Protein AF-0000000083460252 (afdb_homodimer)

Solvent-accessible surface area (backbone atoms only — not comparable to full-atom values): 55658 Å² total; per-residue (Å²): 138,85,77,83,73,84,81,79,86,81,87,79,89,72,90,76,85,92,86,80,93,81,87,91,85,90,90,85,76,85,75,86,79,83,70,85,79,79,82,75,83,75,78,82,82,76,86,70,79,73,88,73,80,85,75,77,65,89,57,89,69,75,78,69,72,80,74,78,67,75,76,62,80,68,74,79,63,83,69,73,84,46,58,58,36,37,41,36,33,20,27,51,63,57,61,58,47,38,16,32,53,24,43,41,30,39,49,50,53,54,43,43,38,24,51,38,55,70,90,37,46,44,27,32,29,38,82,61,48,34,72,28,89,78,38,89,50,67,71,36,31,52,47,44,87,93,52,62,63,32,45,70,87,65,67,76,35,23,46,52,87,54,36,35,49,68,51,48,52,36,28,68,71,34,39,45,77,82,29,57,92,44,68,68,31,75,46,46,80,53,38,50,62,10,32,39,40,35,40,42,25,35,56,29,21,60,34,32,36,40,27,36,90,70,37,62,39,42,27,60,60,52,50,50,52,53,50,52,34,57,77,65,40,38,43,50,38,36,41,36,40,35,41,17,21,8,30,26,36,51,41,56,92,69,46,48,65,81,60,44,33,29,38,38,20,31,1,32,47,84,36,54,20,41,25,23,53,52,74,49,76,87,42,38,30,19,21,37,41,50,59,54,40,49,51,44,48,60,59,53,37,70,74,77,50,92,44,27,40,46,55,49,48,52,49,36,35,58,70,27,58,88,28,47,48,43,78,42,30,9,63,72,62,32,65,36,39,43,44,78,64,56,40,74,48,61,61,68,61,87,73,69,66,75,74,59,70,71,64,70,78,82,52,69,66,36,52,50,88,41,37,47,59,52,36,37,51,44,36,27,72,66,38,72,95,48,13,64,60,30,43,51,49,46,51,51,31,54,52,38,51,54,50,50,53,47,51,53,52,50,37,47,58,59,53,40,89,43,69,66,50,38,48,43,25,74,66,55,68,76,71,76,53,77,86,49,43,65,55,27,50,50,51,52,50,48,39,29,73,52,21,41,29,48,73,55,14,63,72,53,35,80,52,48,48,38,50,44,37,47,47,60,63,35,79,42,94,82,46,66,49,65,66,44,44,51,52,22,45,66,71,72,32,42,73,72,41,40,56,44,17,75,44,103,138,84,81,81,67,83,77,79,89,72,81,68,86,73,83,82,78,83,79,83,86,82,80,88,77,82,72,82,81,78,86,74,86,78,88,70,82,74,84,69,79,74,76,79,81,68,94,72,79,74,86,72,82,80,77,81,66,88,56,89,68,77,77,69,74,80,74,77,66,74,77,61,79,68,74,80,63,83,70,72,83,46,56,58,36,34,41,36,31,21,27,52,62,55,61,57,46,39,16,31,55,23,43,39,31,40,49,51,53,53,42,42,39,25,53,37,55,70,92,37,47,45,28,33,30,36,83,62,48,33,72,27,90,79,37,90,50,67,71,37,31,51,47,44,85,94,52,63,62,31,44,69,87,64,67,74,36,24,45,52,89,54,34,34,50,67,50,48,51,35,28,68,71,33,40,45,77,81,29,58,91,43,65,70,30,75,45,46,80,54,40,50,62,11,32,40,40,36,38,42,25,34,57,29,20,59,34,33,37,40,27,37,90,71,36,62,38,40,27,62,59,53,48,50,51,52,50,52,34,58,75,66,40,38,44,51,36,37,41,38,40,36,41,18,21,8,29,26,35,52,40,56,92,70,48,47,64,82,62,43,33,30,38,39,19,31,1,32,48,85,38,54,20,43,24,23,53,52,74,49,76,85,41,38,29,18,21,35,41,52,59,55,40,50,52,44,47,61,58,55,37,70,75,76,52,92,43,26,40,45,54,49,50,53,48,35,34,58,70,27,58,89,28,47,47,43,77,42,30,10,64,71,62,33,66,35,39,44,44,78,64,56,41,74,47,60,61,68,58,88,71,68,68,76,74,61,71,72,63,72,76,81,52,69,68,36,52,50,88,41,37,48,58,52,37,38,50,44,38,27,71,66,36,71,95,49,14,64,61,29,44,50,52,45,51,50,31,56,51,39,50,54,49,51,52,47,51,54,50,49,37,48,58,60,54,41,88,44,70,66,51,39,49,43,26,75,66,56,68,75,71,76,54,77,86,48,43,64,56,29,49,50,49,52,49,48,39,28,73,55,22,40,30,49,73,55,14,63,71,51,34,81,51,46,48,37,50,44,38,46,47,60,64,43,75,43,96,82,48,65,50,66,66,44,45,52,52,22,45,64,71,71,31,42,73,73,40,38,54,44,17,73,46,102

Organism: Laodelphax striatellus (NCBI:txid195883)

Sequence (1008 aa):
MRAFMIVCLLATVVYGLPEGVANNDGEKEIDETAILGSSDVVVDSSLQNVIIDRRADFVSGKLYTKHKGKKKPMKKEQKGDGKVWVFLVAGSDGWSNYRHQADICHAYQTLVLRGIPKENIIVMMKDDIAMHASNPYKGKIMNEPNGTDVYEGVIIDYRGEDVTPENFIKVLEGDKKAMEGIGSGRVIESTENDKIFVNYDDHGSYGYVVFPNRAKLSAQNLTEAVHRMIAKKKFNKMILYLEACESGSMADSLYSSNSSVLVVTASGRFESSWACYCNEETMPCLGDAFSVRWMGDLYQEFITTNKTIFEQFDYVRSSTYRSHVNIYGDYNLANMRIHEFFGKNFKARSNPLQRKPAKPLDDELVDARDASLHWLKKMSKTYAKSANKFSKMVETIENGRELIDNVFFDIVVAVTTSEKEFKNVIDGRHSINLKIFDCYENLVNTFSDRCVDIYKNAYTLRHLRKLYNLCLLEKTPSRQILPEYMKAIESVCDDRTLALSEIDMRAFMIVCLLATVVYGLPEGVANNDGEKEIDETAILGSSDVVVDSSLQNVIIDRRADFVSGKLYTKHKGKKKPMKKEQKGDGKVWVFLVAGSDGWSNYRHQADICHAYQTLVLRGIPKENIIVMMKDDIAMHASNPYKGKIMNEPNGTDVYEGVIIDYRGEDVTPENFIKVLEGDKKAMEGIGSGRVIESTENDKIFVNYDDHGSYGYVVFPNRAKLSAQNLTEAVHRMIAKKKFNKMILYLEACESGSMADSLYSSNSSVLVVTASGRFESSWACYCNEETMPCLGDAFSVRWMGDLYQEFITTNKTIFEQFDYVRSSTYRSHVNIYGDYNLANMRIHEFFGKNFKARSNPLQRKPAKPLDDELVDARDASLHWLKKMSKTYAKSANKFSKMVETIENGRELIDNVFFDIVVAVTTSEKEFKNVIDGRHSINLKIFDCYENLVNTFSDRCVDIYKNAYTLRHLRKLYNLCLLEKTPSRQILPEYMKAIESVCDDRTLALSEID

InterPro domains:
  IPR001096 Peptidase C13, legumain [PF01650] (85-343)
  IPR001096 Peptidase C13, legumain [PIRSF019663] (70-473)
  IPR001096 Peptidase C13, legumain [PR00776] (85-109)
  IPR001096 Peptidase C13, legumain [PR00776] (110-139)
  IPR001096 Peptidase C13, legumain [PR00776] (157-172)
  IPR001096 Peptidase C13, legumain [PR00776] (186-205)
  IPR001096 Peptidase C13, legumain [PR00776] (235-251)
  IPR001096 Peptidase C13, legumain [PTHR12000] (76-474)
  IPR046427 Legumain prodomain superfamily [G3DSA:1.10.132.130] (368-499)
  IPR048501 Legumain, prodomain [PF20985] (396-472)
  IPR048501 Legumain, prodomain [cd21115] (370-493)

Foldseek 3Di:
DDPPPPDPDPDDDDDDDDDDDDDDDDDDDDDDDPCPDPDPPPPDDDPDDDPDDPPDPVPPPPPPPPPPPDPPVPPVPVPPQAAEAEEFEQFDDDQLQLARVLLSLLVLVLLVLQPRDLLRYAYAYAPAHQCDPLDPNRNFADQAVVGDGSNPPDDYQAHHPCWAPVNVLCQALQPQVVCPPGGNSHHRQAALNHEYEYEYADEAFQQWDHHPPQHIDGLLNVLVSLVVCLVVSRYNAYEYEYHYFLCQLSFPPSAAQPSSYKYKYQAHNQGFFWAANQVDQSHFGSHTLLSLQLSLVSVVCLPDHQDFLVNSQVRSQVLRPPHGIDMHHHCVNRRDTPCSRSNNDNPCPPCVPDPDRPPSSPDDIGGPLCRSLSNLCSCLPRVPVCNVVSVVLSVLLVVLLVVLVVLLLQLLVQQDDDPVLSCCLQPNDDRDDPVLVVQLVLLLVCCCVFFANCSQRVSNSSRSSSSSSLSVVCVDVVDDSNVSSVVSSVVRGDPVRHVSSNND/DDDPCVDDDPDPPDDDDDDDDDDDDDDPDDDDDDDPDDDPPCPDDDPDDDPDDCPDPPDPPPPPPPPPPDPPVPPVPVPPQAAEAEEFEEFDDDQLQLARVLLSLLVLVLLVLQPHDLLRYAYAYAPAHQCDPLDPNRNFADQAVVGDGSNPPDDYQAHHPRWAPVNVLCQALQPQVVCPPGGNSHHRQAALNHEYEYEYADEAFQQWDHHPPQHIDGLVNVLVSLVVCLVVSRYNAYEYEYHYFLCQLSFPPSAAQPSSYKYKYQAHNQGFFWAANQVDQSHFGSHTLLSLQLSLVSNVCLPDDQDFLVNSQVRSQVLRPPHGIDMHHHCVNRRHGPCSRSNNDNPCPPCVDDPDRPPSSPDDIGGPLCRSLSNLCSCLPRVPVCNVVSVVLSVLLVVLLVVLVVLLLQLLVQQDDDPVLSCCLQPNDDRDDPVLVVQLVLLLVCCCVFFANCSQRVSNSSRSSSSSSLSVVCVDVVDDRVVSSVVSSVVRGDPVRHVSSNND

Radius of gyration: 34.49 Å; Cα contacts (8 Å, |Δi|>4): 1724; chains: 2; bounding box: 104×96×115 Å

Secondary structure (DSSP, 8-state):
--------------------------------------------S---S------S--S------------------------EEEEEEE---SGGGHHHHHHHHHHHHHHHHTT--GGGEEEE----STT-TT-SSTT--BSSTT--BSSTT---SB-GGG--HHHHHHHHHT-TTTTTTSTT-------TT-EEEEEEES-EETTEEEETTTEEEEHHHHHHHHHHHHHTT--SEEEEEEESTTGGGGTTTTS-TTSSEEEEESS-TTS--EEE----TTS---EEHHHHHHHHHHHHHHHH---BHHHHHHHHHHH-TTS--EEEE-GGGGGSBHHHHH-S-----SS-----S-----S--EEGGGHHHHHHHHHHHH-GGGHHHHHHHHHHHHHHHHHHHHHHHHHHHHH--SHHHHHHHHH------GGGHHHHHHHHHHHHHHT--TTT-GGGGGGHHHHHHHHGGGGSTT--HHHHHHHHHHHH--HHHHHGGG--/------------------------------------------------S---------S------------------------EEEEEEE---SGGGHHHHHHHHHHHHHHHHTT--GGGEEEE----STT-TT-SSTT--BSSTT--BSSTT---SB-GGG--HHHHHHHHHT-TTTTTTSTT-------TT-EEEEEEES-EETTEEEETTTEEEEHHHHHHHHHHHHHTT--SEEEEEEESTTGGGGTTTTS-TTSSEEEEESS-TTS--EEE----TTS---EEHHHHHHHHHHHHHHHH---BHHHHHHHHHHH-TTS--EEEE-GGGGGSBHHHHH-S-----SS-----S-----S--EEGGGHHHHHHHHHHHH-GGGHHHHHHHHHHHHHHHHHHHHHHHHHHHHH--SHHHHHHHHH------GGGHHHHHHHHHHHHHHT--TTT-GGGGGGHHHHHHHHTTTTSTT--HHHHHHHHHHHH--HHHHHGGG--

pLDDT: mean 79.28, std 28.17, range [14.39, 98.94]

Nearest PDB structures (foldseek):
  6dhi-assembly2_B  TM=8.611E-01  e=2.210E-34  Clitoria ternatea
  6dhi-assembly1_A  TM=8.509E-01  e=3.242E-34  Clitoria ternatea
  6dhi-assembly1_C  TM=8.497E-01  e=5.022E-34  Clitoria ternatea
  6dhi-assembly2_D  TM=8.704E-01  e=4.241E-33  Clitoria ternatea
  8imx-assembly1_K  TM=8.977E-01  e=9.543E-20  Homo sapiens

Structure (mmCIF, N/CA/C/O backbone):
data_AF-0000000083460252-model_v1
#
loop_
_entity.id
_entity.type
_entity.pdbx_description
1 polymer legumain
#
loop_
_atom_site.group_PDB
_atom_site.id
_atom_site.type_symbol
_atom_site.label_atom_id
_atom_site.label_alt_id
_atom_site.label_comp_id
_atom_site.label_asym_id
_atom_site.label_entity_id
_atom_site.label_seq_id
_atom_site.pdbx_PDB_ins_code
_atom_site.Cartn_x
_atom_site.Cartn_y
_atom_site.Cartn_z
_atom_site.occupancy
_atom_site.B_iso_or_equiv
_atom_site.auth_seq_id
_atom_site.auth_comp_id
_atom_site.auth_asym_id
_atom_site.auth_atom_id
_atom_site.pdbx_PDB_model_num
ATOM 1 N N . MET A 1 1 ? 18.703 -42.625 58.688 1 20.11 1 MET A N 1
ATOM 2 C CA . MET A 1 1 ? 20.062 -42.406 59.156 1 20.11 1 MET A CA 1
ATOM 3 C C . MET A 1 1 ? 21.078 -42.781 58.094 1 20.11 1 MET A C 1
ATOM 5 O O . MET A 1 1 ? 22.25 -42.438 58.156 1 20.11 1 MET A O 1
ATOM 9 N N . ARG A 1 2 ? 20.781 -43.812 57.219 1 19.75 2 ARG A N 1
ATOM 10 C CA . ARG A 1 2 ? 21.609 -44.875 56.656 1 19.75 2 ARG A CA 1
ATOM 11 C C . ARG A 1 2 ? 22.5 -44.344 55.562 1 19.75 2 ARG A C 1
ATOM 13 O O . ARG A 1 2 ? 22.047 -43.656 54.656 1 19.75 2 ARG A O 1
ATOM 20 N N . ALA A 1 3 ? 23.859 -44.406 55.625 1 20.7 3 ALA A N 1
ATOM 21 C CA . ALA A 1 3 ? 25.188 -43.875 55.312 1 20.7 3 ALA A CA 1
ATOM 22 C C . ALA A 1 3 ? 25.609 -44.25 53.906 1 20.7 3 ALA A C 1
ATOM 24 O O . ALA A 1 3 ? 26.609 -44.938 53.688 1 20.7 3 ALA A O 1
ATOM 25 N N . PHE A 1 4 ? 24.578 -44.406 52.938 1 21.05 4 PHE A N 1
ATOM 26 C CA . PHE A 1 4 ? 24.906 -45.344 51.875 1 21.05 4 PHE A CA 1
ATOM 27 C C . PHE A 1 4 ? 26.078 -44.812 51.031 1 21.05 4 PHE A C 1
ATOM 29 O O . PHE A 1 4 ? 26.094 -43.656 50.625 1 21.05 4 PHE A O 1
ATOM 36 N N . MET A 1 5 ? 27.25 -45.438 50.969 1 19.22 5 MET A N 1
ATOM 37 C CA . MET A 1 5 ? 28.688 -45.438 50.75 1 19.22 5 MET A CA 1
ATOM 38 C C . MET A 1 5 ? 29.031 -45.344 49.281 1 19.22 5 MET A C 1
ATOM 40 O O . MET A 1 5 ? 29.031 -46.344 48.562 1 19.22 5 MET A O 1
ATOM 44 N N . ILE A 1 6 ? 28.297 -44.531 48.375 1 21.58 6 ILE A N 1
ATOM 45 C CA . ILE A 1 6 ? 28.344 -44.906 46.969 1 21.58 6 ILE A CA 1
ATOM 46 C C . ILE A 1 6 ? 29.766 -44.781 46.438 1 21.58 6 ILE A C 1
ATOM 48 O O . ILE A 1 6 ? 30.328 -43.688 46.469 1 21.58 6 ILE A O 1
ATOM 52 N N . VAL A 1 7 ? 30.5 -45.812 46.25 1 18.28 7 VAL A N 1
ATOM 53 C CA . VAL A 1 7 ? 31.906 -46.156 46.031 1 18.28 7 VAL A CA 1
ATOM 54 C C . VAL A 1 7 ? 32.344 -45.594 44.656 1 18.28 7 VAL A C 1
ATOM 56 O O . VAL A 1 7 ? 31.609 -45.688 43.688 1 18.28 7 VAL A O 1
ATOM 59 N N . CYS A 1 8 ? 33.438 -44.656 44.5 1 19.25 8 CYS A N 1
ATOM 60 C CA . CYS A 1 8 ? 34.344 -43.844 43.688 1 19.25 8 CYS A CA 1
ATOM 61 C C . CYS A 1 8 ? 35.188 -44.719 42.781 1 19.25 8 CYS A C 1
ATOM 63 O O . CYS A 1 8 ? 36.281 -44.344 42.344 1 19.25 8 CYS A O 1
ATOM 65 N N . LEU A 1 9 ? 34.719 -45.938 42.375 1 17.02 9 LEU A N 1
ATOM 66 C CA . LEU A 1 9 ? 35.812 -46.812 41.938 1 17.02 9 LEU A CA 1
ATOM 67 C C . LEU A 1 9 ? 36.531 -46.219 40.719 1 17.02 9 LEU A C 1
ATOM 69 O O . LEU A 1 9 ? 35.906 -45.594 39.844 1 17.02 9 LEU A O 1
ATOM 73 N N . LEU A 1 10 ? 38.062 -46.156 40.562 1 19.11 10 LEU A N 1
ATOM 74 C CA . LEU A 1 10 ? 39.406 -45.781 40.094 1 19.11 10 LEU A CA 1
ATOM 75 C C . LEU A 1 10 ? 39.719 -46.438 38.781 1 19.11 10 LEU A C 1
ATOM 77 O O . LEU A 1 10 ? 40.781 -46.188 38.188 1 19.11 10 LEU A O 1
ATOM 81 N N . ALA A 1 11 ? 38.906 -47.219 37.969 1 16.61 11 ALA A N 1
ATOM 82 C CA . ALA A 1 11 ? 39.562 -48.375 37.312 1 16.61 11 ALA A CA 1
ATOM 83 C C . ALA A 1 11 ? 40.531 -47.906 36.219 1 16.61 11 ALA A C 1
ATOM 85 O O . ALA A 1 11 ? 40.312 -46.875 35.594 1 16.61 11 ALA A O 1
ATOM 86 N N . THR A 1 12 ? 41.781 -48.656 35.844 1 17.75 12 THR A N 1
ATOM 87 C CA . THR A 1 12 ? 43.156 -48.844 35.406 1 17.75 12 THR A CA 1
ATOM 88 C C . THR A 1 12 ? 43.188 -49.094 33.906 1 17.75 12 THR A C 1
ATOM 90 O O . THR A 1 12 ? 44.281 -49.094 33.281 1 17.75 12 THR A O 1
ATOM 93 N N . VAL A 1 13 ? 42.25 -48.938 32.906 1 16.95 13 VAL A N 1
ATOM 94 C CA . VAL A 1 13 ? 42.312 -49.969 31.906 1 16.95 13 VAL A CA 1
ATOM 95 C C . VAL A 1 13 ? 43.5 -49.781 31 1 16.95 13 VAL A C 1
ATOM 97 O O . VAL A 1 13 ? 43.719 -48.688 30.469 1 16.95 13 VAL A O 1
ATOM 100 N N . VAL A 1 14 ? 44.5 -50.781 30.719 1 17.91 14 VAL A N 1
ATOM 101 C CA . VAL A 1 14 ? 45.812 -51.156 30.234 1 17.91 14 VAL A CA 1
ATOM 102 C C . VAL A 1 14 ? 45.781 -51.312 28.703 1 17.91 14 VAL A C 1
ATOM 104 O O . VAL A 1 14 ? 46.781 -51.656 28.094 1 17.91 14 VAL A O 1
ATOM 107 N N . TYR A 1 15 ? 45.094 -50.656 27.859 1 16.11 15 TYR A N 1
ATOM 108 C CA . TYR A 1 15 ? 44.906 -51.344 26.594 1 16.11 15 TYR A CA 1
ATOM 109 C C . TYR A 1 15 ? 46.25 -51.531 25.875 1 16.11 15 TYR A C 1
ATOM 111 O O . TYR A 1 15 ? 47 -50.562 25.703 1 16.11 15 TYR A O 1
ATOM 119 N N . GLY A 1 16 ? 46.75 -52.75 25.594 1 15.91 16 GLY A N 1
ATOM 120 C CA . GLY A 1 16 ? 47.938 -53.5 25.156 1 15.91 16 GLY A CA 1
ATOM 121 C C . GLY A 1 16 ? 48.219 -53.344 23.688 1 15.91 16 GLY A C 1
ATOM 122 O O . GLY A 1 16 ? 49.375 -53.156 23.297 1 15.91 16 GLY A O 1
ATOM 123 N N . LEU A 1 17 ? 47.438 -53.719 22.625 1 15.7 17 LEU A N 1
ATOM 124 C CA . LEU A 1 17 ? 47.875 -54.844 21.828 1 15.7 17 LEU A CA 1
ATOM 125 C C . LEU A 1 17 ? 48.812 -54.406 20.719 1 15.7 17 LEU A C 1
ATOM 127 O O . LEU A 1 17 ? 48.844 -53.219 20.344 1 15.7 17 LEU A O 1
ATOM 131 N N . PRO A 1 18 ? 48.719 -55.156 19.484 1 15.76 18 PRO A N 1
ATOM 132 C CA . PRO A 1 18 ? 49.75 -55.969 18.828 1 15.76 18 PRO A CA 1
ATOM 133 C C . PRO A 1 18 ? 50.531 -55.219 17.75 1 15.76 18 PRO A C 1
ATOM 135 O O . PRO A 1 18 ? 50.125 -54.094 17.375 1 15.76 18 PRO A O 1
ATOM 138 N N . GLU A 1 19 ? 50.812 -55.938 16.5 1 16.03 19 GLU A N 1
ATOM 139 C CA . GLU A 1 19 ? 51.938 -56.562 15.828 1 16.03 19 GLU A CA 1
ATOM 140 C C . GLU A 1 19 ? 52.344 -55.75 14.586 1 16.03 19 GLU A C 1
ATOM 142 O O . GLU A 1 19 ? 53.469 -55.281 14.484 1 16.03 19 GLU A O 1
ATOM 147 N N . GLY A 1 20 ? 52.062 -56.281 13.297 1 15.41 20 GLY A N 1
ATOM 148 C CA . GLY A 1 20 ? 53.031 -56.875 12.367 1 15.41 20 GLY A CA 1
ATOM 149 C C . GLY A 1 20 ? 53.344 -55.969 11.195 1 15.41 20 GLY A C 1
ATOM 150 O O . GLY A 1 20 ? 54.5 -55.812 10.797 1 15.41 20 GLY A O 1
ATOM 151 N N . VAL A 1 21 ? 52.375 -55.469 10.305 1 15.7 21 VAL A N 1
ATOM 152 C CA . VAL A 1 21 ? 52.5 -55.969 8.938 1 15.7 21 VAL A CA 1
ATOM 153 C C . VAL A 1 21 ? 53.531 -55.156 8.156 1 15.7 21 VAL A C 1
ATOM 155 O O . VAL A 1 21 ? 53.594 -53.938 8.305 1 15.7 21 VAL A O 1
ATOM 158 N N . ALA A 1 22 ? 54.188 -55.781 7.172 1 15.84 22 ALA A N 1
ATOM 159 C CA . ALA A 1 22 ? 55.5 -55.844 6.5 1 15.84 22 ALA A CA 1
ATOM 160 C C . ALA A 1 22 ? 55.594 -54.812 5.395 1 15.84 22 ALA A C 1
ATOM 162 O O . ALA A 1 22 ? 56.531 -54.031 5.352 1 15.84 22 ALA A O 1
ATOM 163 N N . ASN A 1 23 ? 55.031 -55.031 4.039 1 15.33 23 ASN A N 1
ATOM 164 C CA . ASN A 1 23 ? 55.875 -55.438 2.918 1 15.33 23 ASN A CA 1
ATOM 165 C C . ASN A 1 23 ? 56.219 -54.25 2.031 1 15.33 23 ASN A C 1
ATOM 167 O O . ASN A 1 23 ? 55.625 -53.188 2.154 1 15.33 23 ASN A O 1
ATOM 171 N N . ASN A 1 24 ? 56 -54.375 0.606 1 15.67 24 ASN A N 1
ATOM 172 C CA . ASN A 1 24 ? 56.969 -54.5 -0.484 1 15.67 24 ASN A CA 1
ATOM 173 C C . ASN A 1 24 ? 57.125 -53.156 -1.231 1 15.67 24 ASN A C 1
ATOM 175 O O . ASN A 1 24 ? 56.344 -52.219 -1.009 1 15.67 24 ASN A O 1
ATOM 179 N N . ASP A 1 25 ? 56.844 -53.094 -2.689 1 15.93 25 ASP A N 1
ATOM 180 C CA . ASP A 1 25 ? 57.719 -53.125 -3.846 1 15.93 25 ASP A CA 1
ATOM 181 C C . ASP A 1 25 ? 57.75 -51.75 -4.547 1 15.93 25 ASP A C 1
ATOM 183 O O . ASP A 1 25 ? 58.625 -50.938 -4.25 1 15.93 25 ASP A O 1
ATOM 187 N N . GLY A 1 26 ? 57.281 -51.656 -5.93 1 15.98 26 GLY A N 1
ATOM 188 C CA . GLY A 1 26 ? 57.969 -51.5 -7.191 1 15.98 26 GLY A CA 1
ATOM 189 C C . GLY A 1 26 ? 57.969 -50.094 -7.719 1 15.98 26 GLY A C 1
ATOM 190 O O . GLY A 1 26 ? 57.281 -49.219 -7.148 1 15.98 26 GLY A O 1
ATOM 191 N N . GLU A 1 27 ? 57.656 -49.812 -9.172 1 16.58 27 GLU A N 1
ATOM 192 C CA . GLU A 1 27 ? 58.344 -49.344 -10.383 1 16.58 27 GLU A CA 1
ATOM 193 C C . GLU A 1 27 ? 57.906 -47.938 -10.773 1 16.58 27 GLU A C 1
ATOM 195 O O . GLU A 1 27 ? 56.75 -47.562 -10.508 1 16.58 27 GLU A O 1
ATOM 200 N N . LYS A 1 28 ? 58.812 -47.062 -11.383 1 16.5 28 LYS A N 1
ATOM 201 C CA . LYS A 1 28 ? 59.312 -45.719 -11.648 1 16.5 28 LYS A CA 1
ATOM 202 C C . LYS A 1 28 ? 58.469 -45.031 -12.742 1 16.5 28 LYS A C 1
ATOM 204 O O . LYS A 1 28 ? 58.344 -43.812 -12.758 1 16.5 28 LYS A O 1
ATOM 209 N N . GLU A 1 29 ? 57.938 -45.625 -13.875 1 15.59 29 GLU A N 1
ATOM 210 C CA . GLU A 1 29 ? 58.438 -45.156 -15.172 1 15.59 29 GLU A CA 1
ATOM 211 C C . GLU A 1 29 ? 57.625 -43.969 -15.664 1 15.59 29 GLU A C 1
ATOM 213 O O . GLU A 1 29 ? 58.094 -43.156 -16.469 1 15.59 29 GLU A O 1
ATOM 218 N N . ILE A 1 30 ? 56.406 -43.562 -15.289 1 16.86 30 ILE A N 1
ATOM 219 C CA . ILE A 1 30 ? 55.562 -43.25 -16.438 1 16.86 30 ILE A CA 1
ATOM 220 C C . ILE A 1 30 ? 55.969 -41.938 -17.047 1 16.86 30 ILE A C 1
ATOM 222 O O . ILE A 1 30 ? 56.156 -40.938 -16.344 1 16.86 30 ILE A O 1
ATOM 226 N N . ASP A 1 31 ? 56.281 -41.781 -18.406 1 16.27 31 ASP A N 1
ATOM 227 C CA . ASP A 1 31 ? 56.906 -41.031 -19.484 1 16.27 31 ASP A CA 1
ATOM 228 C C . ASP A 1 31 ? 56.031 -39.844 -19.953 1 16.27 31 ASP A C 1
ATOM 230 O O . ASP A 1 31 ? 56.469 -39.062 -20.797 1 16.27 31 ASP A O 1
ATOM 234 N N . GLU A 1 32 ? 54.875 -39.531 -19.391 1 16.34 32 GLU A N 1
ATOM 235 C CA . GLU A 1 32 ? 53.875 -39 -20.328 1 16.34 32 GLU A CA 1
ATOM 236 C C . GLU A 1 32 ? 54.312 -37.656 -20.875 1 16.34 32 GLU A C 1
ATOM 238 O O . GLU A 1 32 ? 54.75 -36.781 -20.109 1 16.34 32 GLU A O 1
ATOM 243 N N . THR A 1 33 ? 54.438 -37.469 -22.234 1 17.44 33 THR A N 1
ATOM 244 C CA . THR A 1 33 ? 54.844 -36.625 -23.359 1 17.44 33 THR A CA 1
ATOM 245 C C . THR A 1 33 ? 53.969 -35.375 -23.453 1 17.44 33 THR A C 1
ATOM 247 O O . THR A 1 33 ? 52.781 -35.469 -23.641 1 17.44 33 THR A O 1
ATOM 250 N N . ALA A 1 34 ? 54.281 -34.188 -22.812 1 17.11 34 ALA A N 1
ATOM 251 C CA . ALA A 1 34 ? 53.656 -32.906 -22.547 1 17.11 34 ALA A CA 1
ATOM 252 C C . ALA A 1 34 ? 53.562 -32.062 -23.828 1 17.11 34 ALA A C 1
ATOM 254 O O . ALA A 1 34 ? 54.531 -31.469 -24.25 1 17.11 34 ALA A O 1
ATOM 255 N N . ILE A 1 35 ? 52.938 -32.531 -24.953 1 16.06 35 ILE A N 1
ATOM 256 C CA . ILE A 1 35 ? 53.125 -31.906 -26.266 1 16.06 35 ILE A CA 1
ATOM 257 C C . ILE A 1 35 ? 52.438 -30.562 -26.312 1 16.06 35 ILE A C 1
ATOM 259 O O . ILE A 1 35 ? 52.156 -30.031 -27.406 1 16.06 35 ILE A O 1
ATOM 263 N N . LEU A 1 36 ? 52.219 -29.703 -25.375 1 17.12 36 LEU A N 1
ATOM 264 C CA . LEU A 1 36 ? 51.219 -28.672 -25.531 1 17.12 36 LEU A CA 1
ATOM 265 C C . LEU A 1 36 ? 51.656 -27.625 -26.562 1 17.12 36 LEU A C 1
ATOM 267 O O . LEU A 1 36 ? 52.688 -26.984 -26.391 1 17.12 36 LEU A O 1
ATOM 271 N N . GLY A 1 37 ? 51.281 -27.781 -27.828 1 16.78 37 GLY A N 1
ATOM 272 C CA . GLY A 1 37 ? 51.625 -27.031 -29.031 1 16.78 37 GLY A CA 1
ATOM 273 C C . GLY A 1 37 ? 51.219 -25.578 -28.969 1 16.78 37 GLY A C 1
ATOM 274 O O . GLY A 1 37 ? 50.188 -25.234 -28.375 1 16.78 37 GLY A O 1
ATOM 275 N N . SER A 1 38 ? 52.062 -24.453 -29.156 1 18.03 38 SER A N 1
ATOM 276 C CA . SER A 1 38 ? 52.25 -23.016 -28.984 1 18.03 38 SER A CA 1
ATOM 277 C C . SER A 1 38 ? 51.469 -22.25 -30.047 1 18.03 38 SER A C 1
ATOM 279 O O . SER A 1 38 ? 51.531 -21.016 -30.109 1 18.03 38 SER A O 1
ATOM 281 N N . SER A 1 39 ? 50.406 -22.766 -30.828 1 17.77 39 SER A N 1
ATOM 282 C CA . SER A 1 39 ? 50.312 -22.141 -32.125 1 17.77 39 SER A CA 1
ATOM 283 C C . SER A 1 39 ? 49.906 -20.672 -32 1 17.77 39 SER A C 1
ATOM 285 O O . SER A 1 39 ? 49.156 -20.297 -31.109 1 17.77 39 SER A O 1
ATOM 287 N N . ASP A 1 40 ? 50.594 -19.672 -32.719 1 19.52 40 ASP A N 1
ATOM 288 C CA . ASP A 1 40 ? 50.844 -18.25 -32.938 1 19.52 40 ASP A CA 1
ATOM 289 C C . ASP A 1 40 ? 49.656 -17.562 -33.594 1 19.52 40 ASP A C 1
ATOM 291 O O . ASP A 1 40 ? 49.719 -16.375 -33.938 1 19.52 40 ASP A O 1
ATOM 295 N N . VAL A 1 41 ? 48.375 -17.984 -33.5 1 18.31 41 VAL A N 1
ATOM 296 C CA . VAL A 1 41 ? 47.531 -17.516 -34.594 1 18.31 41 VAL A CA 1
ATOM 297 C C . VAL A 1 41 ? 47.469 -15.984 -34.562 1 18.31 41 VAL A C 1
ATOM 299 O O . VAL A 1 41 ? 47.219 -15.391 -33.5 1 18.31 41 VAL A O 1
ATOM 302 N N . VAL A 1 42 ? 47.969 -15.258 -35.562 1 19.61 42 VAL A N 1
ATOM 303 C CA . VAL A 1 42 ? 48.25 -13.922 -36.062 1 19.61 42 VAL A CA 1
ATOM 304 C C . VAL A 1 42 ? 46.938 -13.141 -36.219 1 19.61 42 VAL A C 1
ATOM 306 O O . VAL A 1 42 ? 46.156 -13.383 -37.156 1 19.61 42 VAL A O 1
ATOM 309 N N . VAL A 1 43 ? 45.938 -13.305 -35.406 1 19.19 43 VAL A N 1
ATOM 310 C CA . VAL A 1 43 ? 44.688 -12.781 -35.938 1 19.19 43 VAL A CA 1
ATOM 311 C C . VAL A 1 43 ? 44.812 -11.281 -36.219 1 19.19 43 VAL A C 1
ATOM 313 O O . VAL A 1 43 ? 45.312 -10.531 -35.375 1 19.19 43 VAL A O 1
ATOM 316 N N . ASP A 1 44 ? 44.688 -10.852 -37.469 1 18.12 44 ASP A N 1
ATOM 317 C CA . ASP A 1 44 ? 44.812 -9.688 -38.312 1 18.12 44 ASP A CA 1
ATOM 318 C C . ASP A 1 44 ? 44.031 -8.492 -37.75 1 18.12 44 ASP A C 1
ATOM 320 O O . ASP A 1 44 ? 43.062 -8.664 -37.031 1 18.12 44 ASP A O 1
ATOM 324 N N . SER A 1 45 ? 44.625 -7.27 -37.812 1 19.42 45 SER A N 1
ATOM 325 C CA . SER A 1 45 ? 44.625 -5.902 -37.312 1 19.42 45 SER A CA 1
ATOM 326 C C . SER A 1 45 ? 43.312 -5.184 -37.625 1 19.42 45 SER A C 1
ATOM 328 O O . SER A 1 45 ? 43 -4.18 -37 1 19.42 45 SER A O 1
ATOM 330 N N . SER A 1 46 ? 42.75 -5.461 -38.875 1 18.17 46 SER A N 1
ATOM 331 C CA . SER A 1 46 ? 42.219 -4.395 -39.688 1 18.17 46 SER A CA 1
ATOM 332 C C . SER A 1 46 ? 40.938 -3.828 -39.062 1 18.17 46 SER A C 1
ATOM 334 O O . SER A 1 46 ? 40.281 -2.947 -39.656 1 18.17 46 SER A O 1
ATOM 336 N N . LEU A 1 47 ? 40.25 -4.594 -38.25 1 16.75 47 LEU A N 1
ATOM 337 C CA . LEU A 1 47 ? 38.812 -4.418 -38.125 1 16.75 47 LEU A CA 1
ATOM 338 C C . LEU A 1 47 ? 38.469 -3.109 -37.438 1 16.75 47 LEU A C 1
ATOM 340 O O . LEU A 1 47 ? 38.375 -3.068 -36.188 1 16.75 47 LEU A O 1
ATOM 344 N N . GLN A 1 48 ? 39.156 -2.08 -37.75 1 17.12 48 GLN A N 1
ATOM 345 C CA . GLN A 1 48 ? 39.188 -0.786 -37.062 1 17.12 48 GLN A CA 1
ATOM 346 C C . GLN A 1 48 ? 37.781 -0.269 -36.781 1 17.12 48 GLN A C 1
ATOM 348 O O . GLN A 1 48 ? 37.5 0.118 -35.656 1 17.12 48 GLN A O 1
ATOM 353 N N . ASN A 1 49 ? 37.188 0.503 -37.719 1 17.05 49 ASN A N 1
ATOM 354 C CA . ASN A 1 49 ? 36.594 1.845 -37.812 1 17.05 49 ASN A CA 1
ATOM 355 C C . ASN A 1 49 ? 35.156 1.887 -37.344 1 17.05 49 ASN A C 1
ATOM 357 O O . ASN A 1 49 ? 34.781 2.816 -36.625 1 17.05 49 ASN A O 1
ATOM 361 N N . VAL A 1 50 ? 34.25 1.286 -38.062 1 17.42 50 VAL A N 1
ATOM 362 C CA . VAL A 1 50 ? 33.031 1.954 -38.531 1 17.42 50 VAL A CA 1
ATOM 363 C C . VAL A 1 50 ? 31.984 1.963 -37.406 1 17.42 50 VAL A C 1
ATOM 365 O O . VAL A 1 50 ? 30.906 2.537 -37.562 1 17.42 50 VAL A O 1
ATOM 368 N N . ILE A 1 51 ? 32.094 1.268 -36.344 1 18.11 51 ILE A N 1
ATOM 369 C CA . ILE A 1 51 ? 30.781 0.832 -35.938 1 18.11 51 ILE A CA 1
ATOM 370 C C . ILE A 1 51 ? 30 2.018 -35.375 1 18.11 51 ILE A C 1
ATOM 372 O O . ILE A 1 51 ? 30.391 2.596 -34.344 1 18.11 51 ILE A O 1
ATOM 376 N N . ILE A 1 52 ? 29.297 2.736 -36.188 1 17.52 52 ILE A N 1
ATOM 377 C CA . ILE A 1 52 ? 28.484 3.949 -36.094 1 17.52 52 ILE A CA 1
ATOM 378 C C . ILE A 1 52 ? 27.484 3.842 -34.938 1 17.52 52 ILE A C 1
ATOM 380 O O . ILE A 1 52 ? 26.969 2.758 -34.656 1 17.52 52 ILE A O 1
ATOM 384 N N . ASP A 1 53 ? 27.141 4.969 -34.281 1 17.47 53 ASP A N 1
ATOM 385 C CA . ASP A 1 53 ? 26.531 5.547 -33.094 1 17.47 53 ASP A CA 1
ATOM 386 C C . ASP A 1 53 ? 25.031 5.262 -33.031 1 17.47 53 ASP A C 1
ATOM 388 O O . ASP A 1 53 ? 24.219 6.168 -33.188 1 17.47 53 ASP A O 1
ATOM 392 N N . ARG A 1 54 ? 24.453 4.305 -33.594 1 18.28 54 ARG A N 1
ATOM 393 C CA . ARG A 1 54 ? 23.016 4.395 -33.781 1 18.28 54 ARG A CA 1
ATOM 394 C C . ARG A 1 54 ? 22.281 4.348 -32.469 1 18.28 54 ARG A C 1
ATOM 396 O O . ARG A 1 54 ? 22.031 3.266 -31.922 1 18.28 54 ARG A O 1
ATOM 403 N N . ARG A 1 55 ? 22.641 5.121 -31.469 1 20.41 55 ARG A N 1
ATOM 404 C CA . ARG A 1 55 ? 22.078 5.32 -30.141 1 20.41 55 ARG A CA 1
ATOM 405 C C . ARG A 1 55 ? 20.562 5.359 -30.188 1 20.41 55 ARG A C 1
ATOM 407 O O . ARG A 1 55 ? 19.891 4.625 -29.453 1 20.41 55 ARG A O 1
ATOM 414 N N . ALA A 1 56 ? 19.953 6.625 -30.312 1 18.84 56 ALA A N 1
ATOM 415 C CA . ALA A 1 56 ? 18.969 7.359 -29.531 1 18.84 56 ALA A CA 1
ATOM 416 C C . ALA A 1 56 ? 17.547 6.984 -29.938 1 18.84 56 ALA A C 1
ATOM 418 O O . ALA A 1 56 ? 16.594 7.238 -29.203 1 18.84 56 ALA A O 1
ATOM 419 N N . ASP A 1 57 ? 17.25 6.668 -31.094 1 19.38 57 ASP A N 1
ATOM 420 C CA . ASP A 1 57 ? 15.992 7.07 -31.734 1 19.38 57 ASP A CA 1
ATOM 421 C C . ASP A 1 57 ? 14.828 6.207 -31.266 1 19.38 57 ASP A C 1
ATOM 423 O O . ASP A 1 57 ? 13.727 6.285 -31.812 1 19.38 57 ASP A O 1
ATOM 427 N N . PHE A 1 58 ? 14.992 5.223 -30.719 1 20.61 58 PHE A N 1
ATOM 428 C CA . PHE A 1 58 ? 13.68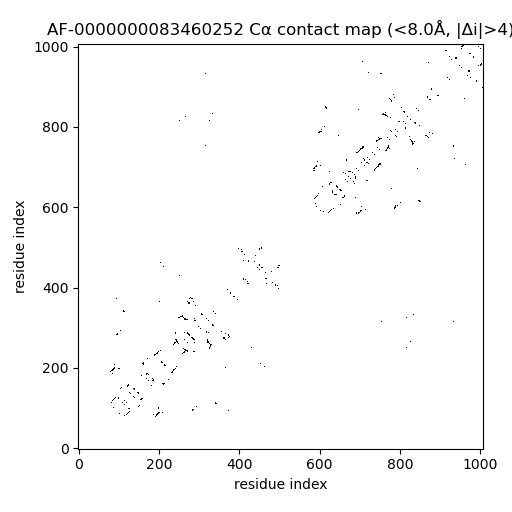8 4.586 -30.781 1 20.61 58 PHE A CA 1
ATOM 429 C C . PHE A 1 58 ? 12.641 5.422 -30.047 1 20.61 58 PHE A C 1
ATOM 431 O O . PHE A 1 58 ? 12.414 5.227 -28.859 1 20.61 58 PHE A O 1
ATOM 438 N N . VAL A 1 59 ? 12.688 6.832 -29.984 1 20.97 59 VAL A N 1
ATOM 439 C CA . VAL A 1 59 ? 11.742 7.852 -29.547 1 20.97 59 VAL A CA 1
ATOM 440 C C . VAL A 1 59 ? 10.352 7.539 -30.109 1 20.97 59 VAL A C 1
ATOM 442 O O . VAL A 1 59 ? 10.227 6.82 -31.109 1 20.97 59 VAL A O 1
ATOM 445 N N . SER A 1 60 ? 9.25 8.336 -29.547 1 22.05 60 SER A N 1
ATOM 446 C CA . SER A 1 60 ? 7.852 8.453 -29.953 1 22.05 60 SER A CA 1
ATOM 447 C C . SER A 1 60 ? 7.727 8.703 -31.453 1 22.05 60 SER A C 1
ATOM 449 O O . SER A 1 60 ? 7.98 9.812 -31.922 1 22.05 60 SER A O 1
ATOM 451 N N . GLY A 1 61 ? 8.312 8.086 -32.312 1 21.81 61 GLY A N 1
ATOM 452 C CA . GLY A 1 61 ? 7.875 8.344 -33.656 1 21.81 61 GLY A CA 1
ATOM 453 C C . GLY A 1 61 ? 6.371 8.219 -33.844 1 21.81 61 GLY A C 1
ATOM 454 O O . GLY A 1 61 ? 5.781 7.191 -33.5 1 21.81 61 GLY A O 1
ATOM 455 N N . LYS A 1 62 ? 5.801 9.492 -33.812 1 23.53 62 LYS A N 1
ATOM 456 C CA . LYS A 1 62 ? 4.449 9.797 -34.281 1 23.53 62 LYS A CA 1
ATOM 457 C C . LYS A 1 62 ? 4.137 9.078 -35.594 1 23.53 62 LYS A C 1
ATOM 459 O O . LYS A 1 62 ? 4.605 9.484 -36.656 1 23.53 62 LYS A O 1
ATOM 464 N N . LEU A 1 63 ? 4.227 7.863 -35.75 1 21.38 63 LEU A N 1
ATOM 465 C CA . LEU A 1 63 ? 3.58 7.426 -37 1 21.38 63 LEU A CA 1
ATOM 466 C C . LEU A 1 63 ? 2.139 7.918 -37.062 1 21.38 63 LEU A C 1
ATOM 468 O O . LEU A 1 63 ? 1.268 7.398 -36.344 1 21.38 63 LEU A O 1
ATOM 472 N N . TYR A 1 64 ? 1.983 9.312 -37.125 1 22.56 64 TYR A N 1
ATOM 473 C CA . TYR A 1 64 ? 0.711 9.898 -37.531 1 22.56 64 TYR A CA 1
ATOM 474 C C . TYR A 1 64 ? 0.315 9.414 -38.938 1 22.56 64 TYR A C 1
ATOM 476 O O . TYR A 1 64 ? 0.894 9.844 -39.938 1 22.56 64 TYR A O 1
ATOM 484 N N . THR A 1 65 ? 0.241 8.242 -39.281 1 23.09 65 THR A N 1
ATOM 485 C CA . THR A 1 65 ? -0.457 8.125 -40.562 1 23.09 65 THR A CA 1
ATOM 486 C C . THR A 1 65 ? -1.817 8.812 -40.5 1 23.09 65 THR A C 1
ATOM 488 O O . THR A 1 65 ? -2.578 8.609 -39.562 1 23.09 65 THR A O 1
ATOM 491 N N . LYS A 1 66 ? -1.925 10.039 -41.188 1 25.17 66 LYS A N 1
ATOM 492 C CA . LYS A 1 66 ? -3.127 10.758 -41.625 1 25.17 66 LYS A CA 1
ATOM 493 C C . LYS A 1 66 ? -4.109 9.82 -42.312 1 25.17 66 LYS A C 1
ATOM 495 O O . LYS A 1 66 ? -4.031 9.625 -43.531 1 25.17 66 LYS A O 1
ATOM 500 N N . HIS A 1 67 ? -4.379 8.664 -41.969 1 22.22 67 HIS A N 1
ATOM 501 C CA . HIS A 1 67 ? -5.445 8.07 -42.75 1 22.22 67 HIS A CA 1
ATOM 502 C C . HIS A 1 67 ? -6.738 8.867 -42.625 1 22.22 67 HIS A C 1
ATOM 504 O O . HIS A 1 67 ? -7.219 9.117 -41.531 1 22.22 67 HIS A O 1
ATOM 510 N N . LYS A 1 68 ? -7 9.867 -43.562 1 27.53 68 LYS A N 1
ATOM 511 C CA . LYS A 1 68 ? -8.25 10.531 -43.938 1 27.53 68 LYS A CA 1
ATOM 512 C C . LYS A 1 68 ? -9.383 9.516 -44.062 1 27.53 68 LYS A C 1
ATOM 514 O O . LYS A 1 68 ? -9.781 9.18 -45.188 1 27.53 68 LYS A O 1
ATOM 519 N N . GLY A 1 69 ? -9.375 8.406 -43.531 1 22.64 69 GLY A N 1
ATOM 520 C CA . GLY A 1 69 ? -10.516 7.648 -44 1 22.64 69 GLY A CA 1
ATOM 521 C C . GLY A 1 69 ? -11.844 8.297 -43.656 1 22.64 69 GLY A C 1
ATOM 522 O O . GLY A 1 69 ? -11.984 8.945 -42.625 1 22.64 69 GLY A O 1
ATOM 523 N N . LYS A 1 70 ? -12.578 8.719 -44.656 1 28.12 70 LYS A N 1
ATOM 524 C CA . LYS A 1 70 ? -14 9.055 -44.625 1 28.12 70 LYS A CA 1
ATOM 525 C C . LYS A 1 70 ? -14.742 8.172 -43.625 1 28.12 70 LYS A C 1
ATOM 527 O O . LYS A 1 70 ? -14.633 6.949 -43.656 1 28.12 70 LYS A O 1
ATOM 532 N N . LYS A 1 71 ? -15.008 8.859 -42.562 1 28.83 71 LYS A N 1
ATOM 533 C CA . LYS A 1 71 ? -15.805 8.242 -41.5 1 28.83 71 LYS A CA 1
ATOM 534 C C . LYS A 1 71 ? -17.016 7.523 -42.062 1 28.83 71 LYS A C 1
ATOM 536 O O . LYS A 1 71 ? -17.969 8.164 -42.531 1 28.83 71 LYS A O 1
ATOM 541 N N . LYS A 1 72 ? -16.766 6.488 -42.906 1 28.53 72 LYS A N 1
ATOM 542 C CA . LYS A 1 72 ? -18.062 5.887 -43.25 1 28.53 72 LYS A CA 1
ATOM 543 C C . LYS A 1 72 ? -18.938 5.727 -42 1 28.53 72 LYS A C 1
ATOM 545 O O . LYS A 1 72 ? -18.438 5.461 -40.906 1 28.53 72 LYS A O 1
ATOM 550 N N . PRO A 1 73 ? -20.188 6.195 -42.062 1 31.3 73 PRO A N 1
ATOM 551 C CA . PRO A 1 73 ? -21.141 5.977 -40.969 1 31.3 73 PRO A CA 1
ATOM 552 C C . PRO A 1 73 ? -21.141 4.539 -40.469 1 31.3 73 PRO A C 1
ATOM 554 O O . PRO A 1 73 ? -21.375 3.604 -41.25 1 31.3 73 PRO A O 1
ATOM 557 N N . MET A 1 74 ? -20.156 4.191 -39.781 1 29.48 74 MET A N 1
ATOM 558 C CA . MET A 1 74 ? -20.141 2.766 -39.469 1 29.48 74 MET A CA 1
ATOM 559 C C . MET A 1 74 ? -21.469 2.314 -38.875 1 29.48 74 MET A C 1
ATOM 561 O O . MET A 1 74 ? -21.953 2.902 -37.906 1 29.48 74 MET A O 1
ATOM 565 N N . LYS A 1 75 ? -22.297 1.71 -39.719 1 28.64 75 LYS A N 1
ATOM 566 C CA . LYS A 1 75 ? -23.5 1.039 -39.219 1 28.64 75 LYS A CA 1
ATOM 567 C C . LYS A 1 75 ? -23.25 0.374 -37.875 1 28.64 75 LYS A C 1
ATOM 569 O O . LYS A 1 75 ? -22.312 -0.43 -37.75 1 28.64 75 LYS A O 1
ATOM 574 N N . LYS A 1 76 ? -23.688 0.95 -36.844 1 31.81 76 LYS A N 1
ATOM 575 C CA . LYS A 1 76 ? -23.75 0.42 -35.469 1 31.81 76 LYS A CA 1
ATOM 576 C C . LYS A 1 76 ? -24.266 -1.017 -35.469 1 31.81 76 LYS A C 1
ATOM 578 O O . LYS A 1 76 ? -25.469 -1.248 -35.406 1 31.81 76 LYS A O 1
ATOM 583 N N . GLU A 1 77 ? -23.922 -1.894 -36.438 1 29.25 77 GLU A N 1
ATOM 584 C CA . GLU A 1 77 ? -24.422 -3.248 -36.219 1 29.25 77 GLU A CA 1
ATOM 585 C C . GLU A 1 77 ? -24.234 -3.701 -34.781 1 29.25 77 GLU A C 1
ATOM 587 O O . GLU A 1 77 ? -23.234 -3.377 -34.156 1 29.25 77 GLU A O 1
ATOM 592 N N . GLN A 1 78 ? -25.266 -4.035 -34.031 1 35.16 78 GLN A N 1
ATOM 593 C CA . GLN A 1 78 ? -25.297 -4.555 -32.656 1 35.16 78 GLN A CA 1
ATOM 594 C C . GLN A 1 78 ? -24.141 -5.527 -32.438 1 35.16 78 GLN A C 1
ATOM 596 O O . GLN A 1 78 ? -24.219 -6.699 -32.812 1 35.16 78 GLN A O 1
ATOM 601 N N . LYS A 1 79 ? -23.016 -5.336 -32.781 1 39.94 79 LYS A N 1
ATOM 602 C CA . LYS A 1 79 ? -21.891 -6.242 -32.594 1 39.94 79 LYS A CA 1
ATOM 603 C C . LYS A 1 79 ? -21.984 -7.012 -31.297 1 39.94 79 LYS A C 1
ATOM 605 O O . LYS A 1 79 ? -22.125 -6.41 -30.219 1 39.94 79 LYS A O 1
ATOM 610 N N . GLY A 1 80 ? -22.406 -8.195 -31.109 1 48.97 80 GLY A N 1
ATOM 611 C CA . GLY A 1 80 ? -22.641 -9.07 -29.969 1 48.97 80 GLY A CA 1
ATOM 612 C C . GLY A 1 80 ? -21.562 -8.969 -28.906 1 48.97 80 GLY A C 1
ATOM 613 O O . GLY A 1 80 ? -20.422 -8.594 -29.188 1 48.97 80 GLY A O 1
ATOM 614 N N . ASP A 1 81 ? -21.859 -8.719 -27.625 1 67.06 81 ASP A N 1
ATOM 615 C CA . ASP A 1 81 ? -20.984 -8.633 -26.469 1 67.06 81 ASP A CA 1
ATOM 616 C C . ASP A 1 81 ? -19.984 -9.797 -26.438 1 67.06 81 ASP A C 1
ATOM 618 O O . ASP A 1 81 ? -20.391 -10.961 -26.547 1 67.06 81 ASP A O 1
ATOM 622 N N . GLY A 1 82 ? -18.703 -9.68 -26.984 1 84.44 82 GLY A N 1
ATOM 623 C CA . GLY A 1 82 ? -17.625 -10.664 -27.031 1 84.44 82 GLY A CA 1
ATOM 624 C C . GLY A 1 82 ? -17.656 -11.633 -25.859 1 84.44 82 GLY A C 1
ATOM 625 O O . GLY A 1 82 ? -18.375 -11.414 -24.891 1 84.44 82 GLY A O 1
ATOM 626 N N . LYS A 1 83 ? -17.094 -12.836 -26.125 1 91.94 83 LYS A N 1
ATOM 627 C CA . LYS A 1 83 ? -16.969 -13.867 -25.094 1 91.94 83 LYS A CA 1
ATOM 628 C C . LYS A 1 83 ? -15.938 -13.477 -24.047 1 91.94 83 LYS A C 1
ATOM 630 O O . LYS A 1 83 ? -15.125 -12.578 -24.266 1 91.94 83 LYS A O 1
ATOM 635 N N . VAL A 1 84 ? -16.141 -14.125 -22.844 1 95.38 84 VAL A N 1
ATOM 636 C CA . VAL A 1 84 ? -15.125 -13.992 -21.812 1 95.38 84 VAL A CA 1
ATOM 637 C C . VAL A 1 84 ? -14.328 -15.289 -21.703 1 95.38 84 VAL A C 1
ATOM 639 O O . VAL A 1 84 ? -14.891 -16.359 -21.484 1 95.38 84 VAL A O 1
ATOM 642 N N . TRP A 1 85 ? -13.07 -15.203 -21.953 1 97.62 85 TRP A N 1
ATOM 643 C CA . TRP A 1 85 ? -12.141 -16.297 -21.719 1 97.62 85 TRP A CA 1
ATOM 644 C C . TRP A 1 85 ? -11.477 -16.172 -20.359 1 97.62 85 TRP A C 1
ATOM 646 O O . TRP A 1 85 ? -11.148 -15.062 -19.922 1 97.62 85 TRP A O 1
ATOM 656 N N . VAL A 1 86 ? -11.297 -17.297 -19.688 1 98.44 86 VAL A N 1
ATOM 657 C CA . VAL A 1 86 ? -10.742 -17.297 -18.344 1 98.44 86 VAL A CA 1
ATOM 658 C C . VAL A 1 86 ? -9.555 -18.25 -18.266 1 98.44 86 VAL A C 1
ATOM 660 O O . VAL A 1 86 ? -9.609 -19.359 -18.812 1 98.44 86 VAL A O 1
ATOM 663 N N . PHE A 1 87 ? -8.492 -17.812 -17.719 1 98.88 87 PHE A N 1
ATOM 664 C CA . PHE A 1 87 ? -7.312 -18.625 -17.453 1 98.88 87 PHE A CA 1
ATOM 665 C C . PHE A 1 87 ? -6.965 -18.625 -15.969 1 98.88 87 PHE A C 1
ATOM 667 O O . PHE A 1 87 ? -6.57 -17.594 -15.43 1 98.88 87 PHE A O 1
ATOM 674 N N . LEU A 1 88 ? -7.141 -19.719 -15.266 1 98.88 88 LEU A N 1
ATOM 675 C CA . LEU A 1 88 ? -6.914 -19.891 -13.836 1 98.88 88 LEU A CA 1
ATOM 676 C C . LEU A 1 88 ? -5.68 -20.75 -13.57 1 98.88 88 LEU A C 1
ATOM 678 O O . LEU A 1 88 ? -5.598 -21.875 -14.047 1 98.88 88 LEU A O 1
ATOM 682 N N . VAL A 1 89 ? -4.734 -20.219 -12.727 1 98.81 89 VAL A N 1
ATOM 683 C CA . VAL A 1 89 ? -3.451 -20.891 -12.609 1 98.81 89 VAL A CA 1
ATOM 684 C C . VAL A 1 89 ? -3.018 -20.953 -11.148 1 98.81 89 VAL A C 1
ATOM 686 O O . VAL A 1 89 ? -2.941 -19.922 -10.484 1 98.81 89 VAL A O 1
ATOM 689 N N . ALA A 1 90 ? -2.752 -22.109 -10.625 1 98.56 90 ALA A N 1
ATOM 690 C CA . ALA A 1 90 ? -2.02 -22.297 -9.375 1 98.56 90 ALA A CA 1
ATOM 691 C C . ALA A 1 90 ? -0.568 -22.672 -9.641 1 98.56 90 ALA A C 1
ATOM 693 O O . ALA A 1 90 ? -0.293 -23.75 -10.195 1 98.56 90 ALA A O 1
ATOM 694 N N . GLY A 1 91 ? 0.337 -21.875 -9.18 1 96.19 91 GLY A N 1
ATOM 695 C CA . GLY A 1 91 ? 1.735 -22.047 -9.539 1 96.19 91 GLY A CA 1
ATOM 696 C C . GLY A 1 91 ? 2.531 -22.797 -8.492 1 96.19 91 GLY A C 1
ATOM 697 O O . GLY A 1 91 ? 3.756 -22.672 -8.422 1 96.19 91 GLY A O 1
ATOM 698 N N . SER A 1 92 ? 1.88 -23.5 -7.625 1 94.25 92 SER A N 1
ATOM 699 C CA . SER A 1 92 ? 2.635 -24.234 -6.613 1 94.25 92 SER A CA 1
ATOM 700 C C . SER A 1 92 ? 2.193 -25.688 -6.535 1 94.25 92 SER A C 1
ATOM 702 O O . SER A 1 92 ? 1.172 -26.062 -7.113 1 94.25 92 SER A O 1
ATOM 704 N N . ASP A 1 93 ? 3.061 -26.484 -5.938 1 94.62 93 ASP A N 1
ATOM 705 C CA . ASP A 1 93 ? 2.746 -27.875 -5.605 1 94.62 93 ASP A CA 1
ATOM 706 C C . ASP A 1 93 ? 2.959 -28.141 -4.117 1 94.62 93 ASP A C 1
ATOM 708 O O . ASP A 1 93 ? 3.412 -27.266 -3.381 1 94.62 93 ASP A O 1
ATOM 712 N N . GLY A 1 94 ? 2.42 -29.281 -3.709 1 93.5 94 GLY A N 1
ATOM 713 C CA . GLY A 1 94 ? 2.686 -29.703 -2.344 1 93.5 94 GLY A CA 1
ATOM 714 C C . GLY A 1 94 ? 1.54 -29.406 -1.395 1 93.5 94 GLY A C 1
ATOM 715 O O . GLY A 1 94 ? 0.823 -28.422 -1.565 1 93.5 94 GLY A O 1
ATOM 716 N N . TRP A 1 95 ? 1.539 -30.125 -0.332 1 95.69 95 TRP A N 1
ATOM 717 C CA . TRP A 1 95 ? 0.442 -30.094 0.63 1 95.69 95 TRP A CA 1
ATOM 718 C C . TRP A 1 95 ? 0.445 -28.781 1.411 1 95.69 95 TRP A C 1
ATOM 720 O O . TRP A 1 95 ? -0.611 -28.188 1.65 1 95.69 95 TRP A O 1
ATOM 730 N N . SER A 1 96 ? 1.582 -28.281 1.792 1 93.25 96 SER A N 1
ATOM 731 C CA . SER A 1 96 ? 1.67 -27.078 2.604 1 93.25 96 SER A CA 1
ATOM 732 C C . SER A 1 96 ? 1.229 -25.844 1.812 1 93.25 96 SER A C 1
ATOM 734 O O . SER A 1 96 ? 0.963 -24.797 2.393 1 93.25 96 SER A O 1
ATOM 736 N N . ASN A 1 97 ? 1.167 -26 0.497 1 96 97 ASN A N 1
ATOM 737 C CA . ASN A 1 97 ? 0.696 -24.938 -0.381 1 96 97 ASN A CA 1
ATOM 738 C C . ASN A 1 97 ? -0.755 -25.156 -0.798 1 96 97 ASN A C 1
ATOM 740 O O . ASN A 1 97 ? -1.188 -24.656 -1.84 1 96 97 ASN A O 1
ATOM 744 N N . TYR A 1 98 ? -1.526 -25.781 0.019 1 98 98 TYR A N 1
ATOM 745 C CA . TYR A 1 98 ? -2.91 -26.203 -0.194 1 98 98 TYR A CA 1
ATOM 746 C C . TYR A 1 98 ? -3.746 -25.047 -0.729 1 98 98 TYR A C 1
ATOM 748 O O . TYR A 1 98 ? -4.531 -25.219 -1.663 1 98 98 TYR A O 1
ATOM 756 N N . ARG A 1 99 ? -3.535 -23.875 -0.196 1 98.06 99 ARG A N 1
ATOM 757 C CA . ARG A 1 99 ? -4.391 -22.703 -0.378 1 98.06 99 ARG A CA 1
ATOM 758 C C . ARG A 1 99 ? -4.402 -22.25 -1.836 1 98.06 99 ARG A C 1
ATOM 760 O O . ARG A 1 99 ? -5.41 -21.75 -2.326 1 98.06 99 ARG A O 1
ATOM 767 N N . HIS A 1 100 ? -3.326 -22.484 -2.59 1 98.5 100 HIS A N 1
ATOM 768 C CA . HIS A 1 100 ? -3.229 -22 -3.961 1 98.5 100 HIS A CA 1
ATOM 769 C C . HIS A 1 100 ? -4.184 -22.75 -4.883 1 98.5 100 HIS A C 1
ATOM 771 O O . HIS A 1 100 ? -4.934 -22.125 -5.641 1 98.5 100 HIS A O 1
ATOM 777 N N . GLN A 1 101 ? -4.121 -24.047 -4.805 1 98.75 101 GLN A N 1
ATOM 778 C CA . GLN A 1 101 ? -5.02 -24.844 -5.629 1 98.75 101 GLN A CA 1
ATOM 779 C C . GLN A 1 101 ? -6.465 -24.719 -5.152 1 98.75 101 GLN A C 1
ATOM 781 O O . GLN A 1 101 ? -7.395 -24.734 -5.965 1 98.75 101 GLN A O 1
ATOM 786 N N . ALA A 1 102 ? -6.648 -24.516 -3.846 1 98.62 102 ALA A N 1
ATOM 787 C CA . ALA A 1 102 ? -7.988 -24.297 -3.307 1 98.62 102 ALA A CA 1
ATOM 788 C C . ALA A 1 102 ? -8.594 -23 -3.855 1 98.62 102 ALA A C 1
ATOM 790 O O . ALA A 1 102 ? -9.758 -22.969 -4.25 1 98.62 102 ALA A O 1
ATOM 791 N N . ASP A 1 103 ? -7.816 -21.984 -3.873 1 98.5 103 ASP A N 1
ATOM 792 C CA . ASP A 1 103 ? -8.266 -20.703 -4.406 1 98.5 103 ASP A CA 1
ATOM 793 C C . ASP A 1 103 ? -8.68 -20.828 -5.871 1 98.5 103 ASP A C 1
ATOM 795 O O . ASP A 1 103 ? -9.711 -20.297 -6.281 1 98.5 103 ASP A O 1
ATOM 799 N N . ILE A 1 104 ? -7.887 -21.516 -6.645 1 98.81 104 ILE A N 1
ATOM 800 C CA . ILE A 1 104 ? -8.133 -21.641 -8.078 1 98.81 104 ILE A CA 1
ATOM 801 C C . ILE A 1 104 ? -9.406 -22.453 -8.312 1 98.81 104 ILE A C 1
ATOM 803 O O . ILE A 1 104 ? -10.211 -22.109 -9.188 1 98.81 104 ILE A O 1
ATOM 807 N N . CYS A 1 105 ? -9.633 -23.516 -7.555 1 98.69 105 CYS A N 1
ATOM 808 C CA . CYS A 1 105 ? -10.859 -24.297 -7.664 1 98.69 105 CYS A CA 1
ATOM 809 C C . CYS A 1 105 ? -12.078 -23.453 -7.309 1 98.69 105 CYS A C 1
ATOM 811 O O . CYS A 1 105 ? -13.102 -23.531 -7.984 1 98.69 105 CYS A O 1
ATOM 813 N N . HIS A 1 106 ? -11.906 -22.719 -6.285 1 97.38 106 HIS A N 1
ATOM 814 C CA . HIS A 1 106 ? -12.984 -21.828 -5.867 1 97.38 106 HIS A CA 1
ATOM 815 C C . HIS A 1 106 ? -13.289 -20.781 -6.938 1 97.38 106 HIS A C 1
ATOM 817 O O . HIS A 1 106 ? -14.453 -20.484 -7.207 1 97.38 106 HIS A O 1
ATOM 823 N N . ALA A 1 107 ? -12.273 -20.234 -7.508 1 97.25 107 ALA A N 1
ATOM 824 C CA . ALA A 1 107 ? -12.445 -19.266 -8.586 1 97.25 107 ALA A CA 1
ATOM 825 C C . ALA A 1 107 ? -13.195 -19.891 -9.766 1 97.25 107 ALA A C 1
ATOM 827 O O . ALA A 1 107 ? -14.102 -19.266 -10.328 1 97.25 107 ALA A O 1
ATOM 828 N N . TYR A 1 108 ? -12.844 -21.094 -10.125 1 97.38 108 TYR A N 1
ATOM 829 C CA . TYR A 1 108 ? -13.508 -21.797 -11.203 1 97.38 108 TYR A CA 1
ATOM 830 C C . TYR A 1 108 ? -15.008 -21.891 -10.953 1 97.38 108 TYR A C 1
ATOM 832 O O . TYR A 1 108 ? -15.812 -21.516 -11.805 1 97.38 108 TYR A O 1
ATOM 840 N N . GLN A 1 109 ? -15.375 -22.328 -9.789 1 94.44 109 GLN A N 1
ATOM 841 C CA . GLN A 1 109 ? -16.781 -22.5 -9.453 1 94.44 109 GLN A CA 1
ATOM 842 C C . GLN A 1 109 ? -17.516 -21.156 -9.438 1 94.44 109 GLN A C 1
ATOM 844 O O . GLN A 1 109 ? -18.656 -21.062 -9.898 1 94.44 109 GLN A O 1
ATOM 849 N N . THR A 1 110 ? -16.828 -20.188 -8.883 1 90.62 110 THR A N 1
ATOM 850 C CA . THR A 1 110 ? -17.422 -18.859 -8.797 1 90.62 110 THR A CA 1
ATOM 851 C C . THR A 1 110 ? -17.719 -18.297 -10.188 1 90.62 110 THR A C 1
ATOM 853 O O . THR A 1 110 ? -18.781 -17.75 -10.422 1 90.62 110 THR A O 1
ATOM 856 N N . LEU A 1 111 ? -16.812 -18.484 -11.109 1 92.88 111 LEU A N 1
ATOM 857 C CA . LEU A 1 111 ? -16.953 -17.922 -12.453 1 92.88 111 LEU A CA 1
ATOM 858 C C . LEU A 1 111 ? -17.969 -18.719 -13.273 1 92.88 111 LEU A C 1
ATOM 860 O O . LEU A 1 111 ? -18.688 -18.156 -14.086 1 92.88 111 LEU A O 1
ATOM 864 N N . VAL A 1 112 ? -18.031 -20.031 -13.062 1 91.94 112 VAL A N 1
ATOM 865 C CA . VAL A 1 112 ? -19.062 -20.844 -13.695 1 91.94 112 VAL A CA 1
ATOM 866 C C . VAL A 1 112 ? -20.438 -20.406 -13.203 1 91.94 112 VAL A C 1
ATOM 868 O O . VAL A 1 112 ? -21.375 -20.281 -13.992 1 91.94 112 VAL A O 1
ATOM 871 N N . LEU A 1 113 ? -20.5 -20.156 -11.969 1 84.62 113 LEU A N 1
ATOM 872 C CA . LEU A 1 113 ? -21.766 -19.719 -11.375 1 84.62 113 LEU A CA 1
ATOM 873 C C . LEU A 1 113 ? -22.188 -18.375 -11.93 1 84.62 113 LEU A C 1
ATOM 875 O O . LEU A 1 113 ? -23.391 -18.078 -12 1 84.62 113 LEU A O 1
ATOM 879 N N . ARG A 1 114 ? -21.219 -17.672 -12.391 1 83.88 114 ARG A N 1
ATOM 880 C CA . ARG A 1 114 ? -21.516 -16.359 -12.938 1 83.88 114 ARG A CA 1
ATOM 881 C C . ARG A 1 114 ? -21.906 -16.453 -14.406 1 83.88 114 ARG A C 1
ATOM 883 O O . ARG A 1 114 ? -22.25 -15.445 -15.023 1 83.88 114 ARG A O 1
ATOM 890 N N . GLY A 1 115 ? -21.812 -17.625 -14.938 1 83.75 115 GLY A N 1
ATOM 891 C CA . GLY A 1 115 ? -22.344 -17.828 -16.281 1 83.75 115 GLY A CA 1
ATOM 892 C C . GLY A 1 115 ? -21.266 -17.984 -17.328 1 83.75 115 GLY A C 1
ATOM 893 O O . GLY A 1 115 ? -21.562 -18.078 -18.531 1 83.75 115 GLY A O 1
ATOM 894 N N . ILE A 1 116 ? -20.078 -17.969 -16.953 1 91.75 116 ILE A N 1
ATOM 895 C CA . ILE A 1 116 ? -19.016 -18.219 -17.922 1 91.75 116 ILE A CA 1
ATOM 896 C C . ILE A 1 116 ? -19.016 -19.703 -18.312 1 91.75 116 ILE A C 1
ATOM 898 O O . ILE A 1 116 ? -18.906 -20.578 -17.453 1 91.75 116 ILE A O 1
ATOM 902 N N . PRO A 1 117 ? -19.156 -19.938 -19.562 1 93.5 117 PRO A N 1
ATOM 903 C CA . PRO A 1 117 ? -19.188 -21.328 -19.984 1 93.5 117 PRO A CA 1
ATOM 904 C C . PRO A 1 117 ? -17.891 -22.078 -19.641 1 93.5 117 PRO A C 1
ATOM 906 O O . PRO A 1 117 ? -16.797 -21.516 -19.766 1 93.5 117 PRO A O 1
ATOM 909 N N . LYS A 1 118 ? -18.031 -23.328 -19.25 1 96.19 118 LYS A N 1
ATOM 910 C CA . LYS A 1 118 ? -16.891 -24.156 -18.875 1 96.19 118 LYS A CA 1
ATOM 911 C C . LYS A 1 118 ? -15.891 -24.25 -20.016 1 96.19 118 LYS A C 1
ATOM 913 O O . LYS A 1 118 ? -14.68 -24.328 -19.797 1 96.19 118 LYS A O 1
ATOM 918 N N . GLU A 1 119 ? -16.391 -24.219 -21.219 1 96.81 119 GLU A N 1
ATOM 919 C CA . GLU A 1 119 ? -15.539 -24.359 -22.406 1 96.81 119 GLU A CA 1
ATOM 920 C C . GLU A 1 119 ? -14.641 -23.141 -22.578 1 96.81 119 GLU A C 1
ATOM 922 O O . GLU A 1 119 ? -13.656 -23.203 -23.328 1 96.81 119 GLU A O 1
ATOM 927 N N . ASN A 1 120 ? -14.992 -22.047 -21.891 1 97.31 120 ASN A N 1
ATOM 928 C CA . ASN A 1 120 ? -14.188 -20.828 -22 1 97.31 120 ASN A CA 1
ATOM 929 C C . ASN A 1 120 ? -13.219 -20.688 -20.828 1 97.31 120 ASN A C 1
ATOM 931 O O . ASN A 1 120 ? -12.516 -19.688 -20.719 1 97.31 120 ASN A O 1
ATOM 935 N N . ILE A 1 121 ? -13.156 -21.641 -19.953 1 98.25 121 ILE A N 1
ATOM 936 C CA . ILE A 1 121 ? -12.281 -21.578 -18.781 1 98.25 121 ILE A CA 1
ATOM 937 C C . ILE A 1 121 ? -11.172 -22.625 -18.922 1 98.25 121 ILE A C 1
ATOM 939 O O . ILE A 1 121 ? -11.438 -23.812 -19.109 1 98.25 121 ILE A O 1
ATOM 943 N N . ILE A 1 122 ? -10 -22.172 -18.844 1 98.88 122 ILE A N 1
ATOM 944 C CA . ILE A 1 122 ? -8.836 -23.047 -18.844 1 98.88 122 ILE A CA 1
ATOM 945 C C . ILE A 1 122 ? -8.188 -23.047 -17.469 1 98.88 122 ILE A C 1
ATOM 947 O O . ILE A 1 122 ? -7.953 -21.984 -16.875 1 98.88 122 ILE A O 1
ATOM 951 N N . VAL A 1 123 ? -7.898 -24.219 -16.906 1 98.94 123 VAL A N 1
ATOM 952 C CA . VAL A 1 123 ? -7.316 -24.328 -15.578 1 98.94 123 VAL A CA 1
ATOM 953 C C . VAL A 1 123 ? -5.969 -25.047 -15.664 1 98.94 123 VAL A C 1
ATOM 955 O O . VAL A 1 123 ? -5.848 -26.078 -16.328 1 98.94 123 VAL A O 1
ATOM 958 N N . MET A 1 124 ? -4.992 -24.484 -15.062 1 98.81 124 MET A N 1
ATOM 959 C CA . MET A 1 124 ? -3.652 -25.062 -14.93 1 98.81 124 MET A CA 1
ATOM 960 C C . MET A 1 124 ? -3.26 -25.172 -13.453 1 98.81 124 MET A C 1
ATOM 962 O O . MET A 1 124 ? -3.135 -24.172 -12.766 1 98.81 124 MET A O 1
ATOM 966 N N . MET A 1 125 ? -3.088 -26.375 -12.914 1 98.56 125 MET A N 1
ATOM 967 C CA . MET A 1 125 ? -2.652 -26.578 -11.539 1 98.56 125 MET A CA 1
ATOM 968 C C . MET A 1 125 ? -2.07 -27.984 -11.359 1 98.56 125 MET A C 1
ATOM 970 O O . MET A 1 125 ? -2.424 -28.906 -12.102 1 98.56 125 MET A O 1
ATOM 974 N N . LYS A 1 126 ? -1.282 -28.219 -10.414 1 98.06 126 LYS A N 1
ATOM 975 C CA . LYS A 1 126 ? -0.562 -29.469 -10.195 1 98.06 126 LYS A CA 1
ATOM 976 C C . LYS A 1 126 ? -1.525 -30.609 -9.883 1 98.06 126 LYS A C 1
ATOM 978 O O . LYS A 1 126 ? -1.267 -31.766 -10.234 1 98.06 126 LYS A O 1
ATOM 983 N N . ASP A 1 127 ? -2.596 -30.375 -9.18 1 98.38 127 ASP A N 1
ATOM 984 C CA . ASP A 1 127 ? -3.633 -31.328 -8.812 1 98.38 127 ASP A CA 1
ATOM 985 C C . ASP A 1 127 ? -3.072 -32.438 -7.906 1 98.38 127 ASP A C 1
ATOM 987 O O . ASP A 1 127 ? -3.262 -33.625 -8.172 1 98.38 127 ASP A O 1
ATOM 991 N N . ASP A 1 128 ? -2.391 -32.062 -6.879 1 98.12 128 ASP A N 1
ATOM 992 C CA . ASP A 1 128 ? -1.719 -33.031 -6.027 1 98.12 128 ASP A CA 1
ATOM 993 C C . ASP A 1 128 ? -2.199 -32.938 -4.582 1 98.12 128 ASP A C 1
ATOM 995 O O . ASP A 1 128 ? -1.635 -33.562 -3.688 1 98.12 128 ASP A O 1
ATOM 999 N N . ILE A 1 129 ? -3.328 -32.188 -4.324 1 97.88 129 ILE A N 1
ATOM 1000 C CA . ILE A 1 129 ? -3.689 -31.984 -2.926 1 97.88 129 ILE A CA 1
ATOM 1001 C C . ILE A 1 129 ? -4.996 -32.719 -2.619 1 97.88 129 ILE A C 1
ATOM 1003 O O . ILE A 1 129 ? -5.242 -33.125 -1.476 1 97.88 129 ILE A O 1
ATOM 1007 N N . ALA A 1 130 ? -5.871 -32.938 -3.539 1 98.31 130 ALA A N 1
ATOM 1008 C CA . ALA A 1 130 ? -7.172 -33.562 -3.305 1 98.31 130 ALA A CA 1
ATOM 1009 C C . ALA A 1 130 ? -7.016 -35 -2.77 1 98.31 130 ALA A C 1
ATOM 1011 O O . ALA A 1 130 ? -7.754 -35.406 -1.875 1 98.31 130 ALA A O 1
ATOM 1012 N N . MET A 1 131 ? -6.078 -35.688 -3.314 1 97.56 131 MET A N 1
ATOM 1013 C CA . MET A 1 131 ? -5.887 -37.094 -2.916 1 97.56 131 MET A CA 1
ATOM 1014 C C . MET A 1 131 ? -4.637 -37.25 -2.059 1 97.56 131 MET A C 1
ATOM 1016 O O . MET A 1 131 ? -4.137 -38.344 -1.877 1 97.56 131 MET A O 1
ATOM 1020 N N . HIS A 1 132 ? -4.117 -36.156 -1.615 1 96.69 132 HIS A N 1
ATOM 1021 C CA . HIS A 1 132 ? -2.928 -36.219 -0.773 1 96.69 132 HIS A CA 1
ATOM 1022 C C . HIS A 1 132 ? -3.17 -37.062 0.476 1 96.69 132 HIS A C 1
ATOM 1024 O O . HIS A 1 132 ? -4.27 -37.062 1.032 1 96.69 132 HIS A O 1
ATOM 1030 N N . ALA A 1 133 ? -2.146 -37.719 0.956 1 94.75 133 ALA A N 1
ATOM 1031 C CA . ALA A 1 133 ? -2.248 -38.625 2.09 1 94.75 133 ALA A CA 1
ATOM 1032 C C . ALA A 1 133 ? -2.727 -37.875 3.342 1 94.75 133 ALA A C 1
ATOM 1034 O O . ALA A 1 133 ? -3.461 -38.469 4.156 1 94.75 133 ALA A O 1
ATOM 1035 N N . SER A 1 134 ? -2.379 -36.656 3.49 1 91.81 134 SER A N 1
ATOM 1036 C CA . SER A 1 134 ? -2.699 -35.875 4.691 1 91.81 134 SER A CA 1
ATOM 1037 C C . SER A 1 134 ? -4.078 -35.25 4.586 1 91.81 134 SER A C 1
ATOM 1039 O O . SER A 1 134 ? -4.57 -34.656 5.551 1 91.81 134 SER A O 1
ATOM 1041 N N . ASN A 1 135 ? -4.668 -35.375 3.453 1 95.94 135 ASN A N 1
ATOM 1042 C CA . ASN A 1 135 ? -5.984 -34.75 3.27 1 95.94 135 ASN A CA 1
ATOM 1043 C C . ASN A 1 135 ? -7.07 -35.562 3.984 1 95.94 135 ASN A C 1
ATOM 1045 O O . ASN A 1 135 ? -7.379 -36.688 3.594 1 95.94 135 ASN A O 1
ATOM 1049 N N . PRO A 1 136 ? -7.691 -34.938 4.98 1 94.31 136 PRO A N 1
ATOM 1050 C CA . PRO A 1 136 ? -8.75 -35.688 5.684 1 94.31 136 PRO A CA 1
ATOM 1051 C C . PRO A 1 136 ? -10.031 -35.781 4.859 1 94.31 136 PRO A C 1
ATOM 1053 O O . PRO A 1 136 ? -10.898 -36.594 5.168 1 94.31 136 PRO A O 1
ATOM 1056 N N . TYR A 1 137 ? -10.164 -34.969 3.816 1 94.31 137 TYR A N 1
ATOM 1057 C CA . TYR A 1 137 ? -11.297 -35 2.902 1 94.31 137 TYR A CA 1
ATOM 1058 C C . TYR A 1 137 ? -10.883 -35.531 1.53 1 94.31 137 TYR A C 1
ATOM 1060 O O . TYR A 1 137 ? -10.977 -34.812 0.533 1 94.31 137 TYR A O 1
ATOM 1068 N N . LYS A 1 138 ? -10.562 -36.812 1.502 1 96.5 138 LYS A N 1
ATOM 1069 C CA . LYS A 1 138 ? -10.016 -37.406 0.274 1 96.5 138 LYS A CA 1
ATOM 1070 C C . LYS A 1 138 ? -10.93 -37.125 -0.917 1 96.5 138 LYS A C 1
ATOM 1072 O O . LYS A 1 138 ? -12.133 -37.375 -0.85 1 96.5 138 LYS A O 1
ATOM 1077 N N . GLY A 1 139 ? -10.328 -36.531 -1.914 1 97.44 139 GLY A N 1
ATOM 1078 C CA . GLY A 1 139 ? -11.062 -36.281 -3.143 1 97.44 139 GLY A CA 1
ATOM 1079 C C . GLY A 1 139 ? -11.797 -34.938 -3.123 1 97.44 139 GLY A C 1
ATOM 1080 O O . GLY A 1 139 ? -12.484 -34.594 -4.086 1 97.44 139 GLY A O 1
ATOM 1081 N N . LYS A 1 140 ? -11.656 -34.219 -2.08 1 98.12 140 LYS A N 1
ATOM 1082 C CA . LYS A 1 140 ? -12.297 -32.906 -1.937 1 98.12 140 LYS A CA 1
ATOM 1083 C C . LYS A 1 140 ? -11.281 -31.828 -1.59 1 98.12 140 LYS A C 1
ATOM 1085 O O . LYS A 1 140 ? -10.18 -32.125 -1.131 1 98.12 140 LYS A O 1
ATOM 1090 N N . ILE A 1 141 ? -11.594 -30.625 -1.911 1 98.25 141 ILE A N 1
ATOM 1091 C CA . ILE A 1 141 ? -10.805 -29.453 -1.543 1 98.25 141 ILE A CA 1
ATOM 1092 C C . ILE A 1 141 ? -11.703 -28.422 -0.871 1 98.25 141 ILE A C 1
ATOM 1094 O O . ILE A 1 141 ? -12.781 -28.109 -1.378 1 98.25 141 ILE A O 1
ATOM 1098 N N . MET A 1 142 ? -11.281 -27.953 0.296 1 96.75 142 MET A N 1
ATOM 1099 C CA . MET A 1 142 ? -12 -26.922 1.041 1 96.75 142 MET A CA 1
ATOM 1100 C C . MET A 1 142 ? -11.258 -25.594 0.985 1 96.75 142 MET A C 1
ATOM 1102 O O . MET A 1 142 ? -10.039 -25.547 1.151 1 96.75 142 MET A O 1
ATOM 1106 N N . ASN A 1 143 ? -11.992 -24.516 0.705 1 96.31 143 ASN A N 1
ATOM 1107 C CA . ASN A 1 143 ? -11.336 -23.219 0.619 1 96.31 143 ASN A CA 1
ATOM 1108 C C . ASN A 1 143 ? -11.742 -22.297 1.778 1 96.31 143 ASN A C 1
ATOM 1110 O O . ASN A 1 143 ? -11.312 -21.156 1.845 1 96.31 143 ASN A O 1
ATOM 1114 N N . GLU A 1 144 ? -12.539 -22.719 2.695 1 92.69 144 GLU A N 1
ATOM 1115 C CA . GLU A 1 144 ? -12.914 -22.047 3.934 1 92.69 144 GLU A CA 1
ATOM 1116 C C . GLU A 1 144 ? -13.305 -23.047 5.012 1 92.69 144 GLU A C 1
ATOM 1118 O O . GLU A 1 144 ? -13.703 -24.172 4.703 1 92.69 144 GLU A O 1
ATOM 1123 N N . PRO A 1 145 ? -13.133 -22.656 6.285 1 90.44 145 PRO A N 1
ATOM 1124 C CA . PRO A 1 145 ? -13.57 -23.562 7.348 1 90.44 145 PRO A CA 1
ATOM 1125 C C . PRO A 1 145 ? -15.055 -23.906 7.246 1 90.44 145 PRO A C 1
ATOM 1127 O O . PRO A 1 145 ? -15.891 -23.016 7.07 1 90.44 145 PRO A O 1
ATOM 1130 N N . ASN A 1 146 ? -15.344 -25.141 7.328 1 87.62 146 ASN A N 1
ATOM 1131 C CA . ASN A 1 146 ? -16.719 -25.625 7.246 1 87.62 146 ASN A CA 1
ATOM 1132 C C . ASN A 1 146 ? -17.359 -25.266 5.906 1 87.62 146 ASN A C 1
ATOM 1134 O O . ASN A 1 146 ? -18.562 -25.016 5.84 1 87.62 146 ASN A O 1
ATOM 1138 N N . GLY A 1 147 ? -16.531 -25.172 4.945 1 89.12 147 GLY A N 1
ATOM 1139 C CA . GLY A 1 147 ? -17.016 -24.828 3.623 1 89.12 147 GLY A CA 1
ATOM 1140 C C . GLY A 1 147 ? -17.406 -26.031 2.791 1 89.12 147 GLY A C 1
ATOM 1141 O O . GLY A 1 147 ? -17.422 -27.156 3.295 1 89.12 147 GLY A O 1
ATOM 1142 N N . THR A 1 148 ? -17.781 -25.734 1.543 1 91.44 148 THR A N 1
ATOM 1143 C CA . THR A 1 148 ? -18.156 -26.797 0.607 1 91.44 148 THR A CA 1
ATOM 1144 C C . THR A 1 148 ? -16.953 -27.219 -0.236 1 91.44 148 THR A C 1
ATOM 1146 O O . THR A 1 148 ? -15.922 -26.531 -0.24 1 91.44 148 THR A O 1
ATOM 1149 N N . ASP A 1 149 ? -17.109 -28.359 -0.918 1 96.88 149 ASP A N 1
ATOM 1150 C CA . ASP A 1 149 ? -16.078 -28.875 -1.816 1 96.88 149 ASP A CA 1
ATOM 1151 C C . ASP A 1 149 ? -15.953 -28 -3.062 1 96.88 149 ASP A C 1
ATOM 1153 O O . ASP A 1 149 ? -16.844 -28 -3.922 1 96.88 149 ASP A O 1
ATOM 1157 N N . VAL A 1 150 ? -14.766 -27.375 -3.143 1 97.44 150 VAL A N 1
ATOM 1158 C CA . VAL A 1 150 ? -14.586 -26.469 -4.273 1 97.44 150 VAL A CA 1
ATOM 1159 C C . VAL A 1 150 ? -13.922 -27.219 -5.43 1 97.44 150 VAL A C 1
ATOM 1161 O O . VAL A 1 150 ? -13.75 -26.672 -6.516 1 97.44 150 VAL A O 1
ATOM 1164 N N . TYR A 1 151 ? -13.586 -28.469 -5.23 1 98.12 151 TYR A N 1
ATOM 1165 C CA . TYR A 1 151 ? -12.961 -29.297 -6.25 1 98.12 151 TYR A CA 1
ATOM 1166 C C . TYR A 1 151 ? -14.008 -29.891 -7.184 1 98.12 151 TYR A C 1
ATOM 1168 O O . TYR A 1 151 ? -13.703 -30.234 -8.328 1 98.12 151 TYR A O 1
ATOM 1176 N N . GLU A 1 152 ? -15.211 -29.969 -6.73 1 96.56 152 GLU A N 1
ATOM 1177 C CA . GLU A 1 152 ? -16.281 -30.609 -7.48 1 96.56 152 GLU A CA 1
ATOM 1178 C C . GLU A 1 152 ? -16.547 -29.891 -8.797 1 96.56 152 GLU A C 1
ATOM 1180 O O . GLU A 1 152 ? -16.75 -28.672 -8.82 1 96.56 152 GLU A O 1
ATOM 1185 N N . GLY A 1 153 ? -16.453 -30.625 -9.852 1 96.38 153 GLY A N 1
ATOM 1186 C CA . GLY A 1 153 ? -16.859 -30.109 -11.148 1 96.38 153 GLY A CA 1
ATOM 1187 C C . GLY A 1 153 ? -15.742 -29.359 -11.875 1 96.38 153 GLY A C 1
ATOM 1188 O O . GLY A 1 153 ? -15.906 -28.969 -13.031 1 96.38 153 GLY A O 1
ATOM 1189 N N . VAL A 1 154 ? -14.609 -29.219 -11.266 1 98.38 154 VAL A N 1
ATOM 1190 C CA . VAL A 1 154 ? -13.523 -28.484 -11.883 1 98.38 154 VAL A CA 1
ATOM 1191 C C . VAL A 1 154 ? -12.898 -29.297 -13.008 1 98.38 154 VAL A C 1
ATOM 1193 O O . VAL A 1 154 ? -12.586 -30.484 -12.82 1 98.38 154 VAL A O 1
ATOM 1196 N N . ILE A 1 155 ? -12.797 -28.703 -14.164 1 98.56 15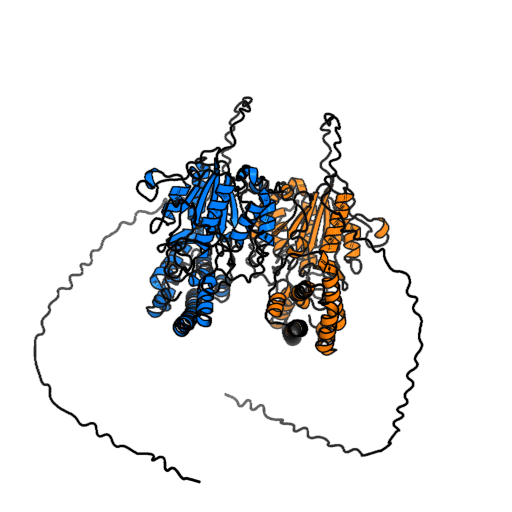5 ILE A N 1
ATOM 1197 C CA . ILE A 1 155 ? -12.109 -29.312 -15.297 1 98.56 155 ILE A CA 1
ATOM 1198 C C . ILE A 1 155 ? -10.688 -28.766 -15.398 1 98.56 155 ILE A C 1
ATOM 1200 O O . ILE A 1 155 ? -10.492 -27.578 -15.664 1 98.56 155 ILE A O 1
ATOM 1204 N N . ILE A 1 156 ? -9.742 -29.672 -15.188 1 98.75 156 ILE A N 1
ATOM 1205 C CA . ILE A 1 156 ? -8.344 -29.25 -15.203 1 98.75 156 ILE A CA 1
ATOM 1206 C C . ILE A 1 156 ? -7.723 -29.562 -16.562 1 98.75 156 ILE A C 1
ATOM 1208 O O . ILE A 1 156 ? -7.688 -30.719 -16.969 1 98.75 156 ILE A O 1
ATOM 1212 N N . ASP A 1 157 ? -7.156 -28.562 -17.188 1 98.88 157 ASP A N 1
ATOM 1213 C CA . ASP A 1 157 ? -6.609 -28.719 -18.531 1 98.88 157 ASP A CA 1
ATOM 1214 C C . ASP A 1 157 ? -5.141 -29.141 -18.484 1 98.88 157 ASP A C 1
ATOM 1216 O O . ASP A 1 157 ? -4.68 -29.906 -19.328 1 98.88 157 ASP A O 1
ATOM 1220 N N . TYR A 1 158 ? -4.418 -28.609 -17.594 1 98.69 158 TYR A N 1
ATOM 1221 C CA . TYR A 1 158 ? -2.988 -28.875 -17.453 1 98.69 158 TYR A CA 1
ATOM 1222 C C . TYR A 1 158 ? -2.633 -29.25 -16.031 1 98.69 158 TYR A C 1
ATOM 1224 O O . TYR A 1 158 ? -2.918 -28.5 -15.094 1 98.69 158 TYR A O 1
ATOM 1232 N N . ARG A 1 159 ? -1.946 -30.422 -15.82 1 97.69 159 ARG A N 1
ATOM 1233 C CA . ARG A 1 159 ? -1.635 -31.016 -14.523 1 97.69 159 ARG A CA 1
ATOM 1234 C C . ARG A 1 159 ? -0.16 -31.391 -14.43 1 97.69 159 ARG A C 1
ATOM 1236 O O . ARG A 1 159 ? 0.539 -31.438 -15.445 1 97.69 159 ARG A O 1
ATOM 1243 N N . GLY A 1 160 ? 0.252 -31.609 -13.227 1 96.38 160 GLY A N 1
ATOM 1244 C CA . GLY A 1 160 ? 1.564 -32.188 -13.008 1 96.38 160 GLY A CA 1
ATOM 1245 C C . GLY A 1 160 ? 2.686 -31.406 -13.648 1 96.38 160 GLY A C 1
ATOM 1246 O O . GLY A 1 160 ? 2.838 -30.203 -13.391 1 96.38 160 GLY A O 1
ATOM 1247 N N . GLU A 1 161 ? 3.309 -32.031 -14.617 1 96.31 161 GLU A N 1
ATOM 1248 C CA . GLU A 1 161 ? 4.508 -31.453 -15.227 1 96.31 161 GLU A CA 1
ATOM 1249 C C . GLU A 1 161 ? 4.148 -30.422 -16.297 1 96.31 161 GLU A C 1
ATOM 1251 O O . GLU A 1 161 ? 5.008 -29.672 -16.734 1 96.31 161 GLU A O 1
ATOM 1256 N N . ASP A 1 162 ? 2.908 -30.312 -16.594 1 97.81 162 ASP A N 1
ATOM 1257 C CA . ASP A 1 162 ? 2.455 -29.359 -17.609 1 97.81 162 ASP A CA 1
ATOM 1258 C C . ASP A 1 162 ? 2.396 -27.938 -17.031 1 97.81 162 ASP A C 1
ATOM 1260 O O . ASP A 1 162 ? 2.283 -26.969 -17.797 1 97.81 162 ASP A O 1
ATOM 1264 N N . VAL A 1 163 ? 2.457 -27.812 -15.719 1 98.12 163 VAL A N 1
ATOM 1265 C CA . VAL A 1 163 ? 2.34 -26.516 -15.078 1 98.12 163 VAL A CA 1
ATOM 1266 C C . VAL A 1 163 ? 3.686 -25.781 -15.117 1 98.12 163 VAL A C 1
ATOM 1268 O O . VAL A 1 163 ? 4.461 -25.859 -14.164 1 98.12 163 VAL A O 1
ATOM 1271 N N . THR A 1 164 ? 3.918 -25.047 -16.203 1 97.5 164 THR A N 1
ATOM 1272 C CA . THR A 1 164 ? 5.164 -24.312 -16.422 1 97.5 164 THR A CA 1
ATOM 1273 C C . THR A 1 164 ? 4.891 -22.922 -16.969 1 97.5 164 THR A C 1
ATOM 1275 O O . THR A 1 164 ? 3.852 -22.688 -17.578 1 97.5 164 THR A O 1
ATOM 1278 N N . PRO A 1 165 ? 5.867 -22 -16.75 1 97.56 165 PRO A N 1
ATOM 1279 C CA . PRO A 1 165 ? 5.691 -20.656 -17.312 1 97.56 165 PRO A CA 1
ATOM 1280 C C . PRO A 1 165 ? 5.641 -20.656 -18.844 1 97.56 165 PRO A C 1
ATOM 1282 O O . PRO A 1 165 ? 4.934 -19.828 -19.438 1 97.56 165 PRO A O 1
ATOM 1285 N N . GLU A 1 166 ? 6.395 -21.531 -19.438 1 97.69 166 GLU A N 1
ATOM 1286 C CA . GLU A 1 166 ? 6.375 -21.625 -20.891 1 97.69 166 GLU A CA 1
ATOM 1287 C C . GLU A 1 166 ? 4.988 -22 -21.406 1 97.69 166 GLU A C 1
ATOM 1289 O O . GLU A 1 166 ? 4.469 -21.359 -22.328 1 97.69 166 GLU A O 1
ATOM 1294 N N . ASN A 1 167 ? 4.449 -23.062 -20.844 1 98.56 167 ASN A N 1
ATOM 1295 C CA . ASN A 1 167 ? 3.104 -23.469 -21.234 1 98.56 167 ASN A CA 1
ATOM 1296 C C . ASN A 1 167 ? 2.078 -22.391 -20.906 1 98.56 167 ASN A C 1
ATOM 1298 O O . ASN A 1 167 ? 1.128 -22.172 -21.656 1 98.56 167 ASN A O 1
ATOM 1302 N N . PHE A 1 168 ? 2.271 -21.75 -19.766 1 98.75 168 PHE A N 1
ATOM 1303 C CA . PHE A 1 168 ? 1.397 -20.656 -19.375 1 98.75 168 PHE A CA 1
ATOM 1304 C C . PHE A 1 168 ? 1.337 -19.609 -20.484 1 98.75 168 PHE A C 1
ATOM 1306 O O . PHE A 1 168 ? 0.251 -19.188 -20.891 1 98.75 168 PHE A O 1
ATOM 1313 N N . ILE A 1 169 ? 2.471 -19.156 -20.953 1 98.75 169 ILE A N 1
ATOM 1314 C CA . ILE A 1 169 ? 2.553 -18.109 -21.969 1 98.75 169 ILE A CA 1
ATOM 1315 C C . ILE A 1 169 ? 1.925 -18.609 -23.266 1 98.75 169 ILE A C 1
ATOM 1317 O O . ILE A 1 169 ? 1.186 -17.875 -23.922 1 98.75 169 ILE A O 1
ATOM 1321 N N . LYS A 1 170 ? 2.174 -19.859 -23.656 1 98.75 170 LYS A N 1
ATOM 1322 C CA . LYS A 1 170 ? 1.625 -20.422 -24.891 1 98.75 170 LYS A CA 1
ATOM 1323 C C . LYS A 1 170 ? 0.101 -20.484 -24.828 1 98.75 170 LYS A C 1
ATOM 1325 O O . LYS A 1 170 ? -0.576 -20.172 -25.812 1 98.75 170 LYS A O 1
ATOM 1330 N N . VAL A 1 171 ? -0.395 -20.891 -23.703 1 98.88 171 VAL A N 1
ATOM 1331 C CA . VAL A 1 171 ? -1.841 -20.953 -23.516 1 98.88 171 VAL A CA 1
ATOM 1332 C C . VAL A 1 171 ? -2.441 -19.562 -23.578 1 98.88 171 VAL A C 1
ATOM 1334 O O . VAL A 1 171 ? -3.451 -19.328 -24.25 1 98.88 171 VAL A O 1
ATOM 1337 N N . LEU A 1 172 ? -1.826 -18.641 -22.875 1 98.81 172 LEU A N 1
ATOM 1338 C CA . LEU A 1 172 ? -2.322 -17.266 -22.828 1 98.81 172 LEU A CA 1
ATOM 1339 C C . LEU A 1 172 ? -2.367 -16.656 -24.219 1 98.81 172 LEU A C 1
ATOM 1341 O O . LEU A 1 172 ? -3.338 -15.992 -24.578 1 98.81 172 LEU A O 1
ATOM 1345 N N . GLU A 1 173 ? -1.343 -16.938 -25.016 1 98.38 173 GLU A N 1
ATOM 1346 C CA . GLU A 1 173 ? -1.221 -16.344 -26.344 1 98.38 173 GLU A CA 1
ATOM 1347 C C . GLU A 1 173 ? -2.061 -17.094 -27.359 1 98.38 173 GLU A C 1
ATOM 1349 O O . GLU A 1 173 ? -2.195 -16.672 -28.5 1 98.38 173 GLU A O 1
ATOM 1354 N N . GLY A 1 174 ? -2.557 -18.234 -27.031 1 98.44 174 GLY A N 1
ATOM 1355 C CA . GLY A 1 174 ? -3.4 -19.016 -27.922 1 98.44 174 GLY A CA 1
ATOM 1356 C C . GLY A 1 174 ? -2.613 -19.828 -28.938 1 98.44 174 GLY A C 1
ATOM 1357 O O . GLY A 1 174 ? -3.035 -19.984 -30.078 1 98.44 174 GLY A O 1
ATOM 1358 N N . ASP A 1 175 ? -1.523 -20.328 -28.516 1 98.06 175 ASP A N 1
ATOM 1359 C CA . ASP A 1 175 ? -0.681 -21.109 -29.406 1 98.06 175 ASP A CA 1
ATOM 1360 C C . ASP A 1 175 ? -1.117 -22.578 -29.406 1 98.06 175 ASP A C 1
ATOM 1362 O O . ASP A 1 175 ? -0.449 -23.438 -28.828 1 98.06 175 ASP A O 1
ATOM 1366 N N . LYS A 1 176 ? -2.025 -22.891 -30.219 1 97.69 176 LYS A N 1
ATOM 1367 C CA . LYS A 1 176 ? -2.627 -24.219 -30.266 1 97.69 176 LYS A CA 1
ATOM 1368 C C . LYS A 1 176 ? -1.621 -25.25 -30.766 1 97.69 176 LYS A C 1
ATOM 1370 O O . LYS A 1 176 ? -1.579 -26.375 -30.25 1 97.69 176 LYS A O 1
ATOM 1375 N N . LYS A 1 177 ? -0.906 -24.906 -31.688 1 98 177 LYS A N 1
ATOM 1376 C CA . LYS A 1 177 ? 0.066 -25.828 -32.281 1 98 177 LYS A CA 1
ATOM 1377 C C . LYS A 1 177 ? 1.108 -26.25 -31.234 1 98 177 LYS A C 1
ATOM 1379 O O . LYS A 1 177 ? 1.434 -27.438 -31.109 1 98 177 LYS A O 1
ATOM 1384 N N . ALA A 1 178 ? 1.577 -25.25 -30.516 1 98 178 ALA A N 1
ATOM 1385 C CA . ALA A 1 178 ? 2.623 -25.531 -29.531 1 98 178 ALA A CA 1
ATOM 1386 C C . ALA A 1 178 ? 2.098 -26.391 -28.391 1 98 178 ALA A C 1
ATOM 1388 O O . ALA A 1 178 ? 2.863 -27.125 -27.75 1 98 178 ALA A O 1
ATOM 1389 N N . MET A 1 179 ? 0.772 -26.375 -28.172 1 98.38 179 MET A N 1
ATOM 1390 C CA . MET A 1 179 ? 0.219 -27.078 -27.016 1 98.38 179 MET A CA 1
ATOM 1391 C C . MET A 1 179 ? -0.372 -28.422 -27.422 1 98.38 179 MET A C 1
ATOM 1393 O O . MET A 1 179 ? -0.948 -29.125 -26.609 1 98.38 179 MET A O 1
ATOM 1397 N N . GLU A 1 180 ? -0.17 -28.797 -28.672 1 97.69 180 GLU A N 1
ATOM 1398 C CA . GLU A 1 180 ? -0.662 -30.078 -29.141 1 97.69 180 GLU A CA 1
ATOM 1399 C C . GLU A 1 180 ? -0.005 -31.234 -28.375 1 97.69 180 GLU A C 1
ATOM 1401 O O . GLU A 1 180 ? 1.222 -31.281 -28.266 1 97.69 180 GLU A O 1
ATOM 1406 N N . GLY A 1 181 ? -0.85 -32.125 -27.844 1 97.12 181 GLY A N 1
ATOM 1407 C CA . GLY A 1 181 ? -0.343 -33.281 -27.141 1 97.12 181 GLY A CA 1
ATOM 1408 C C . GLY A 1 181 ? 0.005 -33 -25.703 1 97.12 181 GLY A C 1
ATOM 1409 O O . GLY A 1 181 ? 0.468 -33.875 -24.984 1 97.12 181 GLY A O 1
ATOM 1410 N N . ILE A 1 182 ? -0.198 -31.781 -25.219 1 98.19 182 ILE A N 1
ATOM 1411 C CA . ILE A 1 182 ? 0.081 -31.406 -23.844 1 98.19 182 ILE A CA 1
ATOM 1412 C C . ILE A 1 182 ? -1.227 -31.078 -23.125 1 98.19 182 ILE A C 1
ATOM 1414 O O . ILE A 1 182 ? -1.968 -30.188 -23.547 1 98.19 182 ILE A O 1
ATOM 1418 N N . GLY A 1 183 ? -1.441 -31.812 -22.078 1 97.94 183 GLY A N 1
ATOM 1419 C CA . GLY A 1 183 ? -2.707 -31.594 -21.406 1 97.94 183 GLY A CA 1
ATOM 1420 C C . GLY A 1 183 ? -3.91 -31.75 -22.312 1 97.94 183 GLY A C 1
ATOM 1421 O O . GLY A 1 183 ? -3.975 -32.688 -23.094 1 97.94 183 GLY A O 1
ATOM 1422 N N . SER A 1 184 ? -4.828 -30.875 -22.141 1 98 184 SER A N 1
ATOM 1423 C CA . SER A 1 184 ? -6.016 -30.922 -23 1 98 184 SER A CA 1
ATOM 1424 C C . SER A 1 184 ? -5.738 -30.328 -24.359 1 98 184 SER A C 1
ATOM 1426 O O . SER A 1 184 ? -6.516 -30.516 -25.297 1 98 184 SER A O 1
ATOM 1428 N N . GLY A 1 185 ? -4.699 -29.531 -24.422 1 98.12 185 GLY A N 1
ATOM 1429 C CA . GLY A 1 185 ? -4.375 -28.844 -25.656 1 98.12 185 GLY A CA 1
ATOM 1430 C C . GLY A 1 185 ? -5.164 -27.562 -25.844 1 98.12 185 GLY A C 1
ATOM 1431 O O . GLY A 1 185 ? -4.922 -26.812 -26.781 1 98.12 185 GLY A O 1
ATOM 1432 N N . ARG A 1 186 ? -6.02 -27.25 -24.984 1 98.5 186 ARG A N 1
ATOM 1433 C CA . ARG A 1 186 ? -6.844 -26.047 -25.078 1 98.5 186 ARG A CA 1
ATOM 1434 C C . ARG A 1 186 ? -6.027 -24.797 -24.797 1 98.5 186 ARG A C 1
ATOM 1436 O O . ARG A 1 186 ? -5.133 -24.812 -23.938 1 98.5 186 ARG A O 1
ATOM 1443 N N . VAL A 1 187 ? -6.324 -23.766 -25.5 1 98.69 187 VAL A N 1
ATOM 1444 C CA . VAL A 1 187 ? -5.68 -22.469 -25.328 1 98.69 187 VAL A CA 1
ATOM 1445 C C . VAL A 1 187 ? -6.727 -21.359 -25.359 1 98.69 187 VAL A C 1
ATOM 1447 O O . VAL A 1 187 ? -7.895 -21.609 -25.672 1 98.69 187 VAL A O 1
ATOM 1450 N N . ILE A 1 188 ? -6.32 -20.188 -24.891 1 98.56 188 ILE A N 1
ATOM 1451 C CA . ILE A 1 188 ? -7.191 -19.031 -25.047 1 98.56 188 ILE A CA 1
ATOM 1452 C C . ILE A 1 188 ? -7.379 -18.719 -26.531 1 98.56 188 ILE A C 1
ATOM 1454 O O . ILE A 1 188 ? -6.406 -18.484 -27.25 1 98.56 188 ILE A O 1
ATOM 1458 N N . GLU A 1 189 ? -8.609 -18.672 -26.984 1 97.69 189 GLU A N 1
ATOM 1459 C CA . GLU A 1 189 ? -8.914 -18.453 -28.391 1 97.69 189 GLU A CA 1
ATOM 1460 C C . GLU A 1 189 ? -9.68 -17.156 -28.594 1 97.69 189 GLU A C 1
ATOM 1462 O O . GLU A 1 189 ? -10.578 -17.078 -29.438 1 97.69 189 GLU A O 1
ATOM 1467 N N . SER A 1 190 ? -9.336 -16.203 -27.766 1 97.19 190 SER A 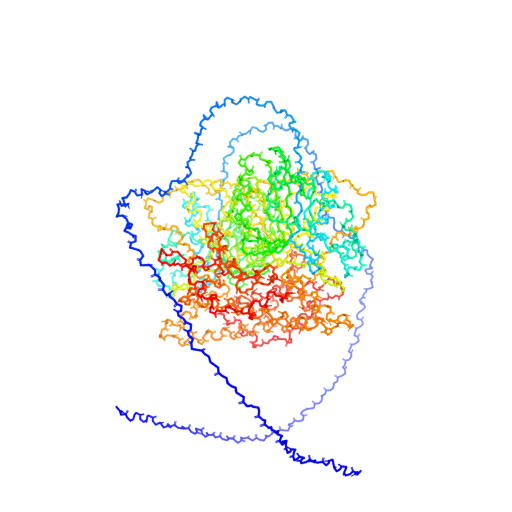N 1
ATOM 1468 C CA . SER A 1 190 ? -10.023 -14.922 -27.812 1 97.19 190 SER A CA 1
ATOM 1469 C C . SER A 1 190 ? -9.727 -14.188 -29.109 1 97.19 190 SER A C 1
ATOM 1471 O O . SER A 1 190 ? -8.688 -14.414 -29.734 1 97.19 190 SER A O 1
ATOM 1473 N N . THR A 1 191 ? -10.711 -13.359 -29.531 1 96.38 191 THR A N 1
ATOM 1474 C CA . THR A 1 191 ? -10.578 -12.445 -30.656 1 96.38 191 THR A CA 1
ATOM 1475 C C . THR A 1 191 ? -10.547 -11 -30.188 1 96.38 191 THR A C 1
ATOM 1477 O O . THR A 1 191 ? -10.586 -10.734 -28.984 1 96.38 191 THR A O 1
ATOM 1480 N N . GLU A 1 192 ? -10.445 -10.125 -31.109 1 96.12 192 GLU A N 1
ATOM 1481 C CA . GLU A 1 192 ? -10.344 -8.703 -30.812 1 96.12 192 GLU A CA 1
ATOM 1482 C C . GLU A 1 192 ? -11.602 -8.188 -30.125 1 96.12 192 GLU A C 1
ATOM 1484 O O . GLU A 1 192 ? -11.594 -7.109 -29.531 1 96.12 192 GLU A O 1
ATOM 1489 N N . ASN A 1 193 ? -12.664 -8.992 -30.094 1 95.12 193 ASN A N 1
ATOM 1490 C CA . ASN A 1 193 ? -13.922 -8.586 -29.484 1 95.12 193 ASN A CA 1
ATOM 1491 C C . ASN A 1 193 ? -14.109 -9.227 -28.109 1 95.12 193 ASN A C 1
ATOM 1493 O O . ASN A 1 193 ? -15.031 -8.867 -27.375 1 95.12 193 ASN A O 1
ATOM 1497 N N . ASP A 1 194 ? -13.242 -10.164 -27.812 1 96.5 194 ASP A N 1
ATOM 1498 C CA . ASP A 1 194 ? -13.406 -10.961 -26.594 1 96.5 194 ASP A CA 1
ATOM 1499 C C . ASP A 1 194 ? -12.633 -10.344 -25.422 1 96.5 194 ASP A C 1
ATOM 1501 O O . ASP A 1 194 ? -11.789 -9.461 -25.625 1 96.5 194 ASP A O 1
ATOM 1505 N N . LYS A 1 195 ? -13.047 -10.773 -24.25 1 96.88 195 LYS A N 1
ATOM 1506 C CA . LYS A 1 195 ? -12.367 -10.383 -23.016 1 96.88 195 LYS A CA 1
ATOM 1507 C C . LYS A 1 195 ? -11.617 -11.562 -22.391 1 96.88 195 LYS A C 1
ATOM 1509 O O . LYS A 1 195 ? -11.984 -12.719 -22.609 1 96.88 195 LYS A O 1
ATOM 1514 N N . ILE A 1 196 ? -10.531 -11.234 -21.656 1 98.25 196 ILE A N 1
ATOM 1515 C CA . ILE A 1 196 ? -9.75 -12.273 -20.984 1 98.25 196 ILE A CA 1
ATOM 1516 C C . ILE A 1 196 ? -9.602 -11.938 -19.516 1 98.25 196 ILE A C 1
ATOM 1518 O O . ILE A 1 196 ? -9.266 -10.812 -19.156 1 98.25 196 ILE A O 1
ATOM 1522 N N . PHE A 1 197 ? -9.922 -12.891 -18.656 1 98.19 197 PHE A N 1
ATOM 1523 C CA . PHE A 1 197 ? -9.617 -12.82 -17.234 1 98.19 197 PHE A CA 1
ATOM 1524 C C . PHE A 1 197 ? -8.562 -13.852 -16.844 1 98.19 197 PHE A C 1
ATOM 1526 O O . PHE A 1 197 ? -8.719 -15.039 -17.141 1 98.19 197 PHE A O 1
ATOM 1533 N N . VAL A 1 198 ? -7.492 -13.391 -16.219 1 98.75 198 VAL A N 1
ATOM 1534 C CA . VAL A 1 198 ? -6.441 -14.281 -15.75 1 98.75 198 VAL A CA 1
ATOM 1535 C C . VAL A 1 198 ? -6.312 -14.172 -14.234 1 98.75 198 VAL A C 1
ATOM 1537 O O . VAL A 1 198 ? -6.215 -13.07 -13.688 1 98.75 198 VAL A O 1
ATOM 1540 N N . ASN A 1 199 ? -6.359 -15.258 -13.562 1 98.75 199 ASN A N 1
ATOM 1541 C CA . ASN A 1 199 ? -6.047 -15.336 -12.141 1 98.75 199 ASN A CA 1
ATOM 1542 C C . ASN A 1 199 ? -4.859 -16.25 -11.875 1 98.75 199 ASN A C 1
ATOM 1544 O O . ASN A 1 199 ? -4.891 -17.438 -12.227 1 98.75 199 ASN A O 1
ATOM 1548 N N . TYR A 1 200 ? -3.838 -15.688 -11.328 1 98.69 200 TYR A N 1
ATOM 1549 C CA . TYR A 1 200 ? -2.658 -16.453 -10.93 1 98.69 200 TYR A CA 1
ATOM 1550 C C . TYR A 1 200 ? -2.504 -16.453 -9.414 1 98.69 200 TYR A C 1
ATOM 1552 O O . TYR A 1 200 ? -2.631 -15.422 -8.766 1 98.69 200 TYR A O 1
ATOM 1560 N N . ASP A 1 201 ? -2.215 -17.625 -8.859 1 98.38 201 ASP A N 1
ATOM 1561 C CA . ASP A 1 201 ? -2.082 -17.781 -7.418 1 98.38 201 ASP A CA 1
ATOM 1562 C C . ASP A 1 201 ? -0.839 -18.594 -7.066 1 98.38 201 ASP A C 1
ATOM 1564 O O . ASP A 1 201 ? -0.744 -19.781 -7.414 1 98.38 201 ASP A O 1
ATOM 1568 N N . ASP A 1 202 ? 0.111 -17.969 -6.406 1 95.88 202 ASP A N 1
ATOM 1569 C CA . ASP A 1 202 ? 1.278 -18.688 -5.922 1 95.88 202 ASP A CA 1
ATOM 1570 C C . ASP A 1 202 ? 2.275 -17.75 -5.25 1 95.88 202 ASP A C 1
ATOM 1572 O O . ASP A 1 202 ? 1.893 -16.703 -4.723 1 95.88 202 ASP A O 1
ATOM 1576 N N . HIS A 1 203 ? 3.551 -18.312 -5.102 1 95.06 203 HIS A N 1
ATOM 1577 C CA . HIS A 1 203 ? 4.656 -17.531 -4.539 1 95.06 203 HIS A CA 1
ATOM 1578 C C . HIS A 1 203 ? 5.16 -16.484 -5.527 1 95.06 203 HIS A C 1
ATOM 1580 O O . HIS A 1 203 ? 5.016 -16.656 -6.738 1 95.06 203 HIS A O 1
ATOM 1586 N N . GLY A 1 204 ? 5.637 -15.477 -4.945 1 97.06 204 GLY A N 1
ATOM 1587 C CA . GLY A 1 204 ? 6.227 -14.422 -5.754 1 97.06 204 GLY A CA 1
ATOM 1588 C C . GLY A 1 204 ? 7.398 -13.734 -5.078 1 97.06 204 GLY A C 1
ATOM 1589 O O . GLY A 1 204 ? 7.641 -13.938 -3.887 1 97.06 204 GLY A O 1
ATOM 1590 N N . SER A 1 205 ? 8.156 -13.133 -5.855 1 97.12 205 SER A N 1
ATOM 1591 C CA . SER A 1 205 ? 9.266 -12.266 -5.453 1 97.12 205 SER A CA 1
ATOM 1592 C C . SER A 1 205 ? 9.336 -11.016 -6.324 1 97.12 205 SER A C 1
ATOM 1594 O O . SER A 1 205 ? 8.453 -10.781 -7.156 1 97.12 205 SER A O 1
ATOM 1596 N N . TYR A 1 206 ? 10.367 -10.203 -6.059 1 96.5 206 TYR A N 1
ATOM 1597 C CA . TYR A 1 206 ? 10.484 -8.953 -6.809 1 96.5 206 TYR A CA 1
ATOM 1598 C C . TYR A 1 206 ? 10.711 -9.234 -8.289 1 96.5 206 TYR A C 1
ATOM 1600 O O . TYR A 1 206 ? 11.789 -9.688 -8.688 1 96.5 206 TYR A O 1
ATOM 1608 N N . GLY A 1 207 ? 9.672 -9.055 -9.078 1 96.31 207 GLY A N 1
ATOM 1609 C CA . GLY A 1 207 ? 9.773 -9.188 -10.523 1 96.31 207 GLY A CA 1
ATOM 1610 C C . GLY A 1 207 ? 9.523 -10.602 -11.016 1 96.31 207 GLY A C 1
ATOM 1611 O O . GLY A 1 207 ? 9.781 -10.922 -12.172 1 96.31 207 GLY A O 1
ATOM 1612 N N . TYR A 1 208 ? 9.07 -11.508 -10.07 1 96.38 208 TYR A N 1
ATOM 1613 C CA . TYR A 1 208 ? 8.875 -12.906 -10.453 1 96.38 208 TYR A CA 1
ATOM 1614 C C . TYR A 1 208 ? 7.648 -13.492 -9.758 1 96.38 208 TYR A C 1
ATOM 1616 O O . TYR A 1 208 ? 7.305 -13.086 -8.648 1 96.38 208 TYR A O 1
ATOM 1624 N N . VAL A 1 209 ? 7.016 -14.367 -10.477 1 97.06 209 VAL A N 1
ATOM 1625 C CA . VAL A 1 209 ? 6.184 -15.383 -9.828 1 97.06 209 VAL A CA 1
ATOM 1626 C C . VAL A 1 209 ? 6.754 -16.766 -10.102 1 97.06 209 VAL A C 1
ATOM 1628 O O . VAL A 1 209 ? 7.5 -16.969 -11.07 1 97.06 209 VAL A O 1
ATOM 1631 N N . VAL A 1 210 ? 6.43 -17.703 -9.227 1 95.44 210 VAL A N 1
ATOM 1632 C CA . VAL A 1 210 ? 7.074 -19.016 -9.297 1 95.44 210 VAL A CA 1
ATOM 1633 C C . VAL A 1 210 ? 6.078 -20.047 -9.805 1 95.44 210 VAL A C 1
ATOM 1635 O O . VAL A 1 210 ? 4.863 -19.828 -9.766 1 95.44 210 VAL A O 1
ATOM 1638 N N . PHE A 1 211 ? 6.621 -21.078 -10.398 1 96.31 211 PHE A N 1
ATOM 1639 C CA . PHE A 1 211 ? 5.906 -22.266 -10.875 1 96.31 211 PHE A CA 1
ATOM 1640 C C . PHE A 1 211 ? 6.527 -23.531 -10.32 1 96.31 211 PHE A C 1
ATOM 1642 O O . PHE A 1 211 ? 7.637 -23.5 -9.781 1 96.31 211 PHE A O 1
ATOM 1649 N N . PRO A 1 212 ? 5.703 -24.578 -10.43 1 92.38 212 PRO A N 1
ATOM 1650 C CA . PRO A 1 212 ? 6.324 -25.844 -10.047 1 92.38 212 PRO A CA 1
ATOM 1651 C C . PRO A 1 212 ? 7.48 -26.234 -10.961 1 92.38 212 PRO A C 1
ATOM 1653 O O . PRO A 1 212 ? 7.758 -25.531 -11.945 1 92.38 212 PRO A O 1
ATOM 1656 N N . ASN A 1 213 ? 8.25 -27.219 -10.609 1 86 213 ASN A N 1
ATOM 1657 C CA . ASN A 1 213 ? 9.312 -27.797 -11.422 1 86 213 ASN A CA 1
ATOM 1658 C C . ASN A 1 213 ? 10.461 -26.812 -11.633 1 86 213 ASN A C 1
ATOM 1660 O O . ASN A 1 213 ? 10.953 -26.656 -12.75 1 86 213 ASN A O 1
ATOM 1664 N N . ARG A 1 214 ? 10.727 -26.078 -10.734 1 87.62 214 ARG A N 1
ATOM 1665 C CA . ARG A 1 214 ? 11.883 -25.188 -10.672 1 87.62 214 ARG A CA 1
ATOM 1666 C C . ARG A 1 214 ? 11.828 -24.141 -11.766 1 87.62 214 ARG A C 1
ATOM 1668 O O . ARG A 1 214 ? 12.797 -23.953 -12.508 1 87.62 214 ARG A O 1
ATOM 1675 N N . ALA A 1 215 ? 10.766 -23.562 -11.891 1 93.75 215 ALA A N 1
ATOM 1676 C CA . ALA A 1 215 ? 10.594 -22.562 -12.938 1 93.75 215 ALA A CA 1
ATOM 1677 C C . ALA A 1 215 ? 9.992 -21.281 -12.375 1 93.75 215 ALA A C 1
ATOM 1679 O O . ALA A 1 215 ? 9.375 -21.297 -11.305 1 93.75 215 ALA A O 1
ATOM 1680 N N . LYS A 1 216 ? 10.266 -20.219 -13.07 1 95.56 216 LYS A N 1
ATOM 1681 C CA . LYS A 1 216 ? 9.719 -18.906 -12.688 1 95.56 216 LYS A CA 1
ATOM 1682 C C . LYS A 1 216 ? 9.289 -18.109 -13.914 1 95.56 216 LYS A C 1
ATOM 1684 O O . LYS A 1 216 ? 9.719 -18.406 -15.031 1 95.56 216 LYS A O 1
ATOM 1689 N N . LEU A 1 217 ? 8.352 -17.266 -13.719 1 97.19 217 LEU A N 1
ATOM 1690 C CA . LEU A 1 217 ? 7.895 -16.328 -14.727 1 97.19 217 LEU A CA 1
ATOM 1691 C C . LEU A 1 217 ? 8.273 -14.898 -14.344 1 97.19 217 LEU A C 1
ATOM 1693 O O . LEU A 1 217 ? 7.863 -14.398 -13.297 1 97.19 217 LEU A O 1
ATOM 1697 N N . SER A 1 218 ? 9.039 -14.25 -15.18 1 96 218 SER A N 1
ATOM 1698 C CA . SER A 1 218 ? 9.469 -12.883 -14.914 1 96 218 SER A CA 1
ATOM 1699 C C . SER A 1 218 ? 8.414 -11.875 -15.359 1 96 218 SER A C 1
ATOM 1701 O O . SER A 1 218 ? 7.617 -12.156 -16.25 1 96 218 SER A O 1
ATOM 1703 N N . ALA A 1 219 ? 8.469 -10.734 -14.711 1 96.31 219 ALA A N 1
ATOM 1704 C CA . ALA A 1 219 ? 7.637 -9.617 -15.141 1 96.31 219 ALA A CA 1
ATOM 1705 C C . ALA A 1 219 ? 7.891 -9.273 -16.609 1 96.31 219 ALA A C 1
ATOM 1707 O O . ALA A 1 219 ? 6.957 -8.945 -17.344 1 96.31 219 ALA A O 1
ATOM 1708 N N . GLN A 1 220 ? 9.109 -9.375 -17 1 94.5 220 GLN A N 1
ATOM 1709 C CA . GLN A 1 220 ? 9.484 -9.086 -18.391 1 94.5 220 GLN A CA 1
ATOM 1710 C C . GLN A 1 220 ? 8.773 -10.023 -19.359 1 94.5 220 GLN A C 1
ATOM 1712 O O . GLN A 1 220 ? 8.164 -9.578 -20.328 1 94.5 220 GLN A O 1
ATOM 1717 N N . ASN A 1 221 ? 8.844 -11.297 -19.078 1 96.12 221 ASN A N 1
ATOM 1718 C CA . ASN A 1 221 ? 8.258 -12.289 -19.984 1 96.12 221 ASN A CA 1
ATOM 1719 C C . ASN A 1 221 ? 6.738 -12.141 -20.047 1 96.12 221 ASN A C 1
ATOM 1721 O O . ASN A 1 221 ? 6.145 -12.258 -21.125 1 96.12 221 ASN A O 1
ATOM 1725 N N . LEU A 1 222 ? 6.117 -11.914 -18.938 1 97.62 222 LEU A N 1
ATOM 1726 C CA . LEU A 1 222 ? 4.672 -11.734 -18.922 1 97.62 222 LEU A CA 1
ATOM 1727 C C . LEU A 1 222 ? 4.273 -10.484 -19.703 1 97.62 222 LEU A C 1
ATOM 1729 O O . LEU A 1 222 ? 3.348 -10.523 -20.516 1 97.62 222 LEU A O 1
ATOM 1733 N N . THR A 1 223 ? 4.957 -9.406 -19.422 1 96.38 223 THR A N 1
ATOM 1734 C CA . THR A 1 223 ? 4.652 -8.141 -20.062 1 96.38 223 THR A CA 1
ATOM 1735 C C . THR A 1 223 ? 4.848 -8.242 -21.578 1 96.38 223 THR A C 1
ATOM 1737 O O . THR A 1 223 ? 4.035 -7.727 -22.344 1 96.38 223 THR A O 1
ATOM 1740 N N . GLU A 1 224 ? 5.906 -8.867 -21.984 1 95.75 224 GLU A N 1
ATOM 1741 C CA . GLU A 1 224 ? 6.164 -9.055 -23.406 1 95.75 224 GLU A CA 1
ATOM 1742 C C . GLU A 1 224 ? 5.062 -9.883 -24.062 1 95.75 224 GLU A C 1
ATOM 1744 O O . GLU A 1 224 ? 4.625 -9.578 -25.172 1 95.75 224 GLU A O 1
ATOM 1749 N N . ALA A 1 225 ? 4.664 -10.922 -23.422 1 97.81 225 ALA A N 1
ATOM 1750 C CA . ALA A 1 225 ? 3.586 -11.758 -23.938 1 97.81 225 ALA A CA 1
ATOM 1751 C C . ALA A 1 225 ? 2.303 -10.953 -24.125 1 97.81 225 ALA A C 1
ATOM 1753 O O . ALA A 1 225 ? 1.65 -11.031 -25.156 1 97.81 225 ALA A O 1
ATOM 1754 N N . VAL A 1 226 ? 1.957 -10.172 -23.125 1 98.06 226 VAL A N 1
ATOM 1755 C CA . VAL A 1 226 ? 0.739 -9.367 -23.172 1 98.06 226 VAL A CA 1
ATOM 1756 C C . VAL A 1 226 ? 0.84 -8.328 -24.281 1 98.06 226 VAL A C 1
ATOM 1758 O O . VAL A 1 226 ? -0.128 -8.086 -25 1 98.06 226 VAL A O 1
ATOM 1761 N N . HIS A 1 227 ? 1.993 -7.762 -24.438 1 96.19 227 HIS A N 1
ATOM 1762 C CA . HIS A 1 227 ? 2.18 -6.758 -25.469 1 96.19 227 HIS A CA 1
ATOM 1763 C C . HIS A 1 227 ? 2.096 -7.379 -26.859 1 96.19 227 HIS A C 1
ATOM 1765 O O . HIS A 1 227 ? 1.599 -6.75 -27.797 1 96.19 227 HIS A O 1
ATOM 1771 N N . ARG A 1 228 ? 2.643 -8.594 -27 1 97.5 228 ARG A N 1
ATOM 1772 C CA . ARG A 1 228 ? 2.477 -9.305 -28.266 1 97.5 228 ARG A CA 1
ATOM 1773 C C . ARG A 1 228 ? 1.002 -9.555 -28.562 1 97.5 228 ARG A C 1
ATOM 1775 O O . ARG A 1 228 ? 0.563 -9.414 -29.703 1 97.5 228 ARG A O 1
ATOM 1782 N N . MET A 1 229 ? 0.236 -9.859 -27.578 1 98.31 229 MET A N 1
ATOM 1783 C CA . MET A 1 229 ? -1.194 -10.094 -27.75 1 98.31 229 MET A CA 1
ATOM 1784 C C . MET A 1 229 ? -1.915 -8.812 -28.141 1 98.31 229 MET A C 1
ATOM 1786 O O . MET A 1 229 ? -2.836 -8.836 -28.969 1 98.31 229 MET A O 1
ATOM 1790 N N . ILE A 1 230 ? -1.527 -7.746 -27.516 1 96.94 230 ILE A N 1
ATOM 1791 C CA . ILE A 1 230 ? -2.094 -6.449 -27.875 1 96.94 230 ILE A CA 1
ATOM 1792 C C . ILE A 1 230 ? -1.811 -6.141 -29.344 1 96.94 230 ILE A C 1
ATOM 1794 O O . ILE A 1 230 ? -2.713 -5.75 -30.078 1 96.94 230 ILE A O 1
ATOM 1798 N N . ALA A 1 231 ? -0.554 -6.32 -29.766 1 96.38 231 ALA A N 1
ATOM 1799 C CA . ALA A 1 231 ? -0.132 -6.035 -31.125 1 96.38 231 ALA A CA 1
ATOM 1800 C C . ALA A 1 231 ? -0.909 -6.883 -32.125 1 96.38 231 ALA A C 1
ATOM 1802 O O . ALA A 1 231 ? -1.215 -6.426 -33.25 1 96.38 231 ALA A O 1
ATOM 1803 N N . LYS A 1 232 ? -1.261 -8.039 -31.734 1 97.25 232 LYS A N 1
ATOM 1804 C CA . LYS A 1 232 ? -1.954 -8.977 -32.625 1 97.25 232 LYS A CA 1
ATOM 1805 C C . LYS A 1 232 ? -3.467 -8.867 -32.438 1 97.25 232 LYS A C 1
ATOM 1807 O O . LYS A 1 232 ? -4.219 -9.648 -33.031 1 97.25 232 LYS A O 1
ATOM 1812 N N . LYS A 1 233 ? -3.941 -7.965 -31.578 1 96.31 233 LYS A N 1
ATOM 1813 C CA . LYS A 1 233 ? -5.359 -7.707 -31.344 1 96.31 233 LYS A CA 1
ATOM 1814 C C . LYS A 1 233 ? -6.082 -8.977 -30.906 1 96.31 233 LYS A C 1
ATOM 1816 O O . LYS A 1 233 ? -7.105 -9.344 -31.484 1 96.31 233 LYS A O 1
ATOM 1821 N N . LYS A 1 234 ? -5.531 -9.625 -29.938 1 97.56 234 LYS A N 1
ATOM 1822 C CA . LYS A 1 234 ? -6.031 -10.93 -29.5 1 97.56 234 LYS A CA 1
ATOM 1823 C C . LYS A 1 234 ? -7.133 -10.773 -28.453 1 97.56 234 LYS A C 1
ATOM 1825 O O . LYS A 1 234 ? -7.754 -11.758 -28.047 1 97.56 234 LYS A O 1
ATOM 1830 N N . PHE A 1 235 ? -7.438 -9.586 -28.062 1 97.56 235 PHE A N 1
ATOM 1831 C CA . PHE A 1 235 ? -8.492 -9.336 -27.094 1 97.56 235 PHE A CA 1
ATOM 1832 C C . PHE A 1 235 ? -8.945 -7.883 -27.141 1 97.56 235 PHE A C 1
ATOM 1834 O O . PHE A 1 235 ? -8.242 -7.027 -27.672 1 97.56 235 PHE A O 1
ATOM 1841 N N . ASN A 1 236 ? -10.148 -7.703 -26.562 1 95.88 236 ASN A N 1
ATOM 1842 C CA . ASN A 1 236 ? -10.672 -6.355 -26.375 1 95.88 236 ASN A CA 1
ATOM 1843 C C . ASN A 1 236 ? -10.211 -5.758 -25.047 1 95.88 236 ASN A C 1
ATOM 1845 O O . ASN A 1 236 ? -9.812 -4.594 -24.984 1 95.88 236 ASN A O 1
ATOM 1849 N N . LYS A 1 237 ? -10.359 -6.559 -24.016 1 96.69 237 LYS A N 1
ATOM 1850 C CA . LYS A 1 237 ? -9.977 -6.18 -22.656 1 96.69 237 LYS A CA 1
ATOM 1851 C C . LYS A 1 237 ? -9.391 -7.367 -21.906 1 96.69 237 LYS A C 1
ATOM 1853 O O . LYS A 1 237 ? -9.852 -8.5 -22.047 1 96.69 237 LYS A O 1
ATOM 1858 N N . MET A 1 238 ? -8.414 -7.051 -21.078 1 98 238 MET A N 1
ATOM 1859 C CA . MET A 1 238 ? -7.805 -8.086 -20.25 1 98 238 MET A CA 1
ATOM 1860 C C . MET A 1 238 ? -7.695 -7.625 -18.797 1 98 238 MET A C 1
ATOM 1862 O O . MET A 1 238 ? -7.312 -6.484 -18.531 1 98 238 MET A O 1
ATOM 1866 N N . ILE A 1 239 ? -8.125 -8.477 -17.875 1 97.94 239 ILE A N 1
ATOM 1867 C CA . ILE A 1 239 ? -7.953 -8.234 -16.453 1 97.94 239 ILE A CA 1
ATOM 1868 C C . ILE A 1 239 ? -7.109 -9.352 -15.844 1 97.94 239 ILE A C 1
ATOM 1870 O O . ILE A 1 239 ? -7.379 -10.539 -16.062 1 97.94 239 ILE A O 1
ATOM 1874 N N . LEU A 1 240 ? -6.062 -8.984 -15.102 1 98.5 240 LEU A N 1
ATOM 1875 C CA . LEU A 1 240 ? -5.207 -9.922 -14.391 1 98.5 240 LEU A CA 1
ATOM 1876 C C . LEU A 1 240 ? -5.32 -9.734 -12.883 1 98.5 240 LEU A C 1
ATOM 1878 O O . LEU A 1 240 ? -5.121 -8.633 -12.375 1 98.5 240 LEU A O 1
ATOM 1882 N N . TYR A 1 241 ? -5.676 -10.75 -12.133 1 98.38 241 TYR A N 1
ATOM 1883 C CA . TYR A 1 241 ? -5.609 -10.812 -10.68 1 98.38 241 TYR A CA 1
ATOM 1884 C C . TYR A 1 241 ? -4.438 -11.672 -10.219 1 98.38 241 TYR A C 1
ATOM 1886 O O . TYR A 1 241 ? -4.441 -12.891 -10.422 1 98.38 241 TYR A O 1
ATOM 1894 N N . LEU A 1 242 ? -3.443 -11.078 -9.586 1 98.56 242 LEU A N 1
ATOM 1895 C CA . LEU A 1 242 ? -2.225 -11.781 -9.195 1 98.56 242 LEU A CA 1
ATOM 1896 C C . LEU A 1 242 ? -2.146 -11.93 -7.68 1 98.56 242 LEU A C 1
ATOM 1898 O O . LEU A 1 242 ? -1.913 -10.945 -6.969 1 98.56 242 LEU A O 1
ATOM 1902 N N . GLU A 1 243 ? -2.293 -13.148 -7.242 1 98.5 243 GLU A N 1
ATOM 1903 C CA . GLU A 1 243 ? -2.145 -13.5 -5.832 1 98.5 243 GLU A CA 1
ATOM 1904 C C . GLU A 1 243 ? -0.743 -14.031 -5.543 1 98.5 243 GLU A C 1
ATOM 1906 O O . GLU A 1 243 ? -0.48 -15.227 -5.699 1 98.5 243 GLU A O 1
ATOM 1911 N N . ALA A 1 244 ? 0.109 -13.195 -5.086 1 98.06 244 ALA A N 1
ATOM 1912 C CA . ALA A 1 244 ? 1.478 -13.578 -4.742 1 98.06 244 ALA A CA 1
ATOM 1913 C C . ALA A 1 244 ? 2.152 -12.492 -3.906 1 98.06 244 ALA A C 1
ATOM 1915 O O . ALA A 1 244 ? 1.719 -11.336 -3.906 1 98.06 244 ALA A O 1
ATOM 1916 N N . CYS A 1 245 ? 3.135 -12.875 -3.137 1 97 245 CYS A N 1
ATOM 1917 C CA . CYS A 1 245 ? 4 -11.898 -2.494 1 97 245 CYS A CA 1
ATOM 1918 C C . CYS A 1 245 ? 4.703 -11.031 -3.531 1 97 245 CYS A C 1
ATOM 1920 O O . CYS A 1 245 ? 5.133 -11.523 -4.574 1 97 245 CYS A O 1
ATOM 1922 N N . GLU A 1 246 ? 4.777 -9.711 -3.275 1 96.5 246 GLU A N 1
ATOM 1923 C CA . GLU A 1 246 ? 5.449 -8.711 -4.102 1 96.5 246 GLU A CA 1
ATOM 1924 C C . GLU A 1 246 ? 4.887 -8.695 -5.52 1 96.5 246 GLU A C 1
ATOM 1926 O O . GLU A 1 246 ? 5.609 -8.422 -6.477 1 96.5 246 GLU A O 1
ATOM 1931 N N . SER A 1 247 ? 3.6 -9.055 -5.688 1 97.62 247 SER A N 1
ATOM 1932 C CA . SER A 1 247 ? 2.971 -9.148 -7 1 97.62 247 SER A CA 1
ATOM 1933 C C . SER A 1 247 ? 2.877 -7.781 -7.668 1 97.62 247 SER A C 1
ATOM 1935 O O . SER A 1 247 ? 2.797 -7.688 -8.891 1 97.62 247 SER A O 1
ATOM 1937 N N . GLY A 1 248 ? 2.9 -6.711 -6.891 1 95.62 248 GLY A N 1
ATOM 1938 C CA . GLY A 1 248 ? 2.934 -5.379 -7.477 1 95.62 248 GLY A CA 1
ATOM 1939 C C . GLY A 1 248 ? 4.098 -5.176 -8.43 1 95.62 248 GLY A C 1
ATOM 1940 O O . GLY A 1 248 ? 3.988 -4.422 -9.398 1 95.62 248 GLY A O 1
ATOM 1941 N N . SER A 1 249 ? 5.219 -5.852 -8.172 1 95.25 249 SER A N 1
ATOM 1942 C CA . SER A 1 249 ? 6.41 -5.707 -9 1 95.25 249 SER A CA 1
ATOM 1943 C C . SER A 1 249 ? 6.191 -6.305 -10.391 1 95.25 249 SER A C 1
ATOM 1945 O O . SER A 1 249 ? 6.934 -6 -11.328 1 95.25 249 SER A O 1
ATOM 1947 N N . MET A 1 250 ? 5.148 -7.102 -10.555 1 96.69 250 MET A N 1
ATOM 1948 C CA . MET A 1 250 ? 4.848 -7.73 -11.836 1 96.69 250 MET A CA 1
ATOM 1949 C C . MET A 1 250 ? 4.117 -6.762 -12.766 1 96.69 250 MET A C 1
ATOM 1951 O O . MET A 1 250 ? 3.955 -7.035 -13.953 1 96.69 250 MET A O 1
ATOM 1955 N N . ALA A 1 251 ? 3.709 -5.59 -12.203 1 95.12 251 ALA A N 1
ATOM 1956 C CA . ALA A 1 251 ? 2.83 -4.746 -13.016 1 95.12 251 ALA A CA 1
ATOM 1957 C C . ALA A 1 251 ? 3.258 -3.285 -12.945 1 95.12 251 ALA A C 1
ATOM 1959 O O . ALA A 1 251 ? 2.949 -2.498 -13.844 1 95.12 251 ALA A O 1
ATOM 1960 N N . ASP A 1 252 ? 3.932 -2.908 -11.93 1 90.12 252 ASP A N 1
ATOM 1961 C CA . ASP A 1 252 ? 4.23 -1.505 -11.672 1 90.12 252 ASP A CA 1
ATOM 1962 C C . ASP A 1 252 ? 5 -0.881 -12.836 1 90.12 252 ASP A C 1
ATOM 1964 O O . ASP A 1 252 ? 6.102 -1.32 -13.164 1 90.12 252 ASP A O 1
ATOM 1968 N N . SER A 1 253 ? 4.398 0.107 -13.469 1 85.38 253 SER A N 1
ATOM 1969 C CA . SER A 1 253 ? 4.957 0.902 -14.562 1 85.38 253 SER A CA 1
ATOM 1970 C C . SER A 1 253 ? 5.168 0.057 -15.812 1 85.38 253 SER A C 1
ATOM 1972 O O . SER A 1 253 ? 6.023 0.37 -16.641 1 85.38 253 SER A O 1
ATOM 1974 N N . LEU A 1 254 ? 4.43 -1.04 -15.938 1 91.25 254 LEU A N 1
ATOM 1975 C CA . LEU A 1 254 ? 4.668 -1.938 -17.062 1 91.25 254 LEU A CA 1
ATOM 1976 C C . LEU A 1 254 ? 3.488 -1.923 -18.031 1 91.25 254 LEU A C 1
ATOM 1978 O O . LEU A 1 254 ? 3.604 -2.389 -19.156 1 91.25 254 LEU A O 1
ATOM 1982 N N . TYR A 1 255 ? 2.375 -1.404 -17.609 1 91.44 255 TYR A N 1
ATOM 1983 C CA . TYR A 1 255 ? 1.178 -1.3 -18.438 1 91.44 255 TYR A CA 1
ATOM 1984 C C . TYR A 1 255 ? 0.679 0.139 -18.484 1 91.44 255 TYR A C 1
ATOM 1986 O O . TYR A 1 255 ? 0.504 0.784 -17.453 1 91.44 255 TYR A O 1
ATOM 1994 N N . SER A 1 256 ? 0.424 0.584 -19.688 1 87.31 256 SER A N 1
ATOM 1995 C CA . SER A 1 256 ? 0.004 1.971 -19.875 1 87.31 256 SER A CA 1
ATOM 1996 C C . SER A 1 256 ? -1.496 2.127 -19.656 1 87.31 256 SER A C 1
ATOM 1998 O O . SER A 1 256 ? -2.227 1.136 -19.594 1 87.31 256 SER A O 1
ATOM 2000 N N . SER A 1 257 ? -1.901 3.309 -19.594 1 84.62 257 SER A N 1
ATOM 2001 C CA . SER A 1 257 ? -3.301 3.637 -19.344 1 84.62 257 SER A CA 1
ATOM 2002 C C . SER A 1 257 ? -4.164 3.336 -20.578 1 84.62 257 SER A C 1
ATOM 2004 O O . SER A 1 257 ? -5.395 3.309 -20.484 1 84.62 257 SER A O 1
ATOM 2006 N N . ASN A 1 258 ? -3.564 3.061 -21.656 1 85.69 258 ASN A N 1
ATOM 2007 C CA . ASN A 1 258 ? -4.316 2.76 -22.875 1 85.69 258 ASN A CA 1
ATOM 2008 C C . ASN A 1 258 ? -4.047 1.342 -23.359 1 85.69 258 ASN A C 1
ATOM 2010 O O . ASN A 1 258 ? -4.285 1.028 -24.531 1 85.69 258 ASN A O 1
ATOM 2014 N N . SER A 1 259 ? -3.578 0.509 -22.484 1 91.62 259 SER A N 1
ATOM 2015 C CA . SER A 1 259 ? -3.176 -0.84 -22.875 1 91.62 259 SER A CA 1
ATOM 2016 C C . SER A 1 259 ? -4.379 -1.771 -22.969 1 91.62 259 SER A C 1
ATOM 2018 O O . SER A 1 259 ? -4.27 -2.885 -23.484 1 91.62 259 SER A O 1
ATOM 2020 N N . SER A 1 260 ? -5.535 -1.382 -22.438 1 94.94 260 SER A N 1
ATOM 2021 C CA . SER A 1 260 ? -6.711 -2.236 -22.297 1 94.94 260 SER A CA 1
ATOM 2022 C C . SER A 1 260 ? -6.438 -3.414 -21.375 1 94.94 260 SER A C 1
ATOM 2024 O O . SER A 1 260 ? -7.094 -4.453 -21.469 1 94.94 260 SER A O 1
ATOM 2026 N N . VAL A 1 261 ? -5.387 -3.273 -20.594 1 97.62 261 VAL A N 1
ATOM 2027 C CA . VAL A 1 261 ? -5.023 -4.277 -19.594 1 97.62 261 VAL A CA 1
ATOM 2028 C C . VAL A 1 261 ? -5.113 -3.674 -18.203 1 97.62 261 VAL A C 1
ATOM 2030 O O . VAL A 1 261 ? -4.555 -2.605 -17.938 1 97.62 261 VAL A O 1
ATOM 2033 N N . LEU A 1 262 ? -5.859 -4.301 -17.328 1 97.12 262 LEU A N 1
ATOM 2034 C CA . LEU A 1 262 ? -5.961 -3.93 -15.922 1 97.12 262 LEU A CA 1
ATOM 2035 C C . LEU A 1 262 ? -5.391 -5.027 -15.031 1 97.12 262 LEU A C 1
ATOM 2037 O O . LEU A 1 262 ? -5.746 -6.199 -15.172 1 97.12 262 LEU A O 1
ATOM 2041 N N . VAL A 1 263 ? -4.496 -4.66 -14.133 1 97.75 263 VAL A N 1
ATOM 2042 C CA . VAL A 1 263 ? -3.879 -5.633 -13.234 1 97.75 263 VAL A CA 1
ATOM 2043 C C . VAL A 1 263 ? -4.195 -5.273 -11.789 1 97.75 263 VAL A C 1
ATOM 2045 O O . VAL A 1 263 ? -3.986 -4.137 -11.367 1 97.75 263 VAL A O 1
ATOM 2048 N N . VAL A 1 264 ? -4.719 -6.184 -11.031 1 97.5 264 VAL A N 1
ATOM 2049 C CA . VAL A 1 264 ? -4.922 -6.043 -9.594 1 97.5 264 VAL A CA 1
ATOM 2050 C C . VAL A 1 264 ? -4.031 -7.035 -8.852 1 97.5 264 VAL A C 1
ATOM 2052 O O . VAL A 1 264 ? -3.98 -8.219 -9.203 1 97.5 264 VAL A O 1
ATOM 2055 N N . THR A 1 265 ? -3.301 -6.562 -7.875 1 97.81 265 THR A N 1
ATOM 2056 C CA . THR A 1 265 ? -2.316 -7.398 -7.199 1 97.81 265 THR A CA 1
ATOM 2057 C C . THR A 1 265 ? -2.637 -7.52 -5.711 1 97.81 265 THR A C 1
ATOM 2059 O O . THR A 1 265 ? -3.129 -6.574 -5.098 1 97.81 265 THR A O 1
ATOM 2062 N N . ALA A 1 266 ? -2.303 -8.664 -5.16 1 97.81 266 ALA A N 1
ATOM 2063 C CA . ALA A 1 266 ? -2.604 -8.977 -3.764 1 97.81 266 ALA A CA 1
ATOM 2064 C C . ALA A 1 266 ? -1.716 -8.172 -2.818 1 97.81 266 ALA A C 1
ATOM 2066 O O . ALA A 1 266 ? -2.059 -7.98 -1.649 1 97.81 266 ALA A O 1
ATOM 2067 N N . SER A 1 267 ? -0.562 -7.77 -3.291 1 95.44 267 SER A N 1
ATOM 2068 C CA . SER A 1 267 ? 0.405 -7.07 -2.451 1 95.44 267 SER A CA 1
ATOM 2069 C C . SER A 1 267 ? 1.138 -5.988 -3.234 1 95.44 267 SER A C 1
ATOM 2071 O O . SER A 1 267 ? 1.102 -5.973 -4.469 1 95.44 267 SER A O 1
ATOM 2073 N N . GLY A 1 268 ? 1.727 -5.09 -2.498 1 91.88 268 GLY A N 1
ATOM 2074 C CA . GLY A 1 268 ? 2.605 -4.109 -3.111 1 91.88 268 GLY A CA 1
ATOM 2075 C C . GLY A 1 268 ? 3.9 -4.707 -3.631 1 91.88 268 GLY A C 1
ATOM 2076 O O . GLY A 1 268 ? 4.113 -5.918 -3.529 1 91.88 268 GLY A O 1
ATOM 2077 N N . ARG A 1 269 ? 4.797 -3.871 -4.039 1 91.56 269 ARG A N 1
ATOM 2078 C CA . ARG A 1 269 ? 6.016 -4.266 -4.738 1 91.56 269 ARG A CA 1
ATOM 2079 C C . ARG A 1 269 ? 7.012 -4.91 -3.783 1 91.56 269 ARG A C 1
ATOM 2081 O O . ARG A 1 269 ? 7.859 -5.703 -4.203 1 91.56 269 ARG A O 1
ATOM 2088 N N . PHE A 1 270 ? 6.887 -4.598 -2.49 1 91.31 270 PHE A N 1
ATOM 2089 C CA . PHE A 1 270 ? 7.977 -4.965 -1.592 1 91.31 270 PHE A CA 1
ATOM 2090 C C . PHE A 1 270 ? 7.441 -5.656 -0.345 1 91.31 270 PHE A C 1
ATOM 2092 O O . PHE A 1 270 ? 8.078 -5.629 0.71 1 91.31 270 PHE A O 1
ATOM 2099 N N . GLU A 1 271 ? 6.227 -6.168 -0.474 1 91.75 271 GLU A N 1
ATOM 2100 C CA . GLU A 1 271 ? 5.656 -6.742 0.741 1 91.75 271 GLU A CA 1
ATOM 2101 C C . GLU A 1 271 ? 5.012 -8.102 0.462 1 91.75 271 GLU A C 1
ATOM 2103 O O . GLU A 1 271 ? 4.793 -8.461 -0.695 1 91.75 271 GLU A O 1
ATOM 2108 N N . SER A 1 272 ? 4.762 -8.836 1.498 1 94.38 272 SER A N 1
ATOM 2109 C CA . SER A 1 272 ? 4.141 -10.156 1.403 1 94.38 272 SER A CA 1
ATOM 2110 C C . SER A 1 272 ? 2.629 -10.039 1.223 1 94.38 272 SER A C 1
ATOM 2112 O O . SER A 1 272 ? 2.023 -9.047 1.621 1 94.38 272 SER A O 1
ATOM 2114 N N . SER A 1 273 ? 2.121 -11.031 0.532 1 96.44 273 SER A N 1
ATOM 2115 C CA . SER A 1 273 ? 0.693 -11.305 0.657 1 96.44 273 SER A CA 1
ATOM 2116 C C . SER A 1 273 ? 0.398 -12.141 1.897 1 96.44 273 SER A C 1
ATOM 2118 O O . SER A 1 273 ? 1.315 -12.531 2.625 1 96.44 273 SER A O 1
ATOM 2120 N N . TRP A 1 274 ? -0.882 -12.43 2.127 1 94.88 274 TRP A N 1
ATOM 2121 C CA . TRP A 1 274 ? -1.223 -13.086 3.387 1 94.88 274 TRP A CA 1
ATOM 2122 C C . TRP A 1 274 ? -2.256 -14.188 3.166 1 94.88 274 TRP A C 1
ATOM 2124 O O . TRP A 1 274 ? -3.182 -14.023 2.367 1 94.88 274 TRP A O 1
ATOM 2134 N N . ALA A 1 275 ? -2.062 -15.289 3.844 1 96.12 275 ALA A N 1
ATOM 2135 C CA . ALA A 1 275 ? -2.977 -16.438 3.83 1 96.12 275 ALA A CA 1
ATOM 2136 C C . ALA A 1 275 ? -4.023 -16.312 4.934 1 96.12 275 ALA A C 1
ATOM 2138 O O . ALA A 1 275 ? -3.809 -15.609 5.926 1 96.12 275 ALA A O 1
ATOM 2139 N N . CYS A 1 276 ? -5.156 -16.938 4.703 1 93.62 276 CYS A N 1
ATOM 2140 C CA . CYS A 1 276 ? -6.234 -16.922 5.684 1 93.62 276 CYS A CA 1
ATOM 2141 C C . CYS A 1 276 ? -6.758 -18.328 5.945 1 93.62 276 CYS A C 1
ATOM 2143 O O . CYS A 1 276 ? -6.367 -19.281 5.266 1 93.62 276 CYS A O 1
ATOM 2145 N N . TYR A 1 277 ? -7.535 -18.469 7.023 1 93.31 277 TYR A N 1
ATOM 2146 C CA . TYR A 1 277 ? -8.125 -19.734 7.434 1 93.31 277 TYR A CA 1
ATOM 2147 C C . TYR A 1 277 ? -7.039 -20.75 7.777 1 93.31 277 TYR A C 1
ATOM 2149 O O . TYR A 1 277 ? -7.047 -21.875 7.262 1 93.31 277 TYR A O 1
ATOM 2157 N N . CYS A 1 278 ? -6.141 -20.375 8.656 1 93.69 278 CYS A N 1
ATOM 2158 C CA . CYS A 1 278 ? -4.957 -21.188 8.938 1 93.69 278 CYS A CA 1
ATOM 2159 C C . CYS A 1 278 ? -5.09 -21.906 10.273 1 93.69 278 CYS A C 1
ATOM 2161 O O . CYS A 1 278 ? -4.129 -22.5 10.758 1 93.69 278 CYS A O 1
ATOM 2163 N N . ASN A 1 279 ? -6.266 -21.875 10.836 1 87.94 279 ASN A N 1
ATOM 2164 C CA . ASN A 1 279 ? -6.398 -22.375 12.203 1 87.94 279 ASN A CA 1
ATOM 2165 C C . ASN A 1 279 ? -7.039 -23.75 12.227 1 87.94 279 ASN A C 1
ATOM 2167 O O . ASN A 1 279 ? -7.211 -24.344 13.297 1 87.94 279 ASN A O 1
ATOM 2171 N N . GLU A 1 280 ? -7.336 -24.266 11.086 1 87.38 280 GLU A N 1
ATOM 2172 C CA . GLU A 1 280 ? -7.871 -25.625 11.062 1 87.38 280 GLU A CA 1
ATOM 2173 C C . GLU A 1 280 ? -6.824 -26.641 11.523 1 87.38 280 GLU A C 1
ATOM 2175 O O . GLU A 1 280 ? -5.688 -26.625 11.047 1 87.38 280 GLU A O 1
ATOM 2180 N N . GLU A 1 281 ? -7.109 -27.359 12.492 1 82.19 281 GLU A N 1
ATOM 2181 C CA . GLU A 1 281 ? -6.195 -28.156 13.305 1 82.19 281 GLU A CA 1
ATOM 2182 C C . GLU A 1 281 ? -5.219 -28.938 12.422 1 82.19 281 GLU A C 1
ATOM 2184 O O . GLU A 1 281 ? -4.008 -28.906 12.656 1 82.19 281 GLU A O 1
ATOM 2189 N N . THR A 1 282 ? -5.66 -29.75 11.43 1 87.62 282 THR A N 1
ATOM 2190 C CA . THR A 1 282 ? -4.715 -30.594 10.719 1 87.62 282 THR A CA 1
ATOM 2191 C C . THR A 1 282 ? -4.492 -30.094 9.297 1 87.62 282 THR A C 1
ATOM 2193 O O . THR A 1 282 ? -3.732 -30.688 8.531 1 87.62 282 THR A O 1
ATOM 2196 N N . MET A 1 283 ? -5.012 -29 9 1 93.94 283 MET A N 1
ATOM 2197 C CA . MET A 1 283 ? -4.953 -28.516 7.625 1 93.94 283 MET A CA 1
ATOM 2198 C C . MET A 1 283 ? -4.004 -27.328 7.5 1 93.94 283 MET A C 1
ATOM 2200 O O . MET A 1 283 ? -3.865 -26.547 8.438 1 93.94 283 MET A O 1
ATOM 2204 N N . PRO A 1 284 ? -3.283 -27.25 6.316 1 95.75 284 PRO A N 1
ATOM 2205 C CA . PRO A 1 284 ? -2.643 -25.969 6.055 1 95.75 284 PRO A CA 1
ATOM 2206 C C . PRO A 1 284 ? -3.654 -24.828 5.848 1 95.75 284 PRO A C 1
ATOM 2208 O O . PRO A 1 284 ? -4.859 -25.047 6.016 1 95.75 284 PRO A O 1
ATOM 2211 N N . CYS A 1 285 ? -3.115 -23.609 5.598 1 96.25 285 CYS A N 1
ATOM 2212 C CA . CYS A 1 285 ? -4.035 -22.516 5.293 1 96.25 285 CYS A CA 1
ATOM 2213 C C . CYS A 1 285 ? -4.922 -22.875 4.102 1 96.25 285 CYS A C 1
ATOM 2215 O O . CYS A 1 285 ? -4.445 -23.422 3.111 1 96.25 285 CYS A O 1
ATOM 2217 N N . LEU A 1 286 ? -6.191 -22.531 4.168 1 96.75 286 LEU A N 1
ATOM 2218 C CA . LEU A 1 286 ? -7.16 -23 3.184 1 96.75 286 LEU A CA 1
ATOM 2219 C C . LEU A 1 286 ? -7.312 -22 2.049 1 96.75 286 LEU A C 1
ATOM 2221 O O . LEU A 1 286 ? -7.809 -22.328 0.973 1 96.75 286 LEU A O 1
ATOM 2225 N N . GLY A 1 287 ? -6.926 -20.734 2.326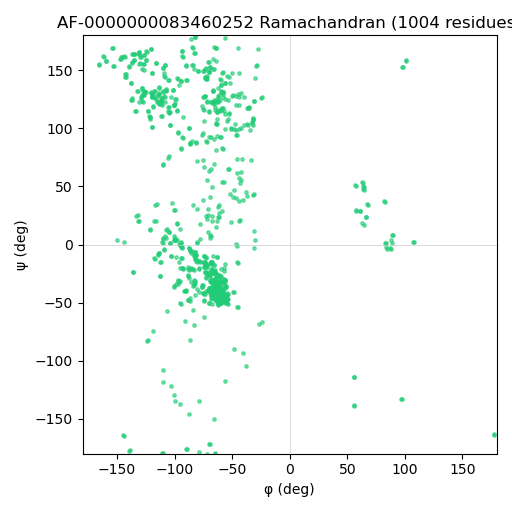 1 96.62 287 GLY A N 1
ATOM 2226 C CA . GLY A 1 287 ? -7.074 -19.703 1.312 1 96.62 287 GLY A CA 1
ATOM 2227 C C . GLY A 1 287 ? -6.09 -18.562 1.472 1 96.62 287 GLY A C 1
ATOM 2228 O O . GLY A 1 287 ? -5.324 -18.531 2.438 1 96.62 287 GLY A O 1
ATOM 2229 N N . ASP A 1 288 ? -6.031 -17.734 0.47 1 97.19 288 ASP A N 1
ATOM 2230 C CA . ASP A 1 288 ? -5.316 -16.453 0.525 1 97.19 288 ASP A CA 1
ATOM 2231 C C . ASP A 1 288 ? -6.293 -15.289 0.635 1 97.19 288 ASP A C 1
ATOM 2233 O O . ASP A 1 288 ? -7.348 -15.289 -0.001 1 97.19 288 ASP A O 1
ATOM 2237 N N . ALA A 1 289 ? -5.945 -14.32 1.391 1 94.62 289 ALA A N 1
ATOM 2238 C CA . ALA A 1 289 ? -6.852 -13.242 1.782 1 94.62 289 ALA A CA 1
ATOM 2239 C C . ALA A 1 289 ? -7.379 -12.5 0.56 1 94.62 289 ALA A C 1
ATOM 2241 O O . ALA A 1 289 ? -8.586 -12.297 0.423 1 94.62 289 ALA A O 1
ATOM 2242 N N . PHE A 1 290 ? -6.527 -12.086 -0.335 1 96.81 290 PHE A N 1
ATOM 2243 C CA . PHE A 1 290 ? -6.918 -11.352 -1.533 1 96.81 290 PHE A CA 1
ATOM 2244 C C . PHE A 1 290 ? -7.895 -12.164 -2.373 1 96.81 290 PHE A C 1
ATOM 2246 O O . PHE A 1 290 ? -8.938 -11.656 -2.789 1 96.81 290 PHE A O 1
ATOM 2253 N N . SER A 1 291 ? -7.602 -13.43 -2.58 1 97.12 291 SER A N 1
ATOM 2254 C CA . SER A 1 291 ? -8.391 -14.305 -3.436 1 97.12 291 SER A CA 1
ATOM 2255 C C . SER A 1 291 ? -9.773 -14.555 -2.838 1 97.12 291 SER A C 1
ATOM 2257 O O . SER A 1 291 ? -10.789 -14.406 -3.523 1 97.12 291 SER A O 1
ATOM 2259 N N . VAL A 1 292 ? -9.82 -14.836 -1.583 1 94.25 292 VAL A N 1
ATOM 2260 C CA . VAL A 1 292 ? -11.102 -15.148 -0.949 1 94.25 292 VAL A CA 1
ATOM 2261 C C . VAL A 1 292 ? -11.984 -13.898 -0.932 1 94.25 292 VAL A C 1
ATOM 2263 O O . VAL A 1 292 ? -13.203 -13.992 -1.058 1 94.25 292 VAL A O 1
ATOM 2266 N N . ARG A 1 293 ? -11.367 -12.766 -0.858 1 92.25 293 ARG A N 1
ATOM 2267 C CA . ARG A 1 293 ? -12.141 -11.523 -0.763 1 92.25 293 ARG A CA 1
ATOM 2268 C C . ARG A 1 293 ? -12.766 -11.164 -2.105 1 92.25 293 ARG A C 1
ATOM 2270 O O . ARG A 1 293 ? -13.938 -10.805 -2.172 1 92.25 293 ARG A O 1
ATOM 2277 N N . TRP A 1 294 ? -11.953 -11.195 -3.174 1 93.31 294 TRP A N 1
ATOM 2278 C CA . TRP A 1 294 ? -12.57 -10.812 -4.441 1 93.31 294 TRP A CA 1
ATOM 2279 C C . TRP A 1 294 ? -13.602 -11.844 -4.879 1 93.31 294 TRP A C 1
ATOM 2281 O O . TRP A 1 294 ? -14.625 -11.5 -5.477 1 93.31 294 TRP A O 1
ATOM 2291 N N . MET A 1 295 ? -13.438 -13.117 -4.586 1 92.19 295 MET A N 1
ATOM 2292 C CA . MET A 1 295 ? -14.422 -14.148 -4.926 1 92.19 295 MET A CA 1
ATOM 2293 C C . MET A 1 295 ? -15.695 -13.977 -4.098 1 92.19 295 MET A C 1
ATOM 2295 O O . MET A 1 295 ? -16.797 -14.117 -4.621 1 92.19 295 MET A O 1
ATOM 2299 N N . GLY A 1 296 ? -15.414 -13.719 -2.764 1 86.25 296 GLY A N 1
ATOM 2300 C CA . GLY A 1 296 ? -16.578 -13.438 -1.928 1 86.25 296 GLY A CA 1
ATOM 2301 C C . GLY A 1 296 ? -17.391 -12.258 -2.41 1 86.25 296 GLY A C 1
ATOM 2302 O O . GLY A 1 296 ? -18.625 -12.281 -2.373 1 86.25 296 GLY A O 1
ATOM 2303 N N . ASP A 1 297 ? -16.688 -11.297 -2.832 1 85.31 297 ASP A N 1
ATOM 2304 C CA . ASP A 1 297 ? -17.359 -10.109 -3.342 1 85.31 297 ASP A CA 1
ATOM 2305 C C . ASP A 1 297 ? -18.125 -10.422 -4.629 1 85.31 297 ASP A C 1
ATOM 2307 O O . ASP A 1 297 ? -19.219 -9.891 -4.855 1 85.31 297 ASP A O 1
ATOM 2311 N N . LEU A 1 298 ? -17.531 -11.195 -5.512 1 83 298 LEU A N 1
ATOM 2312 C CA . LEU A 1 298 ? -18.172 -11.594 -6.758 1 83 298 LEU A CA 1
ATOM 2313 C C . LEU A 1 298 ? -19.438 -12.398 -6.477 1 83 298 LEU A C 1
ATOM 2315 O O . LEU A 1 298 ? -20.422 -12.312 -7.227 1 83 298 LEU A O 1
ATOM 2319 N N . TYR A 1 299 ? -19.391 -13.094 -5.457 1 74 299 TYR A N 1
ATOM 2320 C CA . TYR A 1 299 ? -20.531 -13.906 -5.078 1 74 299 TYR A CA 1
ATOM 2321 C C . TYR A 1 299 ? -21.656 -13.039 -4.516 1 74 299 TYR A C 1
ATOM 2323 O O . TYR A 1 299 ? -22.828 -13.25 -4.832 1 74 299 TYR A O 1
ATOM 2331 N N . GLN A 1 300 ? -21.328 -12.031 -3.656 1 65.94 300 GLN A N 1
ATOM 2332 C CA . GLN A 1 300 ? -22.312 -11.156 -3.021 1 65.94 300 GLN A CA 1
ATOM 2333 C C . GLN A 1 300 ? -22.969 -10.227 -4.043 1 65.94 300 GLN A C 1
ATOM 2335 O O . GLN A 1 300 ? -24.125 -9.836 -3.887 1 65.94 300 GLN A O 1
ATOM 2340 N N . GLU A 1 301 ? -22.188 -9.766 -4.938 1 56.84 301 GLU A N 1
ATOM 2341 C CA . GLU A 1 301 ? -22.688 -8.836 -5.949 1 56.84 301 GLU A CA 1
ATOM 2342 C C . GLU A 1 301 ? -23.859 -9.43 -6.723 1 56.84 301 GLU A C 1
ATOM 2344 O O . GLU A 1 301 ? -24.688 -8.695 -7.27 1 56.84 301 GLU A O 1
ATOM 2349 N N . PHE A 1 302 ? -24 -10.703 -6.77 1 53.25 302 PHE A N 1
ATOM 2350 C CA . PHE A 1 302 ? -25.109 -11.367 -7.438 1 53.25 302 PHE A CA 1
ATOM 2351 C C . PHE A 1 302 ? -26.438 -10.859 -6.91 1 53.25 302 PHE A C 1
ATOM 2353 O O . PHE A 1 302 ? -27.422 -10.789 -7.652 1 53.25 302 PHE A O 1
ATOM 2360 N N . ILE A 1 303 ? -26.391 -10.625 -5.746 1 49.06 303 ILE A N 1
ATOM 2361 C CA . ILE A 1 303 ? -27.688 -10.438 -5.094 1 49.06 303 ILE A CA 1
ATOM 2362 C C . ILE A 1 303 ? -28.172 -9.008 -5.324 1 49.06 303 ILE A C 1
ATOM 2364 O O . ILE A 1 303 ? -29.375 -8.781 -5.504 1 49.06 303 ILE A O 1
ATOM 2368 N N . THR A 1 304 ? -27.281 -8.055 -5.18 1 52.03 304 THR A N 1
ATOM 2369 C CA . THR A 1 304 ? -27.969 -6.785 -4.977 1 52.03 304 THR A CA 1
ATOM 2370 C C . THR A 1 304 ? -27.203 -5.645 -5.648 1 52.03 304 THR A C 1
ATOM 2372 O O . THR A 1 304 ? -27.688 -4.508 -5.672 1 52.03 304 THR A O 1
ATOM 2375 N N . THR A 1 305 ? -25.953 -6.023 -6.402 1 61.06 305 THR A N 1
ATOM 2376 C CA . THR A 1 305 ? -25.25 -4.75 -6.508 1 61.06 305 THR A CA 1
ATOM 2377 C C . THR A 1 305 ? -24.672 -4.566 -7.906 1 61.06 305 THR A C 1
ATOM 2379 O O . THR A 1 305 ? -24.453 -5.543 -8.625 1 61.06 305 THR A O 1
ATOM 2382 N N . ASN A 1 306 ? -24.938 -3.523 -8.562 1 76.12 306 ASN A N 1
ATOM 2383 C CA . ASN A 1 306 ? -24.328 -2.963 -9.758 1 76.12 306 ASN A CA 1
ATOM 2384 C C . ASN A 1 306 ? -22.969 -2.33 -9.453 1 76.12 306 ASN A C 1
ATOM 2386 O O . ASN A 1 306 ? -22.766 -1.144 -9.711 1 76.12 306 ASN A O 1
ATOM 2390 N N . LYS A 1 307 ? -22.047 -3.309 -9.078 1 84.94 307 LYS A N 1
ATOM 2391 C CA . LYS A 1 307 ? -20.734 -2.795 -8.68 1 84.94 307 LYS A CA 1
ATOM 2392 C C . LYS A 1 307 ? -19.797 -2.711 -9.875 1 84.94 307 LYS A C 1
ATOM 2394 O O . LYS A 1 307 ? -19.844 -3.557 -10.766 1 84.94 307 LYS A O 1
ATOM 2399 N N . THR A 1 308 ? -19.031 -1.664 -9.852 1 89.06 308 THR A N 1
ATOM 2400 C CA . THR A 1 308 ? -17.938 -1.567 -10.812 1 89.06 308 THR A CA 1
ATOM 2401 C C . THR A 1 308 ? -16.719 -2.346 -10.328 1 89.06 308 THR A C 1
ATOM 2403 O O . THR A 1 308 ? -16.656 -2.736 -9.156 1 89.06 308 THR A O 1
ATOM 2406 N N . ILE A 1 309 ? -15.82 -2.584 -11.195 1 91.25 309 ILE A N 1
ATOM 2407 C CA . ILE A 1 309 ? -14.562 -3.229 -10.844 1 91.25 309 ILE A CA 1
ATOM 2408 C C . ILE A 1 309 ? -13.805 -2.361 -9.836 1 91.25 309 ILE A C 1
ATOM 2410 O O . ILE A 1 309 ? -13.148 -2.879 -8.93 1 91.25 309 ILE A O 1
ATOM 2414 N N . PHE A 1 310 ? -13.93 -1.062 -9.875 1 89.38 310 PHE A N 1
ATOM 2415 C CA . PHE A 1 310 ? -13.312 -0.159 -8.906 1 89.38 310 PHE A CA 1
ATOM 2416 C C . PHE A 1 310 ? -13.906 -0.361 -7.52 1 89.38 310 PHE A C 1
ATOM 2418 O O . PHE A 1 310 ? -13.195 -0.313 -6.516 1 89.38 310 PHE A O 1
ATOM 2425 N N . GLU A 1 311 ? -15.164 -0.465 -7.543 1 88.44 311 GLU A N 1
ATOM 2426 C CA . GLU A 1 311 ? -15.82 -0.67 -6.254 1 88.44 311 GLU A CA 1
ATOM 2427 C C . GLU A 1 311 ? -15.383 -1.987 -5.621 1 88.44 311 GLU A C 1
ATOM 2429 O O . GLU A 1 311 ? -15.227 -2.072 -4.398 1 88.44 311 GLU A O 1
ATOM 2434 N N . GLN A 1 312 ? -15.266 -2.996 -6.457 1 90.75 312 GLN A N 1
ATOM 2435 C CA . GLN A 1 312 ? -14.719 -4.238 -5.922 1 90.75 312 GLN A CA 1
ATOM 2436 C C . GLN A 1 312 ? -13.289 -4.035 -5.426 1 90.75 312 GLN A C 1
ATOM 2438 O O . GLN A 1 312 ? -12.914 -4.547 -4.367 1 90.75 312 GLN A O 1
ATOM 2443 N N . PHE A 1 313 ? -12.5 -3.367 -6.223 1 92.62 313 PHE A N 1
ATOM 2444 C CA . PHE A 1 313 ? -11.125 -3.074 -5.832 1 92.62 313 PHE A CA 1
ATOM 2445 C C . PHE A 1 313 ? -11.078 -2.385 -4.477 1 92.62 313 PHE A C 1
ATOM 2447 O O . PHE A 1 313 ? -10.289 -2.758 -3.609 1 92.62 313 PHE A O 1
ATOM 2454 N N . ASP A 1 314 ? -11.883 -1.419 -4.305 1 87.5 314 ASP A N 1
ATOM 2455 C CA . ASP A 1 314 ? -11.938 -0.684 -3.045 1 87.5 314 ASP A CA 1
ATOM 2456 C C . ASP A 1 314 ? -12.289 -1.61 -1.884 1 87.5 314 ASP A C 1
ATOM 2458 O O . ASP A 1 314 ? -11.703 -1.513 -0.805 1 87.5 314 ASP A O 1
ATOM 2462 N N . TYR A 1 315 ? -13.258 -2.424 -2.115 1 87.19 315 TYR A N 1
ATOM 2463 C CA . TYR A 1 315 ? -13.68 -3.373 -1.09 1 87.19 315 TYR A CA 1
ATOM 2464 C C . TYR A 1 315 ? -12.547 -4.332 -0.737 1 87.19 315 TYR A C 1
ATOM 2466 O O . TYR A 1 315 ? -12.266 -4.566 0.441 1 87.19 315 TYR A O 1
ATOM 2474 N N . VAL A 1 316 ? -11.969 -4.914 -1.755 1 91.38 316 VAL A N 1
ATOM 2475 C CA . VAL A 1 316 ? -10.922 -5.914 -1.562 1 91.38 316 VAL A CA 1
ATOM 2476 C C . VAL A 1 316 ? -9.711 -5.273 -0.877 1 91.38 316 VAL A C 1
ATOM 2478 O O . VAL A 1 316 ? -9.094 -5.879 0.003 1 91.38 316 VAL A O 1
ATOM 2481 N N . ARG A 1 317 ? -9.359 -4.082 -1.297 1 89.19 317 ARG A N 1
ATOM 2482 C CA . ARG A 1 317 ? -8.266 -3.355 -0.667 1 89.19 317 ARG A CA 1
ATOM 2483 C C . ARG A 1 317 ? -8.523 -3.154 0.823 1 89.19 317 ARG A C 1
ATOM 2485 O O . ARG A 1 317 ? -7.633 -3.375 1.648 1 89.19 317 ARG A O 1
ATOM 2492 N N . SER A 1 318 ? -9.68 -2.725 1.164 1 83.38 318 SER A N 1
ATOM 2493 C CA . SER A 1 318 ? -10.031 -2.441 2.553 1 83.38 318 SER A CA 1
ATOM 2494 C C . SER A 1 318 ? -10.102 -3.723 3.377 1 83.38 318 SER A C 1
ATOM 2496 O O . SER A 1 318 ? -9.773 -3.721 4.566 1 83.38 318 SER A O 1
ATOM 2498 N N . SER A 1 319 ? -10.5 -4.77 2.711 1 84.75 319 SER A N 1
ATOM 2499 C CA . SER A 1 319 ? -10.734 -6.02 3.43 1 84.75 319 SER A CA 1
ATOM 2500 C C . SER A 1 319 ? -9.461 -6.848 3.533 1 84.75 319 SER A C 1
ATOM 2502 O O . SER A 1 319 ? -9.383 -7.773 4.344 1 84.75 319 SER A O 1
ATOM 2504 N N . THR A 1 320 ? -8.508 -6.625 2.682 1 85.69 320 THR A N 1
ATOM 2505 C CA . THR A 1 320 ? -7.188 -7.238 2.752 1 85.69 320 THR A CA 1
ATOM 2506 C C . THR A 1 320 ? -6.207 -6.328 3.484 1 85.69 320 THR A C 1
ATOM 2508 O O . THR A 1 320 ? -5.332 -5.719 2.861 1 85.69 320 THR A O 1
ATOM 2511 N N . TYR A 1 321 ? -6.172 -6.344 4.766 1 77.44 321 TYR A N 1
ATOM 2512 C CA . TYR A 1 321 ? -5.684 -5.211 5.543 1 77.44 321 TYR A CA 1
ATOM 2513 C C . TYR A 1 321 ? -4.207 -5.375 5.883 1 77.44 321 TYR A C 1
ATOM 2515 O O . TYR A 1 321 ? -3.555 -4.43 6.328 1 77.44 321 TYR A O 1
ATOM 2523 N N . ARG A 1 322 ? -3.594 -6.531 5.691 1 84.62 322 ARG A N 1
ATOM 2524 C CA . ARG A 1 322 ? -2.197 -6.699 6.078 1 84.62 322 ARG A CA 1
ATOM 2525 C C . ARG A 1 322 ? -1.265 -6.422 4.902 1 84.62 322 ARG A C 1
ATOM 2527 O O . ARG A 1 322 ? -0.064 -6.219 5.094 1 84.62 322 ARG A O 1
ATOM 2534 N N . SER A 1 323 ? -1.793 -6.5 3.752 1 90 323 SER A N 1
ATOM 2535 C CA . SER A 1 323 ? -1.03 -6.117 2.568 1 90 323 SER A CA 1
ATOM 2536 C C . SER A 1 323 ? -1.714 -4.98 1.814 1 90 323 SER A C 1
ATOM 2538 O O . SER A 1 323 ? -2.852 -4.617 2.123 1 90 323 SER A O 1
ATOM 2540 N N . HIS A 1 324 ? -1.026 -4.418 0.901 1 89.12 324 HIS A N 1
ATOM 2541 C CA . HIS A 1 324 ? -1.588 -3.338 0.099 1 89.12 324 HIS A CA 1
ATOM 2542 C C . HIS A 1 324 ? -1.96 -3.824 -1.297 1 89.12 324 HIS A C 1
ATOM 2544 O O . HIS A 1 324 ? -1.092 -3.969 -2.16 1 89.12 324 HIS A O 1
ATOM 2550 N N . VAL A 1 325 ? -3.268 -4.023 -1.429 1 93.62 325 VAL A N 1
ATOM 2551 C CA . VAL A 1 325 ? -3.787 -4.348 -2.752 1 93.62 325 VAL A CA 1
ATOM 2552 C C . VAL A 1 325 ? -3.607 -3.154 -3.688 1 93.62 325 VAL A C 1
ATOM 2554 O O . VAL A 1 325 ? -3.879 -2.014 -3.305 1 93.62 325 VAL A O 1
ATOM 2557 N N . ASN A 1 326 ? -3.066 -3.381 -4.914 1 93.38 326 ASN A N 1
ATOM 2558 C CA . ASN A 1 326 ? -2.818 -2.312 -5.879 1 93.38 326 ASN A CA 1
ATOM 2559 C C . ASN A 1 326 ? -3.498 -2.596 -7.215 1 93.38 326 ASN A C 1
ATOM 2561 O O . ASN A 1 326 ? -3.904 -3.727 -7.484 1 93.38 326 ASN A O 1
ATOM 2565 N N . ILE A 1 327 ? -3.678 -1.516 -7.945 1 93.5 327 ILE A N 1
ATOM 2566 C CA . ILE A 1 327 ? -4.281 -1.565 -9.273 1 93.5 327 ILE A CA 1
ATOM 2567 C C . ILE A 1 327 ? -3.387 -0.839 -10.273 1 93.5 327 ILE A C 1
ATOM 2569 O O . ILE A 1 327 ? -2.811 0.205 -9.961 1 93.5 327 ILE A O 1
ATOM 2573 N N . TYR A 1 328 ? -3.146 -1.464 -11.492 1 93.69 328 TYR A N 1
ATOM 2574 C CA . TYR A 1 328 ? -2.25 -0.919 -12.508 1 93.69 328 TYR A CA 1
ATOM 2575 C C . TYR A 1 328 ? -2.881 -1.003 -13.891 1 93.69 328 TYR A C 1
ATOM 2577 O O . TYR A 1 328 ? -3.822 -1.771 -14.109 1 93.69 328 TYR A O 1
ATOM 2585 N N . GLY A 1 329 ? -2.4 -0.175 -14.828 1 93.69 329 GLY A N 1
ATOM 2586 C CA . GLY A 1 329 ? -2.746 -0.296 -16.234 1 93.69 329 GLY A CA 1
ATOM 2587 C C . GLY A 1 329 ? -3.869 0.632 -16.656 1 93.69 329 GLY A C 1
ATOM 2588 O O . GLY A 1 329 ? -3.826 1.833 -16.375 1 93.69 329 GLY A O 1
ATOM 2589 N N . ASP A 1 330 ? -4.832 0.04 -17.391 1 93 330 ASP A N 1
ATOM 2590 C CA . ASP A 1 330 ? -5.914 0.824 -17.984 1 93 330 ASP A CA 1
ATOM 2591 C C . ASP A 1 330 ? -7.078 0.977 -17 1 93 330 ASP A C 1
ATOM 2593 O O . ASP A 1 330 ? -7.992 0.15 -16.984 1 93 330 ASP A O 1
ATOM 2597 N N . TYR A 1 331 ? -7.16 2.088 -16.359 1 88.94 331 TYR A N 1
ATOM 2598 C CA . TYR A 1 331 ? -8.133 2.336 -15.305 1 88.94 331 TYR A CA 1
ATOM 2599 C C . TYR A 1 331 ? -9.539 2.49 -15.883 1 88.94 331 TYR A C 1
ATOM 2601 O O . TYR A 1 331 ? -10.523 2.408 -15.148 1 88.94 331 TYR A O 1
ATOM 2609 N N . ASN A 1 332 ? -9.68 2.76 -17.094 1 86.69 332 ASN A N 1
ATOM 2610 C CA . ASN A 1 332 ? -11 2.826 -17.703 1 86.69 332 ASN A CA 1
ATOM 2611 C C . ASN A 1 332 ? -11.742 1.495 -17.594 1 86.69 332 ASN A C 1
ATOM 2613 O O . ASN A 1 332 ? -12.969 1.469 -17.5 1 86.69 332 ASN A O 1
ATOM 2617 N N . LEU A 1 333 ? -10.992 0.476 -17.609 1 90.62 333 LEU A N 1
ATOM 2618 C CA . LEU A 1 333 ? -11.594 -0.846 -17.469 1 90.62 333 LEU A CA 1
ATOM 2619 C C . LEU A 1 333 ? -12.227 -1.012 -1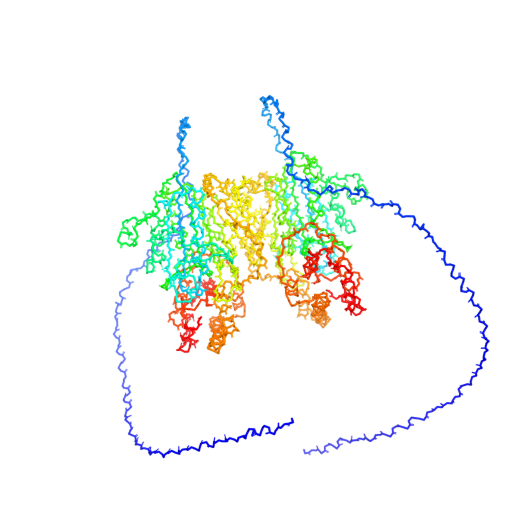6.094 1 90.62 333 LEU A C 1
ATOM 2621 O O . LEU A 1 333 ? -13.211 -1.742 -15.945 1 90.62 333 LEU A O 1
ATOM 2625 N N . ALA A 1 334 ? -11.641 -0.322 -15.18 1 88.06 334 ALA A N 1
ATOM 2626 C CA . ALA A 1 334 ? -12.109 -0.475 -13.805 1 88.06 334 ALA A CA 1
ATOM 2627 C C . ALA A 1 334 ? -13.445 0.231 -13.594 1 88.06 334 ALA A C 1
ATOM 2629 O O . ALA A 1 334 ? -14.133 -0.013 -12.602 1 88.06 334 ALA A O 1
ATOM 2630 N N . ASN A 1 335 ? -13.852 0.992 -14.539 1 85.06 335 ASN A N 1
ATOM 2631 C CA . ASN A 1 335 ? -15.148 1.646 -14.484 1 85.06 335 ASN A CA 1
ATOM 2632 C C . ASN A 1 335 ? -16.266 0.718 -14.961 1 85.06 335 ASN A C 1
ATOM 2634 O O . ASN A 1 335 ? -17.453 0.992 -14.734 1 85.06 335 ASN A O 1
ATOM 2638 N N . MET A 1 336 ? -15.867 -0.355 -15.484 1 87.69 336 MET A N 1
ATOM 2639 C CA . MET A 1 336 ? -16.859 -1.317 -15.969 1 87.69 336 MET A CA 1
ATOM 2640 C C . MET A 1 336 ? -17.547 -2.014 -14.797 1 87.69 336 MET A C 1
ATOM 2642 O O . MET A 1 336 ? -16.922 -2.295 -13.773 1 87.69 336 MET A O 1
ATOM 2646 N N . ARG A 1 337 ? -18.812 -2.203 -15.07 1 87 337 ARG A N 1
ATOM 2647 C CA . ARG A 1 337 ? -19.531 -3.016 -14.094 1 87 337 ARG A CA 1
ATOM 2648 C C . ARG A 1 337 ? -19.078 -4.469 -14.148 1 87 337 ARG A C 1
ATOM 2650 O O . ARG A 1 337 ? -18.766 -4.988 -15.219 1 87 337 ARG A O 1
ATOM 2657 N N . ILE A 1 338 ? -19.125 -5.105 -13.023 1 87.31 338 ILE A N 1
ATOM 2658 C CA . ILE A 1 338 ? -18.641 -6.473 -12.898 1 87.31 338 ILE A CA 1
ATOM 2659 C C . ILE A 1 338 ? -19.406 -7.391 -13.836 1 87.31 338 ILE A C 1
ATOM 2661 O O . ILE A 1 338 ? -18.828 -8.242 -14.508 1 87.31 338 ILE A O 1
ATOM 2665 N N . HIS A 1 339 ? -20.688 -7.188 -13.977 1 83.25 339 HIS A N 1
ATOM 2666 C CA . HIS A 1 339 ? -21.5 -8.062 -14.805 1 83.25 339 HIS A CA 1
ATOM 2667 C C . HIS A 1 339 ? -21.219 -7.836 -16.281 1 83.25 339 HIS A C 1
ATOM 2669 O O . HIS A 1 339 ? -21.469 -8.719 -17.109 1 83.25 339 HIS A O 1
ATOM 2675 N N . GLU A 1 340 ? -20.75 -6.641 -16.547 1 83.69 340 GLU A N 1
ATOM 2676 C CA . GLU A 1 340 ? -20.375 -6.359 -17.938 1 83.69 340 GLU A CA 1
ATOM 2677 C C . GLU A 1 340 ? -19.141 -7.148 -18.344 1 83.69 340 GLU A C 1
ATOM 2679 O O . GLU A 1 340 ? -18.984 -7.512 -19.516 1 83.69 340 GLU A O 1
ATOM 2684 N N . PHE A 1 341 ? -18.359 -7.453 -17.375 1 85.31 341 PHE A N 1
ATOM 2685 C CA . PHE A 1 341 ? -17.141 -8.203 -17.672 1 85.31 341 PHE A CA 1
ATOM 2686 C C . PHE A 1 341 ? -17.359 -9.695 -17.469 1 85.31 341 PHE A C 1
ATOM 2688 O O . PHE A 1 341 ? -17.078 -10.5 -18.359 1 85.31 341 PHE A O 1
ATOM 2695 N N . PHE A 1 342 ? -17.891 -10.086 -16.328 1 83.25 342 PHE A N 1
ATOM 2696 C CA . PHE A 1 342 ? -17.969 -11.492 -15.961 1 83.25 342 PHE A CA 1
ATOM 2697 C C . PHE A 1 342 ? -19.312 -12.078 -16.344 1 83.25 342 PHE A C 1
ATOM 2699 O O . PHE A 1 342 ? -19.516 -13.297 -16.266 1 83.25 342 PHE A O 1
ATOM 2706 N N . GLY A 1 343 ? -20.234 -11.367 -16.875 1 74.25 343 GLY A N 1
ATOM 2707 C CA . GLY A 1 343 ? -21.547 -11.891 -17.266 1 74.25 343 GLY A CA 1
ATOM 2708 C C . GLY A 1 343 ? -22.625 -11.617 -16.234 1 74.25 343 GLY A C 1
ATOM 2709 O O . GLY A 1 343 ? -22.328 -11.289 -15.086 1 74.25 343 GLY A O 1
ATOM 2710 N N . LYS A 1 344 ? -23.828 -11.539 -16.688 1 65.75 344 LYS A N 1
ATOM 2711 C CA . LYS A 1 344 ? -25 -11.195 -15.883 1 65.75 344 LYS A CA 1
ATOM 2712 C C . LYS A 1 344 ? -25.609 -12.438 -15.25 1 65.75 344 LYS A C 1
ATOM 2714 O O . LYS A 1 344 ? -26.297 -12.344 -14.227 1 65.75 344 LYS A O 1
ATOM 2719 N N . ASN A 1 345 ? -25.391 -13.531 -15.906 1 60.62 345 ASN A N 1
ATOM 2720 C CA . ASN A 1 345 ? -26.219 -14.695 -15.602 1 60.62 345 ASN A CA 1
ATOM 2721 C C . ASN A 1 345 ? -25.797 -15.359 -14.297 1 60.62 345 ASN A C 1
ATOM 2723 O O . ASN A 1 345 ? -24.609 -15.602 -14.078 1 60.62 345 ASN A O 1
ATOM 2727 N N . PHE A 1 346 ? -26.469 -14.961 -13.211 1 57.25 346 PHE A N 1
ATOM 2728 C CA . PHE A 1 346 ? -26.203 -15.766 -12.023 1 57.25 346 PHE A CA 1
ATOM 2729 C C . PHE A 1 346 ? -27.094 -16.984 -11.992 1 57.25 346 PHE A C 1
ATOM 2731 O O . PHE A 1 346 ? -28.328 -16.875 -12 1 57.25 346 PHE A O 1
ATOM 2738 N N . LYS A 1 347 ? -26.75 -18.094 -12.547 1 55.22 347 LYS A N 1
ATOM 2739 C CA . LYS A 1 347 ? -27.516 -19.297 -12.297 1 55.22 347 LYS A CA 1
ATOM 2740 C C . LYS A 1 347 ? -27.547 -19.641 -10.805 1 55.22 347 LYS A C 1
ATOM 2742 O O . LYS A 1 347 ? -26.516 -19.938 -10.211 1 55.22 347 LYS A O 1
ATOM 2747 N N . ALA A 1 348 ? -28.531 -18.938 -10.133 1 45.84 348 ALA A N 1
ATOM 2748 C CA . ALA A 1 348 ? -28.672 -19.234 -8.711 1 45.84 348 ALA A CA 1
ATOM 2749 C C . ALA A 1 348 ? -28.609 -20.734 -8.445 1 45.84 348 ALA A C 1
ATOM 2751 O O . ALA A 1 348 ? -29.25 -21.516 -9.156 1 45.84 348 ALA A O 1
ATOM 2752 N N . ARG A 1 349 ? -27.625 -21.344 -8.055 1 44.5 349 ARG A N 1
ATOM 2753 C CA . ARG A 1 349 ? -27.766 -22.734 -7.609 1 44.5 349 ARG A CA 1
ATOM 2754 C C . ARG A 1 349 ? -29.094 -22.938 -6.895 1 44.5 349 ARG A C 1
ATOM 2756 O O . ARG A 1 349 ? -29.609 -22.031 -6.246 1 44.5 349 ARG A O 1
ATOM 2763 N N . SER A 1 350 ? -30.016 -23.859 -7.461 1 40.38 350 SER A N 1
ATOM 2764 C CA . SER A 1 350 ? -31.234 -24.297 -6.809 1 40.38 350 SER A CA 1
ATOM 2765 C C . SER A 1 350 ? -31.109 -24.219 -5.289 1 40.38 350 SER A C 1
ATOM 2767 O O . SER A 1 350 ? -32.125 -24.016 -4.59 1 40.38 350 SER A O 1
ATOM 2769 N N . ASN A 1 351 ? -30.266 -25.078 -4.656 1 34.91 351 ASN A N 1
ATOM 2770 C CA . ASN A 1 351 ? -30.141 -25.047 -3.205 1 34.91 351 ASN A CA 1
ATOM 2771 C C . ASN A 1 351 ? -29.312 -23.859 -2.738 1 34.91 351 ASN A C 1
ATOM 2773 O O . ASN A 1 351 ? -28.078 -23.859 -2.881 1 34.91 351 ASN A O 1
ATOM 2777 N N . PRO A 1 352 ? -29.875 -22.703 -2.822 1 38.12 352 PRO A N 1
ATOM 2778 C CA . PRO A 1 352 ? -29.219 -21.547 -2.227 1 38.12 352 PRO A CA 1
ATOM 2779 C C . PRO A 1 352 ? -28.391 -21.906 -0.995 1 38.12 352 PRO A C 1
ATOM 2781 O O . PRO A 1 352 ? -28.906 -21.906 0.125 1 38.12 352 PRO A O 1
ATOM 2784 N N . LEU A 1 353 ? -28.188 -22.984 -0.775 1 36.38 353 LEU A N 1
ATOM 2785 C CA . LEU A 1 353 ? -27.422 -23.203 0.442 1 36.38 353 LEU A CA 1
ATOM 2786 C C . LEU A 1 353 ? -26.484 -22.016 0.711 1 36.38 353 LEU A C 1
ATOM 2788 O O . LEU A 1 353 ? -26.078 -21.328 -0.219 1 36.38 353 LEU A O 1
ATOM 2792 N N . GLN A 1 354 ? -26.297 -21.641 2.053 1 37.09 354 GLN A N 1
ATOM 2793 C CA . GLN A 1 354 ? -25.875 -20.75 3.131 1 37.09 354 GLN A CA 1
ATOM 2794 C C . GLN A 1 354 ? -24.438 -20.281 2.916 1 37.09 354 GLN A C 1
ATOM 2796 O O . GLN A 1 354 ? -23.531 -20.703 3.637 1 37.09 354 GLN A O 1
ATOM 2801 N N . ARG A 1 355 ? -23.984 -20.359 1.821 1 38 355 ARG A N 1
ATOM 2802 C CA . ARG A 1 355 ? -22.656 -19.891 2.18 1 38 355 ARG A CA 1
ATOM 2803 C C . ARG A 1 355 ? -22.703 -18.453 2.697 1 38 355 ARG A C 1
ATOM 2805 O O . ARG A 1 355 ? -23.234 -17.562 2.029 1 38 355 ARG A O 1
ATOM 2812 N N . LYS A 1 356 ? -22.812 -18.359 3.975 1 43.41 356 LYS A N 1
ATOM 2813 C CA . LYS A 1 356 ? -22.656 -17.125 4.734 1 43.41 356 LYS A CA 1
ATOM 2814 C C . LYS A 1 356 ? -21.547 -16.25 4.148 1 43.41 356 LYS A C 1
ATOM 2816 O O . LYS A 1 356 ? -20.578 -16.766 3.592 1 43.41 356 LYS A O 1
ATOM 2821 N N . PRO A 1 357 ? -22.047 -15.07 3.715 1 44.75 357 PRO A N 1
ATOM 2822 C CA . PRO A 1 357 ? -20.906 -14.203 3.4 1 44.75 357 PRO A CA 1
ATOM 2823 C C . PRO A 1 357 ? -19.641 -14.586 4.168 1 44.75 357 PRO A C 1
ATOM 2825 O O . PRO A 1 357 ? -19.719 -15.086 5.289 1 44.75 357 PRO A O 1
ATOM 2828 N N . ALA A 1 358 ? -18.641 -14.781 3.393 1 45.75 358 ALA A N 1
ATOM 2829 C CA . ALA A 1 358 ? -17.375 -15.07 4.047 1 45.75 358 ALA A CA 1
ATOM 2830 C C . ALA A 1 358 ? -17.281 -14.359 5.395 1 45.75 358 ALA A C 1
ATOM 2832 O O . ALA A 1 358 ? -17.609 -13.18 5.508 1 45.75 358 ALA A O 1
ATOM 2833 N N . LYS A 1 359 ? -17.391 -15.039 6.512 1 49.22 359 LYS A N 1
ATOM 2834 C CA . LYS A 1 359 ? -17.109 -14.5 7.84 1 49.22 359 LYS A CA 1
ATOM 2835 C C . LYS A 1 359 ? -16.016 -13.438 7.781 1 49.22 359 LYS A C 1
ATOM 2837 O O . LYS A 1 359 ? -15.102 -13.516 6.949 1 49.22 359 LYS A O 1
ATOM 2842 N N . PRO A 1 360 ? -16.375 -12.25 8.289 1 52.59 360 PRO A N 1
ATOM 2843 C CA . PRO A 1 360 ? -15.234 -11.352 8.453 1 52.59 360 PRO A CA 1
ATOM 2844 C C . PRO A 1 360 ? -13.938 -12.086 8.781 1 52.59 360 PRO A C 1
ATOM 2846 O O . PRO A 1 360 ? -13.969 -13.109 9.477 1 52.59 360 PRO A O 1
ATOM 2849 N N . LEU A 1 361 ? -13.07 -12.109 7.82 1 55 361 LEU A N 1
ATOM 2850 C CA . LEU A 1 361 ? -11.781 -12.734 8.117 1 55 361 LEU A CA 1
ATOM 2851 C C . LEU A 1 361 ? -11.414 -12.539 9.586 1 55 361 LEU A C 1
ATOM 2853 O O . LEU A 1 361 ? -10.758 -11.555 9.938 1 55 361 LEU A O 1
ATOM 2857 N N . ASP A 1 362 ? -12.406 -12.719 10.492 1 53.47 362 ASP A N 1
ATOM 2858 C CA . ASP A 1 362 ? -12.086 -12.633 11.914 1 53.47 362 ASP A CA 1
ATOM 2859 C C . ASP A 1 362 ? -10.82 -13.414 12.242 1 53.47 362 ASP A C 1
ATOM 2861 O O . ASP A 1 362 ? -10.352 -13.406 13.383 1 53.47 362 ASP A O 1
ATOM 2865 N N . ASP A 1 363 ? -10.289 -14.039 11.094 1 61.59 363 ASP A N 1
ATOM 2866 C CA . ASP 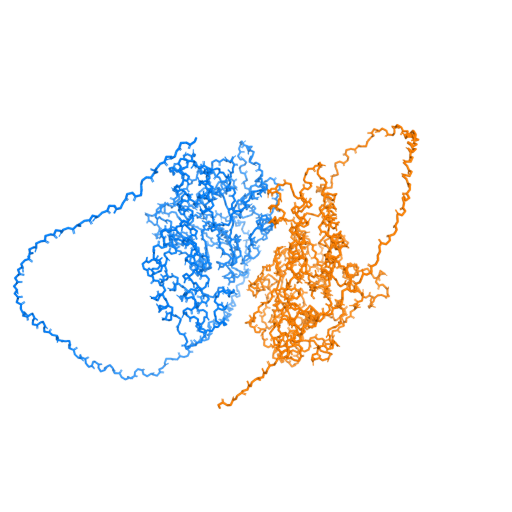A 1 363 ? -9.227 -15 11.391 1 61.59 363 ASP A CA 1
ATOM 2867 C C . ASP A 1 363 ? -7.848 -14.375 11.227 1 61.59 363 ASP A C 1
ATOM 2869 O O . ASP A 1 363 ? -7.68 -13.43 10.445 1 61.59 363 ASP A O 1
ATOM 2873 N N . GLU A 1 364 ? -7.051 -14.75 12.047 1 76.31 364 GLU A N 1
ATOM 2874 C CA . GLU A 1 364 ? -5.637 -14.398 12.07 1 76.31 364 GLU A CA 1
ATOM 2875 C C . GLU A 1 364 ? -4.977 -14.688 10.719 1 76.31 364 GLU A C 1
ATOM 2877 O O . GLU A 1 364 ? -5.031 -15.812 10.227 1 76.31 364 GLU A O 1
ATOM 2882 N N . LEU A 1 365 ? -4.574 -13.734 10.008 1 88.88 365 LEU A N 1
ATOM 2883 C CA . LEU A 1 365 ? -3.826 -13.867 8.758 1 88.88 365 LEU A CA 1
ATOM 2884 C C . LEU A 1 365 ? -2.395 -14.32 9.031 1 88.88 365 LEU A C 1
ATOM 2886 O O . LEU A 1 365 ? -1.843 -14.047 10.094 1 88.88 365 LEU A O 1
ATOM 2890 N N . VAL A 1 366 ? -1.924 -15.117 8.125 1 93.44 366 VAL A N 1
ATOM 2891 C CA . VAL A 1 366 ? -0.543 -15.586 8.195 1 93.44 366 VAL A CA 1
ATOM 2892 C C . VAL A 1 366 ? 0.228 -15.094 6.969 1 93.44 366 VAL A C 1
ATOM 2894 O O . VAL A 1 366 ? -0.274 -15.156 5.844 1 93.44 366 VAL A O 1
ATOM 2897 N N . ASP A 1 367 ? 1.415 -14.531 7.27 1 94 367 ASP A N 1
ATOM 2898 C CA . ASP A 1 367 ? 2.273 -14.18 6.145 1 94 367 ASP A CA 1
ATOM 2899 C C . ASP A 1 367 ? 2.41 -15.352 5.172 1 94 367 ASP A C 1
ATOM 2901 O O . ASP A 1 367 ? 2.723 -16.469 5.582 1 94 367 ASP A O 1
ATOM 2905 N N . ALA A 1 368 ? 2.162 -15.086 3.879 1 95.38 368 ALA A N 1
ATOM 2906 C CA . ALA A 1 368 ? 2.174 -16.172 2.891 1 95.38 368 ALA A CA 1
ATOM 2907 C C . ALA A 1 368 ? 3.51 -16.906 2.898 1 95.38 368 ALA A C 1
ATOM 2909 O O . ALA A 1 368 ? 3.561 -18.109 2.672 1 95.38 368 ALA A O 1
ATOM 2910 N N . ARG A 1 369 ? 4.594 -16.219 3.229 1 93.88 369 ARG A N 1
ATOM 2911 C CA . ARG A 1 369 ? 5.926 -16.812 3.256 1 93.88 369 ARG A CA 1
ATOM 2912 C C . ARG A 1 369 ? 6.09 -17.734 4.457 1 93.88 369 ARG A C 1
ATOM 2914 O O . ARG A 1 369 ? 7 -18.562 4.492 1 93.88 369 ARG A O 1
ATOM 2921 N N . ASP A 1 370 ? 5.207 -17.594 5.395 1 94.12 370 ASP A N 1
ATOM 2922 C CA . ASP A 1 370 ? 5.309 -18.375 6.629 1 94.12 370 ASP A CA 1
ATOM 2923 C C . ASP A 1 370 ? 4.203 -19.422 6.711 1 94.12 370 ASP A C 1
ATOM 2925 O O . ASP A 1 370 ? 4.074 -20.125 7.719 1 94.12 370 ASP A O 1
ATOM 2929 N N . ALA A 1 371 ? 3.43 -19.547 5.684 1 94.25 371 ALA A N 1
ATOM 2930 C CA . ALA A 1 371 ? 2.258 -20.406 5.73 1 94.25 371 ALA A CA 1
ATOM 2931 C C . ALA A 1 371 ? 2.654 -21.859 6.027 1 94.25 371 ALA A C 1
ATOM 2933 O O . ALA A 1 371 ? 2.047 -22.516 6.875 1 94.25 371 ALA A O 1
ATOM 2934 N N . SER A 1 372 ? 3.686 -22.406 5.363 1 93.38 372 SER A N 1
ATOM 2935 C CA . SER A 1 372 ? 4.137 -23.781 5.574 1 93.38 372 SER A CA 1
ATOM 2936 C C . SER A 1 372 ? 4.691 -23.969 6.984 1 93.38 372 SER A C 1
ATOM 2938 O O . SER A 1 372 ? 4.391 -24.953 7.648 1 93.38 372 SER A O 1
ATOM 2940 N N . LEU A 1 373 ? 5.523 -23.031 7.398 1 94.31 373 LEU A N 1
ATOM 2941 C CA . LEU A 1 373 ? 6.086 -23.078 8.742 1 94.31 373 LEU A CA 1
ATOM 2942 C C . LEU A 1 373 ? 4.984 -23.016 9.797 1 94.31 373 LEU A C 1
ATOM 2944 O O . LEU A 1 373 ? 5.055 -23.703 10.82 1 94.31 373 LEU A O 1
ATOM 2948 N N . HIS A 1 374 ? 4.016 -22.125 9.555 1 94.06 374 HIS A N 1
ATOM 2949 C CA . HIS A 1 374 ? 2.883 -22.031 10.469 1 94.06 374 HIS A CA 1
ATOM 2950 C C . HIS A 1 374 ? 2.168 -23.359 10.617 1 94.06 374 HIS A C 1
ATOM 2952 O O . HIS A 1 374 ? 1.78 -23.75 11.719 1 94.06 374 HIS A O 1
ATOM 2958 N N . TRP A 1 375 ? 1.943 -24.078 9.531 1 93.69 375 TRP A N 1
ATOM 2959 C CA . TRP A 1 375 ? 1.307 -25.391 9.547 1 93.69 375 TRP A CA 1
ATOM 2960 C C . TRP A 1 375 ? 2.143 -26.391 10.344 1 93.69 375 TRP A C 1
ATOM 2962 O O . TRP A 1 375 ? 1.61 -27.141 11.164 1 93.69 375 TRP A O 1
ATOM 2972 N N . LEU A 1 376 ? 3.436 -26.422 10.133 1 92.88 376 LEU A N 1
ATOM 2973 C CA . LEU A 1 376 ? 4.324 -27.344 10.844 1 92.88 376 LEU A CA 1
ATOM 2974 C C . LEU A 1 376 ? 4.316 -27.062 12.344 1 92.88 376 LEU A C 1
ATOM 2976 O O . LEU A 1 376 ? 4.348 -27.984 13.156 1 92.88 376 LEU A O 1
ATOM 2980 N N . LYS A 1 377 ? 4.352 -25.766 12.664 1 92.69 377 LYS A N 1
ATOM 2981 C CA . LYS A 1 377 ? 4.281 -25.391 14.07 1 92.69 377 LYS A CA 1
ATOM 2982 C C . LYS A 1 377 ? 2.99 -25.891 14.711 1 92.69 377 LYS A C 1
ATOM 2984 O O . LYS A 1 377 ? 2.998 -26.375 15.844 1 92.69 377 LYS A O 1
ATOM 2989 N N . LYS A 1 378 ? 1.927 -25.734 14 1 91.12 378 LYS A N 1
ATOM 2990 C CA . LYS A 1 378 ? 0.646 -26.234 14.492 1 91.12 378 LYS A CA 1
ATOM 2991 C C . LYS A 1 378 ? 0.684 -27.75 14.68 1 91.12 378 LYS A C 1
ATOM 2993 O O . LYS A 1 378 ? 0.214 -28.266 15.695 1 91.12 378 LYS A O 1
ATOM 2998 N N . MET A 1 379 ? 1.249 -28.484 13.766 1 90.62 379 MET A N 1
ATOM 2999 C CA . MET A 1 379 ? 1.357 -29.938 13.844 1 90.62 379 MET A CA 1
ATOM 3000 C C . MET A 1 379 ? 2.225 -30.359 15.023 1 90.62 379 MET A C 1
ATOM 3002 O O . MET A 1 379 ? 1.981 -31.391 15.641 1 90.62 379 MET A O 1
ATOM 3006 N N . SER A 1 380 ? 3.191 -29.578 15.305 1 90.06 380 SER A N 1
ATOM 3007 C CA . SER A 1 380 ? 4.09 -29.891 16.406 1 90.06 380 SER A CA 1
ATOM 3008 C C . SER A 1 380 ? 3.375 -29.797 17.75 1 90.06 380 SER A C 1
ATOM 3010 O O . SER A 1 380 ? 3.789 -30.406 18.734 1 90.06 380 SER A O 1
ATOM 3012 N N . LYS A 1 381 ? 2.342 -29.078 17.766 1 85.88 381 LYS A N 1
ATOM 3013 C CA . LYS A 1 381 ? 1.597 -28.875 19 1 85.88 381 LYS A CA 1
ATOM 3014 C C . LYS A 1 381 ? 0.418 -29.844 19.109 1 85.88 381 LYS A C 1
ATOM 3016 O O . LYS A 1 381 ? 0.003 -30.219 20.203 1 85.88 381 LYS A O 1
ATOM 3021 N N . THR A 1 382 ? -0.134 -30.188 18.031 1 78.75 382 THR A N 1
ATOM 3022 C CA . THR A 1 382 ? -1.419 -30.891 18.047 1 78.75 382 THR A CA 1
ATOM 3023 C C . THR A 1 382 ? -1.229 -32.375 17.844 1 78.75 382 THR A C 1
ATOM 3025 O O . THR A 1 382 ? -2.043 -33.188 18.297 1 78.75 382 THR A O 1
ATOM 3028 N N . TYR A 1 383 ? -0.284 -32.719 17.031 1 71.69 383 TYR A N 1
ATOM 3029 C CA . TYR A 1 383 ? -0.165 -34.125 16.688 1 71.69 383 TYR A CA 1
ATOM 3030 C C . TYR A 1 383 ? 0.808 -34.844 17.625 1 71.69 383 TYR A C 1
ATOM 3032 O O . TYR A 1 383 ? 2.012 -34.875 17.359 1 71.69 383 TYR A O 1
ATOM 3040 N N . ALA A 1 384 ? 0.228 -35.312 18.578 1 63.84 384 ALA A N 1
ATOM 3041 C CA . ALA A 1 384 ? 0.974 -35.906 19.703 1 63.84 384 ALA A CA 1
ATOM 3042 C C . ALA A 1 384 ? 1.917 -37 19.219 1 63.84 384 ALA A C 1
ATOM 3044 O O . ALA A 1 384 ? 3.084 -37.031 19.609 1 63.84 384 ALA A O 1
ATOM 3045 N N . LYS A 1 385 ? 1.449 -37.875 18.375 1 71.38 385 LYS A N 1
ATOM 3046 C CA . LYS A 1 385 ? 2.219 -39.031 17.969 1 71.38 385 LYS A CA 1
ATOM 3047 C C . LYS A 1 385 ? 3.469 -38.656 17.188 1 71.38 385 LYS A C 1
ATOM 3049 O O . LYS A 1 385 ? 4.461 -39.375 17.188 1 71.38 385 LYS A O 1
ATOM 3054 N N . SER A 1 386 ? 3.432 -37.5 16.641 1 77.44 386 SER A N 1
ATOM 3055 C CA . SER A 1 386 ? 4.566 -37.062 15.828 1 77.44 386 SER A CA 1
ATOM 3056 C C . SER A 1 386 ? 4.996 -35.625 16.188 1 77.44 386 SER A C 1
ATOM 3058 O O . SER A 1 386 ? 5.582 -34.938 15.359 1 77.44 386 SER A O 1
ATOM 3060 N N . ALA A 1 387 ? 4.699 -35.25 17.328 1 80.88 387 ALA A N 1
ATOM 3061 C CA . ALA A 1 387 ? 4.969 -33.906 17.781 1 80.88 387 ALA A CA 1
ATOM 3062 C C . ALA A 1 387 ? 6.465 -33.594 17.766 1 80.88 387 ALA A C 1
ATOM 3064 O O . ALA A 1 387 ? 6.887 -32.5 17.375 1 80.88 387 ALA A O 1
ATOM 3065 N N . ASN A 1 388 ? 7.137 -34.562 18.125 1 85.25 388 ASN A N 1
ATOM 3066 C CA . ASN A 1 388 ? 8.586 -34.375 18.203 1 85.25 388 ASN A CA 1
ATOM 3067 C C . ASN A 1 388 ? 9.195 -34.219 16.812 1 85.25 388 ASN A C 1
ATOM 3069 O O . ASN A 1 388 ? 10.094 -33.406 16.625 1 85.25 388 ASN A O 1
ATOM 3073 N N . LYS A 1 389 ? 8.75 -35 15.867 1 89.5 389 LYS A N 1
ATOM 3074 C CA . LYS A 1 389 ? 9.234 -34.906 14.492 1 89.5 389 LYS A CA 1
ATOM 3075 C C . LYS A 1 389 ? 8.969 -33.5 13.93 1 89.5 389 LYS A C 1
ATOM 3077 O O . LYS A 1 389 ? 9.867 -32.875 13.352 1 89.5 389 LYS A O 1
ATOM 3082 N N . PHE A 1 390 ? 7.84 -33.031 14.172 1 90.75 390 PHE A N 1
ATOM 3083 C CA . PHE A 1 390 ? 7.457 -31.734 13.656 1 90.75 390 PHE A CA 1
ATOM 3084 C C . PHE A 1 390 ? 8.219 -30.625 14.375 1 90.75 390 PHE A C 1
ATOM 3086 O O . PHE A 1 390 ? 8.609 -29.641 13.758 1 90.75 390 PHE A O 1
ATOM 3093 N N . SER A 1 391 ? 8.406 -30.75 15.617 1 92 391 SER A N 1
ATOM 3094 C CA . SER A 1 391 ? 9.164 -29.766 16.375 1 92 391 SER A CA 1
ATOM 3095 C C . SER A 1 391 ? 10.594 -29.656 15.859 1 92 391 SER A C 1
ATOM 3097 O O . SER A 1 391 ? 11.141 -28.562 15.766 1 92 391 SER A O 1
ATOM 3099 N N . LYS A 1 392 ? 11.141 -30.75 15.57 1 92.19 392 LYS A N 1
ATOM 3100 C CA . LYS A 1 392 ? 12.5 -30.766 15.023 1 92.19 392 LYS A CA 1
ATOM 3101 C C . LYS A 1 392 ? 12.547 -30.109 13.648 1 92.19 392 LYS A C 1
ATOM 3103 O O . LYS A 1 392 ? 13.492 -29.375 13.336 1 92.19 392 LYS A O 1
ATOM 3108 N N . MET A 1 393 ? 11.562 -30.453 12.891 1 92.19 393 MET A N 1
ATOM 3109 C CA . MET A 1 393 ? 11.484 -29.844 11.57 1 92.19 393 MET A CA 1
ATOM 3110 C C . MET A 1 393 ? 11.391 -28.328 11.68 1 92.19 393 MET A C 1
ATOM 3112 O O . MET A 1 393 ? 12.055 -27.594 10.938 1 92.19 393 MET A O 1
ATOM 3116 N N . VAL A 1 394 ? 10.586 -27.844 12.617 1 94.5 394 VAL A N 1
ATOM 3117 C CA . VAL A 1 394 ? 10.398 -26.406 12.844 1 94.5 394 VAL A CA 1
ATOM 3118 C C . VAL A 1 394 ? 11.734 -25.766 13.227 1 94.5 394 VAL A C 1
ATOM 3120 O O . VAL A 1 394 ? 12.117 -24.734 12.68 1 94.5 394 VAL A O 1
ATOM 3123 N N . GLU A 1 395 ? 12.398 -26.344 14.102 1 93.56 395 GLU A N 1
ATOM 3124 C CA . GLU A 1 395 ? 13.695 -25.828 14.539 1 93.56 395 GLU A CA 1
ATOM 3125 C C . GLU A 1 395 ? 14.688 -25.781 13.383 1 93.56 395 GLU A C 1
ATOM 3127 O O . GLU A 1 395 ? 15.406 -24.797 13.227 1 93.56 395 GLU A O 1
ATOM 3132 N N . THR A 1 396 ? 14.68 -26.891 12.625 1 94.06 396 THR A N 1
ATOM 3133 C CA . THR A 1 396 ? 15.586 -26.969 11.477 1 94.06 396 THR A CA 1
ATOM 3134 C C . THR A 1 396 ? 15.281 -25.859 10.477 1 94.06 396 THR A C 1
ATOM 3136 O O . THR A 1 396 ? 16.203 -25.219 9.953 1 94.06 396 THR A O 1
ATOM 3139 N N . ILE A 1 397 ? 14.062 -25.656 10.266 1 95.31 397 ILE A N 1
ATOM 3140 C CA . ILE A 1 397 ? 13.633 -24.656 9.297 1 95.31 397 ILE A CA 1
ATOM 3141 C C . ILE A 1 397 ? 13.984 -23.266 9.82 1 95.31 397 ILE A C 1
ATOM 3143 O O . ILE A 1 397 ? 14.516 -22.422 9.07 1 95.31 397 ILE A O 1
ATOM 3147 N N . GLU A 1 398 ? 13.695 -22.938 11.055 1 95.69 398 GLU A N 1
ATOM 3148 C CA . GLU A 1 398 ? 13.992 -21.641 11.641 1 95.69 398 GLU A CA 1
ATOM 3149 C C . GLU A 1 398 ? 15.484 -21.344 11.617 1 95.69 398 GLU A C 1
ATOM 3151 O O . GLU A 1 398 ? 15.906 -20.234 11.281 1 95.69 398 GLU A O 1
ATOM 3156 N N . ASN A 1 399 ? 16.266 -22.344 11.945 1 93.5 399 ASN A N 1
ATOM 3157 C CA . ASN A 1 399 ? 17.703 -22.203 11.859 1 93.5 399 ASN A CA 1
ATOM 3158 C C . ASN A 1 399 ? 18.172 -21.984 10.422 1 93.5 399 ASN A C 1
ATOM 3160 O O . ASN A 1 399 ? 19.062 -21.188 10.156 1 93.5 399 ASN A O 1
ATOM 3164 N N . GLY A 1 400 ? 17.625 -22.828 9.523 1 95.62 400 GLY A N 1
ATOM 3165 C CA . GLY A 1 400 ? 17.922 -22.672 8.109 1 95.62 400 GLY A CA 1
ATOM 3166 C C . GLY A 1 400 ? 17.641 -21.266 7.59 1 95.62 400 GLY A C 1
ATOM 3167 O O . GLY A 1 400 ? 18.422 -20.719 6.805 1 95.62 400 GLY A O 1
ATOM 3168 N N . ARG A 1 401 ? 16.516 -20.672 7.992 1 96.44 401 ARG A N 1
ATOM 3169 C CA . ARG A 1 401 ? 16.141 -19.312 7.582 1 96.44 401 ARG A CA 1
ATOM 3170 C C . ARG A 1 401 ? 17.156 -18.297 8.062 1 96.44 401 ARG A C 1
ATOM 3172 O O . ARG A 1 401 ? 17.5 -17.359 7.328 1 96.44 401 ARG A O 1
ATOM 3179 N N . GLU A 1 402 ? 17.594 -18.422 9.281 1 95.25 402 GLU A N 1
ATOM 3180 C CA . GLU A 1 402 ? 18.625 -17.531 9.805 1 95.25 402 GLU A CA 1
ATOM 3181 C C . GLU A 1 402 ? 19.906 -17.625 8.984 1 95.25 402 GLU A C 1
ATOM 3183 O O . GLU A 1 402 ? 20.531 -16.609 8.688 1 95.25 402 GLU A O 1
ATOM 3188 N N . LEU A 1 403 ? 20.25 -18.844 8.664 1 94.69 403 LEU A N 1
ATOM 3189 C CA . LEU A 1 403 ? 21.453 -19.062 7.855 1 94.69 403 LEU A CA 1
ATOM 3190 C C . LEU A 1 403 ? 21.297 -18.438 6.473 1 94.69 403 LEU A C 1
ATOM 3192 O O . LEU A 1 403 ? 22.25 -17.875 5.938 1 94.69 403 LEU A O 1
ATOM 3196 N N . ILE A 1 404 ? 20.156 -18.609 5.902 1 97.31 404 ILE A N 1
ATOM 3197 C CA . ILE A 1 404 ? 19.891 -18.016 4.59 1 97.31 404 ILE A CA 1
ATOM 3198 C C . ILE A 1 404 ? 20.016 -16.5 4.664 1 97.31 404 ILE A C 1
ATOM 3200 O O . ILE A 1 404 ? 20.594 -15.875 3.771 1 97.31 404 ILE A O 1
ATOM 3204 N N . ASP A 1 405 ? 19.453 -15.883 5.723 1 96.88 405 ASP A N 1
ATOM 3205 C CA . ASP A 1 405 ? 19.609 -14.445 5.934 1 96.88 405 ASP A CA 1
ATOM 3206 C C . ASP A 1 405 ? 21.094 -14.055 5.938 1 96.88 405 ASP A C 1
ATOM 3208 O O . ASP A 1 405 ? 21.469 -13.055 5.324 1 96.88 405 ASP A O 1
ATOM 3212 N N . ASN A 1 406 ? 21.859 -14.82 6.582 1 96.12 406 ASN A N 1
ATOM 3213 C CA . ASN A 1 406 ? 23.297 -14.547 6.68 1 96.12 406 ASN A CA 1
ATOM 3214 C C . ASN A 1 406 ? 23.984 -14.719 5.332 1 96.12 406 ASN A C 1
ATOM 3216 O O . ASN A 1 406 ? 24.906 -13.969 5.012 1 96.12 406 ASN A O 1
ATOM 3220 N N . VAL A 1 407 ? 23.578 -15.758 4.645 1 97.38 407 VAL A N 1
ATOM 3221 C CA . VAL A 1 407 ? 24.156 -16 3.328 1 97.38 407 VAL A CA 1
ATOM 3222 C C . VAL A 1 407 ? 23.969 -14.766 2.443 1 97.38 407 VAL A C 1
ATOM 3224 O O . VAL A 1 407 ? 24.922 -14.281 1.831 1 97.38 407 VAL A O 1
ATOM 3227 N N . PHE A 1 408 ? 22.797 -14.234 2.381 1 98.06 408 PHE A N 1
ATOM 3228 C CA . PHE A 1 408 ? 22.531 -13.055 1.564 1 98.06 408 PHE A CA 1
ATOM 3229 C C . PHE A 1 408 ? 23.297 -11.844 2.096 1 98.06 408 PHE A C 1
ATOM 3231 O O . PHE A 1 408 ? 23.812 -11.039 1.317 1 98.06 408 PHE A O 1
ATOM 3238 N N . PHE A 1 409 ? 23.266 -11.695 3.424 1 97.12 409 PHE A N 1
ATOM 3239 C CA . PHE A 1 409 ? 24.016 -10.609 4.043 1 97.12 409 PHE A CA 1
ATOM 3240 C C . PHE A 1 409 ? 25.484 -10.664 3.631 1 97.12 409 PHE A C 1
ATOM 3242 O O . PHE A 1 409 ? 26.047 -9.656 3.207 1 97.12 409 PHE A O 1
ATOM 3249 N N . ASP A 1 410 ? 26.094 -11.836 3.686 1 97.19 410 ASP A N 1
ATOM 3250 C CA . ASP A 1 410 ? 27.5 -12.031 3.375 1 97.19 410 ASP A CA 1
ATOM 3251 C C . ASP A 1 410 ? 27.781 -11.758 1.898 1 97.19 410 ASP A C 1
ATOM 3253 O O . ASP A 1 410 ? 28.812 -11.195 1.551 1 97.19 410 ASP A O 1
ATOM 3257 N N . ILE A 1 411 ? 26.906 -12.203 1.059 1 98.12 411 ILE A N 1
ATOM 3258 C CA . ILE A 1 411 ? 27.078 -11.961 -0.37 1 98.12 411 ILE A CA 1
ATOM 3259 C C . ILE A 1 411 ? 27.078 -10.453 -0.634 1 98.12 411 ILE A C 1
ATOM 3261 O O . ILE A 1 411 ? 27.938 -9.953 -1.366 1 98.12 411 ILE A O 1
ATOM 3265 N N . VAL A 1 412 ? 26.109 -9.719 -0.028 1 97.81 412 VAL A N 1
ATOM 3266 C CA . VAL A 1 412 ? 26 -8.281 -0.242 1 97.81 412 VAL A CA 1
ATOM 3267 C C . VAL A 1 412 ? 27.25 -7.582 0.296 1 97.81 412 VAL A C 1
ATOM 3269 O O . VAL A 1 412 ? 27.797 -6.68 -0.347 1 97.81 412 VAL A O 1
ATOM 3272 N N . VAL A 1 413 ? 27.719 -8.039 1.47 1 97.06 413 VAL A N 1
ATOM 3273 C CA . VAL A 1 413 ? 28.922 -7.465 2.066 1 97.06 413 VAL A CA 1
ATOM 3274 C C . VAL A 1 413 ? 30.109 -7.695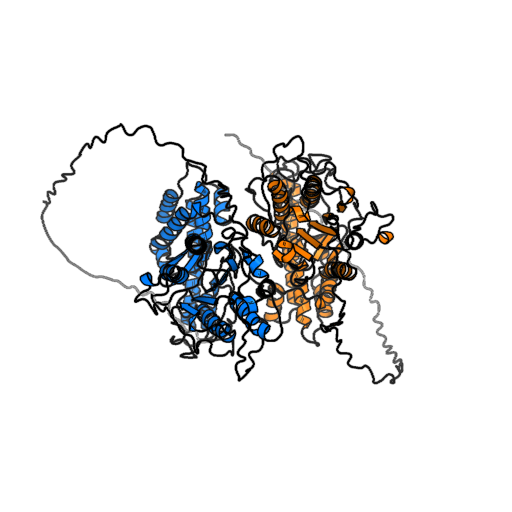 1.144 1 97.06 413 VAL A C 1
ATOM 3276 O O . VAL A 1 413 ? 30.953 -6.809 0.969 1 97.06 413 VAL A O 1
ATOM 3279 N N . ALA A 1 414 ? 30.219 -8.852 0.568 1 96.62 414 ALA A N 1
ATOM 3280 C CA . ALA A 1 414 ? 31.344 -9.227 -0.271 1 96.62 414 ALA A CA 1
ATOM 3281 C C . ALA A 1 414 ? 31.359 -8.422 -1.567 1 96.62 414 ALA A C 1
ATOM 3283 O O . ALA A 1 414 ? 32.438 -8.141 -2.117 1 96.62 414 ALA A O 1
ATOM 3284 N N . VAL A 1 415 ? 30.25 -8.016 -2.076 1 96.81 415 VAL A N 1
ATOM 3285 C CA . VAL A 1 415 ? 30.172 -7.359 -3.379 1 96.81 415 VAL A CA 1
ATOM 3286 C C . VAL A 1 415 ? 30.266 -5.848 -3.203 1 96.81 415 VAL A C 1
ATOM 3288 O O . VAL A 1 415 ? 30.859 -5.156 -4.039 1 96.81 415 VAL A O 1
ATOM 3291 N N . THR A 1 416 ? 29.625 -5.309 -2.176 1 95.25 416 THR A N 1
ATOM 3292 C CA . THR A 1 416 ? 29.562 -3.863 -2.002 1 95.25 416 THR A CA 1
ATOM 3293 C C . THR A 1 416 ? 30.906 -3.322 -1.508 1 95.25 416 THR A C 1
ATOM 3295 O O . THR A 1 416 ? 31.641 -4.016 -0.799 1 95.25 416 THR A O 1
ATOM 3298 N N . THR A 1 417 ? 31.203 -2.043 -1.904 1 91.88 417 THR A N 1
ATOM 3299 C CA . THR A 1 417 ? 32.5 -1.469 -1.624 1 91.88 417 THR A CA 1
ATOM 3300 C C . THR A 1 417 ? 32.406 -0.314 -0.633 1 91.88 417 THR A C 1
ATOM 3302 O O . THR A 1 417 ? 33.406 0.285 -0.25 1 91.88 417 THR A O 1
ATOM 3305 N N . SER A 1 418 ? 31.219 0.101 -0.296 1 91.94 418 SER A N 1
ATOM 3306 C CA . SER A 1 418 ? 31 1.189 0.648 1 91.94 418 SER A CA 1
ATOM 3307 C C . SER A 1 418 ? 29.734 0.952 1.472 1 91.94 418 SER A C 1
ATOM 3309 O O . SER A 1 418 ? 28.891 0.134 1.101 1 91.94 418 SER A O 1
ATOM 3311 N N . GLU A 1 419 ? 29.641 1.616 2.541 1 89.94 419 GLU A N 1
ATOM 3312 C CA . GLU A 1 419 ? 28.438 1.547 3.381 1 89.94 419 GLU A CA 1
ATOM 3313 C C . GLU A 1 419 ? 27.219 2.057 2.639 1 89.94 419 GLU A C 1
ATOM 3315 O O . GLU A 1 419 ? 26.109 1.536 2.822 1 89.94 419 GLU A O 1
ATOM 3320 N N . LYS A 1 420 ? 27.5 3 1.883 1 84.88 420 LYS A N 1
ATOM 3321 C CA . LYS A 1 420 ? 26.406 3.559 1.093 1 84.88 420 LYS A CA 1
ATOM 3322 C C . LYS A 1 420 ? 25.859 2.531 0.104 1 84.88 420 LYS A C 1
ATOM 3324 O O . LYS A 1 420 ? 24.641 2.377 -0.031 1 84.88 420 LYS A O 1
ATOM 3329 N N . GLU A 1 421 ? 26.781 1.888 -0.568 1 89.06 421 GLU A N 1
ATOM 3330 C CA . GLU A 1 421 ? 26.359 0.836 -1.491 1 89.06 421 GLU A CA 1
ATOM 3331 C C . GLU A 1 421 ? 25.609 -0.273 -0.761 1 89.06 421 GLU A C 1
ATOM 3333 O O . GLU A 1 421 ? 24.594 -0.767 -1.251 1 89.06 421 GLU A O 1
ATOM 3338 N N . PHE A 1 422 ? 26.188 -0.631 0.368 1 93.56 422 PHE A N 1
ATOM 3339 C CA . PHE A 1 422 ? 25.594 -1.687 1.17 1 93.56 422 PHE A CA 1
ATOM 3340 C C . PHE A 1 422 ? 24.156 -1.327 1.539 1 93.56 422 PHE A C 1
ATOM 3342 O O . PHE A 1 422 ? 23.234 -2.127 1.338 1 93.56 422 PHE A O 1
ATOM 3349 N N . LYS A 1 423 ? 23.922 -0.154 1.984 1 87.44 423 LYS A N 1
ATOM 3350 C CA . LYS A 1 423 ? 22.594 0.309 2.387 1 87.44 423 LYS A CA 1
ATOM 3351 C C . LYS A 1 423 ? 21.641 0.374 1.19 1 87.44 423 LYS A C 1
ATOM 3353 O O . LYS A 1 423 ? 20.469 0.037 1.307 1 87.44 423 LYS A O 1
ATOM 3358 N N . ASN A 1 424 ? 22.156 0.73 0.087 1 86.88 424 ASN A N 1
ATOM 3359 C CA . ASN A 1 424 ? 21.344 0.811 -1.129 1 86.88 424 ASN A CA 1
ATOM 3360 C C . ASN A 1 424 ? 20.875 -0.568 -1.581 1 86.88 424 ASN A C 1
ATOM 3362 O O . ASN A 1 424 ? 19.781 -0.705 -2.131 1 86.88 424 ASN A O 1
ATOM 3366 N N . VAL A 1 425 ? 21.703 -1.5 -1.393 1 93.31 425 VAL A N 1
ATOM 3367 C CA . VAL A 1 425 ? 21.359 -2.848 -1.827 1 93.31 425 VAL A CA 1
ATOM 3368 C C . VAL A 1 425 ? 20.344 -3.459 -0.855 1 93.31 425 VAL A C 1
ATOM 3370 O O . VAL A 1 425 ? 19.375 -4.09 -1.274 1 93.31 425 VAL A O 1
ATOM 3373 N N . ILE A 1 426 ? 20.547 -3.252 0.41 1 92.38 426 ILE A N 1
ATOM 3374 C CA . ILE A 1 426 ? 19.719 -3.887 1.435 1 92.38 426 ILE A CA 1
ATOM 3375 C C . ILE A 1 426 ? 18.375 -3.186 1.517 1 92.38 426 ILE A C 1
ATOM 3377 O O . ILE A 1 426 ? 17.328 -3.84 1.609 1 92.38 426 ILE A O 1
ATOM 3381 N N . ASP A 1 427 ? 18.344 -1.886 1.348 1 83.5 427 ASP A N 1
ATOM 3382 C CA . ASP A 1 427 ? 17.141 -1.127 1.648 1 83.5 427 ASP A CA 1
ATOM 3383 C C . ASP A 1 427 ? 16.547 -0.517 0.382 1 83.5 427 ASP A C 1
ATOM 3385 O O . ASP A 1 427 ? 15.422 0.01 0.405 1 83.5 427 ASP A O 1
ATOM 3389 N N . GLY A 1 428 ? 17.328 -0.653 -0.659 1 84.44 428 GLY A N 1
ATOM 3390 C CA . GLY A 1 428 ? 16.891 0.006 -1.881 1 84.44 428 GLY A CA 1
ATOM 3391 C C . GLY A 1 428 ? 15.539 -0.479 -2.373 1 84.44 428 GLY A C 1
ATOM 3392 O O . GLY A 1 428 ? 15.234 -1.673 -2.301 1 84.44 428 GLY A O 1
ATOM 3393 N N . ARG A 1 429 ? 14.641 0.427 -2.697 1 84.06 429 ARG A N 1
ATOM 3394 C CA . ARG A 1 429 ? 13.328 0.177 -3.295 1 84.06 429 ARG A CA 1
ATOM 3395 C C . ARG A 1 429 ? 13.195 0.903 -4.629 1 84.06 429 ARG A C 1
ATOM 3397 O O . ARG A 1 429 ? 13.109 2.133 -4.668 1 84.06 429 ARG A O 1
ATOM 3404 N N . HIS A 1 430 ? 13.227 0.114 -5.699 1 80.88 430 HIS A N 1
ATOM 3405 C CA . HIS A 1 430 ? 13.258 0.675 -7.047 1 80.88 430 HIS A CA 1
ATOM 3406 C C . HIS A 1 430 ? 12.141 0.088 -7.91 1 80.88 430 HIS A C 1
ATOM 3408 O O . HIS A 1 430 ? 11.68 -1.025 -7.656 1 80.88 430 HIS A O 1
ATOM 3414 N N . SER A 1 431 ? 11.727 0.941 -8.836 1 77.69 431 SER A N 1
ATOM 3415 C CA . SER A 1 431 ? 10.828 0.392 -9.852 1 77.69 431 SER A CA 1
ATOM 3416 C C . SER A 1 431 ? 11.562 -0.585 -10.766 1 77.69 431 SER A C 1
ATOM 3418 O O . SER A 1 431 ? 12.758 -0.437 -11.008 1 77.69 431 SER A O 1
ATOM 3420 N N . ILE A 1 432 ? 10.805 -1.482 -11.273 1 85.75 432 ILE A N 1
ATOM 3421 C CA . ILE A 1 432 ? 11.398 -2.482 -12.156 1 85.75 432 ILE A CA 1
ATOM 3422 C C . ILE A 1 432 ? 11.852 -1.818 -13.453 1 85.75 432 ILE A C 1
ATOM 3424 O O . ILE A 1 432 ? 11.117 -1.023 -14.039 1 85.75 432 ILE A O 1
ATOM 3428 N N . ASN A 1 433 ? 13.039 -1.944 -13.727 1 84.06 433 ASN A N 1
ATOM 3429 C CA . ASN A 1 433 ? 13.633 -1.59 -15.016 1 84.06 433 ASN A CA 1
ATOM 3430 C C . ASN A 1 433 ? 13.953 -2.83 -15.844 1 84.06 433 ASN A C 1
ATOM 3432 O O . ASN A 1 433 ? 14.852 -3.596 -15.492 1 84.06 433 ASN A O 1
ATOM 3436 N N . LEU A 1 434 ? 13.273 -2.984 -16.938 1 86.12 434 LEU A N 1
ATOM 3437 C CA . LEU A 1 434 ? 13.375 -4.207 -17.734 1 86.12 434 LEU A CA 1
ATOM 3438 C C . LEU A 1 434 ? 14.758 -4.332 -18.359 1 86.12 434 LEU A C 1
ATOM 3440 O O . LEU A 1 434 ? 15.195 -5.438 -18.703 1 86.12 434 LEU A O 1
ATOM 3444 N N . LYS A 1 435 ? 15.508 -3.25 -18.375 1 84.31 435 LYS A N 1
ATOM 3445 C CA . LYS A 1 435 ? 16.828 -3.26 -18.984 1 84.31 435 LYS A CA 1
ATOM 3446 C C . LYS A 1 435 ? 17.844 -3.996 -18.109 1 84.31 435 LYS A C 1
ATOM 3448 O O . LYS A 1 435 ? 18.891 -4.43 -18.578 1 84.31 435 LYS A O 1
ATOM 3453 N N . ILE A 1 436 ? 17.516 -4.133 -16.875 1 88.31 436 ILE A N 1
ATOM 3454 C CA . ILE A 1 436 ? 18.453 -4.711 -15.938 1 88.31 436 ILE A CA 1
ATOM 3455 C C . ILE A 1 436 ? 18.109 -6.172 -15.68 1 88.31 436 ILE A C 1
ATOM 3457 O O . ILE A 1 436 ? 18.781 -6.859 -14.914 1 88.31 436 ILE A O 1
ATOM 3461 N N . PHE A 1 437 ? 17.125 -6.73 -16.359 1 89.5 437 PHE A N 1
ATOM 3462 C CA . PHE A 1 437 ? 16.578 -8.039 -16.016 1 89.5 437 PHE A CA 1
ATOM 3463 C C . PHE A 1 437 ? 17.562 -9.148 -16.406 1 89.5 437 PHE A C 1
ATOM 3465 O O . PHE A 1 437 ? 17.562 -10.211 -15.789 1 89.5 437 PHE A O 1
ATOM 3472 N N . ASP A 1 438 ? 18.344 -8.859 -17.422 1 89.94 438 ASP A N 1
ATOM 3473 C CA . ASP A 1 438 ? 19.344 -9.867 -17.781 1 89.94 438 ASP A CA 1
ATOM 3474 C C . ASP A 1 438 ? 20.328 -10.102 -16.641 1 89.94 438 ASP A C 1
ATOM 3476 O O . ASP A 1 438 ? 20.609 -11.25 -16.281 1 89.94 438 ASP A O 1
ATOM 3480 N N . CYS A 1 439 ? 20.828 -8.992 -16.172 1 93.38 439 CYS A N 1
ATOM 3481 C CA . CYS A 1 439 ? 21.703 -9.094 -15.008 1 93.38 439 CYS A CA 1
ATOM 3482 C C . CYS A 1 439 ? 21 -9.766 -13.844 1 93.38 439 CYS A C 1
ATOM 3484 O O . CYS A 1 439 ? 21.547 -10.68 -13.227 1 93.38 439 CYS A O 1
ATOM 3486 N N . TYR A 1 440 ? 19.812 -9.328 -13.555 1 95.62 440 TYR A N 1
ATOM 3487 C CA . TYR A 1 440 ? 19.016 -9.844 -12.438 1 95.62 440 TYR A CA 1
ATOM 3488 C C . TYR A 1 440 ? 18.797 -11.344 -12.578 1 95.62 440 TYR A C 1
ATOM 3490 O O . TYR A 1 440 ? 19.016 -12.102 -11.633 1 95.62 440 TYR A O 1
ATOM 3498 N N . GLU A 1 441 ? 18.422 -11.812 -13.766 1 94.81 441 GLU A N 1
ATOM 3499 C CA . GLU A 1 441 ? 18.188 -13.227 -14.039 1 94.81 441 GLU A CA 1
ATOM 3500 C C . GLU A 1 441 ? 19.469 -14.047 -13.844 1 94.81 441 GLU A C 1
ATOM 3502 O O . GLU A 1 441 ? 19.422 -15.141 -13.289 1 94.81 441 GLU A O 1
ATOM 3507 N N . ASN A 1 442 ? 20.531 -13.492 -14.266 1 95.69 442 ASN A N 1
ATOM 3508 C CA . ASN A 1 442 ? 21.797 -14.195 -14.133 1 95.69 442 ASN A CA 1
ATOM 3509 C C . ASN A 1 442 ? 22.188 -14.375 -12.664 1 95.69 442 ASN A C 1
ATOM 3511 O O . ASN A 1 442 ? 22.656 -15.445 -12.273 1 95.69 442 ASN A O 1
ATOM 3515 N N . LEU A 1 443 ? 22 -13.328 -11.914 1 97.69 443 LEU A N 1
ATOM 3516 C CA . LEU A 1 443 ? 22.359 -13.422 -10.5 1 97.69 443 LEU A CA 1
ATOM 3517 C C . LEU A 1 443 ? 21.453 -14.422 -9.781 1 97.69 443 LEU A C 1
ATOM 3519 O O . LEU A 1 443 ? 21.922 -15.227 -8.984 1 97.69 443 LEU A O 1
ATOM 3523 N N . VAL A 1 444 ? 20.188 -14.359 -10.086 1 97.56 444 VAL A N 1
ATOM 3524 C CA . VAL A 1 444 ? 19.234 -15.25 -9.438 1 97.56 444 VAL A CA 1
ATOM 3525 C C . VAL A 1 444 ? 19.547 -16.703 -9.789 1 97.56 444 VAL A C 1
ATOM 3527 O O . VAL A 1 444 ? 19.578 -17.578 -8.914 1 97.56 444 VAL A O 1
ATOM 3530 N N . ASN A 1 445 ? 19.797 -16.953 -11.062 1 96.25 445 ASN A N 1
ATOM 3531 C CA . ASN A 1 445 ? 20.109 -18.297 -11.508 1 96.25 445 ASN A CA 1
ATOM 3532 C C . ASN A 1 445 ? 21.406 -18.812 -10.891 1 96.25 445 ASN A C 1
ATOM 3534 O O . ASN A 1 445 ? 21.484 -19.969 -10.469 1 96.25 445 ASN A O 1
ATOM 3538 N N . THR A 1 446 ? 22.391 -17.969 -10.844 1 97.19 446 THR A N 1
ATOM 3539 C CA . THR A 1 446 ? 23.656 -18.359 -10.25 1 97.19 446 THR A CA 1
ATOM 3540 C C . THR A 1 446 ? 23.484 -18.703 -8.773 1 97.19 446 THR A C 1
ATOM 3542 O O . THR A 1 446 ? 24.016 -19.719 -8.297 1 97.19 446 THR A O 1
ATOM 3545 N N . PHE A 1 447 ? 22.812 -17.859 -8.07 1 98.25 447 PHE A N 1
ATOM 3546 C CA . PHE A 1 447 ? 22.547 -18.125 -6.66 1 98.25 447 PHE A CA 1
ATOM 3547 C C . PHE A 1 447 ? 21.828 -19.453 -6.477 1 98.25 447 PHE A C 1
ATOM 3549 O O . PHE A 1 447 ? 22.203 -20.266 -5.621 1 98.25 447 PHE A O 1
ATOM 3556 N N . SER A 1 448 ? 20.781 -19.656 -7.266 1 96.56 448 SER A N 1
ATOM 3557 C CA . SER A 1 448 ? 19.969 -20.859 -7.164 1 96.56 448 SER A CA 1
ATOM 3558 C C . SER A 1 448 ? 20.812 -22.109 -7.43 1 96.56 448 SER A C 1
ATOM 3560 O O . SER A 1 448 ? 20.625 -23.125 -6.766 1 96.56 448 SER A O 1
ATOM 3562 N N . ASP A 1 449 ? 21.734 -21.984 -8.336 1 95.81 449 ASP A N 1
ATOM 3563 C CA . ASP A 1 449 ? 22.516 -23.141 -8.758 1 95.81 449 ASP A CA 1
ATOM 3564 C C . ASP A 1 449 ? 23.672 -23.391 -7.801 1 95.81 449 ASP A C 1
ATOM 3566 O O . ASP A 1 449 ? 24.078 -24.547 -7.594 1 95.81 449 ASP A O 1
ATOM 3570 N N . ARG A 1 450 ? 24.188 -22.359 -7.199 1 97 450 ARG A N 1
ATOM 3571 C CA . ARG A 1 450 ? 25.469 -22.516 -6.535 1 97 450 ARG A CA 1
ATOM 3572 C C . ARG A 1 450 ? 25.344 -22.281 -5.035 1 97 450 ARG A C 1
ATOM 3574 O O . ARG A 1 450 ? 26.281 -22.562 -4.277 1 97 450 ARG A O 1
ATOM 3581 N N . CYS A 1 451 ? 24.312 -21.781 -4.59 1 97.44 451 CYS A N 1
ATOM 3582 C CA . CYS A 1 451 ? 24.188 -21.469 -3.172 1 97.44 451 CYS A CA 1
ATOM 3583 C C . CYS A 1 451 ? 22.984 -22.156 -2.555 1 97.44 451 CYS A C 1
ATOM 3585 O O . CYS A 1 451 ? 23.109 -23.219 -1.961 1 97.44 451 CYS A O 1
ATOM 3587 N N . VAL A 1 452 ? 21.781 -21.562 -2.715 1 97.19 452 VAL A N 1
ATOM 3588 C CA . VAL A 1 452 ? 20.516 -22.156 -2.258 1 97.19 452 VAL A CA 1
ATOM 3589 C C . VAL A 1 452 ? 19.516 -22.172 -3.404 1 97.19 452 VAL A C 1
ATOM 3591 O O . VAL A 1 452 ? 19.203 -21.141 -3.99 1 97.19 452 VAL A O 1
ATOM 3594 N N . ASP A 1 453 ? 19.031 -23.391 -3.697 1 95.56 453 ASP A N 1
ATOM 3595 C CA . ASP A 1 453 ? 18.031 -23.531 -4.75 1 95.56 453 ASP A CA 1
ATOM 3596 C C . ASP A 1 453 ? 16.75 -22.797 -4.383 1 95.56 453 ASP A C 1
ATOM 3598 O O . ASP A 1 453 ? 15.992 -23.25 -3.521 1 95.56 453 ASP A O 1
ATOM 3602 N N . ILE A 1 454 ? 16.406 -21.719 -5.141 1 94.94 454 ILE A N 1
ATOM 3603 C CA . ILE A 1 454 ? 15.312 -20.844 -4.773 1 94.94 454 ILE A CA 1
ATOM 3604 C C . ILE A 1 454 ? 13.977 -21.547 -5.016 1 94.94 454 ILE A C 1
ATOM 3606 O O . ILE A 1 454 ? 12.945 -21.125 -4.488 1 94.94 454 ILE A O 1
ATOM 3610 N N . TYR A 1 455 ? 13.945 -22.609 -5.793 1 91.12 455 TYR A N 1
ATOM 3611 C CA . TYR A 1 455 ? 12.719 -23.328 -6.125 1 91.12 455 TYR A CA 1
ATOM 3612 C C . TYR A 1 455 ? 12.375 -24.359 -5.059 1 91.12 455 TYR A C 1
ATOM 3614 O O . TYR A 1 455 ? 11.227 -24.797 -4.957 1 91.12 455 TYR A O 1
ATOM 3622 N N . LYS A 1 456 ? 13.391 -24.703 -4.332 1 90.69 456 LYS A N 1
ATOM 3623 C CA . LYS A 1 456 ? 13.195 -25.688 -3.268 1 90.69 456 LYS A CA 1
ATOM 3624 C C . LYS A 1 456 ? 12.984 -25 -1.921 1 90.69 456 LYS A C 1
ATOM 3626 O O . LYS A 1 456 ? 12.344 -25.562 -1.028 1 90.69 456 LYS A O 1
ATOM 3631 N N . ASN A 1 457 ? 13.57 -23.891 -1.774 1 93.38 457 ASN A N 1
ATOM 3632 C CA . ASN A 1 457 ? 13.43 -23.109 -0.552 1 93.38 457 ASN A CA 1
ATOM 3633 C C . ASN A 1 457 ? 12.828 -21.734 -0.835 1 93.38 457 ASN A C 1
ATOM 3635 O O . ASN A 1 457 ? 13.555 -20.797 -1.136 1 93.38 457 ASN A O 1
ATOM 3639 N N . ALA A 1 458 ? 11.547 -21.656 -0.538 1 91.19 458 ALA A N 1
ATOM 3640 C CA . ALA A 1 458 ? 10.789 -20.469 -0.923 1 91.19 458 ALA A CA 1
ATOM 3641 C C . ALA A 1 458 ? 11.164 -19.281 -0.055 1 91.19 458 ALA A C 1
ATOM 3643 O O . ALA A 1 458 ? 10.883 -18.125 -0.413 1 91.19 458 ALA A O 1
ATOM 3644 N N . TYR A 1 459 ? 11.797 -19.453 1.11 1 94.44 459 TYR A N 1
ATOM 3645 C CA . TYR A 1 459 ? 12.195 -18.359 1.985 1 94.44 459 TYR A CA 1
ATOM 3646 C C . TYR A 1 459 ? 13.188 -17.438 1.286 1 94.44 459 TYR A C 1
ATOM 3648 O O . TYR A 1 459 ? 13.227 -16.234 1.562 1 94.44 459 TYR A O 1
ATOM 3656 N N . THR A 1 460 ? 13.953 -18.016 0.317 1 96.5 460 THR A N 1
ATOM 3657 C CA . THR A 1 460 ? 14.961 -17.25 -0.411 1 96.5 460 THR A CA 1
ATOM 3658 C C . THR A 1 460 ? 14.305 -16.156 -1.242 1 96.5 460 THR A C 1
ATOM 3660 O O . THR A 1 460 ? 14.93 -15.133 -1.545 1 96.5 460 THR A O 1
ATOM 3663 N N . LEU A 1 461 ? 13.055 -16.344 -1.601 1 96.69 461 LEU A N 1
ATOM 3664 C CA . LEU A 1 461 ? 12.344 -15.43 -2.48 1 96.69 461 LEU A CA 1
ATOM 3665 C C . LEU A 1 461 ? 12.219 -14.047 -1.842 1 96.69 461 LEU A C 1
ATOM 3667 O O . LEU A 1 461 ? 12.148 -13.039 -2.545 1 96.69 461 LEU A O 1
ATOM 3671 N N . ARG A 1 462 ? 12.25 -13.953 -0.502 1 95.81 462 ARG A N 1
ATOM 3672 C CA . ARG A 1 462 ? 12.133 -12.688 0.213 1 95.81 462 ARG A CA 1
ATOM 3673 C C . ARG A 1 462 ? 13.352 -11.805 -0.025 1 95.81 462 ARG A C 1
ATOM 3675 O O . ARG A 1 462 ? 13.297 -10.594 0.203 1 95.81 462 ARG A O 1
ATOM 3682 N N . HIS A 1 463 ? 14.453 -12.414 -0.548 1 97.06 463 HIS A N 1
ATOM 3683 C CA . HIS A 1 463 ? 15.727 -11.711 -0.6 1 97.06 463 HIS A CA 1
ATOM 3684 C C . HIS A 1 463 ? 16.094 -11.352 -2.033 1 97.06 463 HIS A C 1
ATOM 3686 O O . HIS A 1 463 ? 17.094 -10.648 -2.266 1 97.06 463 HIS A O 1
ATOM 3692 N N . LEU A 1 464 ? 15.344 -11.75 -3.02 1 97.25 464 LEU A N 1
ATOM 3693 C CA . LEU A 1 464 ? 15.797 -11.641 -4.402 1 97.25 464 LEU A CA 1
ATOM 3694 C C . LEU A 1 464 ? 15.891 -10.18 -4.828 1 97.25 464 LEU A C 1
ATOM 3696 O O . LEU A 1 464 ? 16.625 -9.844 -5.758 1 97.25 464 LEU A O 1
ATOM 3700 N N . ARG A 1 465 ? 15.148 -9.297 -4.168 1 96.12 465 ARG A N 1
ATOM 3701 C CA . ARG A 1 465 ? 15.25 -7.871 -4.469 1 96.12 465 ARG A CA 1
ATOM 3702 C C . ARG A 1 465 ? 16.672 -7.371 -4.301 1 96.12 465 ARG A C 1
ATOM 3704 O O . ARG A 1 465 ? 17.125 -6.504 -5.051 1 96.12 465 ARG A O 1
ATOM 3711 N N . LYS A 1 466 ? 17.391 -7.91 -3.355 1 97.06 466 LYS A N 1
ATOM 3712 C CA . LYS A 1 466 ? 18.781 -7.512 -3.107 1 97.06 466 LYS A CA 1
ATOM 3713 C C . LYS A 1 466 ? 19.656 -7.797 -4.324 1 97.06 466 LYS A C 1
ATOM 3715 O O . LYS A 1 466 ? 20.578 -7.035 -4.617 1 97.06 466 LYS A O 1
ATOM 3720 N N . LEU A 1 467 ? 19.359 -8.906 -5.012 1 97.38 467 LEU A N 1
ATOM 3721 C CA . LEU A 1 467 ? 20.109 -9.242 -6.219 1 97.38 467 LEU A CA 1
ATOM 3722 C C . LEU A 1 467 ? 19.781 -8.266 -7.348 1 97.38 467 LEU A C 1
ATOM 3724 O O . LEU A 1 467 ? 20.656 -7.902 -8.133 1 97.38 467 LEU A O 1
ATOM 3728 N N . TYR A 1 468 ? 18.531 -7.887 -7.387 1 95.62 468 TYR A N 1
ATOM 3729 C CA . TYR A 1 468 ? 18.156 -6.836 -8.328 1 95.62 468 TYR A CA 1
ATOM 3730 C C . TYR A 1 468 ? 18.938 -5.551 -8.047 1 95.62 468 TYR A C 1
ATOM 3732 O O . TYR A 1 468 ? 19.453 -4.918 -8.969 1 95.62 468 TYR A O 1
ATOM 3740 N N . ASN A 1 469 ? 18.969 -5.172 -6.793 1 94.19 469 ASN A N 1
ATOM 3741 C CA . ASN A 1 469 ? 19.641 -3.945 -6.383 1 94.19 469 ASN A CA 1
ATOM 3742 C C . ASN A 1 469 ? 21.141 -4.004 -6.668 1 94.19 469 ASN A C 1
ATOM 3744 O O . ASN A 1 469 ? 21.75 -2.982 -6.965 1 94.19 469 ASN A O 1
ATOM 3748 N N . LEU A 1 470 ? 21.75 -5.184 -6.578 1 95.75 470 LEU A N 1
ATOM 3749 C CA . LEU A 1 470 ? 23.141 -5.336 -6.941 1 95.75 470 LEU A CA 1
ATOM 3750 C C . LEU A 1 470 ? 23.375 -4.961 -8.406 1 95.75 470 LEU A C 1
ATOM 3752 O O . LEU A 1 470 ? 24.375 -4.32 -8.734 1 95.75 470 LEU A O 1
ATOM 3756 N N . CYS A 1 471 ? 22.438 -5.375 -9.227 1 94.44 471 CYS A N 1
ATOM 3757 C CA . CYS A 1 471 ? 22.562 -5.086 -10.656 1 94.44 471 CYS A CA 1
ATOM 3758 C C . CYS A 1 471 ? 22.516 -3.586 -10.914 1 94.44 471 CYS A C 1
ATOM 3760 O O . CYS A 1 471 ? 23.109 -3.098 -11.875 1 94.44 471 CYS A O 1
ATOM 3762 N N . LEU A 1 472 ? 21.891 -2.836 -10.047 1 90.25 472 LEU A N 1
ATOM 3763 C CA . LEU A 1 472 ? 21.75 -1.392 -10.211 1 90.25 472 LEU A CA 1
ATOM 3764 C C . LEU A 1 472 ? 23.078 -0.689 -9.914 1 90.25 472 LEU A C 1
ATOM 3766 O O . LEU A 1 472 ? 23.25 0.482 -10.258 1 90.25 472 LEU A O 1
ATOM 3770 N N . LEU A 1 473 ? 23.969 -1.368 -9.305 1 88.62 473 LEU A N 1
ATOM 3771 C CA . LEU A 1 473 ? 25.266 -0.784 -9 1 88.62 473 LEU A CA 1
ATOM 3772 C C . LEU A 1 473 ? 26.109 -0.648 -10.258 1 88.62 473 LEU A C 1
ATOM 3774 O O . LEU A 1 473 ? 27.109 0.08 -10.266 1 88.62 473 LEU A O 1
ATOM 3778 N N . GLU A 1 474 ? 25.75 -1.378 -11.312 1 81.69 474 GLU A N 1
ATOM 3779 C CA . GLU A 1 474 ? 26.5 -1.315 -12.57 1 81.69 474 GLU A CA 1
ATOM 3780 C C . GLU A 1 474 ? 26.281 0.016 -13.281 1 81.69 474 GLU A C 1
ATOM 3782 O O . GLU A 1 474 ? 26.703 0.193 -14.422 1 81.69 474 GLU A O 1
ATOM 3787 N N . LYS A 1 475 ? 25.641 1.102 -12.68 1 63.72 475 LYS A N 1
ATOM 3788 C CA . LYS A 1 475 ? 25.344 2.383 -13.32 1 63.72 475 LYS A CA 1
ATOM 3789 C C . LYS A 1 475 ? 26.609 3.02 -13.875 1 63.72 475 LYS A C 1
ATOM 3791 O O . LYS A 1 475 ? 26.547 3.924 -14.711 1 63.72 475 LYS A O 1
ATOM 3796 N N . THR A 1 476 ? 27.766 2.58 -13.453 1 57.81 476 THR A N 1
ATOM 3797 C CA . THR A 1 476 ? 28.969 3.146 -14.023 1 57.81 476 THR A CA 1
ATOM 3798 C C . THR A 1 476 ? 29.594 2.189 -15.039 1 57.81 476 THR A C 1
ATOM 3800 O O . THR A 1 476 ? 29.594 0.974 -14.836 1 57.81 476 THR A O 1
ATOM 3803 N N . PRO A 1 477 ? 29.844 2.688 -16.219 1 61.81 477 PRO A N 1
ATOM 3804 C CA . PRO A 1 477 ? 30.438 1.882 -17.281 1 61.81 477 PRO A CA 1
ATOM 3805 C C . PRO A 1 477 ? 31.609 1.027 -16.797 1 61.81 477 PRO A C 1
ATOM 3807 O O . PRO A 1 477 ? 31.906 -0.015 -17.391 1 61.81 477 PRO A O 1
ATOM 3810 N N . SER A 1 478 ? 32.062 1.387 -15.68 1 68 478 SER A N 1
ATOM 3811 C CA . SER A 1 478 ? 33.344 0.756 -15.328 1 68 478 SER A CA 1
ATOM 3812 C C . SER A 1 478 ? 33.125 -0.43 -14.391 1 68 478 SER A C 1
ATOM 3814 O O . SER A 1 478 ? 34 -1.271 -14.234 1 68 478 SER A O 1
ATOM 3816 N N . ARG A 1 479 ? 31.922 -0.586 -13.867 1 84 479 ARG A N 1
ATOM 3817 C CA . ARG A 1 479 ? 31.797 -1.671 -12.898 1 84 479 ARG A CA 1
ATOM 3818 C C . ARG A 1 479 ? 30.938 -2.801 -13.453 1 84 479 ARG A C 1
ATOM 3820 O O . ARG A 1 479 ? 29.844 -2.557 -13.977 1 84 479 ARG A O 1
ATOM 3827 N N . GLN A 1 480 ? 31.594 -3.951 -13.445 1 86.19 480 GLN A N 1
ATOM 3828 C CA . GLN A 1 480 ? 30.859 -5.156 -13.805 1 86.19 480 GLN A CA 1
ATOM 3829 C C . GLN A 1 480 ? 30.438 -5.934 -12.555 1 86.19 480 GLN A C 1
ATOM 3831 O O . GLN A 1 480 ? 31.297 -6.41 -11.805 1 86.19 480 GLN A O 1
ATOM 3836 N N . ILE A 1 481 ? 29.203 -6.164 -12.352 1 92.56 481 ILE A N 1
ATOM 3837 C CA . ILE A 1 481 ? 28.656 -6.742 -11.125 1 92.56 481 ILE A CA 1
ATOM 3838 C C . ILE A 1 481 ? 28.781 -8.266 -11.172 1 92.56 481 ILE A C 1
ATOM 3840 O O . ILE A 1 481 ? 29.047 -8.906 -10.156 1 92.56 481 ILE A O 1
ATOM 3844 N N . LEU A 1 482 ? 28.641 -8.859 -12.344 1 92.69 482 LEU A N 1
ATOM 3845 C CA . LEU A 1 482 ? 28.547 -10.312 -12.453 1 92.69 482 LEU A CA 1
ATOM 3846 C C . LEU A 1 482 ? 29.844 -10.977 -11.984 1 92.69 482 LEU A C 1
ATOM 3848 O O . LEU A 1 482 ? 29.812 -11.898 -11.172 1 92.69 482 LEU A O 1
ATOM 3852 N N . PRO A 1 483 ? 31.016 -10.461 -12.43 1 93.75 483 PRO A N 1
ATOM 3853 C CA . PRO A 1 483 ? 32.25 -11.07 -11.945 1 93.75 483 PRO A CA 1
ATOM 3854 C C . PRO A 1 483 ? 32.438 -10.898 -10.438 1 93.75 483 PRO A C 1
ATOM 3856 O O . PRO A 1 483 ? 32.938 -11.812 -9.766 1 93.75 483 PRO A O 1
ATOM 3859 N N . GLU A 1 484 ? 32.094 -9.734 -9.961 1 95.25 484 GLU A N 1
ATOM 3860 C CA . GLU A 1 484 ? 32.188 -9.492 -8.523 1 95.25 484 GLU A CA 1
ATOM 3861 C C . GLU A 1 484 ? 31.266 -10.414 -7.75 1 95.25 484 GLU A C 1
ATOM 3863 O O . GLU A 1 484 ? 31.641 -10.953 -6.703 1 95.25 484 GLU A O 1
ATOM 3868 N N . TYR A 1 485 ? 30.156 -10.57 -8.273 1 97.25 485 TYR A N 1
ATOM 3869 C CA . TYR A 1 485 ? 29.156 -11.438 -7.668 1 97.25 485 TYR A CA 1
ATOM 3870 C C . TYR A 1 485 ? 29.609 -12.891 -7.672 1 97.25 485 TYR A C 1
ATOM 3872 O O . TYR A 1 485 ? 29.438 -13.602 -6.684 1 97.25 485 TYR A O 1
ATOM 3880 N N . MET A 1 486 ? 30.219 -13.336 -8.734 1 96.81 486 MET A N 1
ATOM 3881 C CA . MET A 1 486 ? 30.703 -14.711 -8.836 1 96.81 486 MET A CA 1
ATOM 3882 C C . MET A 1 486 ? 31.797 -14.984 -7.801 1 96.81 486 MET A C 1
ATOM 3884 O O . MET A 1 486 ? 31.828 -16.062 -7.203 1 96.81 486 MET A O 1
ATOM 3888 N N . LYS A 1 487 ? 32.594 -14.016 -7.598 1 96.88 487 LYS A N 1
ATOM 3889 C CA . LYS A 1 487 ? 33.625 -14.156 -6.57 1 96.88 487 LYS A CA 1
ATOM 3890 C C . LYS A 1 487 ? 33 -14.266 -5.18 1 96.88 487 LYS A C 1
ATOM 3892 O O . LYS A 1 487 ? 33.469 -15.055 -4.352 1 96.88 487 LYS A O 1
ATOM 3897 N N . ALA A 1 488 ? 32 -13.453 -4.98 1 97.88 488 ALA A N 1
ATOM 3898 C CA . ALA A 1 488 ? 31.297 -13.5 -3.701 1 97.88 488 ALA A CA 1
ATOM 3899 C C . ALA A 1 488 ? 30.641 -14.859 -3.48 1 97.88 488 ALA A C 1
ATOM 3901 O O . ALA A 1 488 ? 30.703 -15.414 -2.379 1 97.88 488 ALA A O 1
ATOM 3902 N N . ILE A 1 489 ? 30.016 -15.398 -4.523 1 98.25 489 ILE A N 1
ATOM 3903 C CA . ILE A 1 489 ? 29.359 -16.703 -4.461 1 98.25 489 ILE A CA 1
ATOM 3904 C C . ILE A 1 489 ? 30.375 -17.781 -4.137 1 98.25 489 ILE A C 1
ATOM 3906 O O . ILE A 1 489 ? 30.125 -18.656 -3.303 1 98.25 489 ILE A O 1
ATOM 3910 N N . GLU A 1 490 ? 31.5 -17.719 -4.73 1 96.81 490 GLU A N 1
ATOM 3911 C CA . GLU A 1 490 ? 32.562 -18.703 -4.492 1 96.81 490 GLU A CA 1
ATOM 3912 C C . GLU A 1 490 ? 33.062 -18.625 -3.053 1 96.81 490 GLU A C 1
ATOM 3914 O O . GLU A 1 490 ? 33.438 -19.656 -2.471 1 96.81 490 GLU A O 1
ATOM 3919 N N . SER A 1 491 ? 33 -17.484 -2.566 1 97 491 SER A N 1
ATOM 3920 C CA . SER A 1 491 ? 33.531 -17.281 -1.222 1 97 491 SER A CA 1
ATOM 3921 C C . SER A 1 491 ? 32.5 -17.656 -0.162 1 97 491 SER A C 1
ATOM 3923 O O . SER A 1 491 ? 32.844 -18.125 0.917 1 97 491 SER A O 1
ATOM 3925 N N . VAL A 1 492 ? 31.25 -17.406 -0.425 1 97.81 492 VAL A N 1
ATOM 3926 C CA . VAL A 1 492 ? 30.219 -17.5 0.6 1 97.81 492 VAL A CA 1
ATOM 3927 C C . VAL A 1 492 ? 29.516 -18.859 0.517 1 97.81 492 VAL A C 1
ATOM 3929 O O . VAL A 1 492 ? 29.078 -19.391 1.535 1 97.81 492 VAL A O 1
ATOM 3932 N N . CYS A 1 493 ? 29.375 -19.391 -0.692 1 97.5 493 CYS A N 1
ATOM 3933 C CA . CYS A 1 493 ? 28.516 -20.547 -0.901 1 97.5 493 CYS A CA 1
ATOM 3934 C C . CYS A 1 493 ? 29.344 -21.828 -1.014 1 97.5 493 CYS A C 1
ATOM 3936 O O . CYS A 1 493 ? 30.391 -21.844 -1.675 1 97.5 493 CYS A O 1
ATOM 3938 N N . ASP A 1 494 ? 28.906 -22.797 -0.304 1 95.19 494 ASP A N 1
ATOM 3939 C CA . ASP A 1 494 ? 29.516 -24.125 -0.3 1 95.19 494 ASP A CA 1
ATOM 3940 C C . ASP A 1 494 ? 28.469 -25.219 -0.171 1 95.19 494 ASP A C 1
ATOM 3942 O O . ASP A 1 494 ? 27.297 -25 -0.443 1 95.19 494 ASP A O 1
ATOM 3946 N N . ASP A 1 495 ? 28.969 -26.422 0.165 1 93.38 495 ASP A N 1
ATOM 3947 C CA . ASP A 1 495 ? 28.062 -27.562 0.266 1 93.38 495 ASP A CA 1
ATOM 3948 C C . ASP A 1 495 ? 27.047 -27.359 1.382 1 93.38 495 ASP A C 1
ATOM 3950 O O . ASP A 1 495 ? 25.906 -27.812 1.279 1 93.38 495 ASP A O 1
ATOM 3954 N N . ARG A 1 496 ? 27.531 -26.672 2.408 1 91.94 496 ARG A N 1
ATOM 3955 C CA . ARG A 1 496 ? 26.625 -26.406 3.531 1 91.94 496 ARG A CA 1
ATOM 3956 C C . ARG A 1 496 ? 25.484 -25.5 3.119 1 91.94 496 ARG A C 1
ATOM 3958 O O . ARG A 1 496 ? 24.344 -25.703 3.518 1 91.94 496 ARG A O 1
ATOM 3965 N N . THR A 1 497 ? 25.781 -24.5 2.32 1 95 497 THR A N 1
ATOM 3966 C CA . THR A 1 497 ? 24.75 -23.594 1.849 1 95 497 THR A CA 1
ATOM 3967 C C . THR A 1 497 ? 23.812 -24.297 0.867 1 95 497 THR A C 1
ATOM 3969 O O . THR A 1 497 ? 22.609 -24.062 0.872 1 95 497 THR A O 1
ATOM 3972 N N . LEU A 1 498 ? 24.328 -25.141 0.047 1 94.81 498 LEU A N 1
ATOM 3973 C CA . LEU A 1 498 ? 23.516 -25.906 -0.893 1 94.81 498 LEU A CA 1
ATOM 3974 C C . LEU A 1 498 ? 22.516 -26.797 -0.155 1 94.81 498 LEU A C 1
ATOM 3976 O O . LEU A 1 498 ? 21.406 -27.016 -0.634 1 94.81 498 LEU A O 1
ATOM 3980 N N . ALA A 1 499 ? 22.922 -27.25 0.949 1 93.56 499 ALA A N 1
ATOM 3981 C CA . ALA A 1 499 ? 22.078 -28.141 1.742 1 93.56 499 ALA A CA 1
ATOM 3982 C C . ALA A 1 499 ? 20.859 -27.391 2.271 1 93.56 499 ALA A C 1
ATOM 3984 O O . ALA A 1 499 ? 19.828 -28.016 2.576 1 93.56 499 ALA A O 1
ATOM 3985 N N . LEU A 1 500 ? 20.922 -26.094 2.344 1 94.44 500 LEU A N 1
ATOM 3986 C CA . LEU A 1 500 ? 19.812 -25.281 2.811 1 94.44 500 LEU A CA 1
ATOM 3987 C C . LEU A 1 500 ? 18.625 -25.375 1.846 1 94.44 500 LEU A C 1
ATOM 3989 O O . LEU A 1 500 ? 17.5 -25.062 2.213 1 94.44 500 LEU A O 1
ATOM 3993 N N . SER A 1 501 ? 18.859 -25.828 0.657 1 92.88 501 SER A N 1
ATOM 3994 C CA . SER A 1 501 ? 17.828 -25.969 -0.36 1 92.88 501 SER A CA 1
ATOM 3995 C C . SER A 1 501 ? 16.734 -26.938 0.097 1 92.88 501 SER A C 1
ATOM 3997 O O . SER A 1 501 ? 15.57 -26.781 -0.285 1 92.88 501 SER A O 1
ATOM 3999 N N . GLU A 1 502 ? 17.109 -27.797 0.911 1 88.94 502 GLU A N 1
ATOM 4000 C CA . GLU A 1 502 ? 16.203 -28.859 1.3 1 88.94 502 GLU A CA 1
ATOM 4001 C C . GLU A 1 502 ? 15.477 -28.516 2.598 1 88.94 502 GLU A C 1
ATOM 4003 O O . GLU A 1 502 ? 14.633 -29.297 3.066 1 88.94 502 GLU A O 1
ATOM 4008 N N . ILE A 1 503 ? 15.75 -27.406 3.137 1 83.31 503 ILE A N 1
ATOM 4009 C CA . ILE A 1 503 ? 15.219 -27.031 4.445 1 83.31 503 ILE A CA 1
ATOM 4010 C C . ILE A 1 503 ? 14.102 -26 4.277 1 83.31 503 ILE A C 1
ATOM 4012 O O . ILE A 1 503 ? 14.336 -24.797 4.398 1 83.31 503 ILE A O 1
ATOM 4016 N N . ASP A 1 504 ? 12.906 -26.453 3.848 1 81.38 504 ASP A N 1
ATOM 4017 C CA . ASP A 1 504 ? 11.766 -25.562 3.725 1 81.38 504 ASP A CA 1
ATOM 4018 C C . ASP A 1 504 ? 10.492 -26.203 4.254 1 81.38 504 ASP A C 1
ATOM 4020 O O . ASP A 1 504 ? 10.312 -27.422 4.141 1 81.38 504 ASP A O 1
ATOM 4024 N N . MET B 1 1 ? 59.25 11.023 23.484 1 18.66 1 MET B N 1
ATOM 4025 C CA . MET B 1 1 ? 59.281 10.016 24.531 1 18.66 1 MET B CA 1
ATOM 4026 C C . MET B 1 1 ? 58.406 10.445 25.719 1 18.66 1 MET B C 1
ATOM 4028 O O . MET B 1 1 ? 58.062 9.617 26.562 1 18.66 1 MET B O 1
ATOM 4032 N N . ARG B 1 2 ? 58.375 11.812 26.047 1 17.97 2 ARG B N 1
ATOM 4033 C CA . ARG B 1 2 ? 58.281 12.273 27.422 1 17.97 2 ARG B CA 1
ATOM 4034 C C . ARG B 1 2 ? 56.938 11.898 28.047 1 17.97 2 ARG B C 1
ATOM 4036 O O . ARG B 1 2 ? 55.969 11.672 27.344 1 17.97 2 ARG B O 1
ATOM 4043 N N . ALA B 1 3 ? 56.812 12.102 29.438 1 18.59 3 ALA B N 1
ATOM 4044 C CA . ALA B 1 3 ? 56.469 11.602 30.766 1 18.59 3 ALA B CA 1
ATOM 4045 C C . ALA B 1 3 ? 55.094 12.102 31.188 1 18.59 3 ALA B C 1
ATOM 4047 O O . ALA B 1 3 ? 54.969 13.156 31.812 1 18.59 3 ALA B O 1
ATOM 4048 N N . PHE B 1 4 ? 54.094 12.25 30.266 1 20.08 4 PHE B N 1
ATOM 4049 C CA . PHE B 1 4 ? 52.938 13.109 30.578 1 20.08 4 PHE B CA 1
ATOM 4050 C C . PHE B 1 4 ? 52.156 12.555 31.75 1 20.08 4 PHE B C 1
ATOM 4052 O O . PHE B 1 4 ? 51.469 11.539 31.609 1 20.08 4 PHE B O 1
ATOM 4059 N N . MET B 1 5 ? 52.625 12.82 33 1 17.55 5 MET B N 1
ATOM 4060 C CA . MET B 1 5 ? 52.219 12.156 34.25 1 17.55 5 MET B CA 1
ATOM 4061 C C . MET B 1 5 ? 50.812 12.547 34.688 1 17.55 5 MET B C 1
ATOM 4063 O O . MET B 1 5 ? 50.656 13.391 35.562 1 17.55 5 MET B O 1
ATOM 4067 N N . ILE B 1 6 ? 49.844 13.039 33.906 1 19.83 6 ILE B N 1
ATOM 4068 C CA . ILE B 1 6 ? 48.938 13.953 34.562 1 19.83 6 ILE B CA 1
ATOM 4069 C C . ILE B 1 6 ? 48.188 13.211 35.656 1 19.83 6 ILE B C 1
ATOM 4071 O O . ILE B 1 6 ? 47.469 12.234 35.406 1 19.83 6 ILE B O 1
ATOM 4075 N N . VAL B 1 7 ? 48.531 13.516 36.844 1 16.25 7 VAL B N 1
ATOM 4076 C CA . VAL B 1 7 ? 48.312 12.938 38.188 1 16.25 7 VAL B CA 1
ATOM 4077 C C . VAL B 1 7 ? 46.812 12.812 38.438 1 16.25 7 VAL B C 1
ATOM 4079 O O . VAL B 1 7 ? 46.25 11.703 38.438 1 16.25 7 VAL B O 1
ATOM 4082 N N . CYS B 1 8 ? 46.219 13.516 39.469 1 15.31 8 CYS B N 1
ATOM 4083 C CA . CYS B 1 8 ? 46.094 13.141 40.875 1 15.31 8 CYS B CA 1
ATOM 4084 C C . CYS B 1 8 ? 44.625 13.031 41.25 1 15.31 8 CYS B C 1
ATOM 4086 O O . CYS B 1 8 ? 44.219 12.031 41.844 1 15.31 8 CYS B O 1
ATOM 4088 N N . LEU B 1 9 ? 43.75 14.164 41.438 1 15.97 9 LEU B N 1
ATOM 4089 C CA . LEU B 1 9 ? 43.219 14.43 42.781 1 15.97 9 LEU B CA 1
ATOM 4090 C C . LEU B 1 9 ? 41.875 13.766 42.969 1 15.97 9 LEU B C 1
ATOM 4092 O O . LEU B 1 9 ? 40.969 13.953 42.188 1 15.97 9 LEU B O 1
ATOM 4096 N N . LEU B 1 10 ? 41.688 12.625 43.844 1 17.28 10 LEU B N 1
ATOM 4097 C CA . LEU B 1 10 ? 40.781 11.648 44.406 1 17.28 10 LEU B CA 1
ATOM 4098 C C . LEU B 1 10 ? 39.719 12.336 45.281 1 17.28 10 LEU B C 1
ATOM 4100 O O . LEU B 1 10 ? 38.906 11.664 45.906 1 17.28 10 LEU B O 1
ATOM 4104 N N . ALA B 1 11 ? 39.562 13.727 45.156 1 15.94 11 ALA B N 1
ATOM 4105 C CA . ALA B 1 11 ? 39.094 14.211 46.469 1 15.94 11 ALA B CA 1
ATOM 4106 C C . ALA B 1 11 ? 37.781 13.508 46.875 1 15.94 11 ALA B C 1
ATOM 4108 O O . ALA B 1 11 ? 36.938 13.242 46.031 1 15.94 11 ALA B O 1
ATOM 4109 N N . THR B 1 12 ? 37.75 12.945 48.156 1 16.3 12 THR B N 1
ATOM 4110 C CA . THR B 1 12 ? 37.094 12.148 49.188 1 16.3 12 THR B CA 1
ATOM 4111 C C . THR B 1 12 ? 35.844 12.844 49.688 1 16.3 12 THR B C 1
ATOM 4113 O O . THR B 1 12 ? 35.156 12.344 50.562 1 16.3 12 THR B O 1
ATOM 4116 N N . VAL B 1 13 ? 35.25 13.82 48.906 1 16.25 13 VAL B N 1
ATOM 4117 C CA . VAL B 1 13 ? 34.562 14.719 49.844 1 16.25 13 VAL B CA 1
ATOM 4118 C C . VAL B 1 13 ? 33.562 13.938 50.688 1 16.25 13 VAL B C 1
ATOM 4120 O O . VAL B 1 13 ? 32.688 13.242 50.156 1 16.25 13 VAL B O 1
ATOM 4123 N N . VAL B 1 14 ? 33.812 13.875 52.031 1 15.47 14 VAL B N 1
ATOM 4124 C CA . VAL B 1 14 ? 33.406 13.211 53.281 1 15.47 14 VAL B CA 1
ATOM 4125 C C . VAL B 1 14 ? 31.969 13.57 53.625 1 15.47 14 VAL B C 1
ATOM 4127 O O . VAL B 1 14 ? 31.188 12.711 54.031 1 15.47 14 VAL B O 1
ATOM 4130 N N . TYR B 1 15 ? 31.594 14.906 53.469 1 15.12 15 TYR B N 1
ATOM 4131 C CA . TYR B 1 15 ? 31.219 15.461 54.781 1 15.12 15 TYR B CA 1
ATOM 4132 C C . TYR B 1 15 ? 29.969 14.773 55.312 1 15.12 15 TYR B C 1
ATOM 4134 O O . TYR B 1 15 ? 29.266 14.078 54.562 1 15.12 15 TYR B O 1
ATOM 4142 N N . GLY B 1 16 ? 29.188 15.594 56.125 1 15.25 16 GLY B N 1
ATOM 4143 C CA . GLY B 1 16 ? 28.75 15.672 57.531 1 15.25 16 GLY B CA 1
ATOM 4144 C C . GLY B 1 16 ? 27.375 15.055 57.75 1 15.25 16 GLY B C 1
ATOM 4145 O O . GLY B 1 16 ? 26.547 15.039 56.844 1 15.25 16 GLY B O 1
ATOM 4146 N N . LEU B 1 17 ? 27.25 14.312 58.812 1 15.95 17 LEU B N 1
ATOM 4147 C CA . LEU B 1 17 ? 26.406 13.336 59.5 1 15.95 17 LEU B CA 1
ATOM 4148 C C . LEU B 1 17 ? 25.125 13.984 60 1 15.95 17 LEU B C 1
ATOM 4150 O O . LEU B 1 17 ? 24.266 13.305 60.562 1 15.95 17 LEU B O 1
ATOM 4154 N N . PRO B 1 18 ? 24.859 15.344 59.656 1 15.09 18 PRO B N 1
ATOM 4155 C CA . PRO B 1 18 ? 24.312 15.742 60.969 1 15.09 18 PRO B CA 1
ATOM 4156 C C . PRO B 1 18 ? 23.141 14.875 61.406 1 15.09 18 PRO B C 1
ATOM 4158 O O . PRO B 1 18 ? 22.516 14.195 60.562 1 15.09 18 PRO B O 1
ATOM 4161 N N . GLU B 1 19 ? 22.703 15.25 62.656 1 15.23 19 GLU B N 1
ATOM 4162 C CA . GLU B 1 19 ? 22.203 14.719 63.938 1 15.23 19 GLU B CA 1
ATOM 4163 C C . GLU B 1 19 ? 20.703 14.461 63.875 1 15.23 19 GLU B C 1
ATOM 4165 O O . GLU B 1 19 ? 20.219 13.43 64.312 1 15.23 19 GLU B O 1
ATOM 4170 N N . GLY B 1 20 ? 19.969 15.531 63.531 1 15 20 GLY B N 1
ATOM 4171 C CA . GLY B 1 20 ? 19.109 15.953 64.625 1 15 20 GLY B CA 1
ATOM 4172 C C . GLY B 1 20 ? 17.953 14.992 64.875 1 15 20 GLY B C 1
ATOM 4173 O O . GLY B 1 20 ? 17.641 14.156 64.062 1 15 20 GLY B O 1
ATOM 4174 N N . VAL B 1 21 ? 17.156 15.453 65.938 1 15.41 21 VAL B N 1
ATOM 4175 C CA . VAL B 1 21 ? 16.438 15.031 67.125 1 15.41 21 VAL B CA 1
ATOM 4176 C C . VAL B 1 21 ? 15.102 14.406 66.688 1 15.41 21 VAL B C 1
ATOM 4178 O O . VAL B 1 21 ? 14.609 14.641 65.625 1 15.41 21 VAL B O 1
ATOM 4181 N N . ALA B 1 22 ? 14.438 14.055 67.812 1 15 22 ALA B N 1
ATOM 4182 C CA . ALA B 1 22 ? 13.664 12.961 68.375 1 15 22 ALA B CA 1
ATOM 4183 C C . ALA B 1 22 ? 12.195 13.055 68 1 15 22 ALA B C 1
ATOM 4185 O O . ALA B 1 22 ? 11.57 12.039 67.625 1 15 22 ALA B O 1
ATOM 4186 N N . ASN B 1 23 ? 11.555 14.32 68.125 1 14.39 23 ASN B N 1
ATOM 4187 C CA . ASN B 1 23 ? 10.555 14.32 69.188 1 14.39 23 ASN B CA 1
ATOM 4188 C C . ASN B 1 23 ? 9.258 13.656 68.75 1 14.39 23 ASN B C 1
ATOM 4190 O O . ASN B 1 23 ? 9.055 13.43 67.562 1 14.39 23 ASN B O 1
ATOM 4194 N N . ASN B 1 24 ? 8.141 14.422 69.125 1 15.46 24 ASN B N 1
ATOM 4195 C CA . ASN B 1 24 ? 7.047 14.141 70 1 15.46 24 ASN B CA 1
ATOM 4196 C C . ASN B 1 24 ? 5.91 13.398 69.312 1 15.46 24 ASN B C 1
ATOM 4198 O O . ASN B 1 24 ? 5.793 13.438 68.125 1 15.46 24 ASN B O 1
ATOM 4202 N N . ASP B 1 25 ? 4.93 13.086 70.188 1 15.37 25 ASP B N 1
ATOM 4203 C CA . ASP B 1 25 ? 4 12.047 70.625 1 15.37 25 ASP B CA 1
ATOM 4204 C C . ASP B 1 25 ? 2.705 12.094 69.812 1 15.37 25 ASP B C 1
ATOM 4206 O O . ASP B 1 25 ? 2.082 11.055 69.562 1 15.37 25 ASP B O 1
ATOM 4210 N N . GLY B 1 26 ? 2.145 13.336 69.688 1 15.74 26 GLY B N 1
ATOM 4211 C CA . GLY B 1 26 ? 0.797 13.305 70.25 1 15.74 26 GLY B CA 1
ATOM 4212 C C . GLY B 1 26 ? -0.177 12.523 69.375 1 15.74 26 GLY B C 1
ATOM 4213 O O . GLY B 1 26 ? 0.03 12.375 68.188 1 15.74 26 GLY B O 1
ATOM 4214 N N . GLU B 1 27 ? -1.091 11.852 70.125 1 16.09 27 GLU B N 1
ATOM 4215 C CA . GLU B 1 27 ? -2.078 10.781 70.062 1 16.09 27 GLU B CA 1
ATOM 4216 C C . GLU B 1 27 ? -3.271 11.188 69.188 1 16.09 27 GLU B C 1
ATOM 4218 O O . GLU B 1 27 ? -4.23 10.422 69 1 16.09 27 GLU B O 1
ATOM 4223 N N . LYS B 1 28 ? -3.238 12.312 68.5 1 16.45 28 LYS B N 1
ATOM 4224 C CA . LYS B 1 28 ? -4.637 12.734 68.5 1 16.45 28 LYS B CA 1
ATOM 4225 C C . LYS B 1 28 ? -5.547 11.633 68 1 16.45 28 LYS B C 1
ATOM 4227 O O . LYS B 1 28 ? -5.172 10.891 67.062 1 16.45 28 LYS B O 1
ATOM 4232 N N . GLU B 1 29 ? -6.746 11.594 68.625 1 16.25 29 GLU B N 1
ATOM 4233 C CA . GLU B 1 29 ? -7.934 10.773 68.875 1 16.25 29 GLU B CA 1
ATOM 4234 C C . GLU B 1 29 ? -8.688 10.508 67.562 1 16.25 29 GLU B C 1
ATOM 4236 O O . GLU B 1 29 ? -8.602 11.289 66.625 1 16.25 29 GLU B O 1
ATOM 4241 N N . ILE B 1 30 ? -9.5 9.391 67.625 1 16.47 30 ILE B N 1
ATOM 4242 C CA . ILE B 1 30 ? -10.047 8.312 66.812 1 16.47 30 ILE B CA 1
ATOM 4243 C C . ILE B 1 30 ? -11.297 8.805 66.062 1 16.47 30 ILE B C 1
ATOM 4245 O O . ILE B 1 30 ? -11.719 8.195 65.062 1 16.47 30 ILE B O 1
ATOM 4249 N N . ASP B 1 31 ? -11.898 10.039 66.312 1 15.08 31 ASP B N 1
ATOM 4250 C CA . ASP B 1 31 ? -13.32 9.805 66.5 1 15.08 31 ASP B CA 1
ATOM 4251 C C . ASP B 1 31 ? -14.008 9.32 65.25 1 15.08 31 ASP B C 1
ATOM 4253 O O . ASP B 1 31 ? -13.781 9.875 64.188 1 15.08 31 ASP B O 1
ATOM 4257 N N . GLU B 1 32 ? -14.719 8.117 65.312 1 15.28 32 GLU B N 1
ATOM 4258 C CA . GLU B 1 32 ? -15.367 7.043 64.562 1 15.28 32 GLU B CA 1
ATOM 4259 C C . GLU B 1 32 ? -16.625 7.543 63.875 1 15.28 32 GLU B C 1
ATOM 4261 O O . GLU B 1 32 ? -17.156 6.859 63 1 15.28 32 GLU B O 1
ATOM 4266 N N . THR B 1 33 ? -17.359 8.578 64.312 1 15.38 33 THR B N 1
ATOM 4267 C CA . THR B 1 33 ? -18.797 8.344 64.438 1 15.38 33 THR B CA 1
ATOM 4268 C C . THR B 1 33 ? -19.406 8.125 63.031 1 15.38 33 THR B C 1
ATOM 4270 O O . THR B 1 33 ? -18.891 8.648 62.031 1 15.38 33 THR B O 1
ATOM 4273 N N . ALA B 1 34 ? -20.734 7.41 63.031 1 15.59 34 ALA B N 1
ATOM 4274 C CA . ALA B 1 34 ? -21.656 6.422 62.469 1 15.59 34 ALA B CA 1
ATOM 4275 C C . ALA B 1 34 ? -22.5 7.023 61.344 1 15.59 34 ALA B C 1
ATOM 4277 O O . ALA B 1 34 ? -22.953 6.309 60.438 1 15.59 34 ALA B O 1
ATOM 4278 N N . ILE B 1 35 ? -22.875 8.383 61.219 1 15.48 35 ILE B N 1
ATOM 4279 C CA . ILE B 1 35 ? -24.297 8.656 61.062 1 15.48 35 ILE B CA 1
ATOM 4280 C C . ILE B 1 35 ? -24.766 8.305 59.656 1 15.48 35 ILE B C 1
ATOM 4282 O O . ILE B 1 35 ? -24.25 8.844 58.688 1 15.48 35 ILE B O 1
ATOM 4286 N N . LEU B 1 36 ? -25.531 7.168 59.469 1 16.59 36 LEU B N 1
ATOM 4287 C CA . LEU B 1 36 ? -26.156 6.363 58.406 1 16.59 36 LEU B CA 1
ATOM 4288 C C . LEU B 1 36 ? -27.203 7.168 57.656 1 16.59 36 LEU B C 1
ATOM 4290 O O . LEU B 1 36 ? -27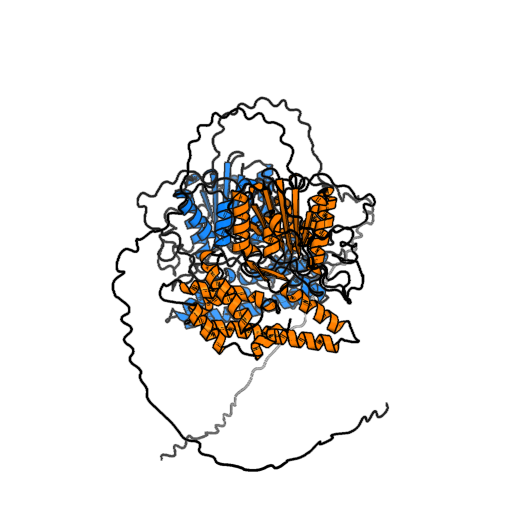.875 6.641 56.75 1 16.59 36 LEU B O 1
ATOM 4294 N N . GLY B 1 37 ? -27.266 8.484 57.562 1 16.08 37 GLY B N 1
ATOM 4295 C CA . GLY B 1 37 ? -28.609 9 57.375 1 16.08 37 GLY B CA 1
ATOM 4296 C C . GLY B 1 37 ? -29.297 8.43 56.125 1 16.08 37 GLY B C 1
ATOM 4297 O O . GLY B 1 37 ? -28.656 8.211 55.094 1 16.08 37 GLY B O 1
ATOM 4298 N N . SER B 1 38 ? -30.609 7.809 56.219 1 16.39 38 SER B N 1
ATOM 4299 C CA . SER B 1 38 ? -31.625 6.977 55.594 1 16.39 38 SER B CA 1
ATOM 4300 C C . SER B 1 38 ? -32.219 7.664 54.375 1 16.39 38 SER B C 1
ATOM 4302 O O . SER B 1 38 ? -33.031 7.074 53.656 1 16.39 38 SER B O 1
ATOM 4304 N N . SER B 1 39 ? -32 8.961 54.031 1 17.22 39 SER B N 1
ATOM 4305 C CA . SER B 1 39 ? -33.25 9.586 53.531 1 17.22 39 SER B CA 1
ATOM 4306 C C . SER B 1 39 ? -33.75 8.898 52.281 1 17.22 39 SER B C 1
ATOM 4308 O O . SER B 1 39 ? -32.969 8.555 51.375 1 17.22 39 SER B O 1
ATOM 4310 N N . ASP B 1 40 ? -35.031 8.43 52.25 1 18.03 40 ASP B N 1
ATOM 4311 C CA . ASP B 1 40 ? -36.031 7.641 51.531 1 18.03 40 ASP B CA 1
ATOM 4312 C C . ASP B 1 40 ? -36.344 8.258 50.156 1 18.03 40 ASP B C 1
ATOM 4314 O O . ASP B 1 40 ? -37.25 7.812 49.469 1 18.03 40 ASP B O 1
ATOM 4318 N N . VAL B 1 41 ? -35.531 9.078 49.562 1 17.73 41 VAL B N 1
ATOM 4319 C CA . VAL B 1 41 ? -36.281 9.875 48.594 1 17.73 41 VAL B CA 1
ATOM 4320 C C . VAL B 1 41 ? -37 8.953 47.625 1 17.73 41 VAL B C 1
ATOM 4322 O O . VAL B 1 41 ? -36.375 8.039 47.062 1 17.73 41 VAL B O 1
ATOM 4325 N N . VAL B 1 42 ? -38.281 8.938 47.688 1 18.3 42 VAL B N 1
ATOM 4326 C CA . VAL B 1 42 ? -39.469 8.297 47.094 1 18.3 42 VAL B CA 1
ATOM 4327 C C . VAL B 1 42 ? -39.406 8.414 45.562 1 18.3 42 VAL B C 1
ATOM 4329 O O . VAL B 1 42 ? -39.594 9.5 45.031 1 18.3 42 VAL B O 1
ATOM 4332 N N . VAL B 1 43 ? -38.312 8.195 44.969 1 17.98 43 VAL B N 1
ATOM 4333 C CA . VAL B 1 43 ? -38.312 8.547 43.531 1 17.98 43 VAL B CA 1
ATOM 4334 C C . VAL B 1 43 ? -39.438 7.801 42.844 1 17.98 43 VAL B C 1
ATOM 4336 O O . VAL B 1 43 ? -39.531 6.57 42.906 1 17.98 43 VAL B O 1
ATOM 4339 N N . ASP B 1 44 ? -40.562 8.484 42.625 1 17.47 44 ASP B N 1
ATOM 4340 C CA . ASP B 1 44 ? -41.844 8.148 42.062 1 17.47 44 ASP B CA 1
ATOM 4341 C C . ASP B 1 44 ? -41.719 7.281 40.812 1 17.47 44 ASP B C 1
ATOM 4343 O O . ASP B 1 44 ? -40.75 7.418 40.062 1 17.47 44 ASP B O 1
ATOM 4347 N N . SER B 1 45 ? -42.438 6.18 40.719 1 18.02 45 SER B N 1
ATOM 4348 C CA . SER B 1 45 ? -42.594 4.902 40.062 1 18.02 45 SER B CA 1
ATOM 4349 C C . SER B 1 45 ? -42.844 5.102 38.562 1 18.02 45 SER B C 1
ATOM 4351 O O . SER B 1 45 ? -42.625 4.188 37.75 1 18.02 45 SER B O 1
ATOM 4353 N N . SER B 1 46 ? -43.656 6.18 38.219 1 17.2 46 SER B N 1
ATOM 4354 C CA . SER B 1 46 ? -44.719 5.941 37.219 1 17.2 46 SER B CA 1
ATOM 4355 C C . SER B 1 46 ? -44.125 5.645 35.844 1 17.2 46 SER B C 1
ATOM 4357 O O . SER B 1 46 ? -44.781 5.023 35 1 17.2 46 SER B O 1
ATOM 4359 N N . LEU B 1 47 ? -43.188 6.555 35.406 1 16.97 47 LEU B N 1
ATOM 4360 C CA . LEU B 1 47 ? -43.25 6.836 33.969 1 16.97 47 LEU B CA 1
ATOM 4361 C C . LEU B 1 47 ? -42.812 5.621 33.156 1 16.97 47 LEU B C 1
ATOM 4363 O O . LEU B 1 47 ? -41.625 5.285 33.156 1 16.97 47 LEU B O 1
ATOM 4367 N N . GLN B 1 48 ? -43.5 4.559 33.188 1 16.5 48 GLN B N 1
ATOM 4368 C CA . GLN B 1 48 ? -43.438 3.182 32.719 1 16.5 48 GLN B CA 1
ATOM 4369 C C . GLN B 1 48 ? -42.812 3.105 31.328 1 16.5 48 GLN B C 1
ATOM 4371 O O . GLN B 1 48 ? -41.844 2.357 31.109 1 16.5 48 GLN B O 1
ATOM 4376 N N . ASN B 1 49 ? -43.656 2.889 30.234 1 16.81 49 ASN B N 1
ATOM 4377 C CA . ASN B 1 49 ? -43.938 1.921 29.188 1 16.81 49 ASN B CA 1
ATOM 4378 C C . ASN B 1 49 ? -43.125 2.203 27.922 1 16.81 49 ASN B C 1
ATOM 4380 O O . ASN B 1 49 ? -42.625 1.279 27.297 1 16.81 49 ASN B O 1
ATOM 4384 N N . VAL B 1 50 ? -43.375 3.318 27.25 1 16.92 50 VAL B N 1
ATOM 4385 C CA . VAL B 1 50 ? -43.688 3.334 25.812 1 16.92 50 VAL B CA 1
ATOM 4386 C C . VAL B 1 50 ? -42.406 3.242 25 1 16.92 50 VAL B C 1
ATOM 4388 O O . VAL B 1 50 ? -42.438 3.268 23.766 1 16.92 50 VAL B O 1
ATOM 4391 N N . ILE B 1 51 ? -41.25 3.137 25.547 1 17.33 51 ILE B N 1
ATOM 4392 C CA . ILE B 1 51 ? -40.25 3.758 24.688 1 17.33 51 ILE B CA 1
ATOM 4393 C C . ILE B 1 51 ? -40.031 2.9 23.453 1 17.33 51 ILE B C 1
ATOM 4395 O O . ILE B 1 51 ? -39.562 1.763 23.547 1 17.33 51 ILE B O 1
ATOM 4399 N N . ILE B 1 52 ? -40.75 3.047 22.391 1 17.31 52 ILE B N 1
ATOM 4400 C CA . ILE B 1 52 ? -40.969 2.42 21.094 1 17.31 52 ILE B CA 1
ATOM 4401 C C . ILE B 1 52 ? -39.656 2.293 20.359 1 17.31 52 ILE B C 1
ATOM 4403 O O . ILE B 1 52 ? -38.75 3.143 20.5 1 17.31 52 ILE B O 1
ATOM 4407 N N . ASP B 1 53 ? -39.406 1.218 19.562 1 17.41 53 ASP B N 1
ATOM 4408 C CA . ASP B 1 53 ? -38.5 0.417 18.781 1 17.41 53 ASP B CA 1
ATOM 4409 C C . ASP B 1 53 ? -37.906 1.227 17.609 1 17.41 53 ASP B C 1
ATOM 4411 O O . ASP B 1 53 ? -38.031 0.823 16.453 1 17.41 53 ASP B O 1
ATOM 4415 N N . ARG B 1 54 ? -37.812 2.465 17.562 1 17.06 54 ARG B N 1
ATOM 4416 C CA . ARG B 1 54 ? -37.594 3.1 16.266 1 17.06 54 ARG B CA 1
ATOM 4417 C C . ARG B 1 54 ? -36.219 2.703 15.703 1 17.06 54 ARG B C 1
ATOM 4419 O O . ARG B 1 54 ? -35.188 3.131 16.203 1 17.06 54 ARG B O 1
ATOM 4426 N N . ARG B 1 55 ? -36 1.397 15.281 1 20.17 55 ARG B N 1
ATOM 4427 C CA . ARG B 1 55 ? -35.094 0.783 14.297 1 20.17 55 ARG B CA 1
ATOM 4428 C C . ARG B 1 55 ? -34.875 1.712 13.109 1 20.17 55 ARG B C 1
ATOM 4430 O O . ARG B 1 55 ? -35.812 1.979 12.336 1 20.17 55 ARG B O 1
ATOM 4437 N N . ALA B 1 56 ? -34.156 2.746 13.227 1 18.52 56 ALA B N 1
ATOM 4438 C CA . ALA B 1 56 ? -33.875 3.865 12.328 1 18.52 56 ALA B CA 1
ATOM 4439 C C . ALA B 1 56 ? -33.531 3.369 10.922 1 18.52 56 ALA B C 1
ATOM 4441 O O . ALA B 1 56 ? -32.656 2.527 10.766 1 18.52 56 ALA B O 1
ATOM 4442 N N . ASP B 1 57 ? -34.375 3.406 9.836 1 20.61 57 ASP B N 1
ATOM 4443 C CA . ASP B 1 57 ? -34.625 3.463 8.398 1 20.61 57 ASP B CA 1
ATOM 4444 C C . ASP B 1 57 ? -33.5 4.242 7.688 1 20.61 57 ASP B C 1
ATOM 4446 O O . ASP B 1 57 ? -33.656 4.59 6.512 1 20.61 57 ASP B O 1
ATOM 4450 N N . PHE B 1 58 ? -32.625 4.746 8.258 1 20.23 58 PHE B N 1
ATOM 4451 C CA . PHE B 1 58 ? -31.938 5.555 7.254 1 20.23 58 PHE B CA 1
ATOM 4452 C C . PHE B 1 58 ? -31.438 4.684 6.105 1 20.23 58 PHE B C 1
ATOM 4454 O O . PHE B 1 58 ? -30.312 4.195 6.137 1 20.23 58 PHE B O 1
ATOM 4461 N N . VAL B 1 59 ? -32.062 3.521 5.73 1 20.95 59 VAL B N 1
ATOM 4462 C CA . VAL B 1 59 ? -31.922 2.68 4.547 1 20.95 59 VAL B CA 1
ATOM 4463 C C . VAL B 1 59 ? -31.875 3.551 3.295 1 20.95 59 VAL B C 1
ATOM 4465 O O . VAL B 1 59 ? -32.438 4.652 3.279 1 20.95 59 VAL B O 1
ATOM 4468 N N . SER B 1 60 ? -31.078 3.086 2.199 1 21.67 60 SER B N 1
ATOM 4469 C CA . SER B 1 60 ? -31.125 3.598 0.833 1 21.67 60 SER B CA 1
ATOM 4470 C C . SER B 1 60 ? -32.562 3.805 0.369 1 21.67 60 SER B C 1
ATOM 4472 O O . SER B 1 60 ? -33.281 2.838 0.133 1 21.67 60 SER B O 1
ATOM 4474 N N . GLY B 1 61 ? -33.406 4.477 1.018 1 22.05 61 GLY B N 1
ATOM 4475 C CA . GLY B 1 61 ? -34.594 4.867 0.31 1 22.05 61 GLY B CA 1
ATOM 4476 C C . GLY B 1 61 ? -34.344 5.48 -1.05 1 22.05 61 GLY B C 1
ATOM 4477 O O . GLY B 1 61 ? -33.562 6.43 -1.163 1 22.05 61 GLY B O 1
ATOM 4478 N N . LYS B 1 62 ? -34.531 4.531 -2.01 1 23.52 62 LYS B N 1
ATOM 4479 C CA . LYS B 1 62 ? -34.719 4.898 -3.406 1 23.52 62 LYS B CA 1
ATOM 4480 C C . LYS B 1 62 ? -35.688 6.082 -3.525 1 23.52 62 LYS B C 1
ATOM 4482 O O . LYS B 1 62 ? -36.906 5.93 -3.355 1 23.52 62 LYS B O 1
ATOM 4487 N N . LEU B 1 63 ? -35.5 7.211 -2.955 1 21.22 63 LEU B N 1
ATOM 4488 C CA . LEU B 1 63 ? -36.344 8.266 -3.523 1 21.22 63 LEU B CA 1
ATOM 4489 C C . LEU B 1 63 ? -36.188 8.328 -5.039 1 21.22 63 LEU B C 1
ATOM 4491 O O . LEU B 1 63 ? -35.156 8.789 -5.543 1 21.22 63 LEU B O 1
ATOM 4495 N N . TYR B 1 64 ? -36.625 7.227 -5.719 1 22.33 64 TYR B N 1
ATOM 4496 C CA . TYR B 1 64 ? -36.906 7.324 -7.148 1 22.33 64 TYR B CA 1
ATOM 4497 C C . TYR B 1 64 ? -37.938 8.414 -7.434 1 22.33 64 TYR B C 1
ATOM 4499 O O . TYR B 1 64 ? -39.125 8.25 -7.133 1 22.33 64 TYR B O 1
ATOM 4507 N N . THR B 1 65 ? -37.844 9.594 -7.051 1 23.06 65 THR B N 1
ATOM 4508 C CA . THR B 1 65 ? -38.812 10.438 -7.766 1 23.06 65 THR B CA 1
ATOM 4509 C C . THR B 1 65 ? -38.656 10.266 -9.273 1 23.06 65 THR B C 1
ATOM 4511 O O . THR B 1 65 ? -37.531 10.297 -9.797 1 23.06 65 THR B O 1
ATOM 4514 N N . LYS B 1 66 ? -39.688 9.555 -9.93 1 24.86 66 LYS B N 1
ATOM 4515 C CA . LYS B 1 66 ? -40.031 9.523 -11.344 1 24.86 66 LYS B CA 1
ATOM 4516 C C . LYS B 1 66 ? -40.125 10.938 -11.922 1 24.86 66 LYS B C 1
ATOM 4518 O O . LYS B 1 66 ? -41.188 11.562 -11.891 1 24.86 66 LYS B O 1
ATOM 4523 N N . HIS B 1 67 ? -39.344 11.867 -11.648 1 22.16 67 HIS B N 1
ATOM 4524 C CA . HIS B 1 67 ? -39.562 13.047 -12.469 1 22.16 67 HIS B CA 1
ATOM 4525 C C . HIS B 1 67 ? -39.375 12.734 -13.953 1 22.16 67 HIS B C 1
ATOM 4527 O O . HIS B 1 67 ? -38.344 12.227 -14.352 1 22.16 67 HIS B O 1
ATOM 4533 N N . LYS B 1 68 ? -40.5 12.359 -14.695 1 27.55 68 LYS B N 1
ATOM 4534 C CA . LYS B 1 68 ? -40.75 12.375 -16.141 1 27.55 68 LYS B CA 1
ATOM 4535 C C . LYS B 1 68 ? -40.25 13.68 -16.766 1 27.55 68 LYS B C 1
ATOM 4537 O O . LYS B 1 68 ? -41.031 14.562 -17.094 1 27.55 68 LYS B O 1
ATOM 4542 N N . GLY B 1 69 ? -39.406 14.414 -16.234 1 23.02 69 GLY B N 1
ATOM 4543 C CA . GLY B 1 69 ? -39.281 15.625 -17.031 1 23.02 69 GLY B CA 1
ATOM 4544 C C . GLY B 1 69 ? -38.844 15.359 -18.453 1 23.02 69 GLY B C 1
ATOM 4545 O O . GLY B 1 69 ? -38.094 14.406 -18.719 1 23.02 69 GLY B O 1
ATOM 4546 N N . LYS B 1 70 ? -39.719 15.68 -19.422 1 28 70 LYS B N 1
ATOM 4547 C CA . LYS B 1 70 ? -39.375 15.867 -20.828 1 28 70 LYS B CA 1
ATOM 4548 C C . LYS B 1 70 ? -37.969 16.422 -21 1 28 70 LYS B C 1
ATOM 4550 O O . LYS B 1 70 ? -37.625 17.422 -20.391 1 28 70 LYS B O 1
ATOM 4555 N N . LYS B 1 71 ? -37.188 15.477 -21.359 1 28.86 71 LYS B N 1
ATOM 4556 C CA . LYS B 1 71 ? -35.844 15.82 -21.719 1 28.86 71 LYS B CA 1
ATOM 4557 C C . LYS B 1 71 ? -35.781 17.094 -22.578 1 28.86 71 LYS B C 1
ATOM 4559 O O . LYS B 1 71 ? -36.188 17.078 -23.734 1 28.86 71 LYS B O 1
ATOM 4564 N N . LYS B 1 72 ? -36.219 18.203 -22 1 28.52 72 LYS B N 1
ATOM 4565 C CA . LYS B 1 72 ? -36 19.281 -22.953 1 28.52 72 LYS B CA 1
ATOM 4566 C C . LYS B 1 72 ? -34.594 19.188 -23.531 1 28.52 72 LYS B C 1
ATOM 4568 O O . LYS B 1 72 ? -33.656 18.797 -22.844 1 28.52 72 LYS B O 1
ATOM 4573 N N . PRO B 1 73 ? -34.469 19.188 -24.859 1 30.97 73 PRO B N 1
ATOM 4574 C CA . PRO B 1 73 ? -33.156 19.266 -25.5 1 30.97 73 PRO B CA 1
ATOM 4575 C C . PRO B 1 73 ? -32.219 20.266 -24.828 1 30.97 73 PRO B C 1
ATOM 4577 O O . PRO B 1 73 ? -32.562 21.453 -24.703 1 30.97 73 PRO B O 1
ATOM 4580 N N . MET B 1 74 ? -31.734 19.906 -23.703 1 29.64 74 MET B N 1
ATOM 4581 C CA . MET B 1 74 ? -30.922 20.938 -23.078 1 29.64 74 MET B CA 1
ATOM 4582 C C . MET B 1 74 ? -29.938 21.547 -24.078 1 29.64 74 MET B C 1
ATOM 4584 O O . MET B 1 74 ? -29.172 20.812 -24.703 1 29.64 74 MET B O 1
ATOM 4588 N N . LYS B 1 75 ? -30.328 22.672 -24.609 1 29 75 LYS B N 1
ATOM 4589 C CA . LYS B 1 75 ? -29.359 23.438 -25.391 1 29 75 LYS B CA 1
ATOM 4590 C C . LYS B 1 75 ? -27.984 23.406 -24.75 1 29 75 LYS B C 1
ATOM 4592 O O . LYS B 1 75 ? -27.828 23.719 -23.578 1 29 75 LYS B O 1
ATOM 4597 N N . LYS B 1 76 ? -27.109 22.641 -25.266 1 31.81 76 LYS B N 1
ATOM 4598 C CA . LYS B 1 76 ? -25.672 22.594 -25 1 31.81 76 LYS B CA 1
ATOM 4599 C C . LYS B 1 76 ? -25.094 24 -24.859 1 31.81 76 LYS B C 1
ATOM 4601 O O . LYS B 1 76 ? -24.688 24.609 -25.844 1 31.81 76 LYS B O 1
ATOM 4606 N N . GLU B 1 77 ? -25.766 24.984 -24.234 1 29.31 77 GLU B N 1
ATOM 4607 C CA . GLU B 1 77 ? -25.031 26.234 -24.109 1 29.31 77 GLU B CA 1
ATOM 4608 C C . GLU B 1 77 ? -23.609 25.984 -23.609 1 29.31 77 GLU B C 1
ATOM 4610 O O . GLU B 1 77 ? -23.391 25.109 -22.766 1 29.31 77 GLU B O 1
ATOM 4615 N N . GLN B 1 78 ? -22.562 26.312 -24.281 1 35.31 78 GLN B N 1
ATOM 4616 C CA . GLN B 1 78 ? -21.141 26.25 -23.969 1 35.31 78 GLN B CA 1
ATOM 4617 C C . GLN B 1 78 ? -20.891 26.594 -22.516 1 35.31 78 GLN B C 1
ATOM 4619 O O . GLN B 1 78 ? -20.812 27.781 -22.156 1 35.31 78 GLN B O 1
ATOM 4624 N N . LYS B 1 79 ? -21.547 26.234 -21.562 1 39.81 79 LYS B N 1
ATOM 4625 C CA . LYS B 1 79 ? -21.359 26.578 -20.156 1 39.81 79 LYS B CA 1
ATOM 4626 C C . LYS B 1 79 ? -19.891 26.672 -19.812 1 39.81 79 LYS B C 1
ATOM 4628 O O . LYS B 1 79 ? -19.109 25.766 -20.094 1 39.81 79 LYS B O 1
ATOM 4633 N N . GLY B 1 80 ? -19.203 27.75 -19.641 1 48.91 80 GLY B N 1
ATOM 4634 C CA . GLY B 1 80 ? -17.812 28.078 -19.406 1 48.91 80 GLY B CA 1
ATOM 4635 C C . GLY B 1 80 ? -17.156 27.172 -18.375 1 48.91 80 GLY B C 1
ATOM 4636 O O . GLY B 1 80 ? -17.828 26.609 -17.516 1 48.91 80 GLY B O 1
ATOM 4637 N N . ASP B 1 81 ? -16.047 26.531 -18.625 1 67.06 81 ASP B N 1
ATOM 4638 C CA . ASP B 1 81 ? -15.25 25.656 -17.766 1 67.06 81 ASP B CA 1
ATOM 4639 C C . ASP B 1 81 ? -15.047 26.281 -16.391 1 67.06 81 ASP B C 1
ATOM 4641 O O . ASP B 1 81 ? -14.648 27.453 -16.281 1 67.06 81 ASP B O 1
ATOM 4645 N N . GLY B 1 82 ? -15.914 25.984 -15.312 1 84.5 82 GLY B N 1
ATOM 4646 C CA . GLY B 1 82 ? -15.859 26.453 -13.938 1 84.5 82 GLY B CA 1
ATOM 4647 C C . GLY B 1 82 ? -14.453 26.781 -13.469 1 84.5 82 GLY B C 1
ATOM 4648 O O . GLY B 1 82 ? -13.477 26.438 -14.141 1 84.5 82 GLY B O 1
ATOM 4649 N N . LYS B 1 83 ? -14.398 27.688 -12.461 1 91.94 83 LYS B N 1
ATOM 4650 C CA . LYS B 1 83 ? -13.133 28.062 -11.844 1 91.94 83 LYS B CA 1
ATOM 4651 C C . LYS B 1 83 ? -12.578 26.922 -10.992 1 91.94 83 LYS B C 1
ATOM 4653 O O . LYS B 1 83 ? -13.297 25.984 -10.656 1 91.94 83 LYS B O 1
ATOM 4658 N N . VAL B 1 84 ? -11.219 27.031 -10.82 1 95.38 84 VAL B N 1
ATOM 4659 C CA . VAL B 1 84 ? -10.578 26.125 -9.875 1 95.38 84 VAL B CA 1
ATOM 4660 C C . VAL B 1 84 ? -10.219 26.891 -8.594 1 95.38 84 VAL B C 1
ATOM 4662 O O . VAL B 1 84 ? -9.5 27.891 -8.641 1 95.38 84 VAL B O 1
ATOM 4665 N N . TRP B 1 85 ? -10.789 26.484 -7.52 1 97.69 85 TRP B N 1
ATOM 4666 C CA . TRP B 1 85 ? -10.414 26.969 -6.195 1 97.69 85 TRP B CA 1
ATOM 4667 C C . TRP B 1 85 ? -9.391 26.047 -5.543 1 97.69 85 TRP B C 1
ATOM 4669 O O . TRP B 1 85 ? -9.477 24.812 -5.676 1 97.69 85 TRP B O 1
ATOM 4679 N N . VAL B 1 86 ? -8.43 26.641 -4.855 1 98.44 86 VAL B N 1
ATOM 4680 C CA . VAL B 1 86 ? -7.352 25.875 -4.246 1 98.44 86 VAL B CA 1
ATOM 4681 C C . VAL B 1 86 ? -7.238 26.219 -2.762 1 98.44 86 VAL B C 1
ATOM 4683 O O . VAL B 1 86 ? -7.316 27.391 -2.385 1 98.44 86 VAL B O 1
ATOM 4686 N N . PHE B 1 87 ? -7.156 25.25 -1.945 1 98.88 87 PHE B N 1
ATOM 4687 C CA . PHE B 1 87 ? -6.918 25.406 -0.515 1 98.88 87 PHE B CA 1
ATOM 4688 C C . PHE B 1 87 ? -5.668 24.641 -0.086 1 98.88 87 PHE B C 1
ATOM 4690 O O . PHE B 1 87 ? -5.645 23.406 -0.121 1 98.88 87 PHE B O 1
ATOM 4697 N N . LEU B 1 88 ? -4.602 25.312 0.278 1 98.88 88 LEU B N 1
ATOM 4698 C CA . LEU B 1 88 ? -3.309 24.766 0.663 1 98.88 88 LEU B CA 1
ATOM 4699 C C . LEU B 1 88 ? -3.068 24.938 2.16 1 98.88 88 LEU B C 1
ATOM 4701 O O . LEU B 1 88 ? -3.109 26.047 2.678 1 98.88 88 LEU B O 1
ATOM 4705 N N . VAL B 1 89 ? -2.721 23.797 2.855 1 98.88 89 VAL B N 1
ATOM 4706 C CA . VAL B 1 89 ? -2.695 23.859 4.312 1 98.88 89 VAL B CA 1
ATOM 4707 C C . VAL B 1 89 ? -1.466 23.125 4.844 1 98.88 89 VAL B C 1
ATOM 4709 O O . VAL B 1 89 ? -1.251 21.953 4.531 1 98.88 89 VAL B O 1
ATOM 4712 N N . ALA B 1 90 ? -0.652 23.781 5.617 1 98.56 90 ALA B N 1
ATOM 4713 C CA . ALA B 1 90 ? 0.36 23.141 6.465 1 98.56 90 ALA B CA 1
ATOM 4714 C C . ALA B 1 90 ? -0.107 23.062 7.914 1 98.56 90 ALA B C 1
ATOM 4716 O O . ALA B 1 90 ? -0.291 24.094 8.57 1 98.56 90 ALA B O 1
ATOM 4717 N N . GLY B 1 91 ? -0.197 21.875 8.422 1 96.25 91 GLY B N 1
ATOM 4718 C CA . GLY B 1 91 ? -0.805 21.688 9.727 1 96.25 91 GLY B CA 1
ATOM 4719 C C . GLY B 1 91 ? 0.212 21.594 10.852 1 96.25 91 GLY B C 1
ATOM 4720 O O . GLY B 1 91 ? -0.074 21.031 11.906 1 96.25 91 GLY B O 1
ATOM 4721 N N . SER B 1 92 ? 1.406 22.031 10.625 1 94.31 92 SER B N 1
ATOM 4722 C CA . SER B 1 92 ? 2.393 21.953 11.695 1 94.31 92 SER B CA 1
ATOM 4723 C C . SER B 1 92 ? 3.092 23.281 11.914 1 94.31 92 SER B C 1
ATOM 4725 O O . SER B 1 92 ? 2.967 24.203 11.102 1 94.31 92 SER B O 1
ATOM 4727 N N . ASP B 1 93 ? 3.697 23.406 13.086 1 94.56 93 ASP B N 1
ATOM 4728 C CA . ASP B 1 93 ? 4.57 24.531 13.414 1 94.56 93 ASP B CA 1
ATOM 4729 C C . ASP B 1 93 ? 5.953 24.047 13.836 1 94.56 93 ASP B C 1
ATOM 4731 O O . ASP B 1 93 ? 6.188 22.844 13.945 1 94.56 93 ASP B O 1
ATOM 4735 N N . GLY B 1 94 ? 6.863 25 13.859 1 93.5 94 GLY B N 1
ATOM 4736 C CA . GLY B 1 94 ? 8.18 24.688 14.391 1 93.5 94 GLY B CA 1
ATOM 4737 C C . GLY B 1 94 ? 9.211 24.438 13.305 1 93.5 94 GLY B C 1
ATOM 4738 O O . GLY B 1 94 ? 8.883 23.938 12.227 1 93.5 94 GLY B O 1
ATOM 4739 N N . TRP B 1 95 ? 10.43 24.578 13.68 1 95.69 95 TRP B N 1
ATOM 4740 C CA . TRP B 1 95 ? 11.555 24.531 12.75 1 95.69 95 TRP B CA 1
ATOM 4741 C C . TRP B 1 95 ? 11.789 23.094 12.266 1 95.69 95 TRP B C 1
ATOM 4743 O O . TRP B 1 95 ? 12.047 22.875 11.078 1 95.69 95 TRP B O 1
ATOM 4753 N N . SER B 1 96 ? 11.672 22.125 13.117 1 93.25 96 SER B N 1
ATOM 4754 C CA . SER B 1 96 ? 11.953 20.734 12.758 1 93.25 96 SER B CA 1
ATOM 4755 C C . SER B 1 96 ? 10.914 20.203 11.773 1 93.25 96 SER B C 1
ATOM 4757 O O . SER B 1 96 ? 11.125 19.172 11.133 1 93.25 96 SER B O 1
ATOM 4759 N N . ASN B 1 97 ? 9.797 20.922 11.68 1 96 97 ASN B N 1
ATOM 4760 C CA . ASN B 1 97 ? 8.742 20.562 10.734 1 96 97 ASN B CA 1
ATOM 4761 C C . ASN B 1 97 ? 8.805 21.438 9.484 1 96 97 ASN B C 1
ATOM 4763 O O . ASN B 1 97 ? 7.793 21.625 8.797 1 96 97 ASN B O 1
ATOM 4767 N N . TYR B 1 98 ? 9.961 21.891 9.117 1 98 98 TYR B N 1
ATOM 4768 C CA . TYR B 1 98 ? 10.25 22.812 8.023 1 98 98 TYR B CA 1
ATOM 4769 C C . TYR B 1 98 ? 9.562 22.375 6.738 1 98 98 TYR B C 1
ATOM 4771 O O . TYR B 1 98 ? 8.977 23.188 6.027 1 98 98 TYR B O 1
ATOM 4779 N N . ARG B 1 99 ? 9.57 21.094 6.477 1 98.06 99 ARG B N 1
ATOM 4780 C CA . ARG B 1 99 ? 9.203 20.5 5.195 1 98.06 99 ARG B CA 1
ATOM 4781 C C . ARG B 1 99 ? 7.73 20.75 4.883 1 98.06 99 ARG B C 1
ATOM 4783 O O . ARG B 1 99 ? 7.352 20.891 3.719 1 98.06 99 ARG B O 1
ATOM 4790 N N . HIS B 1 100 ? 6.875 20.875 5.891 1 98.5 100 HIS B N 1
ATOM 4791 C CA . HIS B 1 100 ? 5.441 21.016 5.664 1 98.5 100 HIS B CA 1
ATOM 4792 C C . HIS B 1 100 ? 5.109 22.375 5.047 1 98.5 100 HIS B C 1
ATOM 4794 O O . HIS B 1 100 ? 4.391 22.438 4.047 1 98.5 100 HIS B O 1
ATOM 4800 N N . GLN B 1 101 ? 5.625 23.406 5.664 1 98.75 101 GLN B N 1
ATOM 4801 C CA . GLN B 1 101 ? 5.383 24.734 5.129 1 98.75 101 GLN B CA 1
ATOM 4802 C C . GLN B 1 101 ? 6.121 24.938 3.807 1 98.75 101 GLN B C 1
ATOM 4804 O O . GLN B 1 101 ? 5.621 25.625 2.908 1 98.75 101 GLN B O 1
ATOM 4809 N N . ALA B 1 102 ? 7.281 24.281 3.654 1 98.62 102 ALA B N 1
ATOM 4810 C CA . ALA B 1 102 ? 8.016 24.344 2.393 1 98.62 102 ALA B CA 1
ATOM 4811 C C . ALA B 1 102 ? 7.211 23.703 1.26 1 98.62 102 ALA B C 1
ATOM 4813 O O . ALA B 1 102 ? 7.133 24.266 0.161 1 98.62 102 ALA B O 1
ATOM 4814 N N . ASP B 1 103 ? 6.641 22.578 1.528 1 98.44 103 ASP B N 1
ATOM 4815 C CA . ASP B 1 103 ? 5.816 21.906 0.538 1 98.44 103 ASP B CA 1
ATOM 4816 C C . ASP B 1 103 ? 4.641 22.781 0.104 1 98.44 103 ASP B C 1
ATOM 4818 O O . ASP B 1 103 ? 4.332 22.859 -1.086 1 98.44 103 ASP B O 1
ATOM 4822 N N . ILE B 1 104 ? 3.994 23.406 1.052 1 98.81 104 ILE B N 1
ATOM 4823 C CA . ILE B 1 104 ? 2.807 24.203 0.772 1 98.81 104 ILE B CA 1
ATOM 4824 C C . ILE B 1 104 ? 3.191 25.422 -0.06 1 98.81 104 ILE B C 1
ATOM 4826 O O . ILE B 1 104 ? 2.48 25.797 -0.998 1 98.81 104 ILE B O 1
ATOM 4830 N N . CYS B 1 105 ? 4.312 26.078 0.248 1 98.69 105 CYS B N 1
ATOM 4831 C CA . CYS B 1 105 ? 4.793 27.203 -0.538 1 98.69 105 CYS B CA 1
ATOM 4832 C C . CYS B 1 105 ? 5.113 26.781 -1.967 1 98.69 105 CYS B C 1
ATOM 4834 O O . CYS B 1 105 ? 4.777 27.484 -2.918 1 98.69 105 CYS B O 1
ATOM 4836 N N . HIS B 1 106 ? 5.734 25.656 -2.045 1 97.38 106 HIS B N 1
ATOM 4837 C CA . HIS B 1 106 ? 6.059 25.125 -3.363 1 97.38 106 HIS B CA 1
ATOM 4838 C C . HIS B 1 106 ? 4.793 24.812 -4.16 1 97.38 106 HIS B C 1
ATOM 4840 O O . HIS B 1 106 ? 4.734 25.094 -5.363 1 97.38 106 HIS B O 1
ATOM 4846 N N . ALA B 1 107 ? 3.836 24.25 -3.52 1 97.19 107 ALA B N 1
ATOM 4847 C CA . ALA B 1 107 ? 2.561 23.969 -4.172 1 97.19 107 ALA B CA 1
ATOM 4848 C C . ALA B 1 107 ? 1.906 25.234 -4.688 1 97.19 107 ALA B C 1
ATOM 4850 O O . ALA B 1 107 ? 1.397 25.281 -5.809 1 97.19 107 ALA B O 1
ATOM 4851 N N . TYR B 1 108 ? 1.925 26.266 -3.881 1 97.31 108 TYR B N 1
ATOM 4852 C CA . TYR B 1 108 ? 1.367 27.562 -4.27 1 97.31 108 TYR B CA 1
ATOM 4853 C C . TYR B 1 108 ? 1.996 28.062 -5.562 1 97.31 108 TYR B C 1
ATOM 4855 O O . TYR B 1 108 ? 1.287 28.391 -6.52 1 97.31 108 TYR B O 1
ATOM 4863 N N . GLN B 1 109 ? 3.297 28.047 -5.621 1 94.44 109 GLN B N 1
ATOM 4864 C CA . GLN B 1 109 ? 4.004 28.547 -6.797 1 94.44 109 GLN B CA 1
ATOM 4865 C C . GLN B 1 109 ? 3.719 27.688 -8.016 1 94.44 109 GLN B C 1
ATOM 4867 O O . GLN B 1 109 ? 3.557 28.203 -9.125 1 94.44 109 GLN B O 1
ATOM 4872 N N . THR B 1 110 ? 3.697 26.391 -7.766 1 90.62 110 THR B N 1
ATOM 4873 C CA . THR B 1 110 ? 3.451 25.453 -8.859 1 90.62 110 THR B CA 1
ATOM 4874 C C . THR B 1 110 ? 2.068 25.688 -9.469 1 90.62 110 THR B C 1
ATOM 4876 O O . THR B 1 110 ? 1.917 25.703 -10.688 1 90.62 110 THR B O 1
ATOM 4879 N N . LEU B 1 111 ? 1.082 25.922 -8.648 1 92.81 111 LEU B N 1
ATOM 4880 C CA . LEU B 1 111 ? -0.292 26.078 -9.117 1 92.81 111 LEU B CA 1
ATOM 4881 C C . LEU B 1 111 ? -0.498 27.438 -9.758 1 92.81 111 LEU B C 1
ATOM 4883 O O . LEU B 1 111 ? -1.256 27.562 -10.727 1 92.81 111 LEU B O 1
ATOM 4887 N N . VAL B 1 112 ? 0.177 28.469 -9.242 1 91.94 112 VAL B N 1
ATOM 4888 C CA . VAL B 1 112 ? 0.148 29.781 -9.883 1 91.94 112 VAL B CA 1
ATOM 4889 C C . VAL B 1 112 ? 0.775 29.703 -11.273 1 91.94 112 VAL B C 1
ATOM 4891 O O . VAL B 1 112 ? 0.249 30.266 -12.234 1 91.94 112 VAL B O 1
ATOM 4894 N N . LEU B 1 113 ? 1.814 28.969 -11.336 1 84.44 113 LEU B N 1
ATOM 4895 C CA . LEU B 1 113 ? 2.506 28.812 -12.609 1 84.44 113 LEU B CA 1
ATOM 4896 C C . LEU B 1 113 ? 1.626 28.078 -13.617 1 84.44 113 LEU B C 1
ATOM 4898 O O . LEU B 1 113 ? 1.755 28.281 -14.828 1 84.44 113 LEU B O 1
ATOM 4902 N N . ARG B 1 114 ? 0.731 27.328 -13.062 1 83.81 114 ARG B N 1
ATOM 4903 C CA . ARG B 1 114 ? -0.166 26.578 -13.922 1 83.81 114 ARG B CA 1
ATOM 4904 C C . ARG B 1 114 ? -1.358 27.422 -14.359 1 83.81 114 ARG B C 1
ATOM 4906 O O . ARG B 1 114 ? -2.18 26.969 -15.164 1 83.81 114 ARG B O 1
ATOM 4913 N N . GLY B 1 115 ? -1.44 28.594 -13.828 1 83.56 115 GLY B N 1
ATOM 4914 C CA . GLY B 1 115 ? -2.443 29.516 -14.328 1 83.56 115 GLY B CA 1
ATOM 4915 C C . GLY B 1 115 ? -3.605 29.719 -13.375 1 83.56 115 GLY B C 1
ATOM 4916 O O . GLY B 1 115 ? -4.57 30.406 -13.703 1 83.56 115 GLY B O 1
ATOM 4917 N N . ILE B 1 116 ? -3.568 29.125 -12.266 1 91.75 116 ILE B N 1
ATOM 4918 C CA . ILE B 1 116 ? -4.617 29.391 -11.289 1 91.75 116 ILE B CA 1
ATOM 4919 C C . ILE B 1 116 ? -4.441 30.781 -10.703 1 91.75 116 ILE B C 1
ATOM 4921 O O . ILE B 1 116 ? -3.383 31.109 -10.164 1 91.75 116 ILE B O 1
ATOM 4925 N N . PRO B 1 117 ? -5.445 31.562 -10.828 1 93.56 117 PRO B N 1
ATOM 4926 C CA . PRO B 1 117 ? -5.324 32.906 -10.281 1 93.56 117 PRO B CA 1
ATOM 4927 C C . PRO B 1 117 ? -5.062 32.938 -8.781 1 93.56 117 PRO B C 1
ATOM 4929 O O . PRO B 1 117 ? -5.648 32.125 -8.039 1 93.56 117 PRO B O 1
ATOM 4932 N N . LYS B 1 118 ? -4.238 33.844 -8.344 1 96.25 118 LYS B N 1
ATOM 4933 C CA . LYS B 1 118 ? -3.893 33.969 -6.93 1 96.25 118 LYS B CA 1
ATOM 4934 C C . LYS B 1 118 ? -5.137 34.219 -6.078 1 96.25 118 LYS B C 1
ATOM 4936 O O . LYS B 1 118 ? -5.207 33.719 -4.941 1 96.25 118 LYS B O 1
ATOM 4941 N N . GLU B 1 119 ? -6.105 34.844 -6.648 1 96.75 119 GLU B N 1
ATOM 4942 C CA . GLU B 1 119 ? -7.324 35.188 -5.91 1 96.75 119 GLU B CA 1
ATOM 4943 C C . GLU B 1 119 ? -8.141 33.938 -5.625 1 96.75 119 GLU B C 1
ATOM 4945 O O . GLU B 1 119 ? -9.039 33.938 -4.773 1 96.75 119 GLU B O 1
ATOM 4950 N N . ASN B 1 120 ? -7.824 32.844 -6.359 1 97.31 120 ASN B N 1
ATOM 4951 C CA . ASN B 1 120 ? -8.555 31.578 -6.152 1 97.31 120 ASN B CA 1
ATOM 4952 C C . ASN B 1 120 ? -7.781 30.625 -5.242 1 97.31 120 ASN B C 1
ATOM 4954 O O . ASN B 1 120 ? -8.211 29.5 -5.023 1 97.31 120 ASN B O 1
ATOM 4958 N N . ILE B 1 121 ? -6.668 31.016 -4.707 1 98.25 121 ILE B N 1
ATOM 4959 C CA . ILE B 1 121 ? -5.852 30.172 -3.85 1 98.25 121 ILE B CA 1
ATOM 4960 C C . ILE B 1 121 ? -5.875 30.703 -2.418 1 98.25 121 ILE B C 1
ATOM 4962 O O . ILE B 1 121 ? -5.57 31.859 -2.18 1 98.25 121 ILE B O 1
ATOM 4966 N N . ILE B 1 122 ? -6.254 29.875 -1.555 1 98.88 122 ILE B N 1
ATOM 4967 C CA . ILE B 1 122 ? -6.227 30.203 -0.132 1 98.88 122 ILE B CA 1
ATOM 4968 C C . ILE B 1 122 ? -5.141 29.391 0.562 1 98.88 122 ILE B C 1
ATOM 4970 O O . ILE B 1 122 ? -5.051 28.172 0.375 1 98.88 122 ILE B O 1
ATOM 4974 N N . VAL B 1 123 ? -4.301 30.016 1.366 1 98.94 123 VAL B N 1
ATOM 4975 C CA . VAL B 1 123 ? -3.197 29.344 2.047 1 98.94 123 VAL B CA 1
ATOM 4976 C C . VAL B 1 123 ? -3.352 29.5 3.559 1 98.94 123 VAL B C 1
ATOM 4978 O O . VAL B 1 123 ? -3.611 30.594 4.055 1 98.94 123 VAL B O 1
ATOM 4981 N N . MET B 1 124 ? -3.254 28.438 4.25 1 98.81 124 MET B N 1
ATOM 4982 C CA . MET B 1 124 ? -3.256 28.391 5.707 1 98.81 124 MET B CA 1
ATOM 4983 C C . MET B 1 124 ? -1.989 27.719 6.23 1 98.81 124 MET B C 1
ATOM 4985 O O . MET B 1 124 ? -1.756 26.531 5.977 1 98.81 124 MET B O 1
ATOM 4989 N N . MET B 1 125 ? -1.12 28.422 6.934 1 98.56 125 MET B N 1
ATOM 4990 C CA . MET B 1 125 ? 0.09 27.859 7.523 1 98.56 125 MET B CA 1
ATOM 4991 C C . MET B 1 125 ? 0.605 28.75 8.656 1 98.56 125 MET B C 1
ATOM 4993 O O . MET B 1 125 ? 0.361 29.953 8.664 1 98.56 125 MET B O 1
ATOM 4997 N N . LYS B 1 126 ? 1.35 28.281 9.555 1 98.06 126 LYS B N 1
ATOM 4998 C CA . LYS B 1 126 ? 1.819 28.969 10.75 1 98.06 126 LYS B CA 1
ATOM 4999 C C . LYS B 1 126 ? 2.746 30.125 10.383 1 98.06 126 LYS B C 1
ATOM 5001 O O . LYS B 1 126 ? 2.777 31.141 11.07 1 98.06 126 LYS B O 1
ATOM 5006 N N . ASP B 1 127 ? 3.553 29.984 9.367 1 98.38 127 ASP B N 1
ATOM 5007 C CA . ASP B 1 127 ? 4.48 31 8.867 1 98.38 127 ASP B CA 1
ATOM 5008 C C . ASP B 1 127 ? 5.551 31.328 9.906 1 98.38 127 ASP B C 1
ATOM 5010 O O . ASP B 1 127 ? 5.781 32.5 10.211 1 98.38 127 ASP B O 1
ATOM 5014 N N . ASP B 1 128 ? 6.18 30.344 10.453 1 98.12 128 ASP B N 1
ATOM 5015 C CA . ASP B 1 128 ? 7.133 30.562 11.539 1 98.12 128 ASP B CA 1
ATOM 5016 C C . ASP B 1 128 ? 8.516 30.031 11.172 1 98.12 128 ASP B C 1
ATOM 5018 O O . ASP B 1 128 ? 9.406 29.969 12.023 1 98.12 128 ASP B O 1
ATOM 5022 N N . ILE B 1 129 ? 8.766 29.703 9.859 1 97.94 129 ILE B N 1
ATOM 5023 C CA . ILE B 1 129 ? 10.039 29.062 9.555 1 97.94 129 ILE B CA 1
ATOM 5024 C C . ILE B 1 129 ? 10.898 30 8.711 1 97.94 129 ILE B C 1
ATOM 5026 O O . ILE B 1 129 ? 12.125 29.938 8.742 1 97.94 129 ILE B O 1
ATOM 5030 N N . ALA B 1 130 ? 10.359 30.906 7.938 1 98.31 130 ALA B N 1
ATOM 5031 C CA . ALA B 1 130 ? 11.109 31.781 7.043 1 98.31 130 ALA B CA 1
ATOM 5032 C C . ALA B 1 130 ? 12.055 32.688 7.828 1 98.31 130 ALA B C 1
ATOM 5034 O O . ALA B 1 130 ? 13.195 32.906 7.41 1 98.31 130 ALA B O 1
ATOM 5035 N N . MET B 1 131 ? 11.594 33.188 8.93 1 97.56 131 MET B N 1
ATOM 5036 C CA . MET B 1 131 ? 12.398 34.094 9.719 1 97.56 131 MET B CA 1
ATOM 5037 C C . MET B 1 131 ? 12.922 33.438 10.984 1 97.56 131 MET B C 1
ATOM 5039 O O . MET B 1 131 ? 13.367 34.094 11.914 1 97.56 131 MET B O 1
ATOM 5043 N N . HIS B 1 132 ? 12.82 32.156 11.031 1 96.69 132 HIS B N 1
ATOM 5044 C CA . HIS B 1 132 ? 13.305 31.422 12.195 1 96.69 132 HIS B CA 1
ATOM 5045 C C . HIS B 1 132 ? 14.789 31.672 12.422 1 96.69 132 HIS B C 1
ATOM 5047 O O . HIS B 1 132 ? 15.555 31.812 11.469 1 96.69 132 HIS B O 1
ATOM 5053 N N . ALA B 1 133 ? 15.203 31.656 13.664 1 94.81 133 ALA B N 1
ATOM 5054 C CA . ALA B 1 133 ? 16.578 31.969 14.047 1 94.81 133 ALA B CA 1
ATOM 5055 C C . ALA B 1 133 ? 17.562 31 13.406 1 94.81 133 ALA B C 1
ATOM 5057 O O . ALA B 1 133 ? 18.672 31.375 13.039 1 94.81 133 ALA B O 1
ATOM 5058 N N . SER B 1 134 ? 17.172 29.766 13.219 1 91.94 134 SER B N 1
ATOM 5059 C CA . SER B 1 134 ? 18.062 28.734 12.703 1 91.94 134 SER B CA 1
ATOM 5060 C C . SER B 1 134 ? 18.078 28.719 11.172 1 91.94 134 SER B C 1
ATOM 5062 O O . SER B 1 134 ? 18.859 28 10.562 1 91.94 134 SER B O 1
ATOM 5064 N N . ASN B 1 135 ? 17.234 29.516 10.594 1 95.94 135 ASN B N 1
ATOM 5065 C CA . ASN B 1 135 ? 17.172 29.547 9.141 1 95.94 135 ASN B CA 1
ATOM 5066 C C . ASN B 1 135 ? 18.375 30.297 8.547 1 95.94 135 ASN B C 1
ATOM 5068 O O . ASN B 1 135 ? 18.5 31.516 8.711 1 95.94 135 ASN B O 1
ATOM 5072 N N . PRO B 1 136 ? 19.203 29.578 7.812 1 94.31 136 PRO B N 1
ATOM 5073 C CA . PRO B 1 136 ? 20.359 30.266 7.219 1 94.31 136 PRO B CA 1
ATOM 5074 C C . PRO B 1 136 ? 19.969 31.156 6.047 1 94.31 136 PRO B C 1
ATOM 5076 O O . PRO B 1 136 ? 20.75 32.031 5.633 1 94.31 136 PRO B O 1
ATOM 5079 N N . TYR B 1 137 ? 18.766 30.969 5.5 1 94.25 137 TYR B N 1
ATOM 5080 C CA . TYR B 1 137 ? 18.234 31.781 4.414 1 94.25 137 TYR B CA 1
ATOM 5081 C C . TYR B 1 137 ? 17.078 32.656 4.898 1 94.25 137 TYR B C 1
ATOM 5083 O O . TYR B 1 137 ? 15.945 32.5 4.434 1 94.25 137 TYR B O 1
ATOM 5091 N N . LYS B 1 138 ? 17.438 33.656 5.734 1 96.44 138 LYS B N 1
ATOM 5092 C CA . LYS B 1 138 ? 16.406 34.438 6.375 1 96.44 138 LYS B CA 1
ATOM 5093 C C . LYS B 1 138 ? 15.453 35.062 5.34 1 96.44 138 LYS B C 1
ATOM 5095 O O . LYS B 1 138 ? 15.898 35.656 4.359 1 96.44 138 LYS B O 1
ATOM 5100 N N . GLY B 1 139 ? 14.203 34.781 5.547 1 97.44 139 GLY B N 1
ATOM 5101 C CA . GLY B 1 139 ? 13.18 35.344 4.676 1 97.44 139 GLY B CA 1
ATOM 5102 C C . GLY B 1 139 ? 12.906 34.5 3.455 1 97.44 139 GLY B C 1
ATOM 5103 O O . GLY B 1 139 ? 12.094 34.844 2.607 1 97.44 139 GLY B O 1
ATOM 5104 N N . LYS B 1 140 ? 13.539 33.375 3.369 1 98.12 140 LYS B N 1
ATOM 5105 C CA . LYS B 1 140 ? 13.367 32.438 2.25 1 98.12 140 LYS B CA 1
ATOM 5106 C C . LYS B 1 140 ? 13.047 31.047 2.744 1 98.12 140 LYS B C 1
ATOM 5108 O O . LYS B 1 140 ? 13.289 30.719 3.906 1 98.12 140 LYS B O 1
ATOM 5113 N N . ILE B 1 141 ? 12.414 30.281 1.924 1 98.25 141 ILE B N 1
ATOM 5114 C CA . ILE B 1 141 ? 12.141 28.875 2.168 1 98.25 141 ILE B CA 1
ATOM 5115 C C . ILE B 1 141 ? 12.594 28.047 0.971 1 98.25 141 ILE B C 1
ATOM 5117 O O . ILE B 1 141 ? 12.289 28.375 -0.177 1 98.25 141 ILE B O 1
ATOM 5121 N N . MET B 1 142 ? 13.383 27.016 1.247 1 96.69 142 MET B N 1
ATOM 5122 C CA . MET B 1 142 ? 13.859 26.094 0.222 1 96.69 142 MET B CA 1
ATOM 5123 C C . MET B 1 142 ? 13.156 24.734 0.328 1 96.69 142 MET B C 1
ATOM 5125 O O . MET B 1 142 ? 13 24.203 1.425 1 96.69 142 MET B O 1
ATOM 5129 N N . ASN B 1 143 ? 12.695 24.219 -0.814 1 96.31 143 ASN B N 1
ATOM 5130 C CA . ASN B 1 143 ? 11.992 22.938 -0.775 1 96.31 143 ASN B CA 1
ATOM 5131 C C . ASN B 1 143 ? 12.812 21.828 -1.431 1 96.31 143 ASN B C 1
ATOM 5133 O O . ASN B 1 143 ? 12.352 20.688 -1.529 1 96.31 143 ASN B O 1
ATOM 5137 N N . GLU B 1 144 ? 13.977 22.078 -1.904 1 92.62 144 GLU B N 1
ATOM 5138 C CA . GLU B 1 144 ? 14.945 21.125 -2.432 1 92.62 144 GLU B CA 1
ATOM 5139 C C . GLU B 1 144 ? 16.375 21.641 -2.27 1 92.62 144 GLU B C 1
ATOM 5141 O O . GLU B 1 144 ? 16.594 22.844 -2.182 1 92.62 144 GLU B O 1
ATOM 5146 N N . PRO B 1 145 ? 17.344 20.703 -2.184 1 90.38 145 PRO B N 1
ATOM 5147 C CA . PRO B 1 145 ? 18.734 21.156 -2.119 1 90.38 145 PRO B CA 1
ATOM 5148 C C . PRO B 1 145 ? 19.125 22.016 -3.32 1 90.38 145 PRO B C 1
ATOM 5150 O O . PRO B 1 145 ? 18.859 21.641 -4.465 1 90.38 145 PRO B O 1
ATOM 5153 N N . ASN B 1 146 ? 19.703 23.109 -3.051 1 87.56 146 ASN B N 1
ATOM 5154 C CA . ASN B 1 146 ? 20.141 24.031 -4.094 1 87.56 146 ASN B CA 1
ATOM 5155 C C . ASN B 1 146 ? 18.969 24.531 -4.93 1 87.56 146 ASN B C 1
ATOM 5157 O O . ASN B 1 146 ? 19.109 24.766 -6.129 1 87.56 146 ASN B O 1
ATOM 5161 N N . GLY B 1 147 ? 17.859 24.562 -4.285 1 89.06 147 GLY B N 1
ATOM 5162 C CA . GLY B 1 147 ? 16.672 25.016 -4.988 1 89.06 147 GLY B CA 1
ATOM 5163 C C . GLY B 1 147 ? 16.438 26.516 -4.883 1 89.06 147 GLY B C 1
ATOM 5164 O O . GLY B 1 147 ? 17.312 27.234 -4.398 1 89.06 147 GLY B O 1
ATOM 5165 N N . THR B 1 148 ? 15.305 26.922 -5.453 1 91.44 148 THR B N 1
ATOM 5166 C CA . THR B 1 148 ? 14.93 28.344 -5.418 1 91.44 148 THR B CA 1
ATOM 5167 C C . THR B 1 148 ? 14.023 28.625 -4.223 1 91.44 148 THR B C 1
ATOM 5169 O O . THR B 1 148 ? 13.523 27.703 -3.58 1 91.44 148 THR B O 1
ATOM 5172 N N . ASP B 1 149 ? 13.852 29.922 -3.938 1 96.88 149 ASP B N 1
ATOM 5173 C CA . ASP B 1 149 ? 12.977 30.375 -2.859 1 96.88 149 ASP B CA 1
ATOM 5174 C C . ASP B 1 149 ? 11.508 30.125 -3.211 1 96.88 149 ASP B C 1
ATOM 5176 O O . ASP B 1 149 ? 10.945 30.812 -4.07 1 96.88 149 ASP B O 1
ATOM 5180 N N . VAL B 1 150 ? 10.922 29.219 -2.412 1 97.44 150 VAL B N 1
ATOM 5181 C CA . VAL B 1 150 ? 9.531 28.891 -2.715 1 97.44 150 VAL B CA 1
ATOM 5182 C C . VAL B 1 150 ? 8.594 29.766 -1.896 1 97.44 150 VAL B C 1
ATOM 5184 O O . VAL B 1 150 ? 7.375 29.719 -2.064 1 97.44 150 VAL B O 1
ATOM 5187 N N . TYR B 1 151 ? 9.141 30.594 -1.052 1 98.12 151 TYR B N 1
ATOM 5188 C CA . TYR B 1 151 ? 8.359 31.5 -0.215 1 98.12 151 TYR B CA 1
ATOM 5189 C C . TYR B 1 151 ? 7.996 32.781 -0.978 1 98.12 151 TYR B C 1
ATOM 5191 O O . TYR B 1 151 ? 7.008 33.438 -0.654 1 98.12 151 TYR B O 1
ATOM 5199 N N . GLU B 1 152 ? 8.727 33.062 -1.995 1 96.62 152 GLU B N 1
ATOM 5200 C CA . GLU B 1 152 ? 8.547 34.281 -2.752 1 96.62 152 GLU B CA 1
ATOM 5201 C C . GLU B 1 152 ? 7.164 34.344 -3.4 1 96.62 152 GLU B C 1
ATOM 5203 O O . GLU B 1 152 ? 6.77 33.406 -4.105 1 96.62 152 GLU B O 1
ATOM 5208 N N . GLY B 1 153 ? 6.441 35.375 -3.084 1 96.38 153 GLY B N 1
ATOM 5209 C CA . GLY B 1 153 ? 5.188 35.625 -3.771 1 96.38 153 GLY B CA 1
ATOM 5210 C C . GLY B 1 153 ? 3.998 34.938 -3.139 1 96.38 153 GLY B C 1
ATOM 5211 O O . GLY B 1 153 ? 2.855 35.156 -3.539 1 96.38 153 GLY B O 1
ATOM 5212 N N . VAL B 1 154 ? 4.223 34.156 -2.133 1 98.38 154 VAL B N 1
ATOM 5213 C CA . VAL B 1 154 ? 3.133 33.406 -1.512 1 98.38 154 VAL B CA 1
ATOM 5214 C C . VAL B 1 154 ? 2.258 34.375 -0.694 1 98.38 154 VAL B C 1
ATOM 5216 O O . VAL B 1 154 ? 2.768 35.156 0.101 1 98.38 154 VAL B O 1
ATOM 5219 N N . ILE B 1 155 ? 0.98 34.344 -0.94 1 98.5 155 ILE B N 1
ATOM 5220 C CA . ILE B 1 155 ? 0.006 35.094 -0.153 1 98.5 155 ILE B CA 1
ATOM 5221 C C . ILE B 1 155 ? -0.63 34.156 0.889 1 98.5 155 ILE B C 1
ATOM 5223 O O . ILE B 1 155 ? -1.335 33.219 0.541 1 98.5 155 ILE B O 1
ATOM 5227 N N . ILE B 1 156 ? -0.354 34.5 2.137 1 98.75 156 ILE B N 1
ATOM 5228 C CA . ILE B 1 156 ? -0.862 33.656 3.215 1 98.75 156 ILE B CA 1
ATOM 5229 C C . ILE B 1 156 ? -2.125 34.281 3.805 1 98.75 156 ILE B C 1
ATOM 5231 O O . ILE B 1 156 ? -2.096 35.406 4.293 1 98.75 156 ILE B O 1
ATOM 5235 N N . ASP B 1 157 ? -3.184 33.531 3.846 1 98.88 157 ASP B N 1
ATOM 5236 C CA . ASP B 1 157 ? -4.477 34.031 4.301 1 98.88 157 ASP B CA 1
ATOM 5237 C C . ASP B 1 157 ? -4.641 33.844 5.805 1 98.88 157 ASP B C 1
ATOM 5239 O O . ASP B 1 157 ? -5.254 34.656 6.477 1 98.88 157 ASP B O 1
ATOM 5243 N N . TYR B 1 158 ? -4.207 32.75 6.309 1 98.69 158 TYR B N 1
ATOM 5244 C CA . TYR B 1 158 ? -4.344 32.406 7.723 1 98.69 158 TYR B CA 1
ATOM 5245 C C . TYR B 1 158 ? -3.006 31.984 8.312 1 98.69 158 TYR B C 1
ATOM 5247 O O . TYR B 1 158 ? -2.355 31.062 7.809 1 98.69 158 TYR B O 1
ATOM 5255 N N . ARG B 1 159 ? -2.57 32.625 9.445 1 97.69 159 ARG B N 1
ATOM 5256 C CA . ARG B 1 159 ? -1.267 32.469 10.078 1 97.69 159 ARG B CA 1
ATOM 5257 C C . ARG B 1 159 ? -1.413 32.219 11.578 1 97.69 159 ARG B C 1
ATOM 5259 O O . ARG B 1 159 ? -2.486 32.438 12.141 1 97.69 159 ARG B O 1
ATOM 5266 N N . GLY B 1 160 ? -0.344 31.75 12.133 1 96.38 160 GLY B N 1
ATOM 5267 C CA . GLY B 1 160 ? -0.265 31.672 13.586 1 96.38 160 GLY B CA 1
ATOM 5268 C C . GLY B 1 160 ? -1.403 30.891 14.211 1 96.38 160 GLY B C 1
ATOM 5269 O O . GLY B 1 160 ? -1.638 29.734 13.852 1 96.38 160 GLY B O 1
ATOM 5270 N N . GLU B 1 161 ? -2.213 31.609 14.969 1 96.31 161 GLU B N 1
ATOM 5271 C CA . GLU B 1 161 ? -3.26 30.969 15.758 1 96.31 161 GLU B CA 1
ATOM 5272 C C . GLU B 1 161 ? -4.496 30.688 14.914 1 96.31 161 GLU B C 1
ATOM 5274 O O . GLU B 1 161 ? -5.387 29.938 15.336 1 96.31 161 GLU B O 1
ATOM 5279 N N . ASP B 1 162 ? -4.508 31.156 13.711 1 97.75 162 ASP B N 1
ATOM 5280 C CA . ASP B 1 162 ? -5.645 30.953 12.82 1 97.75 162 ASP B CA 1
ATOM 5281 C C . ASP B 1 162 ? -5.625 29.547 12.219 1 97.75 162 ASP B C 1
ATOM 5283 O O . ASP B 1 162 ? -6.621 29.094 11.648 1 97.75 162 ASP B O 1
ATOM 5287 N N . VAL B 1 163 ? -4.504 28.859 12.328 1 98.12 163 VAL B N 1
ATOM 5288 C CA . VAL B 1 163 ? -4.355 27.547 11.727 1 98.12 163 VAL B CA 1
ATOM 5289 C C . VAL B 1 163 ? -4.98 26.484 12.633 1 98.12 163 VAL B C 1
ATOM 5291 O O . VAL B 1 163 ? -4.289 25.859 13.438 1 98.12 163 VAL B O 1
ATOM 5294 N N . THR B 1 164 ? -6.273 26.25 12.438 1 97.5 164 THR B N 1
ATOM 5295 C CA . THR B 1 164 ? -7.035 25.297 13.242 1 97.5 164 THR B CA 1
ATOM 5296 C C . THR B 1 164 ? -7.957 24.453 12.352 1 97.5 164 THR B C 1
ATOM 5298 O O . THR B 1 164 ? -8.336 24.891 11.266 1 97.5 164 THR B O 1
ATOM 5301 N N . PRO B 1 165 ? -8.336 23.25 12.867 1 97.56 165 PRO B N 1
ATOM 5302 C CA . PRO B 1 165 ? -9.281 22.438 12.094 1 97.56 165 PRO B CA 1
ATOM 5303 C C . PRO B 1 165 ? -10.641 23.094 11.922 1 97.56 165 PRO B C 1
ATOM 5305 O O . PRO B 1 165 ? -11.289 22.922 10.891 1 97.56 165 PRO B O 1
ATOM 5308 N N . GLU B 1 166 ? -11.062 23.828 12.93 1 97.69 166 GLU B N 1
ATOM 5309 C CA . GLU B 1 166 ? -12.336 24.516 12.828 1 97.69 166 GLU B CA 1
ATOM 5310 C C . GLU B 1 166 ? -12.32 25.531 11.695 1 97.69 166 GLU B C 1
ATOM 5312 O O . GLU B 1 166 ? -13.25 25.578 10.883 1 97.69 166 GLU B O 1
ATOM 5317 N N . ASN B 1 167 ? -11.297 26.391 11.719 1 98.56 167 ASN B N 1
ATOM 5318 C CA . ASN B 1 167 ? -11.18 27.359 10.641 1 98.56 167 ASN B CA 1
ATOM 5319 C C . ASN B 1 167 ? -11.008 26.688 9.281 1 98.56 167 ASN B C 1
ATOM 5321 O O . ASN B 1 167 ? -11.531 27.172 8.273 1 98.56 167 ASN B O 1
ATOM 5325 N N . PHE B 1 168 ? -10.25 25.594 9.281 1 98.75 168 PHE B N 1
ATOM 5326 C CA . PHE B 1 168 ? -10.078 24.828 8.055 1 98.75 168 PHE B CA 1
ATOM 5327 C C . PHE B 1 168 ? -11.43 24.438 7.465 1 98.75 168 PHE B C 1
ATOM 5329 O O . PHE B 1 168 ? -11.672 24.641 6.273 1 98.75 168 PHE B O 1
ATOM 5336 N N . ILE B 1 169 ? -12.289 23.875 8.266 1 98.75 169 ILE B N 1
ATOM 5337 C CA . ILE B 1 169 ? -13.594 23.406 7.809 1 98.75 169 ILE B CA 1
ATOM 5338 C C . ILE B 1 169 ? -14.438 24.594 7.344 1 98.75 169 ILE B C 1
ATOM 5340 O O . ILE B 1 169 ? -15.109 24.516 6.312 1 98.75 169 ILE B O 1
ATOM 5344 N N . LYS B 1 170 ? -14.414 25.703 8.07 1 98.75 170 LYS B N 1
ATOM 5345 C CA . LYS B 1 170 ? -15.188 26.891 7.719 1 98.75 170 LYS B CA 1
ATOM 5346 C C . LYS B 1 170 ? -14.734 27.469 6.375 1 98.75 170 LYS B C 1
ATOM 5348 O O . LYS B 1 170 ? -15.562 27.859 5.555 1 98.75 170 LYS B O 1
ATOM 5353 N N . VAL B 1 171 ? -13.445 27.5 6.18 1 98.88 171 VAL B N 1
ATOM 5354 C CA . VAL B 1 171 ? -12.898 27.984 4.918 1 98.88 171 VAL B CA 1
ATOM 5355 C C . VAL B 1 171 ? -13.305 27.062 3.779 1 98.88 171 VAL B C 1
ATOM 5357 O O . VAL B 1 171 ? -13.742 27.516 2.721 1 98.88 171 VAL B O 1
ATOM 5360 N N . LEU B 1 172 ? -13.148 25.781 4.008 1 98.81 172 LEU B N 1
ATOM 5361 C CA . LEU B 1 172 ? -13.469 24.781 2.984 1 98.81 172 LEU B CA 1
ATOM 5362 C C . LEU B 1 172 ? -14.938 24.875 2.572 1 98.81 172 LEU B C 1
ATOM 5364 O O . LEU B 1 172 ? -15.258 24.812 1.383 1 98.81 172 LEU B O 1
ATOM 5368 N N . GLU B 1 173 ? -15.797 25.094 3.545 1 98.38 173 GLU B N 1
ATOM 5369 C CA . GLU B 1 173 ? -17.234 25.125 3.297 1 98.38 173 GLU B CA 1
ATOM 5370 C C . GLU B 1 173 ? -17.672 26.484 2.779 1 98.38 173 GLU B C 1
ATOM 5372 O O . GLU B 1 173 ? -18.828 26.656 2.387 1 98.38 173 GLU B O 1
ATOM 5377 N N . GLY B 1 174 ? -16.859 27.453 2.85 1 98.44 174 GLY B N 1
ATOM 5378 C CA . GLY B 1 174 ? -17.172 28.781 2.344 1 98.44 174 GLY B CA 1
ATOM 5379 C C . GLY B 1 174 ? -17.984 29.609 3.32 1 98.44 174 GLY B C 1
ATOM 5380 O O . GLY B 1 174 ? -18.859 30.375 2.914 1 98.44 174 GLY B O 1
ATOM 5381 N N . ASP B 1 175 ? -17.703 29.469 4.551 1 98.06 175 ASP B N 1
ATOM 5382 C CA . ASP B 1 175 ? -18.438 30.203 5.574 1 98.06 175 ASP B CA 1
ATOM 5383 C C . ASP B 1 175 ? -17.812 31.578 5.797 1 98.06 175 ASP B C 1
ATOM 5385 O O . ASP B 1 175 ? -17.141 31.812 6.809 1 98.06 175 ASP B O 1
ATOM 5389 N N . LYS B 1 176 ? -18.203 32.5 5.039 1 97.69 176 LYS B N 1
ATOM 5390 C CA . LYS B 1 176 ? -17.641 33.844 5.055 1 97.69 176 LYS B CA 1
ATOM 5391 C C . LYS B 1 176 ? -17.953 34.562 6.359 1 97.69 176 LYS B C 1
ATOM 5393 O O . LYS B 1 176 ? -17.109 35.281 6.914 1 97.69 176 LYS B O 1
ATOM 5398 N N . LYS B 1 177 ? -19.094 34.406 6.781 1 97.94 177 LYS B N 1
ATOM 5399 C CA . LYS B 1 177 ? -19.531 35.094 8 1 97.94 177 LYS B CA 1
ATOM 5400 C C . LYS B 1 177 ? -18.703 34.625 9.203 1 97.94 177 LYS B C 1
ATOM 5402 O O . LYS B 1 177 ? -18.266 35.469 10.008 1 97.94 177 LYS B O 1
ATOM 5407 N N . ALA B 1 178 ? -18.516 33.344 9.266 1 98 178 ALA B N 1
ATOM 5408 C CA . ALA B 1 178 ? -17.797 32.781 10.406 1 98 178 ALA B CA 1
ATOM 5409 C C . ALA B 1 178 ? -16.328 33.219 10.391 1 98 178 ALA B C 1
ATOM 5411 O O . ALA B 1 178 ? -15.68 33.281 11.438 1 98 178 ALA B O 1
ATOM 5412 N N . MET B 1 179 ? -15.812 33.562 9.203 1 98.38 179 MET B N 1
ATOM 5413 C CA . MET B 1 179 ? -14.383 33.844 9.086 1 98.38 179 MET B CA 1
ATOM 5414 C C . MET B 1 179 ? -14.133 35.344 9.094 1 98.38 179 MET B C 1
ATOM 5416 O O . MET B 1 179 ? -12.992 35.781 8.938 1 98.38 179 MET B O 1
ATOM 5420 N N . GLU B 1 180 ? -15.164 36.125 9.32 1 97.69 180 GLU B N 1
ATOM 5421 C CA . GLU B 1 180 ? -15 37.562 9.383 1 97.69 180 GLU B CA 1
ATOM 5422 C C . GLU B 1 180 ? -14.07 37.969 10.516 1 97.69 180 GLU B C 1
ATOM 5424 O O . GLU B 1 180 ? -14.25 37.531 11.656 1 97.69 180 GLU B O 1
ATOM 5429 N N . GLY B 1 181 ? -13.07 38.781 10.172 1 97.06 181 GLY B N 1
ATOM 5430 C CA . GLY B 1 181 ? -12.141 39.281 11.18 1 97.06 181 GLY B CA 1
ATOM 5431 C C . GLY B 1 181 ? -11.023 38.281 11.492 1 97.06 181 GLY B C 1
ATOM 5432 O O . GLY B 1 181 ? -10.172 38.562 12.336 1 97.06 181 GLY B O 1
ATOM 5433 N N . ILE B 1 182 ? -10.984 37.156 10.844 1 98.19 182 ILE B N 1
ATOM 5434 C CA . ILE B 1 182 ? -9.945 36.156 11.039 1 98.19 182 ILE B CA 1
ATOM 5435 C C . ILE B 1 182 ? -9.094 36.031 9.781 1 98.19 182 ILE B C 1
ATOM 5437 O O . ILE B 1 182 ? -9.609 35.719 8.703 1 98.19 182 ILE B O 1
ATOM 5441 N N . GLY B 1 183 ? -7.836 36.281 9.977 1 97.94 183 GLY B N 1
ATOM 5442 C CA . GLY B 1 183 ? -6.984 36.25 8.797 1 97.94 183 GLY B CA 1
ATOM 5443 C C . GLY B 1 183 ? -7.453 37.188 7.707 1 97.94 183 GLY B C 1
ATOM 5444 O O . GLY B 1 183 ? -7.82 38.344 7.984 1 97.94 183 GLY B O 1
ATOM 5445 N N . SER B 1 184 ? -7.395 36.719 6.527 1 98 184 SER B N 1
ATOM 5446 C CA . SER B 1 184 ? -7.852 37.531 5.406 1 98 184 SER B CA 1
ATOM 5447 C C . SER B 1 184 ? -9.375 37.531 5.289 1 98 184 SER B C 1
ATOM 5449 O O . SER B 1 184 ? -9.961 38.344 4.602 1 98 184 SER B O 1
ATOM 5451 N N . GLY B 1 185 ? -9.953 36.5 5.895 1 98.12 185 GLY B N 1
ATOM 5452 C CA . GLY B 1 185 ? -11.391 36.344 5.793 1 98.12 185 GLY B CA 1
ATOM 5453 C C . GLY B 1 185 ? -11.82 35.625 4.523 1 98.12 185 GLY B C 1
ATOM 5454 O O . GLY B 1 185 ? -13 35.312 4.348 1 98.12 185 GLY B O 1
ATOM 5455 N N . ARG B 1 186 ? -10.945 35.312 3.688 1 98.5 186 ARG B N 1
ATOM 5456 C CA . ARG B 1 186 ? -11.266 34.656 2.426 1 98.5 186 ARG B CA 1
ATOM 5457 C C . ARG B 1 186 ? -11.648 33.188 2.658 1 98.5 186 ARG B C 1
ATOM 5459 O O . ARG B 1 186 ? -11.102 32.531 3.539 1 98.5 186 ARG B O 1
ATOM 5466 N N . VAL B 1 187 ? -12.578 32.75 1.897 1 98.69 187 VAL B N 1
ATOM 5467 C CA . VAL B 1 187 ? -13.039 31.359 1.947 1 98.69 187 VAL B CA 1
ATOM 5468 C C . VAL B 1 187 ? -13.219 30.828 0.529 1 98.69 187 VAL B C 1
ATOM 5470 O O . VAL B 1 187 ? -13.125 31.578 -0.443 1 98.69 187 VAL B O 1
ATOM 5473 N N . ILE B 1 188 ? -13.312 29.5 0.438 1 98.56 188 ILE B N 1
ATOM 5474 C CA . ILE B 1 188 ? -13.648 28.906 -0.851 1 98.56 188 ILE B CA 1
ATOM 5475 C C . ILE B 1 188 ? -15.055 29.344 -1.268 1 98.56 188 ILE B C 1
ATOM 5477 O O . ILE B 1 188 ? -16.016 29.109 -0.541 1 98.56 188 ILE B O 1
ATOM 5481 N N . GLU B 1 189 ? -15.172 29.953 -2.424 1 97.62 189 GLU B N 1
ATOM 5482 C CA . GLU B 1 189 ? -16.453 30.469 -2.9 1 97.62 189 GLU B CA 1
ATOM 5483 C C . GLU B 1 189 ? -16.906 29.734 -4.16 1 97.62 189 GLU B C 1
ATOM 5485 O O . GLU B 1 189 ? -17.469 30.344 -5.07 1 97.62 189 GLU B O 1
ATOM 5490 N N . SER B 1 190 ? -16.578 28.469 -4.188 1 97.19 190 SER B N 1
ATOM 5491 C CA . SER B 1 190 ? -16.922 27.656 -5.348 1 97.19 190 SER B CA 1
ATOM 5492 C C . SER B 1 190 ? -18.422 27.5 -5.496 1 97.19 190 SER B C 1
ATOM 5494 O O . SER B 1 190 ? -19.156 27.578 -4.512 1 97.19 190 SER B O 1
ATOM 5496 N N . THR B 1 191 ? -18.859 27.328 -6.758 1 96.31 191 THR B N 1
ATOM 5497 C CA . THR B 1 191 ? -20.234 27 -7.109 1 96.31 191 THR B CA 1
ATOM 5498 C C . THR B 1 191 ? -20.328 25.578 -7.652 1 96.31 191 THR B C 1
ATOM 5500 O O . THR B 1 191 ? -19.328 24.859 -7.703 1 96.31 191 THR B O 1
ATOM 5503 N N . GLU B 1 192 ? -21.5 25.203 -8.008 1 96.12 192 GLU B N 1
ATOM 5504 C CA . GLU B 1 192 ? -21.766 23.844 -8.492 1 96.12 192 GLU B CA 1
ATOM 5505 C C . GLU B 1 192 ? -21.016 23.562 -9.789 1 96.12 192 GLU B C 1
ATOM 5507 O O . GLU B 1 192 ? -20.859 22.406 -10.195 1 96.12 192 GLU B O 1
ATOM 5512 N N . ASN B 1 193 ? -20.438 24.609 -10.406 1 95.12 193 ASN B N 1
ATOM 5513 C CA . ASN B 1 193 ? -19.719 24.453 -11.664 1 95.12 193 ASN B CA 1
ATOM 5514 C C . ASN B 1 193 ? -18.203 24.469 -11.461 1 95.12 193 ASN B C 1
ATOM 5516 O O . ASN B 1 193 ? -17.453 24.188 -12.383 1 95.12 193 ASN B O 1
ATOM 5520 N N . ASP B 1 194 ? -17.812 24.812 -10.258 1 96.5 194 ASP B N 1
ATOM 5521 C CA . ASP B 1 194 ? -16.391 25.016 -9.977 1 96.5 194 ASP B CA 1
ATOM 5522 C C . ASP B 1 194 ? -15.75 23.734 -9.445 1 96.5 194 ASP B C 1
ATOM 5524 O O . ASP B 1 194 ? -16.453 22.797 -9.07 1 96.5 194 ASP B O 1
ATOM 5528 N N . LYS B 1 195 ? -14.43 23.75 -9.539 1 96.88 195 LYS B N 1
ATOM 5529 C CA . LYS B 1 195 ? -13.625 22.656 -9 1 96.88 195 LYS B CA 1
ATOM 5530 C C . LYS B 1 195 ? -12.836 23.109 -7.777 1 96.88 195 LYS B C 1
ATOM 5532 O O . LYS B 1 195 ? -12.523 24.297 -7.641 1 96.88 195 LYS B O 1
ATOM 5537 N N . ILE B 1 196 ? -12.547 22.141 -6.875 1 98.25 196 ILE B N 1
ATOM 5538 C CA . ILE B 1 196 ? -11.773 22.453 -5.676 1 98.25 196 ILE B CA 1
ATOM 5539 C C . ILE B 1 196 ? -10.586 21.5 -5.566 1 98.25 196 ILE B C 1
ATOM 5541 O O . ILE B 1 196 ? -10.75 20.281 -5.707 1 98.25 196 ILE B O 1
ATOM 5545 N N . PHE B 1 197 ? -9.414 22.031 -5.391 1 98.19 197 PHE B N 1
ATOM 5546 C CA . PHE B 1 197 ? -8.227 21.266 -5.031 1 98.19 197 PHE B CA 1
ATOM 5547 C C . PHE B 1 197 ? -7.777 21.594 -3.613 1 98.19 197 PHE B C 1
ATOM 5549 O O . PHE B 1 197 ? -7.566 22.75 -3.277 1 98.19 197 PHE B O 1
ATOM 5556 N N . VAL B 1 198 ? -7.625 20.562 -2.795 1 98.75 198 VAL B N 1
ATOM 5557 C CA . VAL B 1 198 ? -7.137 20.734 -1.431 1 98.75 198 VAL B CA 1
ATOM 5558 C C . VAL B 1 198 ? -5.84 19.953 -1.242 1 98.75 198 VAL B C 1
ATOM 5560 O O . VAL B 1 198 ? -5.77 18.766 -1.572 1 98.75 198 VAL B O 1
ATOM 5563 N N . ASN B 1 199 ? -4.844 20.594 -0.774 1 98.75 199 ASN B N 1
ATOM 5564 C CA . ASN B 1 199 ? -3.609 19.938 -0.348 1 98.75 199 ASN B CA 1
ATOM 5565 C C . ASN B 1 199 ? -3.336 20.172 1.136 1 98.75 199 ASN B C 1
ATOM 5567 O O . ASN B 1 199 ? -3.23 21.312 1.58 1 98.75 199 ASN B O 1
ATOM 5571 N N . TYR B 1 200 ? -3.281 19.109 1.863 1 98.69 200 TYR B N 1
ATOM 5572 C CA . TYR B 1 200 ? -2.947 19.156 3.281 1 98.69 200 TYR B CA 1
ATOM 5573 C C . TYR B 1 200 ? -1.617 18.469 3.551 1 98.69 200 TYR B C 1
ATOM 5575 O O . TYR B 1 200 ? -1.371 17.375 3.053 1 98.69 200 TYR B O 1
ATOM 5583 N N . ASP B 1 201 ? -0.777 19.109 4.344 1 98.38 201 ASP B N 1
ATOM 5584 C CA . ASP B 1 201 ? 0.547 18.578 4.648 1 98.38 201 ASP B CA 1
ATOM 5585 C C . ASP B 1 201 ? 0.845 18.656 6.145 1 98.38 201 ASP B C 1
ATOM 5587 O O . ASP B 1 201 ? 0.934 19.766 6.703 1 98.38 201 ASP B O 1
ATOM 5591 N N . ASP B 1 202 ? 0.978 17.531 6.785 1 95.81 202 ASP B N 1
ATOM 5592 C CA . ASP B 1 202 ? 1.39 17.516 8.188 1 95.81 202 ASP B CA 1
ATOM 5593 C C . ASP B 1 202 ? 1.412 16.094 8.742 1 95.81 202 ASP B C 1
ATOM 5595 O O . ASP B 1 202 ? 1.592 15.133 8 1 95.81 202 ASP B O 1
ATOM 5599 N N . HIS B 1 203 ? 1.437 16.047 10.133 1 95.06 203 HIS B N 1
ATOM 5600 C CA . HIS B 1 203 ? 1.396 14.773 10.852 1 95.06 203 HIS B CA 1
ATOM 5601 C C . HIS B 1 203 ? 0.008 14.141 10.781 1 95.06 203 HIS B C 1
ATOM 5603 O O . HIS B 1 203 ? -0.99 14.852 10.609 1 95.06 203 HIS B O 1
ATOM 5609 N N . GLY B 1 204 ? 0.058 12.883 10.852 1 97.06 204 GLY B N 1
ATOM 5610 C CA . GLY B 1 204 ? -1.19 12.133 10.867 1 97.06 204 GLY B CA 1
ATOM 5611 C C . GLY B 1 204 ? -1.117 10.859 11.688 1 97.06 204 GLY B C 1
ATOM 5612 O O . GLY B 1 204 ? -0.032 10.445 12.094 1 97.06 204 GLY B O 1
ATOM 5613 N N . SER B 1 205 ? -2.225 10.422 12.047 1 97.12 205 SER B N 1
ATOM 5614 C CA . SER B 1 205 ? -2.441 9.141 12.719 1 97.12 205 SER B CA 1
ATOM 5615 C C . SER B 1 205 ? -3.688 8.445 12.188 1 97.12 205 SER B C 1
ATOM 5617 O O . SER B 1 205 ? -4.301 8.906 11.219 1 97.12 205 SER B O 1
ATOM 5619 N N . TYR B 1 206 ? -3.988 7.285 12.797 1 96.5 206 TYR B N 1
ATOM 5620 C CA . TYR B 1 206 ? -5.137 6.523 12.32 1 96.5 206 TYR B CA 1
ATOM 5621 C C . TYR B 1 206 ? -6.43 7.301 12.516 1 96.5 206 TYR B C 1
ATOM 5623 O O . TYR B 1 206 ? -6.902 7.457 13.648 1 96.5 206 TYR B O 1
ATOM 5631 N N . GLY B 1 207 ? -6.945 7.863 11.438 1 96.25 207 GLY B N 1
ATOM 5632 C CA . GLY B 1 207 ? -8.227 8.555 11.461 1 96.25 207 GLY B CA 1
ATOM 5633 C C . GLY B 1 207 ? -8.102 10.031 11.797 1 96.25 207 GLY B C 1
ATOM 5634 O O . GLY B 1 207 ? -9.094 10.695 12.078 1 96.25 207 GLY B O 1
ATOM 5635 N N . TYR B 1 208 ? -6.824 10.547 11.852 1 96.38 208 TYR B N 1
ATOM 5636 C CA . TYR B 1 208 ? -6.625 11.938 12.234 1 96.38 208 TYR B CA 1
ATOM 5637 C C . TYR B 1 208 ? -5.492 12.57 11.43 1 96.38 208 TYR B C 1
ATOM 5639 O O . TYR B 1 208 ? -4.547 11.883 11.031 1 96.38 208 TYR B O 1
ATOM 5647 N N . VAL B 1 209 ? -5.668 13.82 11.172 1 97.12 209 VAL B N 1
ATOM 5648 C CA . VAL B 1 209 ? -4.523 14.688 10.906 1 97.12 209 VAL B CA 1
ATOM 5649 C C . VAL B 1 209 ? -4.418 15.758 11.984 1 97.12 209 VAL B C 1
ATOM 5651 O O . VAL B 1 209 ? -5.402 16.062 12.664 1 97.12 209 VAL B O 1
ATOM 5654 N N . VAL B 1 210 ? -3.223 16.281 12.148 1 95.44 210 VAL B N 1
ATOM 5655 C CA . VAL B 1 210 ? -2.982 17.172 13.281 1 95.44 210 VAL B CA 1
ATOM 5656 C C . VAL B 1 210 ? -2.822 18.609 12.789 1 95.44 210 VAL B C 1
ATOM 5658 O O . VAL B 1 210 ? -2.557 18.844 11.602 1 95.44 210 VAL B O 1
ATOM 5661 N N . PHE B 1 211 ? -3.119 19.531 13.664 1 96.31 211 PHE B N 1
ATOM 5662 C CA . PHE B 1 211 ? -2.955 20.969 13.484 1 96.31 211 PHE B CA 1
ATOM 5663 C C . PHE B 1 211 ? -2.152 21.562 14.633 1 96.31 211 PHE B C 1
ATOM 5665 O O . PHE B 1 211 ? -1.954 20.922 15.664 1 96.31 211 PHE B O 1
ATOM 5672 N N . PRO B 1 212 ? -1.676 22.766 14.32 1 92.38 212 PRO B N 1
ATOM 5673 C CA . PRO B 1 212 ? -1.033 23.438 15.453 1 92.38 212 PRO B CA 1
ATOM 5674 C C . PRO B 1 212 ? -2.008 23.75 16.594 1 92.38 212 PRO B C 1
ATOM 5676 O O . PRO B 1 212 ? -3.209 23.5 16.469 1 92.38 212 PRO B O 1
ATOM 5679 N N . ASN B 1 213 ? -1.532 24.141 17.734 1 86.19 213 ASN B N 1
ATOM 5680 C CA . ASN B 1 213 ? -2.326 24.594 18.859 1 86.19 213 ASN B CA 1
ATOM 5681 C C . ASN B 1 213 ? -3.15 23.469 19.469 1 86.19 213 ASN B C 1
ATOM 5683 O O . ASN B 1 213 ? -4.336 23.641 19.766 1 86.19 213 ASN B O 1
ATOM 5687 N N . ARG B 1 214 ? -2.668 22.375 19.469 1 88.06 214 ARG B N 1
ATOM 5688 C CA . ARG B 1 214 ? -3.213 21.203 20.156 1 88.06 214 ARG B CA 1
ATOM 5689 C C . ARG B 1 214 ? -4.559 20.812 19.562 1 88.06 214 ARG B C 1
ATOM 5691 O O . ARG B 1 214 ? -5.535 20.625 20.297 1 88.06 214 ARG B O 1
ATOM 5698 N N . ALA B 1 215 ? -4.602 20.766 18.344 1 93.81 215 ALA B N 1
ATOM 5699 C CA . ALA B 1 215 ? -5.859 20.438 17.688 1 93.81 215 ALA B CA 1
ATOM 5700 C C . ALA B 1 215 ? -5.656 19.328 16.641 1 93.81 215 ALA B C 1
ATOM 5702 O O . ALA B 1 215 ? -4.535 19.109 16.172 1 93.81 215 ALA B O 1
ATOM 5703 N N . LYS B 1 216 ? -6.734 18.641 16.375 1 95.62 216 LYS B N 1
ATOM 5704 C CA . LYS B 1 216 ? -6.719 17.594 15.367 1 95.62 216 LYS B CA 1
ATOM 5705 C C . LYS B 1 216 ? -8 17.609 14.539 1 95.62 216 LYS B C 1
ATOM 5707 O O . LYS B 1 216 ? -9.008 18.172 14.961 1 95.62 216 LYS B O 1
ATOM 5712 N N . LEU B 1 217 ? -7.895 17.141 13.352 1 97.19 217 LEU B N 1
ATOM 5713 C CA . LEU B 1 217 ? -9.031 16.953 12.461 1 97.19 217 LEU B CA 1
ATOM 5714 C C . LEU B 1 217 ? -9.289 15.461 12.227 1 97.19 217 LEU B C 1
ATOM 5716 O O . LEU B 1 217 ? -8.414 14.75 11.734 1 97.19 217 LEU B O 1
ATOM 5720 N N . SER B 1 218 ? -10.453 15.008 12.57 1 95.94 218 SER B N 1
ATOM 5721 C CA . SER B 1 218 ? -10.805 13.594 12.406 1 95.94 218 SER B CA 1
ATOM 5722 C C . SER B 1 218 ? -11.305 13.312 10.992 1 95.94 218 SER B C 1
ATOM 5724 O O . SER B 1 218 ? -11.812 14.211 10.32 1 95.94 218 SER B O 1
ATOM 5726 N N . ALA B 1 219 ? -11.133 12.07 10.617 1 96.38 219 ALA B N 1
ATOM 5727 C CA . ALA B 1 219 ? -11.719 11.609 9.359 1 96.38 219 ALA B CA 1
ATOM 5728 C C . ALA B 1 219 ? -13.219 11.852 9.328 1 96.38 219 ALA B C 1
ATOM 5730 O O . ALA B 1 219 ? -13.781 12.211 8.289 1 96.38 219 ALA B O 1
ATOM 5731 N N . GLN B 1 220 ? -13.844 11.695 10.445 1 94.44 220 GLN B N 1
ATOM 5732 C CA . GLN B 1 220 ? -15.281 11.906 10.555 1 94.44 220 GLN B CA 1
ATOM 5733 C C . GLN B 1 220 ? -15.648 13.352 10.227 1 94.44 220 GLN B C 1
ATOM 5735 O O . GLN B 1 220 ? -16.547 13.602 9.414 1 94.44 220 GLN B O 1
ATOM 5740 N N . ASN B 1 221 ? -14.977 14.266 10.852 1 96 221 ASN B N 1
ATOM 5741 C CA . ASN B 1 221 ? -15.297 15.672 10.664 1 96 221 ASN B CA 1
ATOM 5742 C C . ASN B 1 221 ? -15.031 16.125 9.227 1 96 221 ASN B C 1
ATOM 5744 O O . ASN B 1 221 ? -15.812 16.891 8.656 1 96 221 ASN B O 1
ATOM 5748 N N . LEU B 1 222 ? -13.961 15.688 8.664 1 97.56 222 LEU B N 1
ATOM 5749 C CA . LEU B 1 222 ? -13.648 16.031 7.277 1 97.56 222 LEU B CA 1
ATOM 5750 C C . LEU B 1 222 ? -14.695 15.461 6.328 1 97.56 222 LEU B C 1
ATOM 5752 O O . LEU B 1 222 ? -15.188 16.172 5.441 1 97.56 222 LEU B O 1
ATOM 5756 N N . THR B 1 223 ? -14.992 14.203 6.516 1 96.31 223 THR B N 1
ATOM 5757 C CA . THR B 1 223 ? -15.953 13.523 5.648 1 96.31 223 THR B CA 1
ATOM 5758 C C . THR B 1 223 ? -17.328 14.18 5.75 1 96.31 223 THR B C 1
ATOM 5760 O O . THR B 1 223 ? -18 14.367 4.738 1 96.31 223 THR B O 1
ATOM 5763 N N . GLU B 1 224 ? -17.719 14.508 6.938 1 95.69 224 GLU B N 1
ATOM 5764 C CA . GLU B 1 224 ? -19 15.18 7.137 1 95.69 224 GLU B CA 1
ATOM 5765 C C . GLU B 1 224 ? -19.031 16.531 6.438 1 95.69 224 GLU B C 1
ATOM 5767 O O . GLU B 1 224 ? -20.031 16.906 5.824 1 95.69 224 GLU B O 1
ATOM 5772 N N . ALA B 1 225 ? -18 17.266 6.582 1 97.81 225 ALA B N 1
ATOM 5773 C CA . ALA B 1 225 ? -17.906 18.578 5.918 1 97.81 225 ALA B CA 1
ATOM 5774 C C . ALA B 1 225 ? -18.031 18.422 4.406 1 97.81 225 ALA B C 1
ATOM 5776 O O . ALA B 1 225 ? -18.781 19.172 3.768 1 97.81 225 ALA B O 1
ATOM 5777 N N . VAL B 1 226 ? -17.328 17.469 3.836 1 98.06 226 VAL B N 1
ATOM 5778 C CA . VAL B 1 226 ? -17.359 17.25 2.395 1 98.06 226 VAL B CA 1
ATOM 5779 C C . VAL B 1 226 ? -18.75 16.812 1.958 1 98.06 226 VAL B C 1
ATOM 5781 O O . VAL B 1 226 ? -19.25 17.266 0.924 1 98.06 226 VAL B O 1
ATOM 5784 N N . HIS B 1 227 ? -19.375 16 2.754 1 96.12 227 HIS B N 1
ATOM 5785 C CA . HIS B 1 227 ? -20.719 15.547 2.416 1 96.12 227 HIS B CA 1
ATOM 5786 C C . HIS B 1 227 ? -21.734 16.688 2.49 1 96.12 227 HIS B C 1
ATOM 5788 O O . HIS B 1 227 ? -22.672 16.734 1.702 1 96.12 227 HIS B O 1
ATOM 5794 N N . ARG B 1 228 ? -21.562 17.562 3.48 1 97.5 228 ARG B N 1
ATOM 5795 C CA . ARG B 1 228 ? -22.391 18.75 3.533 1 97.5 228 ARG B CA 1
ATOM 5796 C C . ARG B 1 228 ? -22.219 19.609 2.281 1 97.5 228 ARG B C 1
ATOM 5798 O O . ARG B 1 228 ? -23.188 20.125 1.733 1 97.5 228 ARG B O 1
ATOM 5805 N N . MET B 1 229 ? -21.047 19.719 1.799 1 98.31 229 MET B N 1
ATOM 5806 C CA . MET B 1 229 ? -20.766 20.484 0.592 1 98.31 229 MET B CA 1
ATOM 5807 C C . MET B 1 229 ? -21.391 19.844 -0.631 1 98.31 229 MET B C 1
ATOM 5809 O O . MET B 1 229 ? -21.906 20.531 -1.518 1 98.31 229 MET B O 1
ATOM 5813 N N . ILE B 1 230 ? -21.297 18.547 -0.686 1 96.94 230 ILE B N 1
ATOM 5814 C CA . ILE B 1 230 ? -21.938 17.812 -1.772 1 96.94 230 ILE B CA 1
ATOM 5815 C C . ILE B 1 230 ? -23.438 18.078 -1.763 1 96.94 230 ILE B C 1
ATOM 5817 O O . ILE B 1 230 ? -24.031 18.391 -2.803 1 96.94 230 ILE B O 1
ATOM 5821 N N . ALA B 1 231 ? -24.062 17.969 -0.581 1 96.44 231 ALA B N 1
ATOM 5822 C CA . ALA B 1 231 ? -25.5 18.156 -0.431 1 96.44 231 ALA B CA 1
ATOM 5823 C C . ALA B 1 231 ? -25.922 19.562 -0.855 1 96.44 231 ALA B C 1
ATOM 5825 O O . ALA B 1 231 ? -27 19.766 -1.411 1 96.44 231 ALA B O 1
ATOM 5826 N N . LYS B 1 232 ? -25.062 20.469 -0.65 1 97.25 232 LYS B N 1
ATOM 5827 C CA . LYS B 1 232 ? -25.359 21.875 -0.955 1 97.25 232 LYS B CA 1
ATOM 5828 C C . LYS B 1 232 ? -24.875 22.25 -2.355 1 97.25 232 LYS B C 1
ATOM 5830 O O . LYS B 1 232 ? -24.953 23.406 -2.75 1 97.25 232 LYS B O 1
ATOM 5835 N N . LYS B 1 233 ? -24.297 21.297 -3.096 1 96.31 233 LYS B N 1
ATOM 5836 C CA . LYS B 1 233 ? -23.812 21.469 -4.465 1 96.31 233 LYS B CA 1
ATOM 5837 C C . LYS B 1 233 ? -22.797 22.609 -4.547 1 96.31 233 LYS B C 1
ATOM 5839 O O . LYS B 1 233 ? -22.938 23.516 -5.363 1 96.31 233 LYS B O 1
ATOM 5844 N N . LYS B 1 234 ? -21.828 22.547 -3.693 1 97.5 234 LYS B N 1
ATOM 5845 C CA . LYS B 1 234 ? -20.859 23.625 -3.561 1 97.5 234 LYS B CA 1
ATOM 5846 C C . LYS B 1 234 ? -19.703 23.453 -4.539 1 97.5 234 LYS B C 1
ATOM 5848 O O . LYS B 1 234 ? -18.828 24.312 -4.652 1 97.5 234 LYS B O 1
ATOM 5853 N N . PHE B 1 235 ? -19.688 22.391 -5.293 1 97.56 235 PHE B N 1
ATOM 5854 C CA . PHE B 1 235 ? -18.641 22.141 -6.273 1 97.56 235 PHE B CA 1
ATOM 5855 C C . PHE B 1 235 ? -19.078 21.109 -7.297 1 97.56 235 PHE B C 1
ATOM 5857 O O . PHE B 1 235 ? -20.047 20.375 -7.07 1 97.56 235 PHE B O 1
ATOM 5864 N N . ASN B 1 236 ? -18.328 21.141 -8.414 1 95.94 236 ASN B N 1
ATOM 5865 C CA . ASN B 1 236 ? -18.516 20.125 -9.445 1 95.94 236 ASN B CA 1
ATOM 5866 C C . ASN B 1 236 ? -17.641 18.906 -9.172 1 95.94 236 ASN B C 1
ATOM 5868 O O . ASN B 1 236 ? -18.094 17.766 -9.312 1 95.94 236 ASN B O 1
ATOM 5872 N N . LYS B 1 237 ? -16.391 19.188 -8.891 1 96.69 237 LYS B N 1
ATOM 5873 C CA . LYS B 1 237 ? -15.391 18.156 -8.594 1 96.69 237 LYS B CA 1
ATOM 5874 C C . LYS B 1 237 ? -14.43 18.609 -7.504 1 96.69 237 LYS B C 1
ATOM 5876 O O . LYS B 1 237 ? -14.055 19.781 -7.457 1 96.69 237 LYS B O 1
ATOM 5881 N N . MET B 1 238 ? -14.031 17.656 -6.684 1 98 238 MET B N 1
ATOM 5882 C CA . MET B 1 238 ? -13.062 17.953 -5.633 1 98 238 MET B CA 1
ATOM 5883 C C . MET B 1 238 ? -11.945 16.922 -5.613 1 98 238 MET B C 1
ATOM 5885 O O . MET B 1 238 ? -12.203 15.719 -5.723 1 98 238 MET B O 1
ATOM 5889 N N . ILE B 1 239 ? -10.719 17.391 -5.57 1 97.94 239 ILE B N 1
ATOM 5890 C CA . ILE B 1 239 ? -9.555 16.516 -5.395 1 97.94 239 ILE B CA 1
ATOM 5891 C C . ILE B 1 239 ? -8.82 16.891 -4.113 1 97.94 239 ILE B C 1
ATOM 5893 O O . ILE B 1 239 ? -8.539 18.078 -3.871 1 97.94 239 ILE B O 1
ATOM 5897 N N . LEU B 1 240 ? -8.531 15.914 -3.268 1 98.5 240 LEU B N 1
ATOM 5898 C CA . LEU B 1 240 ? -7.77 16.094 -2.037 1 98.5 240 LEU B CA 1
ATOM 5899 C C . LEU B 1 240 ? -6.449 15.336 -2.102 1 98.5 240 LEU B C 1
ATOM 5901 O O . LEU B 1 240 ? -6.43 14.133 -2.344 1 98.5 240 LEU B O 1
ATOM 5905 N N . TYR B 1 241 ? -5.332 15.992 -1.939 1 98.38 241 TYR B N 1
ATOM 5906 C CA . TYR B 1 241 ? -4.016 15.398 -1.736 1 98.38 241 TYR B CA 1
ATOM 5907 C C . TYR B 1 241 ? -3.584 15.508 -0.279 1 98.38 241 TYR B C 1
ATOM 5909 O O . TYR B 1 241 ? -3.338 16.609 0.218 1 98.38 241 TYR B O 1
ATOM 5917 N N . LEU B 1 242 ? -3.459 14.391 0.417 1 98.56 242 LEU B N 1
ATOM 5918 C CA . LEU B 1 242 ? -3.156 14.383 1.844 1 98.56 242 LEU B CA 1
ATOM 5919 C C . LEU B 1 242 ? -1.757 13.828 2.098 1 98.56 242 LEU B C 1
ATOM 5921 O O . LEU B 1 242 ? -1.52 12.625 1.941 1 98.56 242 LEU B O 1
ATOM 5925 N N . GLU B 1 243 ? -0.892 14.711 2.52 1 98.5 243 GLU B N 1
ATOM 5926 C CA . GLU B 1 243 ? 0.466 14.352 2.916 1 98.5 243 GLU B CA 1
ATOM 5927 C C . GLU B 1 243 ? 0.57 14.18 4.43 1 98.5 243 GLU B C 1
ATOM 5929 O O . GLU B 1 243 ? 0.795 15.148 5.156 1 98.5 243 GLU B O 1
ATOM 5934 N N . ALA B 1 244 ? 0.478 13 4.879 1 98.12 244 ALA B N 1
ATOM 5935 C CA . ALA B 1 244 ? 0.58 12.688 6.305 1 98.12 244 ALA B CA 1
ATOM 5936 C C . ALA B 1 244 ? 0.787 11.188 6.52 1 98.12 244 ALA B C 1
ATOM 5938 O O . ALA B 1 244 ? 0.481 10.383 5.641 1 98.12 244 ALA B O 1
ATOM 5939 N N . CYS B 1 245 ? 1.387 10.844 7.629 1 97.06 245 CYS B N 1
ATOM 5940 C CA . CYS B 1 245 ? 1.405 9.445 8.047 1 97.06 245 CYS B CA 1
ATOM 5941 C C . CYS B 1 245 ? -0.01 8.914 8.234 1 97.06 245 CYS B C 1
ATOM 5943 O O . CYS B 1 245 ? -0.881 9.617 8.742 1 97.06 245 CYS B O 1
ATOM 5945 N N . GLU B 1 246 ? -0.27 7.68 7.762 1 96.44 246 GLU B N 1
ATOM 5946 C CA . GLU B 1 246 ? -1.533 6.957 7.879 1 96.44 246 GLU B CA 1
ATOM 5947 C C . GLU B 1 246 ? -2.68 7.742 7.254 1 96.44 246 GLU B C 1
ATOM 5949 O O . GLU B 1 246 ? -3.82 7.66 7.715 1 96.44 246 GLU B O 1
ATOM 5954 N N . SER B 1 247 ? -2.389 8.562 6.234 1 97.62 247 SER B N 1
ATOM 5955 C CA . SER B 1 247 ? -3.389 9.422 5.602 1 97.62 247 SER B CA 1
ATOM 5956 C C . SER B 1 247 ? -4.449 8.586 4.883 1 97.62 247 SER B C 1
ATOM 5958 O O . SER B 1 247 ? -5.57 9.055 4.668 1 97.62 247 SER B O 1
ATOM 5960 N N . GLY B 1 248 ? -4.133 7.359 4.512 1 95.62 248 GLY B N 1
ATOM 5961 C CA . GLY B 1 248 ? -5.145 6.488 3.932 1 95.62 248 GLY B CA 1
ATOM 5962 C C . GLY B 1 248 ? -6.359 6.312 4.82 1 95.62 248 GLY B C 1
ATOM 5963 O O . GLY B 1 248 ? -7.477 6.129 4.328 1 95.62 248 GLY B O 1
ATOM 5964 N N . SER B 1 249 ? -6.164 6.371 6.137 1 95.19 249 SER B N 1
ATOM 5965 C CA . SER B 1 249 ? -7.258 6.184 7.086 1 95.19 249 SER B CA 1
ATOM 5966 C C . SER B 1 249 ? -8.242 7.348 7.031 1 95.19 249 SER B C 1
ATOM 5968 O O . SER B 1 249 ? -9.383 7.227 7.496 1 95.19 249 SER B O 1
ATOM 5970 N N . MET B 1 250 ? -7.863 8.445 6.422 1 96.69 250 MET B N 1
ATOM 5971 C CA . MET B 1 250 ? -8.727 9.617 6.312 1 96.69 250 MET B CA 1
ATOM 5972 C C . MET B 1 250 ? -9.719 9.461 5.172 1 96.69 250 MET B C 1
ATOM 5974 O O . MET B 1 250 ? -10.656 10.25 5.043 1 96.69 250 MET B O 1
ATOM 5978 N N . ALA B 1 251 ? -9.531 8.391 4.352 1 95.06 251 ALA B N 1
ATOM 5979 C CA . ALA B 1 251 ? -10.344 8.344 3.139 1 95.06 251 ALA B CA 1
ATOM 5980 C C . ALA B 1 251 ? -10.906 6.941 2.91 1 95.06 251 ALA B C 1
ATOM 5982 O O . ALA B 1 251 ? -11.914 6.777 2.223 1 95.06 251 ALA B O 1
ATOM 5983 N N . ASP B 1 252 ? -10.289 5.965 3.441 1 89.88 252 ASP B N 1
ATOM 5984 C CA . ASP B 1 252 ? -10.617 4.578 3.141 1 89.88 252 ASP B CA 1
ATOM 5985 C C . ASP B 1 252 ? -12.078 4.281 3.477 1 89.88 252 ASP B C 1
ATOM 5987 O O . ASP B 1 252 ? -12.492 4.398 4.633 1 89.88 252 ASP B O 1
ATOM 5991 N N . SER B 1 253 ? -12.859 3.932 2.467 1 85.06 253 SER B N 1
ATOM 5992 C CA . SER B 1 253 ? -14.258 3.535 2.545 1 85.06 253 SER B CA 1
ATOM 5993 C C . SER B 1 253 ? -15.141 4.699 2.99 1 85.06 253 SER B C 1
ATOM 5995 O O . SER B 1 253 ? -16.203 4.492 3.568 1 85.06 253 SER B O 1
ATOM 5997 N N . LEU B 1 254 ? -14.695 5.922 2.779 1 91.25 254 LEU B N 1
ATOM 5998 C CA . LEU B 1 254 ? -15.445 7.066 3.285 1 91.25 254 LEU B CA 1
ATOM 5999 C C . LEU B 1 254 ? -16.031 7.879 2.139 1 91.25 254 LEU B C 1
ATOM 6001 O O . LEU B 1 254 ? -16.922 8.711 2.352 1 91.25 254 LEU B O 1
ATOM 6005 N N . TYR B 1 255 ? -15.57 7.664 0.948 1 91.38 255 TYR B N 1
ATOM 6006 C CA . TYR B 1 255 ? -16.062 8.352 -0.24 1 91.38 255 TYR B CA 1
ATOM 6007 C C . TYR B 1 255 ? -16.516 7.355 -1.303 1 91.38 255 TYR B C 1
ATOM 6009 O O . TYR B 1 255 ? -15.766 6.441 -1.655 1 91.38 255 TYR B O 1
ATOM 6017 N N . SER B 1 256 ? -17.688 7.586 -1.818 1 87.25 256 SER B N 1
ATOM 6018 C CA . SER B 1 256 ? -18.234 6.66 -2.799 1 87.25 256 SER B CA 1
ATOM 6019 C C . SER B 1 256 ? -17.734 6.969 -4.203 1 87.25 256 SER B C 1
ATOM 6021 O O . SER B 1 256 ? -17.141 8.023 -4.438 1 87.25 256 SER B O 1
ATOM 6023 N N . SER B 1 257 ? -18 6.105 -5.066 1 84.56 257 SER B N 1
ATOM 6024 C CA . SER B 1 257 ? -17.547 6.223 -6.453 1 84.56 257 SER B CA 1
ATOM 6025 C C . SER B 1 257 ? -18.328 7.301 -7.195 1 84.56 257 SER B C 1
ATOM 6027 O O . SER B 1 257 ? -17.938 7.723 -8.281 1 84.56 257 SER B O 1
ATOM 6029 N N . ASN B 1 258 ? -19.375 7.766 -6.621 1 85.69 258 ASN B N 1
ATOM 6030 C CA . ASN B 1 258 ? -20.172 8.797 -7.266 1 85.69 258 ASN B CA 1
ATOM 6031 C C . ASN B 1 258 ? -20.172 10.094 -6.465 1 85.69 258 ASN B C 1
ATOM 6033 O O . ASN B 1 258 ? -21.047 10.945 -6.645 1 85.69 258 ASN B O 1
ATOM 6037 N N . SER B 1 259 ? -19.203 10.25 -5.621 1 91.56 259 SER B N 1
ATOM 6038 C CA . SER B 1 259 ? -19.156 11.398 -4.715 1 91.56 259 SER B CA 1
ATOM 6039 C C . SER B 1 259 ? -18.609 12.641 -5.418 1 91.56 259 SER B C 1
ATOM 6041 O O . SER B 1 259 ? -18.703 13.75 -4.895 1 91.56 259 SER B O 1
ATOM 6043 N N . SER B 1 260 ? -17.984 12.492 -6.586 1 94.88 260 SER B N 1
ATOM 6044 C CA . SER B 1 260 ? -17.281 13.562 -7.277 1 94.88 260 SER B CA 1
ATOM 6045 C C . SER B 1 260 ? -16.078 14.055 -6.461 1 94.88 260 SER B C 1
ATOM 6047 O O . SER B 1 260 ? -15.641 15.195 -6.625 1 94.88 260 SER B O 1
ATOM 6049 N N . VAL B 1 261 ? -15.688 13.234 -5.508 1 97.62 261 VAL B N 1
ATOM 6050 C CA . VAL B 1 261 ? -14.516 13.523 -4.676 1 97.62 261 VAL B CA 1
ATOM 6051 C C . VAL B 1 261 ? -13.445 12.453 -4.902 1 97.62 261 VAL B C 1
ATOM 6053 O O . VAL B 1 261 ? -13.734 11.258 -4.828 1 97.62 261 VAL B O 1
ATOM 6056 N N . LEU B 1 262 ? -12.266 12.867 -5.246 1 97.12 262 LEU B N 1
ATOM 6057 C CA . LEU B 1 262 ? -11.102 12 -5.379 1 97.12 262 LEU B CA 1
ATOM 6058 C C . LEU B 1 262 ? -10.047 12.336 -4.332 1 97.12 262 LEU B C 1
ATOM 6060 O O . LEU B 1 262 ? -9.672 13.5 -4.172 1 97.12 262 LEU B O 1
ATOM 6064 N N . VAL B 1 263 ? -9.578 11.336 -3.609 1 97.75 263 VAL B N 1
ATOM 6065 C CA . VAL B 1 263 ? -8.578 11.555 -2.57 1 97.75 263 VAL B CA 1
ATOM 6066 C C . VAL B 1 263 ? -7.32 10.75 -2.895 1 97.75 263 VAL B C 1
ATOM 6068 O O . VAL B 1 263 ? -7.395 9.547 -3.152 1 97.75 263 VAL B O 1
ATOM 6071 N N . VAL B 1 264 ? -6.199 11.367 -2.918 1 97.56 264 VAL B N 1
ATOM 6072 C CA . VAL B 1 264 ? -4.898 10.719 -3.045 1 97.56 264 VAL B CA 1
ATOM 6073 C C . VAL B 1 264 ? -4.094 10.914 -1.763 1 97.56 264 VAL B C 1
ATOM 6075 O O . VAL B 1 264 ? -4.004 12.031 -1.246 1 97.56 264 VAL B O 1
ATOM 6078 N N . THR B 1 265 ? -3.561 9.844 -1.23 1 97.81 265 THR B N 1
ATOM 6079 C CA . THR B 1 265 ? -2.896 9.906 0.067 1 97.81 265 THR B CA 1
ATOM 6080 C C . THR B 1 265 ? -1.434 9.484 -0.053 1 97.81 265 THR B C 1
ATOM 6082 O O . THR B 1 265 ? -1.096 8.609 -0.853 1 97.81 265 THR B O 1
ATOM 6085 N N . ALA B 1 266 ? -0.611 10.094 0.78 1 97.81 266 ALA B N 1
ATOM 6086 C CA . ALA B 1 266 ? 0.832 9.867 0.749 1 97.81 266 ALA B CA 1
ATOM 6087 C C . ALA B 1 266 ? 1.181 8.484 1.283 1 97.81 266 ALA B C 1
ATOM 6089 O O . ALA B 1 266 ? 2.248 7.945 0.981 1 97.81 266 ALA B O 1
ATOM 6090 N N . SER B 1 267 ? 0.33 7.941 2.115 1 95.56 267 SER B N 1
ATOM 6091 C CA . SER B 1 267 ? 0.605 6.664 2.758 1 95.56 267 SER B CA 1
ATOM 6092 C C . SER B 1 267 ? -0.667 5.832 2.904 1 95.56 267 SER B C 1
ATOM 6094 O O . SER B 1 267 ? -1.774 6.359 2.775 1 95.56 267 SER B O 1
ATOM 6096 N N . GLY B 1 268 ? -0.466 4.566 3.125 1 91.88 268 GLY B N 1
ATOM 6097 C CA . GLY B 1 268 ? -1.583 3.697 3.457 1 91.88 268 GLY B CA 1
ATOM 6098 C C . GLY B 1 268 ? -2.152 3.959 4.84 1 91.88 268 GLY B C 1
ATOM 6099 O O . GLY B 1 268 ? -1.677 4.844 5.555 1 91.88 268 GLY B O 1
ATOM 6100 N N . ARG B 1 269 ? -3.041 3.123 5.27 1 91.44 269 ARG B N 1
ATOM 6101 C CA . ARG B 1 269 ? -3.826 3.314 6.48 1 91.44 269 ARG B CA 1
ATOM 6102 C C . ARG B 1 269 ? -2.975 3.092 7.727 1 91.44 269 ARG B C 1
ATOM 6104 O O . ARG B 1 269 ? -3.273 3.633 8.797 1 91.44 269 ARG B O 1
ATOM 6111 N N . PHE B 1 270 ? -1.9 2.322 7.582 1 91.25 270 PHE B N 1
ATOM 6112 C CA . PHE B 1 270 ? -1.226 1.86 8.789 1 91.25 270 PHE B CA 1
ATOM 6113 C C . PHE B 1 270 ? 0.276 2.102 8.695 1 91.25 270 PHE B C 1
ATOM 6115 O O . PHE B 1 270 ? 1.063 1.404 9.344 1 91.25 270 PHE B O 1
ATOM 6122 N N . GLU B 1 271 ? 0.646 3.016 7.809 1 91.81 271 GLU B N 1
ATOM 6123 C CA . GLU B 1 271 ? 2.084 3.18 7.629 1 91.81 271 GLU B CA 1
ATOM 6124 C C . GLU B 1 271 ? 2.473 4.656 7.602 1 91.81 271 GLU B C 1
ATOM 6126 O O . GLU B 1 271 ? 1.611 5.527 7.473 1 91.81 271 GLU B O 1
ATOM 6131 N N . SER B 1 272 ? 3.73 4.926 7.766 1 94.44 272 SER B N 1
ATOM 6132 C CA . SER B 1 272 ? 4.266 6.281 7.758 1 94.44 272 SER B CA 1
ATOM 6133 C C . SER B 1 272 ? 4.434 6.797 6.332 1 94.44 272 SER B C 1
ATOM 6135 O O . SER B 1 272 ? 4.598 6.012 5.395 1 94.44 272 SER B O 1
ATOM 6137 N N . SER B 1 273 ? 4.289 8.086 6.227 1 96.5 273 SER B N 1
ATOM 6138 C CA . SER B 1 273 ? 4.848 8.766 5.062 1 96.5 273 SER B CA 1
ATOM 6139 C C . SER B 1 273 ? 6.336 9.039 5.246 1 96.5 273 SER B C 1
ATOM 6141 O O . SER B 1 273 ? 6.906 8.727 6.297 1 96.5 273 SER B O 1
ATOM 6143 N N . TRP B 1 274 ? 6.961 9.633 4.234 1 94.94 274 TRP B N 1
ATOM 6144 C CA . TRP B 1 274 ? 8.414 9.766 4.301 1 94.94 274 TRP B CA 1
ATOM 6145 C C . TRP B 1 274 ? 8.859 11.141 3.818 1 94.94 274 TRP B C 1
ATOM 6147 O O . TRP B 1 274 ? 8.305 11.68 2.854 1 94.94 274 TRP B O 1
ATOM 6157 N N . ALA B 1 275 ? 9.812 11.703 4.512 1 96.12 275 ALA B N 1
ATOM 6158 C CA . ALA B 1 275 ? 10.422 12.984 4.168 1 96.12 275 ALA B CA 1
ATOM 6159 C C . ALA B 1 275 ? 11.633 12.781 3.256 1 96.12 275 ALA B C 1
ATOM 6161 O O . ALA B 1 275 ? 12.234 11.711 3.24 1 96.12 275 ALA B O 1
ATOM 6162 N N . CYS B 1 276 ? 11.922 13.805 2.479 1 93.62 276 CYS B N 1
ATOM 6163 C CA . CYS B 1 276 ? 13.07 13.758 1.573 1 93.62 276 CYS B CA 1
ATOM 6164 C C . CYS B 1 276 ? 13.93 15 1.712 1 93.62 276 CYS B C 1
ATOM 6166 O O . CYS B 1 276 ? 13.562 15.945 2.412 1 93.62 276 CYS B O 1
ATOM 6168 N N . TYR B 1 277 ? 15.148 14.93 1.156 1 93.38 277 TYR B N 1
ATOM 6169 C CA . TYR B 1 277 ? 16.109 16.031 1.194 1 93.38 277 TYR B CA 1
ATOM 6170 C C . TYR B 1 277 ? 16.516 16.344 2.629 1 93.38 277 TYR B C 1
ATOM 6172 O O . TYR B 1 277 ? 16.453 17.5 3.055 1 93.38 277 TYR B O 1
ATOM 6180 N N . CYS B 1 278 ? 16.953 15.336 3.355 1 93.75 278 CYS B N 1
ATOM 6181 C CA . CYS B 1 278 ? 17.203 15.469 4.785 1 93.75 278 CYS B CA 1
ATOM 6182 C C . CYS B 1 278 ? 18.703 15.547 5.078 1 93.75 278 CYS B C 1
ATOM 6184 O O . CYS B 1 278 ? 19.109 15.508 6.238 1 93.75 278 CYS B O 1
ATOM 6186 N N . ASN B 1 279 ? 19.484 15.711 4.043 1 88.06 279 ASN B N 1
ATOM 6187 C CA . ASN B 1 279 ? 20.922 15.602 4.246 1 88.06 279 ASN B CA 1
ATOM 6188 C C . ASN B 1 279 ? 21.609 16.969 4.258 1 88.06 279 ASN B C 1
ATOM 6190 O O . ASN B 1 279 ? 22.812 17.062 4.449 1 88.06 279 ASN B O 1
ATOM 6194 N N . GLU B 1 280 ? 20.828 17.984 4.109 1 87.44 280 GLU B N 1
ATOM 6195 C CA . GLU B 1 280 ? 21.406 19.312 4.203 1 87.44 280 GLU B CA 1
ATOM 6196 C C . GLU B 1 280 ? 21.922 19.594 5.613 1 87.44 280 GLU B C 1
ATOM 6198 O O . GLU B 1 280 ? 21.203 19.391 6.594 1 87.44 280 GLU B O 1
ATOM 6203 N N . GLU B 1 281 ? 23.125 19.859 5.742 1 82.19 281 GLU B N 1
ATOM 6204 C CA . GLU B 1 281 ? 23.906 19.859 6.977 1 82.19 281 GLU B CA 1
ATOM 6205 C C . GLU B 1 281 ? 23.156 20.547 8.109 1 82.19 281 GLU B C 1
ATOM 6207 O O . GLU B 1 281 ? 23.047 20 9.211 1 82.19 281 GLU B O 1
ATOM 6212 N N . THR B 1 282 ? 22.672 21.797 7.984 1 87.56 282 THR B N 1
ATOM 6213 C CA . THR B 1 282 ? 22.094 22.484 9.141 1 87.56 282 THR B CA 1
ATOM 6214 C C . THR B 1 282 ? 20.578 22.578 9.016 1 87.56 282 THR B C 1
ATOM 6216 O O . THR B 1 282 ? 19.906 23.141 9.891 1 87.56 282 THR B O 1
ATOM 6219 N N . MET B 1 283 ? 20.047 21.984 8.055 1 94 283 MET B N 1
ATOM 6220 C CA . MET B 1 283 ? 18.625 22.141 7.797 1 94 283 MET B CA 1
ATOM 6221 C C . MET B 1 283 ? 17.859 20.875 8.141 1 94 283 MET B C 1
ATOM 6223 O O . MET B 1 283 ? 18.391 19.766 8.008 1 94 283 MET B O 1
ATOM 6227 N N . PRO B 1 284 ? 16.594 21.047 8.672 1 95.69 284 PRO B N 1
ATOM 6228 C CA . PRO B 1 284 ? 15.742 19.844 8.68 1 95.69 284 PRO B CA 1
ATOM 6229 C C . PRO B 1 284 ? 15.398 19.359 7.27 1 95.69 284 PRO B C 1
ATOM 6231 O O . PRO B 1 284 ? 15.93 19.875 6.285 1 95.69 284 PRO B O 1
ATOM 6234 N N . CYS B 1 285 ? 14.602 18.266 7.215 1 96.25 285 CYS B N 1
ATOM 6235 C CA . CYS B 1 285 ? 14.164 17.812 5.898 1 96.25 285 CYS B CA 1
ATOM 6236 C C . CYS B 1 285 ? 13.438 18.922 5.156 1 96.25 285 CYS B C 1
ATOM 6238 O O . CYS B 1 285 ? 12.625 19.641 5.742 1 96.25 285 CYS B O 1
ATOM 6240 N N . LEU B 1 286 ? 13.695 19.062 3.867 1 96.75 286 LEU B N 1
ATOM 6241 C CA . LEU B 1 286 ? 13.203 20.219 3.113 1 96.75 286 LEU B CA 1
ATOM 6242 C C . LEU B 1 286 ? 11.859 19.906 2.461 1 96.75 286 LEU B C 1
ATOM 6244 O O . LEU B 1 286 ? 11.133 20.828 2.068 1 96.75 286 LEU B O 1
ATOM 6248 N N . GLY B 1 287 ? 11.57 18.609 2.307 1 96.62 287 GLY B N 1
ATOM 6249 C CA . GLY B 1 287 ? 10.328 18.234 1.654 1 96.62 287 GLY B CA 1
ATOM 6250 C C . GLY B 1 287 ? 9.82 16.859 2.076 1 96.62 287 GLY B C 1
ATOM 6251 O O . GLY B 1 287 ? 10.484 16.156 2.836 1 96.62 287 GLY B O 1
ATOM 6252 N N . ASP B 1 288 ? 8.609 16.578 1.692 1 97.19 288 ASP B N 1
ATOM 6253 C CA . ASP B 1 288 ? 8.031 15.25 1.803 1 97.19 288 ASP B CA 1
ATOM 6254 C C . ASP B 1 288 ? 7.949 14.57 0.438 1 97.19 288 ASP B C 1
ATOM 6256 O O . ASP B 1 288 ? 7.641 15.211 -0.566 1 97.19 288 ASP B O 1
ATOM 6260 N N . ALA B 1 289 ? 8.203 13.305 0.404 1 94.62 289 ALA B N 1
ATOM 6261 C CA . ALA B 1 289 ? 8.398 12.562 -0.839 1 94.62 289 ALA B CA 1
ATOM 6262 C C . ALA B 1 289 ? 7.164 12.648 -1.728 1 94.62 289 ALA B C 1
ATOM 6264 O O . ALA B 1 289 ? 7.266 12.961 -2.916 1 94.62 289 ALA B O 1
ATOM 6265 N N . PHE B 1 290 ? 5.996 12.375 -1.201 1 96.81 290 PHE B N 1
ATOM 6266 C CA . PHE B 1 290 ? 4.75 12.406 -1.958 1 96.81 290 PHE B CA 1
ATOM 6267 C C . PHE B 1 290 ? 4.523 13.789 -2.564 1 96.81 290 PHE B C 1
ATOM 6269 O O . PHE B 1 290 ? 4.223 13.906 -3.754 1 96.81 290 PHE B O 1
ATOM 6276 N N . SER B 1 291 ? 4.711 14.836 -1.787 1 97.12 291 SER B N 1
ATOM 6277 C CA . SER B 1 291 ? 4.441 16.203 -2.201 1 97.12 291 SER B CA 1
ATOM 6278 C C . SER B 1 291 ? 5.406 16.656 -3.297 1 97.12 291 SER B C 1
ATOM 6280 O O . SER B 1 291 ? 4.98 17.172 -4.328 1 97.12 291 SER B O 1
ATOM 6282 N N . VAL B 1 292 ? 6.652 16.375 -3.115 1 94.25 292 VAL B N 1
ATOM 6283 C CA . VAL B 1 292 ? 7.648 16.812 -4.086 1 94.25 292 VAL B CA 1
ATOM 6284 C C . VAL B 1 292 ? 7.438 16.078 -5.41 1 94.25 292 VAL B C 1
ATOM 6286 O O . VAL B 1 292 ? 7.66 16.641 -6.484 1 94.25 292 VAL B O 1
ATOM 6289 N N . ARG B 1 293 ? 6.949 14.875 -5.332 1 92.25 293 ARG B N 1
ATOM 6290 C CA . ARG B 1 293 ? 6.789 14.078 -6.543 1 92.25 293 ARG B CA 1
ATOM 6291 C C . ARG B 1 293 ? 5.602 14.562 -7.367 1 92.25 293 ARG B C 1
ATOM 6293 O O . ARG B 1 293 ? 5.699 14.703 -8.586 1 92.25 293 ARG B O 1
ATOM 6300 N N . TRP B 1 294 ? 4.449 14.766 -6.711 1 93.25 294 TRP B N 1
ATOM 6301 C CA . TRP B 1 294 ? 3.322 15.203 -7.527 1 93.25 294 TRP B CA 1
ATOM 6302 C C . TRP B 1 294 ? 3.549 16.609 -8.055 1 93.25 294 TRP B C 1
ATOM 6304 O O . TRP B 1 294 ? 3.137 16.938 -9.172 1 93.25 294 TRP B O 1
ATOM 6314 N N . MET B 1 295 ? 4.223 17.484 -7.348 1 92.12 295 MET B N 1
ATOM 6315 C CA . MET B 1 295 ? 4.523 18.844 -7.824 1 92.12 295 MET B CA 1
ATOM 6316 C C . MET B 1 295 ? 5.52 18.797 -8.977 1 92.12 295 MET B C 1
ATOM 6318 O O . MET B 1 295 ? 5.371 19.531 -9.961 1 92.12 295 MET B O 1
ATOM 6322 N N . GLY B 1 296 ? 6.566 17.906 -8.734 1 86.19 296 GLY B N 1
ATOM 6323 C CA . GLY B 1 296 ? 7.508 17.734 -9.828 1 86.19 296 GLY B CA 1
ATOM 6324 C C . GLY B 1 296 ? 6.852 17.25 -11.109 1 86.19 296 GLY B C 1
ATOM 6325 O O . GLY B 1 296 ? 7.203 17.688 -12.203 1 86.19 296 GLY B O 1
ATOM 6326 N N . ASP B 1 297 ? 5.957 16.375 -10.914 1 85.25 297 ASP B N 1
ATOM 6327 C CA . ASP B 1 297 ? 5.238 15.844 -12.062 1 85.25 297 ASP B CA 1
ATOM 6328 C C . ASP B 1 297 ? 4.375 16.922 -12.719 1 85.25 297 ASP B C 1
ATOM 6330 O O . ASP B 1 297 ? 4.258 16.953 -13.945 1 85.25 297 ASP B O 1
ATOM 6334 N N . LEU B 1 298 ? 3.703 17.734 -11.93 1 82.94 298 LEU B N 1
ATOM 6335 C CA . LEU B 1 298 ? 2.881 18.812 -12.453 1 82.94 298 LEU B CA 1
ATOM 6336 C C . LEU B 1 298 ? 3.73 19.812 -13.219 1 82.94 298 LEU B C 1
ATOM 6338 O O . LEU B 1 298 ? 3.266 20.406 -14.195 1 82.94 298 LEU B O 1
ATOM 6342 N N . TYR B 1 299 ? 4.895 19.938 -12.781 1 73.75 299 TYR B N 1
ATOM 6343 C CA . TYR B 1 299 ? 5.809 20.875 -13.438 1 73.75 299 TYR B CA 1
ATOM 6344 C C . TYR B 1 299 ? 6.289 20.312 -14.773 1 73.75 299 TYR B C 1
ATOM 6346 O O . TYR B 1 299 ? 6.375 21.047 -15.766 1 73.75 299 TYR B O 1
ATOM 6354 N N . GLN B 1 300 ? 6.637 18.984 -14.828 1 65.69 300 GLN B N 1
ATOM 6355 C CA . GLN B 1 300 ? 7.148 18.344 -16.031 1 65.69 300 GLN B CA 1
ATOM 6356 C C . GLN B 1 300 ? 6.059 18.234 -17.094 1 65.69 300 GLN B C 1
ATOM 6358 O O . GLN B 1 300 ? 6.348 18.234 -18.297 1 65.69 300 GLN B O 1
ATOM 6363 N N . GLU B 1 301 ? 4.902 17.953 -16.672 1 56.62 301 GLU B N 1
ATOM 6364 C CA . GLU B 1 301 ? 3.789 17.766 -17.594 1 56.62 301 GLU B CA 1
ATOM 6365 C C . GLU B 1 301 ? 3.588 19 -18.469 1 56.62 301 GLU B C 1
ATOM 6367 O O . GLU B 1 301 ? 3.035 18.891 -19.578 1 56.62 301 GLU B O 1
ATOM 6372 N N . PHE B 1 302 ? 4.062 20.125 -18.094 1 52.69 302 PHE B N 1
ATOM 6373 C CA . PHE B 1 302 ? 3.945 21.344 -18.891 1 52.69 302 PHE B CA 1
ATOM 6374 C C . PHE B 1 302 ? 4.516 21.156 -20.281 1 52.69 302 PHE B C 1
ATOM 6376 O O . PHE B 1 302 ? 4.051 21.766 -21.25 1 52.69 302 PHE B O 1
ATOM 6383 N N . ILE B 1 303 ? 5.5 20.453 -20.281 1 49.28 303 ILE B N 1
ATOM 6384 C CA . ILE B 1 303 ? 6.281 20.469 -21.516 1 49.28 303 ILE B CA 1
ATOM 6385 C C . ILE B 1 303 ? 5.613 19.578 -22.562 1 49.28 303 ILE B C 1
ATOM 6387 O O . ILE B 1 303 ? 5.66 19.891 -23.75 1 49.28 303 ILE B O 1
ATOM 6391 N N . THR B 1 304 ? 5.102 18.406 -22.188 1 51.25 304 THR B N 1
ATOM 6392 C CA . THR B 1 304 ? 4.859 17.562 -23.344 1 51.25 304 THR B CA 1
ATOM 6393 C C . THR B 1 304 ? 3.686 16.625 -23.094 1 51.25 304 THR B C 1
ATOM 6395 O O . THR B 1 304 ? 3.299 15.852 -23.969 1 51.25 304 THR B O 1
ATOM 6398 N N . THR B 1 305 ? 2.982 16.781 -21.828 1 60.72 305 THR B N 1
ATOM 6399 C CA . THR B 1 305 ? 2.297 15.5 -21.703 1 60.72 305 THR B CA 1
ATOM 6400 C C . THR B 1 305 ? 0.825 15.711 -21.359 1 60.72 305 THR B C 1
ATOM 6402 O O . THR B 1 305 ? 0.448 16.75 -20.828 1 60.72 305 THR B O 1
ATOM 6405 N N . ASN B 1 306 ? -0.081 15.219 -22.125 1 75.62 306 ASN B N 1
ATOM 6406 C CA . ASN B 1 306 ? -1.509 14.992 -21.922 1 75.62 306 ASN B CA 1
ATOM 6407 C C . ASN B 1 306 ? -1.766 13.867 -20.922 1 75.62 306 ASN B C 1
ATOM 6409 O O . ASN B 1 306 ? -2.484 12.914 -21.219 1 75.62 306 ASN B O 1
ATOM 6413 N N . LYS B 1 307 ? -1.262 14.211 -19.656 1 84.88 307 LYS B N 1
ATOM 6414 C CA . LYS B 1 307 ? -1.385 13.172 -18.656 1 84.88 307 LYS B CA 1
ATOM 6415 C C . LYS B 1 307 ? -2.719 13.266 -17.922 1 84.88 307 LYS B C 1
ATOM 6417 O O . LYS B 1 307 ? -3.213 14.367 -17.656 1 84.88 307 LYS B O 1
ATOM 6422 N N . THR B 1 308 ? -3.244 12.125 -17.656 1 89.12 308 THR B N 1
ATOM 6423 C CA . THR B 1 308 ? -4.41 12.062 -16.797 1 89.12 308 THR B CA 1
ATOM 6424 C C . THR B 1 308 ? -3.994 12.078 -15.32 1 89.12 308 THR B C 1
ATOM 6426 O O . THR B 1 308 ? -2.818 11.883 -15.008 1 89.12 308 THR B O 1
ATOM 6429 N N . ILE B 1 309 ? -4.914 12.328 -14.477 1 91.31 309 ILE B N 1
ATOM 6430 C CA . ILE B 1 309 ? -4.676 12.273 -13.039 1 91.31 309 ILE B CA 1
ATOM 6431 C C . ILE B 1 309 ? -4.266 10.859 -12.633 1 91.31 309 ILE B C 1
ATOM 6433 O O . ILE B 1 309 ? -3.42 10.68 -11.75 1 91.31 309 ILE B O 1
ATOM 6437 N N . PHE B 1 310 ? -4.727 9.844 -13.297 1 89.44 310 PHE B N 1
ATOM 6438 C CA . PHE B 1 310 ? -4.328 8.461 -13.047 1 89.44 310 PHE B CA 1
ATOM 6439 C C . PHE B 1 310 ? -2.857 8.258 -13.391 1 89.44 310 PHE B C 1
ATOM 6441 O O . PHE B 1 310 ? -2.145 7.535 -12.688 1 89.44 310 PHE B O 1
ATOM 6448 N N . GLU B 1 311 ? -2.529 8.789 -14.484 1 88.62 311 GLU B N 1
ATOM 6449 C CA . GLU B 1 311 ? -1.133 8.641 -14.883 1 88.62 311 GLU B CA 1
ATOM 6450 C C . GLU B 1 311 ? -0.198 9.32 -13.891 1 88.62 311 GLU B C 1
ATOM 6452 O O . GLU B 1 311 ? 0.895 8.82 -13.617 1 88.62 311 GLU B O 1
ATOM 6457 N N . GLN B 1 312 ? -0.623 10.492 -13.422 1 90.88 312 GLN B N 1
ATOM 6458 C CA . GLN B 1 312 ? 0.163 11.102 -12.359 1 90.88 312 GLN B CA 1
ATOM 6459 C C . GLN B 1 312 ? 0.191 10.219 -11.109 1 90.88 312 GLN B C 1
ATOM 6461 O O . GLN B 1 312 ? 1.236 10.07 -10.477 1 90.88 312 GLN B O 1
ATOM 6466 N N . PHE B 1 313 ? -0.953 9.719 -10.75 1 92.75 313 PHE B N 1
ATOM 6467 C CA . PHE B 1 313 ? -1.042 8.828 -9.594 1 92.75 313 PHE B CA 1
ATOM 6468 C C . PHE B 1 313 ? -0.072 7.66 -9.742 1 92.75 313 PHE B C 1
ATOM 6470 O O . PHE B 1 313 ? 0.651 7.328 -8.805 1 92.75 313 PHE B O 1
ATOM 6477 N N . ASP B 1 314 ? -0.066 7.062 -10.867 1 87.81 314 ASP B N 1
ATOM 6478 C CA . ASP B 1 314 ? 0.825 5.938 -11.125 1 87.81 314 ASP B CA 1
ATOM 6479 C C . ASP B 1 314 ? 2.287 6.344 -10.961 1 87.81 314 ASP B C 1
ATOM 6481 O O . ASP B 1 314 ? 3.082 5.602 -10.383 1 87.81 314 ASP B O 1
ATOM 6485 N N . TYR B 1 315 ? 2.605 7.461 -11.508 1 87.38 315 TYR B N 1
ATOM 6486 C CA . TYR B 1 315 ? 3.969 7.969 -11.406 1 87.38 315 TYR B CA 1
ATOM 6487 C C . TYR B 1 315 ? 4.352 8.219 -9.953 1 87.38 315 TYR B C 1
ATOM 6489 O O . TYR B 1 315 ? 5.43 7.816 -9.508 1 87.38 315 TYR B O 1
ATOM 6497 N N . VAL B 1 316 ? 3.49 8.922 -9.258 1 91.56 316 VAL B N 1
ATOM 6498 C CA . VAL B 1 316 ? 3.762 9.305 -7.875 1 91.56 316 VAL B CA 1
ATOM 6499 C C . VAL B 1 316 ? 3.857 8.062 -7.004 1 91.56 316 VAL B C 1
ATOM 6501 O O . VAL B 1 316 ? 4.715 7.973 -6.121 1 91.56 316 VAL B O 1
ATOM 6504 N N . ARG B 1 317 ? 2.977 7.125 -7.219 1 89.44 317 ARG B N 1
ATOM 6505 C CA . ARG B 1 317 ? 3.023 5.863 -6.484 1 89.44 317 ARG B CA 1
ATOM 6506 C C . ARG B 1 317 ? 4.359 5.16 -6.691 1 89.44 317 ARG B C 1
ATOM 6508 O O . ARG B 1 317 ? 4.969 4.684 -5.73 1 89.44 317 ARG B O 1
ATOM 6515 N N . SER B 1 318 ? 4.797 5.062 -7.895 1 83.62 318 SER B N 1
ATOM 6516 C CA . SER B 1 318 ? 6.035 4.367 -8.227 1 83.62 318 SER B CA 1
ATOM 6517 C C . SER B 1 318 ? 7.25 5.109 -7.684 1 83.62 318 SER B C 1
ATOM 6519 O O . SER B 1 318 ? 8.242 4.492 -7.301 1 83.62 318 SER B O 1
ATOM 6521 N N . SER B 1 319 ? 7.117 6.402 -7.652 1 85 319 SER B N 1
ATOM 6522 C CA . SER B 1 319 ? 8.266 7.223 -7.285 1 85 319 SER B CA 1
ATOM 6523 C C . SER B 1 319 ? 8.344 7.422 -5.773 1 85 319 SER B C 1
ATOM 6525 O O . SER B 1 319 ? 9.383 7.824 -5.246 1 85 319 SER B O 1
ATOM 6527 N N . THR B 1 320 ? 7.258 7.25 -5.07 1 86.12 320 THR B N 1
ATOM 6528 C CA . THR B 1 320 ? 7.215 7.27 -3.613 1 86.12 320 THR B CA 1
ATOM 6529 C C . THR B 1 320 ? 7.332 5.859 -3.049 1 86.12 320 THR B C 1
ATOM 6531 O O . THR B 1 320 ? 6.348 5.297 -2.561 1 86.12 320 THR B O 1
ATOM 6534 N N . TYR B 1 321 ? 8.484 5.328 -2.918 1 77.69 321 TYR B N 1
ATOM 6535 C CA . TYR B 1 321 ? 8.672 3.881 -2.893 1 77.69 321 TYR B CA 1
ATOM 6536 C C . TYR B 1 321 ? 8.664 3.354 -1.463 1 77.69 321 TYR B C 1
ATOM 6538 O O . TYR B 1 321 ? 8.57 2.145 -1.24 1 77.69 321 TYR B O 1
ATOM 6546 N N . ARG B 1 322 ? 8.734 4.172 -0.435 1 84.69 322 ARG B N 1
ATOM 6547 C CA . ARG B 1 322 ? 8.797 3.648 0.926 1 84.69 322 ARG B CA 1
ATOM 6548 C C . ARG B 1 322 ? 7.41 3.592 1.556 1 84.69 322 ARG B C 1
ATOM 6550 O O . ARG B 1 322 ? 7.211 2.916 2.566 1 84.69 322 ARG B O 1
ATOM 6557 N N . SER B 1 323 ? 6.535 4.328 1.023 1 90.12 323 SER B N 1
ATOM 6558 C CA . SER B 1 323 ? 5.145 4.242 1.457 1 90.12 323 SER B CA 1
ATOM 6559 C C . SER B 1 323 ? 4.227 3.859 0.301 1 90.12 323 SER B C 1
ATOM 6561 O O . SER B 1 323 ? 4.652 3.844 -0.857 1 90.12 323 SER B O 1
ATOM 6563 N N . HIS B 1 324 ? 3.041 3.531 0.619 1 89.25 324 HIS B N 1
ATOM 6564 C CA . HIS B 1 324 ? 2.07 3.166 -0.405 1 89.25 324 HIS B CA 1
ATOM 6565 C C . HIS B 1 324 ? 1.076 4.297 -0.651 1 89.25 324 HIS B C 1
ATOM 6567 O O . HIS B 1 324 ? 0.137 4.48 0.127 1 89.25 324 HIS B O 1
ATOM 6573 N N . VAL B 1 325 ? 1.347 4.973 -1.761 1 93.75 325 VAL B N 1
ATOM 6574 C CA . VAL B 1 325 ? 0.396 5.992 -2.195 1 93.75 325 VAL B CA 1
ATOM 6575 C C . VAL B 1 325 ? -0.916 5.328 -2.613 1 93.75 325 VAL B C 1
ATOM 6577 O O . VAL B 1 325 ? -0.912 4.309 -3.303 1 93.75 325 VAL B O 1
ATOM 6580 N N . ASN B 1 326 ? -2.068 5.859 -2.129 1 93.38 326 ASN B N 1
ATOM 6581 C CA . ASN B 1 326 ? -3.379 5.293 -2.428 1 93.38 326 ASN B CA 1
ATOM 6582 C C . ASN B 1 326 ? -4.316 6.332 -3.033 1 93.38 326 ASN B C 1
ATOM 6584 O O . ASN B 1 326 ? -4.059 7.535 -2.945 1 93.38 326 ASN B O 1
ATOM 6588 N N . ILE B 1 327 ? -5.312 5.801 -3.707 1 93.5 327 ILE B N 1
ATOM 6589 C CA . ILE B 1 327 ? -6.348 6.617 -4.332 1 93.5 327 ILE B CA 1
ATOM 6590 C C . ILE B 1 327 ? -7.727 6.117 -3.91 1 93.5 327 ILE B C 1
ATOM 6592 O O . ILE B 1 327 ? -7.949 4.91 -3.803 1 93.5 327 ILE B O 1
ATOM 6596 N N . TYR B 1 328 ? -8.664 7.07 -3.529 1 93.62 328 TYR B N 1
ATOM 6597 C CA . TYR B 1 328 ? -9.992 6.73 -3.031 1 93.62 328 TYR B CA 1
ATOM 6598 C C . TYR B 1 328 ? -11.062 7.609 -3.674 1 93.62 328 TYR B C 1
ATOM 6600 O O . TYR B 1 328 ? -10.75 8.672 -4.219 1 93.62 328 TYR B O 1
ATOM 6608 N N . GLY B 1 329 ? -12.328 7.148 -3.666 1 93.62 329 GLY B N 1
ATOM 6609 C CA . GLY B 1 329 ? -13.469 7.969 -4.035 1 93.62 329 GLY B CA 1
ATOM 6610 C C . GLY B 1 329 ? -13.906 7.766 -5.477 1 93.62 329 GLY B C 1
ATOM 6611 O O . GLY B 1 329 ? -14.094 6.633 -5.918 1 93.62 329 GLY B O 1
ATOM 6612 N N . ASP B 1 330 ? -14.117 8.906 -6.148 1 92.88 330 ASP B N 1
ATOM 6613 C CA . ASP B 1 330 ? -14.664 8.883 -7.5 1 92.88 330 ASP B CA 1
ATOM 6614 C C . ASP B 1 330 ? -13.555 8.75 -8.539 1 92.88 330 ASP B C 1
ATOM 6616 O O . ASP B 1 330 ? -13.016 9.758 -9.016 1 92.88 330 ASP B O 1
ATOM 6620 N N . TYR B 1 331 ? -13.352 7.59 -9.039 1 88.94 331 TYR B N 1
ATOM 6621 C CA . TYR B 1 331 ? -12.242 7.277 -9.93 1 88.94 331 TYR B CA 1
ATOM 6622 C C . TYR B 1 331 ? -12.469 7.883 -11.312 1 88.94 331 TYR B C 1
ATOM 6624 O O . TYR B 1 331 ? -11.531 7.988 -12.109 1 88.94 331 TYR B O 1
ATOM 6632 N N . ASN B 1 332 ? -13.617 8.219 -11.656 1 86.69 332 ASN B N 1
ATOM 6633 C CA . ASN B 1 332 ? -13.875 8.891 -12.93 1 86.69 332 ASN B CA 1
ATOM 6634 C C . ASN B 1 332 ? -13.125 10.211 -13.023 1 86.69 332 ASN B C 1
ATOM 6636 O O . ASN B 1 332 ? -12.727 10.625 -14.117 1 86.69 332 ASN B O 1
ATOM 6640 N N . LEU B 1 333 ? -12.961 10.812 -11.922 1 90.62 333 LEU B N 1
ATOM 6641 C CA . LEU B 1 333 ? -12.219 12.062 -11.891 1 90.62 333 LEU B CA 1
ATOM 6642 C C . LEU B 1 333 ? -10.766 11.844 -12.289 1 90.62 333 LEU B C 1
ATOM 6644 O O . LEU B 1 333 ? -10.125 12.727 -12.859 1 90.62 333 LEU B O 1
ATOM 6648 N N . ALA B 1 334 ? -10.336 10.664 -11.977 1 88.19 334 ALA B N 1
ATOM 6649 C CA . ALA B 1 334 ? -8.922 10.367 -12.227 1 88.19 334 ALA B CA 1
ATOM 6650 C C . ALA B 1 334 ? -8.656 10.156 -13.711 1 88.19 334 ALA B C 1
ATOM 6652 O O . ALA B 1 334 ? -7.508 10.188 -14.156 1 88.19 334 ALA B O 1
ATOM 6653 N N . ASN B 1 335 ? -9.68 10.062 -14.469 1 85.06 335 ASN B N 1
ATOM 6654 C CA . ASN B 1 335 ? -9.539 9.945 -15.922 1 85.06 335 ASN B CA 1
ATOM 6655 C C . ASN B 1 335 ? -9.367 11.312 -16.578 1 85.06 335 ASN B C 1
ATOM 6657 O O . ASN B 1 335 ? -8.977 11.406 -17.734 1 85.06 335 ASN B O 1
ATOM 6661 N N . MET B 1 336 ? -9.57 12.305 -15.805 1 87.56 336 MET B N 1
ATOM 6662 C CA . MET B 1 336 ? -9.422 13.656 -16.328 1 87.56 336 MET B CA 1
ATOM 6663 C C . MET B 1 336 ? -7.949 13.992 -16.562 1 87.56 336 MET B C 1
ATOM 6665 O O . MET B 1 336 ? -7.082 13.562 -15.805 1 87.56 336 MET B O 1
ATOM 6669 N N . ARG B 1 337 ? -7.816 14.719 -17.656 1 87 337 ARG B N 1
ATOM 6670 C CA . ARG B 1 337 ? -6.473 15.234 -17.875 1 87 337 ARG B CA 1
ATOM 6671 C C . ARG B 1 337 ? -6.117 16.312 -16.859 1 87 337 ARG B C 1
ATOM 6673 O O . ARG B 1 337 ? -6.977 17.094 -16.438 1 87 337 ARG B O 1
ATOM 6680 N N . ILE B 1 338 ? -4.871 16.375 -16.531 1 87.25 338 ILE B N 1
ATOM 6681 C CA . ILE B 1 338 ? -4.383 17.281 -15.508 1 87.25 338 ILE B CA 1
ATOM 6682 C C . ILE B 1 338 ? -4.719 18.734 -15.891 1 87.25 338 ILE B C 1
ATOM 6684 O O . ILE B 1 338 ? -5.16 19.516 -15.055 1 87.25 338 ILE B O 1
ATOM 6688 N N . HIS B 1 339 ? -4.602 19.062 -17.141 1 83.12 339 HIS B N 1
ATOM 6689 C CA . HIS B 1 339 ? -4.84 20.438 -17.562 1 83.12 339 HIS B CA 1
ATOM 6690 C C . HIS B 1 339 ? -6.324 20.781 -17.531 1 83.12 339 HIS B C 1
ATOM 6692 O O . HIS B 1 339 ? -6.695 21.953 -17.438 1 83.12 339 HIS B O 1
ATOM 6698 N N . GLU B 1 340 ? -7.102 19.719 -17.625 1 83.69 340 GLU B N 1
ATOM 6699 C CA . GLU B 1 340 ? -8.539 19.953 -17.516 1 83.69 340 GLU B CA 1
ATOM 6700 C C . GLU B 1 340 ? -8.93 20.344 -16.094 1 83.69 340 GLU B C 1
ATOM 6702 O O . GLU B 1 340 ? -9.891 21.078 -15.891 1 83.69 340 GLU B O 1
ATOM 6707 N N . PHE B 1 341 ? -8.148 19.906 -15.18 1 85.38 341 PHE B N 1
ATOM 6708 C CA . PHE B 1 341 ? -8.438 20.234 -13.789 1 85.38 341 PHE B CA 1
ATOM 6709 C C . PHE B 1 341 ? -7.676 21.469 -13.352 1 85.38 341 PHE B C 1
ATOM 6711 O O . PHE B 1 341 ? -8.266 22.422 -12.82 1 85.38 341 PHE B O 1
ATOM 6718 N N . PHE B 1 342 ? -6.379 21.5 -13.57 1 83.12 342 PHE B N 1
ATOM 6719 C CA . PHE B 1 342 ? -5.527 22.547 -13.016 1 83.12 342 PHE B CA 1
ATOM 6720 C C . PHE B 1 342 ? -5.332 23.672 -14.008 1 83.12 342 PHE B C 1
ATOM 6722 O O . PHE B 1 342 ? -4.793 24.734 -13.664 1 83.12 342 PHE B O 1
ATOM 6729 N N . GLY B 1 343 ? -5.848 23.641 -15.18 1 74.06 343 GLY B N 1
ATOM 6730 C CA . GLY B 1 343 ? -5.691 24.703 -16.172 1 74.06 343 GLY B CA 1
ATOM 6731 C C . GLY B 1 343 ? -4.594 24.422 -17.172 1 74.06 343 GLY B C 1
ATOM 6732 O O . GLY B 1 343 ? -3.74 23.562 -16.953 1 74.06 343 GLY B O 1
ATOM 6733 N N . LYS B 1 344 ? -4.738 24.969 -18.344 1 65.56 344 LYS B N 1
ATOM 6734 C CA . LYS B 1 344 ? -3.848 24.734 -19.469 1 65.56 344 LYS B CA 1
ATOM 6735 C C . LYS B 1 344 ? -2.682 25.734 -19.453 1 65.56 344 LYS B C 1
ATOM 6737 O O . LYS B 1 344 ? -1.624 25.453 -20.031 1 65.56 344 LYS B O 1
ATOM 6742 N N . ASN B 1 345 ? -2.943 26.859 -18.859 1 60.53 345 ASN B N 1
ATOM 6743 C CA . ASN B 1 345 ? -2.047 27.984 -19.094 1 60.53 345 ASN B CA 1
ATOM 6744 C C . ASN B 1 345 ? -0.735 27.828 -18.328 1 60.53 345 ASN B C 1
ATOM 6746 O O . ASN B 1 345 ? -0.74 27.5 -17.141 1 60.53 345 ASN B O 1
ATOM 6750 N N . PHE B 1 346 ? 0.274 27.297 -19.047 1 57.09 346 PHE B N 1
ATOM 6751 C CA . PHE B 1 346 ? 1.572 27.359 -18.391 1 57.09 346 PHE B CA 1
ATOM 6752 C C . PHE B 1 346 ? 2.268 28.688 -18.672 1 57.09 346 PHE B C 1
ATOM 6754 O O . PHE B 1 346 ? 2.5 29.031 -19.828 1 57.09 346 PHE B O 1
ATOM 6761 N N . LYS B 1 347 ? 2.059 29.703 -17.922 1 54.62 347 LYS B N 1
ATOM 6762 C CA . LYS B 1 347 ? 2.916 30.875 -18.094 1 54.62 347 LYS B CA 1
ATOM 6763 C C . LYS B 1 347 ? 4.383 30.516 -17.891 1 54.62 347 LYS B C 1
ATOM 6765 O O . LYS B 1 347 ? 4.785 30.125 -16.781 1 54.62 347 LYS B O 1
ATOM 6770 N N . ALA B 1 348 ? 4.941 29.984 -19.016 1 45.53 348 ALA B N 1
ATOM 6771 C CA . ALA B 1 348 ? 6.363 29.656 -18.938 1 45.53 348 ALA B CA 1
ATOM 6772 C C . ALA B 1 348 ? 7.137 30.766 -18.219 1 45.53 348 ALA B C 1
ATOM 6774 O O . ALA B 1 348 ? 6.93 31.953 -18.469 1 45.53 348 ALA B O 1
ATOM 6775 N N . ARG B 1 349 ? 7.484 30.734 -17.078 1 44.31 349 ARG B N 1
ATOM 6776 C CA . ARG B 1 349 ? 8.422 31.734 -16.578 1 44.31 349 ARG B CA 1
ATOM 6777 C C . ARG B 1 349 ? 9.453 32.094 -17.641 1 44.31 349 ARG B C 1
ATOM 6779 O O . ARG B 1 349 ? 9.82 31.266 -18.469 1 44.31 349 ARG B O 1
ATOM 6786 N N . SER B 1 350 ? 9.5 33.406 -18.125 1 40.56 350 SER B N 1
ATOM 6787 C CA . SER B 1 350 ? 10.539 33.969 -18.984 1 40.56 350 SER B CA 1
ATOM 6788 C C . SER B 1 350 ? 11.844 33.188 -18.812 1 40.56 350 SER B C 1
ATOM 6790 O O . SER B 1 350 ? 12.664 33.125 -19.734 1 40.56 350 SER B O 1
ATOM 6792 N N . ASN B 1 351 ? 12.484 33.25 -17.625 1 34.75 351 ASN B N 1
ATOM 6793 C CA . ASN B 1 351 ? 13.742 32.531 -17.438 1 34.75 351 ASN B CA 1
ATOM 6794 C C . ASN B 1 351 ? 13.508 31.062 -17.156 1 34.75 351 ASN B C 1
ATOM 6796 O O . ASN B 1 351 ? 13.109 30.688 -16.062 1 34.75 351 ASN B O 1
ATOM 6800 N N . PRO B 1 352 ? 13.094 30.359 -18.172 1 38.19 352 PRO B N 1
ATOM 6801 C CA . PRO B 1 352 ? 13.023 28.906 -18.047 1 38.19 352 PRO B CA 1
ATOM 6802 C C . PRO B 1 352 ? 14.078 28.344 -17.094 1 38.19 352 PRO B C 1
ATOM 6804 O O . PRO B 1 352 ? 14.516 27.203 -17.25 1 38.19 352 PRO B O 1
ATOM 6807 N N . LEU B 1 353 ? 14.727 29.078 -16.562 1 36.19 353 LEU B N 1
ATOM 6808 C CA . LEU B 1 353 ? 15.789 28.5 -15.75 1 36.19 353 LEU B CA 1
ATOM 6809 C C . LEU B 1 353 ? 15.398 27.109 -15.273 1 36.19 353 LEU B C 1
ATOM 6811 O O . LEU B 1 353 ? 14.211 26.766 -15.211 1 36.19 353 LEU B O 1
ATOM 6815 N N . GLN B 1 354 ? 16.484 26.266 -14.664 1 36.31 354 GLN B N 1
ATOM 6816 C CA . GLN B 1 354 ? 17.188 25.016 -14.359 1 36.31 354 GLN B CA 1
ATOM 6817 C C . GLN B 1 354 ? 16.375 24.156 -13.398 1 36.31 354 GLN B C 1
ATOM 6819 O O . GLN B 1 354 ? 16.844 23.828 -12.312 1 36.31 354 GLN B O 1
ATOM 6824 N N . ARG B 1 355 ? 15.234 24.516 -13.133 1 38 355 ARG B N 1
ATOM 6825 C CA . ARG B 1 355 ? 15.062 23.484 -12.125 1 38 355 ARG B CA 1
ATOM 6826 C C . ARG B 1 355 ? 15 22.094 -12.758 1 38 355 ARG B C 1
ATOM 6828 O O . ARG B 1 355 ? 14.195 21.859 -13.664 1 38 355 ARG B O 1
ATOM 6835 N N . LYS B 1 356 ? 16.141 21.484 -12.844 1 43.41 356 LYS B N 1
ATOM 6836 C CA . LYS B 1 356 ? 16.344 20.078 -13.18 1 43.41 356 LYS B CA 1
ATOM 6837 C C . LYS B 1 356 ? 15.227 19.203 -12.609 1 43.41 356 LYS B C 1
ATOM 6839 O O . LYS B 1 356 ? 14.664 19.516 -11.555 1 43.41 356 LYS B O 1
ATOM 6844 N N . PRO B 1 357 ? 14.555 18.609 -13.617 1 44.69 357 PRO B N 1
ATOM 6845 C CA . PRO B 1 357 ? 13.68 17.609 -13.008 1 44.69 357 PRO B CA 1
ATOM 6846 C C . PRO B 1 357 ? 14.172 17.141 -11.648 1 44.69 357 PRO B C 1
ATOM 6848 O O . PRO B 1 357 ? 15.383 17.125 -11.391 1 44.69 357 PRO B O 1
ATOM 6851 N N . ALA B 1 358 ? 13.273 17.25 -10.742 1 45.88 358 ALA B N 1
ATOM 6852 C CA . ALA B 1 358 ? 13.641 16.75 -9.414 1 45.88 358 ALA B CA 1
ATOM 6853 C C . ALA B 1 358 ? 14.586 15.562 -9.516 1 45.88 358 ALA B C 1
ATOM 6855 O O . ALA B 1 358 ? 14.367 14.648 -10.32 1 45.88 358 ALA B O 1
ATOM 6856 N N . LYS B 1 359 ? 15.852 15.703 -9.242 1 49.31 359 LYS B N 1
ATOM 6857 C CA . LYS B 1 359 ? 16.797 14.594 -9.109 1 49.31 359 LYS B CA 1
ATOM 6858 C C . LYS B 1 359 ? 16.109 13.344 -8.57 1 49.31 359 LYS B C 1
ATOM 6860 O O . LYS B 1 359 ? 15.156 13.445 -7.789 1 49.31 359 LYS B O 1
ATOM 6865 N N . PRO B 1 360 ? 16.234 12.266 -9.352 1 52.53 360 PRO B N 1
ATOM 6866 C CA . PRO B 1 360 ? 15.781 11.047 -8.68 1 52.53 360 PRO B CA 1
ATOM 6867 C C . PRO B 1 360 ? 16.016 11.078 -7.172 1 52.53 360 PRO B C 1
ATOM 6869 O O . PRO B 1 360 ? 17.016 11.656 -6.715 1 52.53 360 PRO B O 1
ATOM 6872 N N . LEU B 1 361 ? 14.938 11.219 -6.457 1 54.56 361 LEU B N 1
ATOM 6873 C CA . LEU B 1 361 ? 15.117 11.156 -5.012 1 54.56 361 LEU B CA 1
ATOM 6874 C C . LEU B 1 361 ? 16.281 10.234 -4.645 1 54.56 361 LEU B C 1
ATOM 6876 O O . LEU B 1 361 ? 16.094 9.039 -4.449 1 54.56 361 LEU B O 1
ATOM 6880 N N . ASP B 1 362 ? 17.406 10.367 -5.395 1 53.41 362 ASP B N 1
ATOM 6881 C CA . ASP B 1 362 ? 18.578 9.57 -5.035 1 53.41 362 ASP B CA 1
ATOM 6882 C C . ASP B 1 362 ? 18.844 9.633 -3.531 1 53.41 362 ASP B C 1
ATOM 6884 O O . ASP B 1 362 ? 19.75 8.969 -3.029 1 53.41 362 ASP B O 1
ATOM 6888 N N . ASP B 1 363 ? 17.891 10.438 -2.873 1 61.5 363 ASP B N 1
ATOM 6889 C CA . ASP B 1 363 ? 18.25 10.75 -1.494 1 61.5 363 ASP B CA 1
ATOM 6890 C C . ASP B 1 363 ? 17.547 9.812 -0.517 1 61.5 363 ASP B C 1
ATOM 6892 O O . ASP B 1 363 ? 16.469 9.297 -0.815 1 61.5 363 ASP B O 1
ATOM 6896 N N . GLU B 1 364 ? 18.234 9.531 0.412 1 76.56 364 GLU B N 1
ATOM 6897 C CA . GLU B 1 364 ? 17.781 8.742 1.555 1 76.56 364 GLU B CA 1
ATOM 6898 C C . GLU B 1 364 ? 16.5 9.328 2.16 1 76.56 364 GLU B C 1
ATOM 6900 O O . GLU B 1 364 ? 16.469 10.5 2.529 1 76.56 364 GLU B O 1
ATOM 6905 N N . LEU B 1 365 ? 15.438 8.68 2.078 1 88.94 365 LEU B N 1
ATOM 6906 C CA . LEU B 1 365 ? 14.18 9.055 2.707 1 88.94 365 LEU B CA 1
ATOM 6907 C C . LEU B 1 365 ? 14.227 8.812 4.211 1 88.94 365 LEU B C 1
ATOM 6909 O O . LEU B 1 365 ? 14.961 7.938 4.68 1 88.94 365 LEU B O 1
ATOM 6913 N N . VAL B 1 366 ? 13.578 9.703 4.898 1 93.44 366 VAL B N 1
ATOM 6914 C CA . VAL B 1 366 ? 13.469 9.578 6.348 1 93.44 366 VAL B CA 1
ATOM 6915 C C . VAL B 1 366 ? 12 9.414 6.738 1 93.44 366 VAL B C 1
ATOM 6917 O O . VAL B 1 366 ? 11.133 10.117 6.219 1 93.44 366 VAL B O 1
ATOM 6920 N N . ASP B 1 367 ? 11.773 8.398 7.602 1 94 367 ASP B N 1
ATOM 6921 C CA . ASP B 1 367 ? 10.422 8.281 8.141 1 94 367 ASP B CA 1
ATOM 6922 C C . ASP B 1 367 ? 9.93 9.617 8.688 1 94 367 ASP B C 1
ATOM 6924 O O . ASP B 1 367 ? 10.617 10.266 9.477 1 94 367 ASP B O 1
ATOM 6928 N N . ALA B 1 368 ? 8.727 10.039 8.234 1 95.44 368 ALA B N 1
ATOM 6929 C CA . ALA B 1 368 ? 8.219 11.352 8.625 1 95.44 368 ALA B CA 1
ATOM 6930 C C . ALA B 1 368 ? 8.156 11.492 10.148 1 95.44 368 ALA B C 1
ATOM 6932 O O . ALA B 1 368 ? 8.367 12.578 10.688 1 95.44 368 ALA B O 1
ATOM 6933 N N . ARG B 1 369 ? 7.945 10.406 10.859 1 93.81 369 ARG B N 1
ATOM 6934 C CA . ARG B 1 369 ? 7.852 10.414 12.312 1 93.81 369 ARG B CA 1
ATOM 6935 C C . ARG B 1 369 ? 9.219 10.609 12.945 1 93.81 369 ARG B C 1
ATOM 6937 O O . ARG B 1 369 ? 9.32 10.961 14.125 1 93.81 369 ARG B O 1
ATOM 6944 N N . ASP B 1 370 ? 10.242 10.406 12.18 1 94.12 370 ASP B N 1
ATOM 6945 C CA . ASP B 1 370 ? 11.602 10.492 12.695 1 94.12 370 ASP B CA 1
ATOM 6946 C C . ASP B 1 370 ? 12.32 11.727 12.148 1 94.12 370 ASP B C 1
ATOM 6948 O O . ASP B 1 370 ? 13.516 11.914 12.406 1 94.12 370 ASP B O 1
ATOM 6952 N N . ALA B 1 371 ? 11.617 12.531 11.422 1 94.19 371 ALA B N 1
ATOM 6953 C CA . ALA B 1 371 ? 12.266 13.648 10.727 1 94.19 371 ALA B CA 1
ATOM 6954 C C . ALA B 1 371 ? 12.945 14.586 11.719 1 94.19 371 ALA B C 1
ATOM 6956 O O . ALA B 1 371 ? 14.094 14.984 11.516 1 94.19 371 ALA B O 1
ATOM 6957 N N . SER B 1 372 ? 12.289 14.969 12.828 1 93.31 372 SER B N 1
ATOM 6958 C CA . SER B 1 372 ? 12.859 15.859 13.828 1 93.31 372 SER B CA 1
ATOM 6959 C C . SER B 1 372 ? 14.062 15.227 14.523 1 93.31 372 SER B C 1
ATOM 6961 O O . SER B 1 372 ? 15.086 15.875 14.727 1 93.31 372 SER B O 1
ATOM 6963 N N . LEU B 1 373 ? 13.906 13.977 14.906 1 94.25 373 LEU B N 1
ATOM 6964 C CA . LEU B 1 373 ? 15 13.25 15.547 1 94.25 373 LEU B CA 1
ATOM 6965 C C . LEU B 1 373 ? 16.203 13.133 14.609 1 94.25 373 LEU B C 1
ATOM 6967 O O . LEU B 1 373 ? 17.344 13.25 15.039 1 94.25 373 LEU B O 1
ATOM 6971 N N . HIS B 1 374 ? 15.898 12.836 13.344 1 94 374 HIS B N 1
ATOM 6972 C CA . HIS B 1 374 ? 16.969 12.766 12.344 1 94 374 HIS B CA 1
ATOM 6973 C C . HIS B 1 374 ? 17.75 14.07 12.273 1 94 374 HIS B C 1
ATOM 6975 O O . HIS B 1 374 ? 18.969 14.055 12.172 1 94 374 HIS B O 1
ATOM 6981 N N . TRP B 1 375 ? 17.062 15.203 12.281 1 93.56 375 TRP B N 1
ATOM 6982 C CA . TRP B 1 375 ? 17.703 16.516 12.266 1 93.56 375 TRP B CA 1
ATOM 6983 C C . TRP B 1 375 ? 18.578 16.719 13.5 1 93.56 375 TRP B C 1
ATOM 6985 O O . TRP B 1 375 ? 19.719 17.188 13.398 1 93.56 375 TRP B O 1
ATOM 6995 N N . LEU B 1 376 ? 18.094 16.375 14.664 1 92.81 376 LEU B N 1
ATOM 6996 C CA . LEU B 1 376 ? 18.844 16.516 15.914 1 92.81 376 LEU B CA 1
ATOM 6997 C C . LEU B 1 376 ? 20.094 15.656 15.898 1 92.81 376 LEU B C 1
ATOM 6999 O O . LEU B 1 376 ? 21.141 16.078 16.391 1 92.81 376 LEU B O 1
ATOM 7003 N N . LYS B 1 377 ? 19.922 14.43 15.422 1 92.62 377 LYS B N 1
ATOM 7004 C CA . LYS B 1 377 ? 21.078 13.547 15.312 1 92.62 377 LYS B CA 1
ATOM 7005 C C . LYS B 1 377 ? 22.141 14.141 14.406 1 92.62 377 LYS B C 1
ATOM 7007 O O . LYS B 1 377 ? 23.328 14.055 14.703 1 92.62 377 LYS B O 1
ATOM 7012 N N . LYS B 1 378 ? 21.703 14.688 13.328 1 91.06 378 LYS B N 1
ATOM 7013 C CA . LYS B 1 378 ? 22.625 15.344 12.414 1 91.06 378 LYS B CA 1
ATOM 7014 C C . LYS B 1 378 ? 23.328 16.516 13.102 1 91.06 378 LYS B C 1
ATOM 7016 O O . LYS B 1 378 ? 24.547 16.672 12.977 1 91.06 378 LYS B O 1
ATOM 7021 N N . MET B 1 379 ? 22.641 17.312 13.859 1 90.5 379 MET B N 1
ATOM 7022 C CA . MET B 1 379 ? 23.203 18.453 14.578 1 90.5 379 MET B CA 1
ATOM 7023 C C . MET B 1 379 ? 24.203 18 15.633 1 90.5 379 MET B C 1
ATOM 7025 O O . MET B 1 379 ? 25.188 18.688 15.898 1 90.5 379 MET B O 1
ATOM 7029 N N . SER B 1 380 ? 23.953 16.891 16.203 1 89.88 380 SER B N 1
ATOM 7030 C CA . SER B 1 380 ? 24.828 16.359 17.234 1 89.88 380 SER B CA 1
ATOM 7031 C C . SER B 1 380 ? 26.172 15.953 16.641 1 89.88 380 SER B C 1
ATOM 7033 O O . SER B 1 380 ? 27.188 15.906 17.359 1 89.88 380 SER B O 1
ATOM 7035 N N . LYS B 1 381 ? 26.172 15.688 15.422 1 85.88 381 LYS B N 1
ATOM 7036 C CA . LYS B 1 381 ? 27.406 15.25 14.758 1 85.88 381 LYS B CA 1
ATOM 7037 C C . LYS B 1 381 ? 28.125 16.422 14.109 1 85.88 381 LYS B C 1
ATOM 7039 O O . LYS B 1 381 ? 29.359 16.391 13.977 1 85.88 381 LYS B O 1
ATOM 7044 N N . THR B 1 382 ? 27.438 17.375 13.664 1 78.5 382 THR B N 1
ATOM 7045 C CA . THR B 1 382 ? 28.016 18.391 12.805 1 78.5 382 THR B CA 1
ATOM 7046 C C . THR B 1 382 ? 28.344 19.656 13.594 1 78.5 382 THR B C 1
ATOM 7048 O O . THR B 1 382 ? 29.281 20.391 13.258 1 78.5 382 THR B O 1
ATOM 7051 N N . TYR B 1 383 ? 27.5 19.953 14.531 1 71.12 383 TYR B N 1
ATOM 7052 C CA . TYR B 1 383 ? 27.688 21.234 15.211 1 71.12 383 TYR B CA 1
ATOM 7053 C C . TYR B 1 383 ? 28.531 21.078 16.469 1 71.12 383 TYR B C 1
ATOM 7055 O O . TYR B 1 383 ? 28 20.797 17.547 1 71.12 383 TYR B O 1
ATOM 7063 N N . ALA B 1 384 ? 29.719 21.266 16.219 1 63.75 384 ALA B N 1
ATOM 7064 C CA . ALA B 1 384 ? 30.734 21.016 17.234 1 63.75 384 ALA B CA 1
ATOM 7065 C C . ALA B 1 384 ? 30.453 21.812 18.516 1 63.75 384 ALA B C 1
ATOM 7067 O O . ALA B 1 384 ? 30.531 21.266 19.609 1 63.75 384 ALA B O 1
ATOM 7068 N N . LYS B 1 385 ? 30.125 23.062 18.391 1 70.88 385 LYS B N 1
ATOM 7069 C CA . LYS B 1 385 ? 30 23.938 19.547 1 70.88 385 LYS B CA 1
ATOM 7070 C C . LYS B 1 385 ? 28.844 23.516 20.438 1 70.88 385 LYS B C 1
ATOM 7072 O O . LYS B 1 385 ? 28.844 23.766 21.641 1 70.88 385 LYS B O 1
ATOM 7077 N N . SER B 1 386 ? 27.922 22.812 19.859 1 77.69 386 SER B N 1
ATOM 7078 C CA . SER B 1 386 ? 26.75 22.406 20.641 1 77.69 386 SER B CA 1
ATOM 7079 C C . SER B 1 386 ? 26.453 20.922 20.453 1 77.69 386 SER B C 1
ATOM 7081 O O . SER B 1 386 ? 25.312 20.484 20.625 1 77.69 386 SER B O 1
ATOM 7083 N N . ALA B 1 387 ? 27.438 20.219 20.125 1 80.69 387 ALA B N 1
ATOM 7084 C CA . ALA B 1 387 ? 27.281 18.797 19.828 1 80.69 387 ALA B CA 1
ATOM 7085 C C . ALA B 1 387 ? 26.797 18.031 21.062 1 80.69 387 ALA B C 1
ATOM 7087 O O . ALA B 1 387 ? 25.938 17.156 20.953 1 80.69 387 ALA B O 1
ATOM 7088 N N . ASN B 1 388 ? 27.297 18.453 22.109 1 85 388 ASN B N 1
ATOM 7089 C CA . ASN B 1 388 ? 26.938 17.766 23.344 1 85 388 ASN B CA 1
ATOM 7090 C C . ASN B 1 388 ? 25.469 18 23.703 1 85 388 ASN B C 1
ATOM 7092 O O . ASN B 1 388 ? 24.797 17.078 24.156 1 85 388 ASN B O 1
ATOM 7096 N N . LYS B 1 389 ? 25.016 19.234 23.562 1 89.19 389 LYS B N 1
ATOM 7097 C CA . LYS B 1 389 ? 23.625 19.562 23.844 1 89.19 389 LYS B CA 1
ATOM 7098 C C . LYS B 1 389 ? 22.688 18.734 22.969 1 89.19 389 LYS B C 1
ATOM 7100 O O . LYS B 1 389 ? 21.719 18.141 23.469 1 89.19 389 LYS B O 1
ATOM 7105 N N . PHE B 1 390 ? 23.016 18.641 21.766 1 90.62 390 PHE B N 1
ATOM 7106 C CA . PHE B 1 390 ? 22.172 17.891 20.828 1 90.62 390 PHE B CA 1
ATOM 7107 C C . PHE B 1 390 ? 22.234 16.391 21.109 1 90.62 390 PHE B C 1
ATOM 7109 O O . PHE B 1 390 ? 21.234 15.695 21 1 90.62 390 PHE B O 1
ATOM 7116 N N . SER B 1 391 ? 23.359 15.914 21.422 1 91.88 391 SER B N 1
ATOM 7117 C CA . SER B 1 391 ? 23.5 14.492 21.75 1 91.88 391 SER B CA 1
ATOM 7118 C C . SER B 1 391 ? 22.656 14.117 22.953 1 91.88 391 SER B C 1
ATOM 7120 O O . SER B 1 391 ? 22.047 13.047 22.984 1 91.88 391 SER B O 1
ATOM 7122 N N . LYS B 1 392 ? 22.641 14.969 23.906 1 92 392 LYS B N 1
ATOM 7123 C CA . LYS B 1 392 ? 21.828 14.727 25.094 1 92 392 LYS B CA 1
ATOM 7124 C C . LYS B 1 392 ? 20.344 14.75 24.75 1 92 392 LYS B C 1
ATOM 7126 O O . LYS B 1 392 ? 19.562 13.945 25.266 1 92 392 LYS B O 1
ATOM 7131 N N . MET B 1 393 ? 20.016 15.711 23.953 1 92.06 393 MET B N 1
ATOM 7132 C CA . MET B 1 393 ? 18.625 15.789 23.5 1 92.06 393 MET B CA 1
ATOM 7133 C C . MET B 1 393 ? 18.203 14.508 22.781 1 92.06 393 MET B C 1
ATOM 7135 O O . MET B 1 393 ? 17.125 13.984 23.031 1 92.06 393 MET B O 1
ATOM 7139 N N . VAL B 1 394 ? 19.094 13.992 21.938 1 94.44 394 VAL B N 1
ATOM 7140 C CA . VAL B 1 394 ? 18.828 12.766 21.188 1 94.44 394 VAL B CA 1
ATOM 7141 C C . VAL B 1 394 ? 18.625 11.602 22.141 1 94.44 394 VAL B C 1
ATOM 7143 O O . VAL B 1 394 ? 17.656 10.836 22 1 94.44 394 VAL B O 1
ATOM 7146 N N . GLU B 1 395 ? 19.438 11.484 23.062 1 93.44 395 GLU B N 1
ATOM 7147 C CA . GLU B 1 395 ? 19.328 10.414 24.047 1 93.44 395 GLU B CA 1
ATOM 7148 C C . GLU B 1 395 ? 18.016 10.508 24.828 1 93.44 395 GLU B C 1
ATOM 7150 O O . GLU B 1 395 ? 17.359 9.492 25.047 1 93.44 395 GLU B O 1
ATOM 7155 N N . THR B 1 396 ? 17.734 11.742 25.25 1 94 396 THR B N 1
ATOM 7156 C CA . THR B 1 396 ? 16.516 11.977 26 1 94 396 THR B CA 1
ATOM 7157 C C . THR B 1 396 ? 15.281 11.586 25.172 1 94 396 THR B C 1
ATOM 7159 O O . THR B 1 396 ? 14.367 10.945 25.688 1 94 396 THR B O 1
ATOM 7162 N N . ILE B 1 397 ? 15.32 11.953 23.953 1 95.12 397 ILE B N 1
ATOM 7163 C CA . ILE B 1 397 ? 14.195 11.672 23.078 1 95.12 397 ILE B CA 1
ATOM 7164 C C . ILE B 1 397 ? 14.078 10.172 22.844 1 95.12 397 ILE B C 1
ATOM 7166 O O . ILE B 1 397 ? 12.984 9.609 22.906 1 95.12 397 ILE B O 1
ATOM 7170 N N . GLU B 1 398 ? 15.156 9.484 22.547 1 95.62 398 GLU B N 1
ATOM 7171 C CA . GLU B 1 398 ? 15.148 8.047 22.312 1 95.62 398 GLU B CA 1
ATOM 7172 C C . GLU B 1 398 ? 14.656 7.289 23.531 1 95.62 398 GLU B C 1
ATOM 7174 O O . GLU B 1 398 ? 13.852 6.359 23.422 1 95.62 398 GLU B O 1
ATOM 7179 N N . ASN B 1 399 ? 15.117 7.711 24.672 1 93.38 399 ASN B N 1
ATOM 7180 C CA . ASN B 1 399 ? 14.633 7.113 25.922 1 93.38 399 ASN B CA 1
ATOM 7181 C C . ASN B 1 399 ? 13.148 7.395 26.125 1 93.38 399 ASN B C 1
ATOM 7183 O O . ASN B 1 399 ? 12.398 6.516 26.562 1 93.38 399 ASN B O 1
ATOM 7187 N N . GLY B 1 400 ? 12.773 8.664 25.922 1 95.44 400 GLY B N 1
ATOM 7188 C CA . GLY B 1 400 ? 11.367 9.016 26.016 1 95.44 400 GLY B CA 1
ATOM 7189 C C . GLY B 1 400 ? 10.469 8.172 25.125 1 95.44 400 GLY B C 1
ATOM 7190 O O . GLY B 1 400 ? 9.375 7.777 25.531 1 95.44 400 GLY B O 1
ATOM 7191 N N . ARG B 1 401 ? 10.891 7.887 23.891 1 96.38 401 ARG B N 1
ATOM 7192 C CA . ARG B 1 401 ? 10.133 7.074 22.953 1 96.38 401 ARG B CA 1
ATOM 7193 C C . ARG B 1 401 ? 9.953 5.652 23.469 1 96.38 401 ARG B C 1
ATOM 7195 O O . ARG B 1 401 ? 8.875 5.066 23.328 1 96.38 401 ARG B O 1
ATOM 7202 N N . GLU B 1 402 ? 10.992 5.094 24.016 1 95.12 402 GLU B N 1
ATOM 7203 C CA . GLU B 1 402 ? 10.898 3.768 24.609 1 95.12 402 GLU B CA 1
ATOM 7204 C C . GLU B 1 402 ? 9.875 3.744 25.75 1 95.12 402 GLU B C 1
ATOM 7206 O O . GLU B 1 402 ? 9.094 2.799 25.859 1 95.12 402 GLU B O 1
ATOM 7211 N N . LEU B 1 403 ? 9.93 4.773 26.547 1 94.69 403 LEU B N 1
ATOM 7212 C CA . LEU B 1 403 ? 8.992 4.871 27.656 1 94.69 403 LEU B CA 1
ATOM 7213 C C . LEU B 1 403 ? 7.559 4.996 27.156 1 94.69 403 LEU B C 1
ATOM 7215 O O . LEU B 1 403 ? 6.637 4.406 27.719 1 94.69 403 LEU B O 1
ATOM 7219 N N . ILE B 1 404 ? 7.379 5.781 26.141 1 97.19 404 ILE B N 1
ATOM 7220 C CA . ILE B 1 404 ? 6.051 5.945 25.562 1 97.19 404 ILE B CA 1
ATOM 7221 C C . ILE B 1 404 ? 5.547 4.602 25.031 1 97.19 404 ILE B C 1
ATOM 7223 O O . ILE B 1 404 ? 4.379 4.258 25.219 1 97.19 404 ILE B O 1
ATOM 7227 N N . ASP B 1 405 ? 6.422 3.832 24.344 1 96.88 405 ASP B N 1
ATOM 7228 C CA . ASP B 1 405 ? 6.062 2.488 23.891 1 96.88 405 ASP B CA 1
ATOM 7229 C C . ASP B 1 405 ? 5.566 1.638 25.062 1 96.88 405 ASP B C 1
ATOM 7231 O O . ASP B 1 405 ? 4.566 0.927 24.938 1 96.88 405 ASP B O 1
ATOM 7235 N N . ASN B 1 406 ? 6.234 1.734 26.141 1 96.06 406 ASN B N 1
ATOM 7236 C CA . ASN B 1 406 ? 5.875 0.958 27.312 1 96.06 406 ASN B CA 1
ATOM 7237 C C . ASN B 1 406 ? 4.551 1.422 27.906 1 96.06 406 ASN B C 1
ATOM 7239 O O . ASN B 1 406 ? 3.768 0.608 28.406 1 96.06 406 ASN B O 1
ATOM 7243 N N . VAL B 1 407 ? 4.391 2.723 27.938 1 97.31 407 VAL B N 1
ATOM 7244 C CA . VAL B 1 407 ? 3.146 3.275 28.469 1 97.31 407 VAL B CA 1
ATOM 7245 C C . VAL B 1 407 ? 1.959 2.693 27.703 1 97.31 407 VAL B C 1
ATOM 7247 O O . VAL B 1 407 ? 0.999 2.209 28.297 1 97.31 407 VAL B O 1
ATOM 7250 N N . PHE B 1 408 ? 1.994 2.693 26.391 1 98.06 408 PHE B N 1
ATOM 7251 C CA . PHE B 1 408 ? 0.905 2.148 25.594 1 98.06 408 PHE B CA 1
ATOM 7252 C C . PHE B 1 408 ? 0.768 0.647 25.812 1 98.06 408 PHE B C 1
ATOM 7254 O O . PHE B 1 408 ? -0.347 0.124 25.891 1 98.06 408 PHE B O 1
ATOM 7261 N N . PHE B 1 409 ? 1.924 -0.029 25.828 1 97.06 409 PHE B N 1
ATOM 7262 C CA . PHE B 1 409 ? 1.912 -1.462 26.109 1 97.06 409 PHE B CA 1
ATOM 7263 C C . PHE B 1 409 ? 1.195 -1.757 27.422 1 97.06 409 PHE B C 1
ATOM 7265 O O . PHE B 1 409 ? 0.314 -2.617 27.469 1 97.06 409 PHE B O 1
ATOM 7272 N N . ASP B 1 410 ? 1.521 -1.021 28.453 1 97.06 410 ASP B N 1
ATOM 7273 C CA . ASP B 1 410 ? 0.959 -1.228 29.797 1 97.06 410 ASP B CA 1
ATOM 7274 C C . ASP B 1 410 ? -0.537 -0.924 29.812 1 97.06 410 ASP B C 1
ATOM 7276 O O . ASP B 1 410 ? -1.307 -1.613 30.484 1 97.06 410 ASP B O 1
ATOM 7280 N N . ILE B 1 411 ? -0.922 0.11 29.156 1 98.06 411 ILE B N 1
ATOM 7281 C CA . ILE B 1 411 ? -2.338 0.452 29.078 1 98.06 411 ILE B CA 1
ATOM 7282 C C . ILE B 1 411 ? -3.113 -0.693 28.438 1 98.06 411 ILE B C 1
ATOM 7284 O O . ILE B 1 411 ? -4.164 -1.103 28.938 1 98.06 411 ILE B O 1
ATOM 7288 N N . VAL B 1 412 ? -2.596 -1.229 27.281 1 97.75 412 VAL B N 1
ATOM 7289 C CA . VAL B 1 412 ? -3.273 -2.299 26.562 1 97.75 412 VAL B CA 1
ATOM 7290 C C . VAL B 1 412 ? -3.344 -3.551 27.438 1 97.75 412 VAL B C 1
ATOM 7292 O O . VAL B 1 412 ? -4.379 -4.219 27.484 1 97.75 412 VAL B O 1
ATOM 7295 N N . VAL B 1 413 ? -2.234 -3.826 28.141 1 97 413 VAL B N 1
ATOM 7296 C CA . VAL B 1 413 ? -2.195 -4.98 29.031 1 97 413 VAL B CA 1
ATOM 7297 C C . VAL B 1 413 ? -3.238 -4.816 30.141 1 97 413 VAL B C 1
ATOM 7299 O O . VAL B 1 413 ? -3.918 -5.781 30.5 1 97 413 VAL B O 1
ATOM 7302 N N . ALA B 1 414 ? -3.379 -3.654 30.688 1 96.62 414 ALA B N 1
ATOM 7303 C CA . ALA B 1 414 ? -4.285 -3.385 31.797 1 96.62 414 ALA B CA 1
ATOM 7304 C C . ALA B 1 414 ? -5.742 -3.514 31.359 1 96.62 414 ALA B C 1
ATOM 7306 O O . ALA B 1 414 ? -6.602 -3.896 32.156 1 96.62 414 ALA B O 1
ATOM 7307 N N . VAL B 1 415 ? -6.066 -3.234 30.156 1 96.56 415 VAL B N 1
ATOM 7308 C CA . VAL B 1 415 ? -7.453 -3.201 29.688 1 96.56 415 VAL B CA 1
ATOM 7309 C C . VAL B 1 415 ? -7.852 -4.574 29.156 1 96.56 415 VAL B C 1
ATOM 7311 O O . VAL B 1 415 ? -8.992 -5.008 29.328 1 96.56 415 VAL B O 1
ATOM 7314 N N . THR B 1 416 ? -6.953 -5.246 28.438 1 95.19 416 THR B N 1
ATOM 7315 C CA . THR B 1 416 ? -7.293 -6.504 27.781 1 95.19 416 THR B CA 1
ATOM 7316 C C . THR B 1 416 ? -7.371 -7.637 28.797 1 95.19 416 THR B C 1
ATOM 7318 O O . THR B 1 416 ? -6.672 -7.621 29.812 1 95.19 416 THR B O 1
ATOM 7321 N N . THR B 1 417 ? -8.258 -8.633 28.484 1 91.56 417 THR B N 1
ATOM 7322 C CA . THR B 1 417 ? -8.531 -9.695 29.453 1 91.56 417 THR B CA 1
ATOM 7323 C C . THR B 1 417 ? -8.016 -11.031 28.938 1 91.56 417 THR B C 1
ATOM 7325 O O . THR B 1 417 ? -8.141 -12.055 29.625 1 91.56 417 THR B O 1
ATOM 7328 N N . SER B 1 418 ? -7.582 -11.094 27.75 1 91.81 418 SER B N 1
ATOM 7329 C CA . SER B 1 418 ? -7.059 -12.32 27.172 1 91.81 418 SER B CA 1
ATOM 7330 C C . SER B 1 418 ? -5.922 -12.023 26.188 1 91.81 418 SER B C 1
ATOM 7332 O O . SER B 1 418 ? -5.758 -10.891 25.75 1 91.81 418 SER B O 1
ATOM 7334 N N . GLU B 1 419 ? -5.164 -13 25.906 1 90 419 GLU B N 1
ATOM 7335 C CA . GLU B 1 419 ? -4.09 -12.883 24.922 1 90 419 GLU B CA 1
ATOM 7336 C C . GLU B 1 419 ? -4.637 -12.562 23.547 1 90 419 GLU B C 1
ATOM 7338 O O . GLU B 1 419 ? -4.016 -11.82 22.781 1 90 419 GLU B O 1
ATOM 7343 N N . LYS B 1 420 ? -5.723 -13.125 23.328 1 84.94 420 LYS B N 1
ATOM 7344 C CA . LYS B 1 420 ? -6.363 -12.875 22.047 1 84.94 420 LYS B CA 1
ATOM 7345 C C . LYS B 1 420 ? -6.754 -11.406 21.906 1 84.94 420 LYS B C 1
ATOM 7347 O O . LYS B 1 420 ? -6.523 -10.789 20.859 1 84.94 420 LYS B O 1
ATOM 7352 N N . GLU B 1 421 ? -7.363 -10.898 22.953 1 89 421 GLU B N 1
ATOM 7353 C CA . GLU B 1 421 ? -7.719 -9.484 22.953 1 89 421 GLU B CA 1
ATOM 7354 C C . GLU B 1 421 ? -6.48 -8.602 22.797 1 89 421 GLU B C 1
ATOM 7356 O O . GLU B 1 421 ? -6.496 -7.625 22.047 1 89 421 GLU B O 1
ATOM 7361 N N . PHE B 1 422 ? -5.48 -9 23.562 1 93.38 422 PHE B N 1
ATOM 7362 C CA . PHE B 1 422 ? -4.234 -8.242 23.516 1 93.38 422 PHE B CA 1
ATOM 7363 C C . PHE B 1 422 ? -3.676 -8.195 22.109 1 93.38 422 PHE B C 1
ATOM 7365 O O . PHE B 1 422 ? -3.346 -7.117 21.594 1 93.38 422 PHE B O 1
ATOM 7372 N N . LYS B 1 423 ? -3.631 -9.281 21.438 1 87.5 423 LYS B N 1
ATOM 7373 C CA . LYS B 1 423 ? -3.105 -9.367 20.078 1 87.5 423 LYS B CA 1
ATOM 7374 C C . LYS B 1 423 ? -3.975 -8.586 19.094 1 87.5 423 LYS B C 1
ATOM 7376 O O . LYS B 1 423 ? -3.459 -7.934 18.188 1 87.5 423 LYS B O 1
ATOM 7381 N N . ASN B 1 424 ? -5.219 -8.594 19.312 1 86.81 424 ASN B N 1
ATOM 7382 C CA . ASN B 1 424 ? -6.145 -7.863 18.453 1 86.81 424 ASN B CA 1
ATOM 7383 C C . ASN B 1 424 ? -5.941 -6.355 18.578 1 86.81 424 ASN B C 1
ATOM 7385 O O . ASN B 1 424 ? -6.117 -5.625 17.594 1 86.81 424 ASN B O 1
ATOM 7389 N N . VAL B 1 425 ? -5.648 -5.949 19.734 1 93.31 425 VAL B N 1
ATOM 7390 C CA . VAL B 1 425 ? -5.473 -4.516 19.953 1 93.31 425 VAL B CA 1
ATOM 7391 C C . VAL B 1 425 ? -4.133 -4.066 19.375 1 93.31 425 VAL B C 1
ATOM 7393 O O . VAL B 1 425 ? -4.047 -3.02 18.734 1 93.31 425 VAL B O 1
ATOM 7396 N N . ILE B 1 426 ? -3.119 -4.844 19.578 1 92.38 426 ILE B N 1
ATOM 7397 C CA . ILE B 1 426 ? -1.769 -4.461 19.188 1 92.38 426 ILE B CA 1
ATOM 7398 C C . ILE B 1 426 ? -1.609 -4.605 17.672 1 92.38 426 ILE B C 1
ATOM 7400 O O . ILE B 1 426 ? -1.034 -3.73 17.016 1 92.38 426 ILE B O 1
ATOM 7404 N N . ASP B 1 427 ? -2.217 -5.605 17.078 1 83.38 427 ASP B N 1
ATOM 7405 C CA . ASP B 1 427 ? -1.916 -5.941 15.695 1 83.38 427 ASP B CA 1
ATOM 7406 C C . ASP B 1 427 ? -3.127 -5.699 14.797 1 83.38 427 ASP B C 1
ATOM 7408 O O . ASP B 1 427 ? -3.016 -5.746 13.57 1 83.38 427 ASP B O 1
ATOM 7412 N N . GLY B 1 428 ? -4.207 -5.43 15.477 1 84.44 428 GLY B N 1
ATOM 7413 C CA . GLY B 1 428 ? -5.438 -5.309 14.703 1 84.44 428 GLY B CA 1
ATOM 7414 C C . GLY B 1 428 ? -5.379 -4.219 13.648 1 84.44 428 GLY B C 1
ATOM 7415 O O . GLY B 1 428 ? -4.82 -3.145 13.891 1 84.44 428 GLY B O 1
ATOM 7416 N N . ARG B 1 429 ? -5.773 -4.52 12.43 1 83.94 429 ARG B N 1
ATOM 7417 C CA . ARG B 1 429 ? -5.906 -3.592 11.312 1 83.94 429 ARG B CA 1
ATOM 7418 C C . ARG B 1 429 ? -7.336 -3.588 10.773 1 83.94 429 ARG B C 1
ATOM 7420 O O . ARG B 1 429 ? -7.797 -4.586 10.211 1 83.94 429 ARG B O 1
ATOM 7427 N N . HIS B 1 430 ? -8.016 -2.473 11.016 1 80.88 430 HIS B N 1
ATOM 7428 C CA . HIS B 1 430 ? -9.43 -2.381 10.695 1 80.88 430 HIS B CA 1
ATOM 7429 C C . HIS B 1 430 ? -9.727 -1.135 9.867 1 80.88 430 HIS B C 1
ATOM 7431 O O . HIS B 1 430 ? -8.984 -0.151 9.93 1 80.88 430 HIS B O 1
ATOM 7437 N N . SER B 1 431 ? -10.773 -1.31 9.062 1 77.44 431 SER B N 1
ATOM 7438 C CA . SER B 1 431 ? -11.273 -0.106 8.398 1 77.44 431 SER B CA 1
ATOM 7439 C C . SER B 1 431 ? -11.922 0.84 9.406 1 77.44 431 SER B C 1
ATOM 7441 O O . SER B 1 431 ? -12.492 0.398 10.406 1 77.44 431 SER B O 1
ATOM 7443 N N . ILE B 1 432 ? -11.875 2.07 9.062 1 85.5 432 ILE B N 1
ATOM 7444 C CA . ILE B 1 432 ? -12.461 3.07 9.953 1 85.5 432 ILE B CA 1
ATOM 7445 C C . ILE B 1 432 ? -13.977 2.912 9.984 1 85.5 432 ILE B C 1
ATOM 7447 O O . ILE B 1 432 ? -14.617 2.762 8.945 1 85.5 432 ILE B O 1
ATOM 7451 N N . ASN B 1 433 ? -14.469 2.721 11.086 1 83.81 433 ASN B N 1
ATOM 7452 C CA . ASN B 1 433 ? -15.898 2.764 11.375 1 83.81 433 ASN B CA 1
ATOM 7453 C C . ASN B 1 433 ? -16.281 4.035 12.125 1 83.81 433 ASN B C 1
ATOM 7455 O O . ASN B 1 433 ? -15.922 4.207 13.289 1 83.81 433 ASN B O 1
ATOM 7459 N N . LEU B 1 434 ? -17.062 4.863 11.492 1 86 434 LEU B N 1
ATOM 7460 C CA . LEU B 1 434 ? -17.359 6.18 12.039 1 86 434 LEU B CA 1
ATOM 7461 C C . LEU B 1 434 ? -18.219 6.062 13.289 1 86 434 LEU B C 1
ATOM 7463 O O . LEU B 1 434 ? -18.234 6.973 14.125 1 86 434 LEU B O 1
ATOM 7467 N N . LYS B 1 435 ? -18.812 4.906 13.508 1 84.25 435 LYS B N 1
ATOM 7468 C CA . LYS B 1 435 ? -19.688 4.707 14.656 1 84.25 435 LYS B CA 1
ATOM 7469 C C . LYS B 1 435 ? -18.875 4.59 15.945 1 84.25 435 LYS B C 1
ATOM 7471 O O . LYS B 1 435 ? -19.422 4.781 17.047 1 84.25 435 LYS B O 1
ATOM 7476 N N . ILE B 1 436 ? -17.656 4.305 15.805 1 88.25 436 ILE B N 1
ATOM 7477 C CA . ILE B 1 436 ? -16.828 4.051 16.984 1 88.25 436 ILE B CA 1
ATOM 7478 C C . ILE B 1 436 ? -15.992 5.285 17.312 1 88.25 436 ILE B C 1
ATOM 7480 O O . ILE B 1 436 ? -15.227 5.289 18.266 1 88.25 436 ILE B O 1
ATOM 7484 N N . PHE B 1 437 ? -16.172 6.383 16.594 1 89.5 437 PHE B N 1
ATOM 7485 C CA . PHE B 1 437 ? -15.258 7.52 16.703 1 89.5 437 PHE B CA 1
ATOM 7486 C C . PHE B 1 437 ? -15.461 8.258 18.016 1 89.5 437 PHE B C 1
ATOM 7488 O O . PHE B 1 437 ? -14.531 8.883 18.531 1 89.5 437 PHE B O 1
ATOM 7495 N N . ASP B 1 438 ? -16.688 8.18 18.531 1 89.81 438 ASP B N 1
ATOM 7496 C CA . ASP B 1 438 ? -16.891 8.82 19.828 1 89.81 438 ASP B CA 1
ATOM 7497 C C . ASP B 1 438 ? -16.016 8.18 20.906 1 89.81 438 ASP B C 1
ATOM 7499 O O . ASP B 1 438 ? -15.367 8.883 21.672 1 89.81 438 ASP B O 1
ATOM 7503 N N . CYS B 1 439 ? -16.125 6.867 20.922 1 93.25 439 CYS B N 1
ATOM 7504 C CA . CYS B 1 439 ? -15.25 6.145 21.844 1 93.25 439 CYS B CA 1
ATOM 7505 C C . CYS B 1 439 ? -13.789 6.465 21.578 1 93.25 439 CYS B C 1
ATOM 7507 O O . CYS B 1 439 ? -13.039 6.77 22.516 1 93.25 439 CYS B O 1
ATOM 7509 N N . TYR B 1 440 ? -13.375 6.406 20.344 1 95.56 440 TYR B N 1
ATOM 7510 C CA . TYR B 1 440 ? -11.992 6.641 19.938 1 95.56 440 TYR B CA 1
ATOM 7511 C C . TYR B 1 440 ? -11.531 8.031 20.359 1 95.56 440 TYR B C 1
ATOM 7513 O O . TYR B 1 440 ? -10.461 8.18 20.953 1 95.56 440 TYR B O 1
ATOM 7521 N N . GLU B 1 441 ? -12.352 9.047 20.125 1 94.81 441 GLU B N 1
ATOM 7522 C CA . GLU B 1 441 ? -12.039 10.43 20.5 1 94.81 441 GLU B CA 1
ATOM 7523 C C . GLU B 1 441 ? -11.883 10.578 22 1 94.81 441 GLU B C 1
ATOM 7525 O O . GLU B 1 441 ? -10.984 11.273 22.484 1 94.81 441 GLU B O 1
ATOM 7530 N N . ASN B 1 442 ? -12.727 9.914 22.703 1 95.62 442 ASN B N 1
ATOM 7531 C CA . ASN B 1 442 ? -12.664 9.992 24.156 1 95.62 442 ASN B CA 1
ATOM 7532 C C . ASN B 1 442 ? -11.375 9.391 24.703 1 95.62 442 ASN B C 1
ATOM 7534 O O . ASN B 1 442 ? -10.758 9.945 25.609 1 95.62 442 ASN B O 1
ATOM 7538 N N . LEU B 1 443 ? -11.023 8.273 24.156 1 97.62 443 LEU B N 1
ATOM 7539 C CA . LEU B 1 443 ? -9.805 7.621 24.625 1 97.62 443 LEU B CA 1
ATOM 7540 C C . LEU B 1 443 ? -8.578 8.469 24.297 1 97.62 443 LEU B C 1
ATOM 7542 O O . LEU B 1 443 ? -7.688 8.633 25.125 1 97.62 443 LEU B O 1
ATOM 7546 N N . VAL B 1 444 ? -8.562 8.992 23.094 1 97.56 444 VAL B N 1
ATOM 7547 C CA . VAL B 1 444 ? -7.426 9.797 22.672 1 97.56 444 VAL B CA 1
ATOM 7548 C C . VAL B 1 444 ? -7.309 11.047 23.547 1 97.56 444 VAL B C 1
ATOM 7550 O O . VAL B 1 444 ? -6.219 11.391 24 1 97.56 444 VAL B O 1
ATOM 7553 N N . ASN B 1 445 ? -8.422 11.703 23.766 1 96.19 445 ASN B N 1
ATOM 7554 C CA . ASN B 1 445 ? -8.422 12.906 24.578 1 96.19 445 ASN B CA 1
ATOM 7555 C C . ASN B 1 445 ? -8 12.609 26.016 1 96.19 445 ASN B C 1
ATOM 7557 O O . ASN B 1 445 ? -7.234 13.375 26.625 1 96.19 445 ASN B O 1
ATOM 7561 N N . THR B 1 446 ? -8.508 11.547 26.547 1 97.06 446 THR B N 1
ATOM 7562 C CA . THR B 1 446 ? -8.148 11.156 27.906 1 97.06 446 THR B CA 1
ATOM 7563 C C . THR B 1 446 ? -6.652 10.883 28.016 1 97.06 446 THR B C 1
ATOM 7565 O O . THR B 1 446 ? -5.996 11.344 28.953 1 97.06 446 THR B O 1
ATOM 7568 N N . PHE B 1 447 ? -6.152 10.133 27.109 1 98.19 447 PHE B N 1
ATOM 7569 C CA . PHE B 1 447 ? -4.723 9.844 27.109 1 98.19 447 PHE B CA 1
ATOM 7570 C C . PHE B 1 447 ? -3.91 11.133 27.031 1 98.19 447 PHE B C 1
ATOM 7572 O O . PHE B 1 447 ? -2.947 11.305 27.781 1 98.19 447 PHE B O 1
ATOM 7579 N N . SER B 1 448 ? -4.289 12 26.094 1 96.5 448 SER B N 1
ATOM 7580 C CA . SER B 1 448 ? -3.57 13.258 25.891 1 96.5 448 SER B CA 1
ATOM 7581 C C . SER B 1 448 ? -3.576 14.109 27.156 1 96.5 448 SER B C 1
ATOM 7583 O O . SER B 1 448 ? -2.574 14.75 27.484 1 96.5 448 SER B O 1
ATOM 7585 N N . ASP B 1 449 ? -4.656 14.07 27.859 1 95.69 449 ASP B N 1
ATOM 7586 C CA . ASP B 1 449 ? -4.832 14.93 29.031 1 95.69 449 ASP B CA 1
ATOM 7587 C C . ASP B 1 449 ? -4.156 14.336 30.25 1 95.69 449 ASP B C 1
ATOM 7589 O O . ASP B 1 449 ? -3.648 15.062 31.109 1 95.69 449 ASP B O 1
ATOM 7593 N N . ARG B 1 450 ? -4.105 13.031 30.312 1 96.88 450 ARG B N 1
ATOM 7594 C CA . ARG B 1 450 ? -3.771 12.43 31.609 1 96.88 450 ARG B CA 1
ATOM 7595 C C . ARG B 1 450 ? -2.467 11.641 31.516 1 96.88 450 ARG B C 1
ATOM 7597 O O . ARG B 1 450 ? -1.907 11.242 32.531 1 96.88 450 ARG B O 1
ATOM 7604 N N . CYS B 1 451 ? -1.989 11.406 30.406 1 97.38 451 CYS B N 1
ATOM 7605 C CA . CYS B 1 451 ? -0.793 10.578 30.266 1 97.38 451 CYS B CA 1
ATOM 7606 C C . CYS B 1 451 ? 0.302 11.32 29.516 1 97.38 451 CYS B C 1
ATOM 7608 O O . CYS B 1 451 ? 1.18 11.938 30.125 1 97.38 451 CYS B O 1
ATOM 7610 N N . VAL B 1 452 ? 0.253 11.32 28.156 1 97.06 452 VAL B N 1
ATOM 7611 C CA . VAL B 1 452 ? 1.183 12.062 27.312 1 97.06 452 VAL B CA 1
ATOM 7612 C C . VAL B 1 452 ? 0.405 12.922 26.328 1 97.06 452 VAL B C 1
ATOM 7614 O O . VAL B 1 452 ? -0.419 12.406 25.562 1 97.06 452 VAL B O 1
ATOM 7617 N N . ASP B 1 453 ? 0.678 14.219 26.391 1 95.5 453 ASP B N 1
ATOM 7618 C CA . ASP B 1 453 ? 0.025 15.133 25.453 1 95.5 453 ASP B CA 1
ATOM 7619 C C . ASP B 1 453 ? 0.415 14.828 24.016 1 95.5 453 ASP B C 1
ATOM 7621 O O . ASP B 1 453 ? 1.539 15.109 23.594 1 95.5 453 ASP B O 1
ATOM 7625 N N . ILE B 1 454 ? -0.565 14.375 23.188 1 94.88 454 ILE B N 1
ATOM 7626 C CA . ILE B 1 454 ? -0.273 13.867 21.859 1 94.88 454 ILE B CA 1
ATOM 7627 C C . ILE B 1 454 ? 0.088 15.031 20.938 1 94.88 454 ILE B C 1
ATOM 7629 O O . ILE B 1 454 ? 0.672 14.82 19.859 1 94.88 454 ILE B O 1
ATOM 7633 N N . TYR B 1 455 ? -0.233 16.266 21.297 1 91 455 TYR B N 1
ATOM 7634 C CA . TYR B 1 455 ? 0.024 17.438 20.453 1 91 455 TYR B CA 1
ATOM 7635 C C . TYR B 1 455 ? 1.438 17.969 20.672 1 91 455 TYR B C 1
ATOM 7637 O O . TYR B 1 455 ? 1.972 18.688 19.828 1 91 455 TYR B O 1
ATOM 7645 N N . LYS B 1 456 ? 1.962 17.578 21.797 1 90.62 456 LYS B N 1
ATOM 7646 C CA . LYS B 1 456 ? 3.316 18.016 22.125 1 90.62 456 LYS B CA 1
ATOM 7647 C C . LYS B 1 456 ? 4.344 16.953 21.75 1 90.62 456 LYS B C 1
ATOM 7649 O O . LYS B 1 456 ? 5.504 17.266 21.484 1 90.62 456 LYS B O 1
ATOM 7654 N N . ASN B 1 457 ? 3.939 15.766 21.828 1 93.31 457 ASN B N 1
ATOM 7655 C CA . ASN B 1 457 ? 4.805 14.648 21.469 1 93.31 457 ASN B CA 1
ATOM 7656 C C . ASN B 1 457 ? 4.207 13.828 20.328 1 93.31 457 ASN B C 1
ATOM 7658 O O . ASN B 1 457 ? 3.426 12.898 20.562 1 93.31 457 ASN B O 1
ATOM 7662 N N . ALA B 1 458 ? 4.758 14.094 19.156 1 91.06 458 ALA B N 1
ATOM 7663 C CA . ALA B 1 458 ? 4.176 13.531 17.938 1 91.06 458 ALA B CA 1
ATOM 7664 C C . ALA B 1 458 ? 4.449 12.031 17.844 1 91.06 458 ALA B C 1
ATOM 7666 O O . ALA B 1 458 ? 3.793 11.32 17.078 1 91.06 458 ALA B O 1
ATOM 7667 N N . TYR B 1 459 ? 5.406 11.469 18.578 1 94.31 459 TYR B N 1
ATOM 7668 C CA . TYR B 1 459 ? 5.711 10.047 18.547 1 94.31 459 TYR B CA 1
ATOM 7669 C C . TYR B 1 459 ? 4.508 9.219 19 1 94.31 459 TYR B C 1
ATOM 7671 O O . TYR B 1 459 ? 4.324 8.086 18.547 1 94.31 459 TYR B O 1
ATOM 7679 N N . THR B 1 460 ? 3.66 9.836 19.859 1 96.44 460 THR B N 1
ATOM 7680 C CA . THR B 1 460 ? 2.484 9.148 20.375 1 96.44 460 THR B CA 1
ATOM 7681 C C . THR B 1 460 ? 1.509 8.82 19.25 1 96.44 460 THR B C 1
ATOM 7683 O O . THR B 1 460 ? 0.724 7.875 19.359 1 96.44 460 THR B O 1
ATOM 7686 N N . LEU B 1 461 ? 1.552 9.578 18.188 1 96.62 461 LEU B N 1
ATOM 7687 C CA . LEU B 1 461 ? 0.608 9.438 17.078 1 96.62 461 LEU B CA 1
ATOM 7688 C C . LEU B 1 461 ? 0.723 8.055 16.438 1 96.62 461 LEU B C 1
ATOM 7690 O O . LEU B 1 461 ? -0.253 7.539 15.891 1 96.62 461 LEU B O 1
ATOM 7694 N N . ARG B 1 462 ? 1.882 7.398 16.531 1 95.69 462 ARG B N 1
ATOM 7695 C CA . ARG B 1 462 ? 2.107 6.082 15.938 1 95.69 462 ARG B CA 1
ATOM 7696 C C . ARG B 1 462 ? 1.282 5.012 16.641 1 95.69 462 ARG B C 1
ATOM 7698 O O . ARG B 1 462 ? 1.076 3.922 16.109 1 95.69 462 ARG B O 1
ATOM 7705 N N . HIS B 1 463 ? 0.765 5.355 17.859 1 97 463 HIS B N 1
ATOM 7706 C CA . HIS B 1 463 ? 0.154 4.344 18.703 1 97 463 HIS B CA 1
ATOM 7707 C C . HIS B 1 463 ? -1.358 4.52 18.781 1 97 463 HIS B C 1
ATOM 7709 O O . HIS B 1 463 ? -2.059 3.688 19.359 1 97 463 HIS B O 1
ATOM 7715 N N . LEU B 1 464 ? -1.923 5.535 18.188 1 97.25 464 LEU B N 1
ATOM 7716 C CA . LEU B 1 464 ? -3.32 5.867 18.438 1 97.25 464 LEU B CA 1
ATOM 7717 C C . LEU B 1 464 ? -4.246 4.797 17.875 1 97.25 464 LEU B C 1
ATOM 7719 O O . LEU B 1 464 ? -5.383 4.648 18.328 1 97.25 464 LEU B O 1
ATOM 7723 N N . ARG B 1 465 ? -3.785 4.051 16.875 1 96.19 465 ARG B N 1
ATOM 7724 C CA . ARG B 1 465 ? -4.586 2.955 16.344 1 96.19 465 ARG B CA 1
ATOM 7725 C C . ARG B 1 465 ? -4.961 1.96 17.438 1 96.19 465 ARG B C 1
ATOM 7727 O O . ARG B 1 465 ? -6.055 1.395 17.422 1 96.19 465 ARG B O 1
ATOM 7734 N N . LYS B 1 466 ? -4.082 1.757 18.391 1 97.06 466 LYS B N 1
ATOM 7735 C CA . LYS B 1 466 ? -4.34 0.833 19.484 1 97.06 466 LYS B CA 1
ATOM 7736 C C . LYS B 1 466 ? -5.555 1.273 20.297 1 97.06 466 LYS B C 1
ATOM 7738 O O . LYS B 1 466 ? -6.316 0.437 20.797 1 97.06 466 LYS B O 1
ATOM 7743 N N . LEU B 1 467 ? -5.711 2.598 20.453 1 97.38 467 LEU B N 1
ATOM 7744 C CA . LEU B 1 467 ? -6.867 3.121 21.172 1 97.38 467 LEU B CA 1
ATOM 7745 C C . LEU B 1 467 ? -8.148 2.898 20.375 1 97.38 467 LEU B C 1
ATOM 7747 O O . LEU B 1 467 ? -9.203 2.619 20.953 1 97.38 467 LEU B O 1
ATOM 7751 N N . TYR B 1 468 ? -8.016 3.045 19.078 1 95.62 468 TYR B N 1
ATOM 7752 C CA . TYR B 1 468 ? -9.141 2.697 18.219 1 95.62 468 TYR B CA 1
ATOM 7753 C C . TYR B 1 468 ? -9.531 1.234 18.406 1 95.62 468 TYR B C 1
ATOM 7755 O O . TYR B 1 468 ? -10.719 0.912 18.531 1 95.62 468 TYR B O 1
ATOM 7763 N N . ASN B 1 469 ? -8.539 0.37 18.375 1 94.25 469 ASN B N 1
ATOM 7764 C CA . ASN B 1 469 ? -8.766 -1.065 18.5 1 94.25 469 ASN B CA 1
ATOM 7765 C C . ASN B 1 469 ? -9.375 -1.421 19.859 1 94.25 469 ASN B C 1
ATOM 7767 O O . ASN B 1 469 ? -10.164 -2.365 19.953 1 94.25 469 ASN B O 1
ATOM 7771 N N . LEU B 1 470 ? -9.023 -0.694 20.906 1 95.75 470 LEU B N 1
ATOM 7772 C CA . LEU B 1 470 ? -9.648 -0.907 22.203 1 95.75 470 LEU B CA 1
ATOM 7773 C C . LEU B 1 470 ? -11.156 -0.681 22.141 1 95.75 470 LEU B C 1
ATOM 7775 O O . LEU B 1 470 ? -11.93 -1.428 22.734 1 95.75 470 LEU B O 1
ATOM 7779 N N . CYS B 1 471 ? -11.539 0.342 21.406 1 94.44 471 CYS B N 1
ATOM 7780 C CA . CYS B 1 471 ? -12.953 0.658 21.281 1 94.44 471 CYS B CA 1
ATOM 7781 C C . CYS B 1 471 ? -13.703 -0.469 20.578 1 94.44 471 CYS B C 1
ATOM 7783 O O . CYS B 1 471 ? -14.891 -0.677 20.828 1 94.44 471 CYS B O 1
ATOM 7785 N N . LEU B 1 472 ? -13.023 -1.235 19.75 1 90.25 472 LEU B N 1
ATOM 7786 C CA . LEU B 1 472 ? -13.648 -2.324 19 1 90.25 472 LEU B CA 1
ATOM 7787 C C . LEU B 1 472 ? -13.953 -3.504 19.922 1 90.25 472 LEU B C 1
ATOM 7789 O O . LEU B 1 472 ? -14.719 -4.395 19.562 1 90.25 472 LEU B O 1
ATOM 7793 N N . LEU B 1 473 ? -13.375 -3.494 21.062 1 88.69 473 LEU B N 1
ATOM 7794 C CA . LEU B 1 473 ? -13.617 -4.574 22.016 1 88.69 473 LEU B CA 1
ATOM 7795 C C . LEU B 1 473 ? -15.008 -4.453 22.625 1 88.69 473 LEU B C 1
ATOM 7797 O O . LEU B 1 473 ? -15.516 -5.41 23.219 1 88.69 473 LEU B O 1
ATOM 7801 N N . GLU B 1 474 ? -15.609 -3.271 22.5 1 81.44 474 GLU B N 1
ATOM 7802 C CA . GLU B 1 474 ? -16.953 -3.066 23.047 1 81.44 474 GLU B CA 1
ATOM 7803 C C . GLU B 1 474 ? -18 -3.789 22.203 1 81.44 474 GLU B C 1
ATOM 7805 O O . GLU B 1 474 ? -18.906 -3.158 21.656 1 81.44 474 GLU B O 1
ATOM 7810 N N . LYS B 1 475 ? -17.688 -4.898 21.406 1 63 475 LYS B N 1
ATOM 7811 C CA . LYS B 1 475 ? -18.625 -5.605 20.531 1 63 475 LYS B CA 1
ATOM 7812 C C . LYS B 1 475 ? -19.797 -6.18 21.328 1 63 475 LYS B C 1
ATOM 7814 O O . LYS B 1 475 ? -20.828 -6.527 20.766 1 63 475 LYS B O 1
ATOM 7819 N N . THR B 1 476 ? -19.656 -6.375 22.609 1 57.38 476 THR B N 1
ATOM 7820 C CA . THR B 1 476 ? -20.75 -6.934 23.375 1 57.38 476 THR B CA 1
ATOM 7821 C C . THR B 1 476 ? -21.391 -5.863 24.266 1 57.38 476 THR B C 1
ATOM 7823 O O . THR B 1 476 ? -20.703 -4.973 24.766 1 57.38 476 THR B O 1
ATOM 7826 N N . PRO B 1 477 ? -22.672 -5.797 24.219 1 60.88 477 PRO B N 1
ATOM 7827 C CA . PRO B 1 477 ? -23.422 -4.848 25.047 1 60.88 477 PRO B CA 1
ATOM 7828 C C . PRO B 1 477 ? -22.938 -4.82 26.5 1 60.88 477 PRO B C 1
ATOM 7830 O O . PRO B 1 477 ? -23.109 -3.816 27.203 1 60.88 477 PRO B O 1
ATOM 7833 N N . SER B 1 478 ? -22.188 -5.82 26.828 1 67.44 478 SER B N 1
ATOM 7834 C CA . SER B 1 478 ? -21.922 -5.934 28.25 1 67.44 478 SER B CA 1
ATOM 7835 C C . SER B 1 478 ? -20.594 -5.293 28.625 1 67.44 478 SER B C 1
ATOM 7837 O O . SER B 1 478 ? -20.344 -4.98 29.781 1 67.44 478 SER B O 1
ATOM 7839 N N . ARG B 1 479 ? -19.75 -5.02 27.625 1 83.06 479 ARG B N 1
ATOM 7840 C CA . ARG B 1 479 ? -18.453 -4.484 28.016 1 83.06 479 ARG B CA 1
ATOM 7841 C C . ARG B 1 479 ? -18.344 -3.006 27.656 1 83.06 479 ARG B C 1
ATOM 7843 O O . ARG B 1 479 ? -18.641 -2.609 26.531 1 83.06 479 ARG B O 1
ATOM 7850 N N . GLN B 1 480 ? -18.078 -2.271 28.75 1 85.88 480 GLN B N 1
ATOM 7851 C CA . GLN B 1 480 ? -17.781 -0.855 28.562 1 85.88 480 GLN B CA 1
ATOM 7852 C C . GLN B 1 480 ? -16.281 -0.583 28.609 1 85.88 480 GLN B C 1
ATOM 7854 O O . GLN B 1 480 ? -15.648 -0.792 29.641 1 85.88 480 GLN B O 1
ATOM 7859 N N . ILE B 1 481 ? -15.711 -0.053 27.578 1 92.5 481 ILE B N 1
ATOM 7860 C CA . ILE B 1 481 ? -14.266 0.098 27.453 1 92.5 481 ILE B CA 1
ATOM 7861 C C . ILE B 1 481 ? -13.805 1.352 28.188 1 92.5 481 ILE B C 1
ATOM 7863 O O . ILE B 1 481 ? -12.727 1.366 28.781 1 92.5 481 ILE B O 1
ATOM 7867 N N . LEU B 1 482 ? -14.625 2.395 28.219 1 92.44 482 LEU B N 1
ATOM 7868 C CA . LEU B 1 482 ? -14.188 3.682 28.75 1 92.44 482 LEU B CA 1
ATOM 7869 C C . LEU B 1 482 ? -13.852 3.574 30.234 1 92.44 482 LEU B C 1
ATOM 7871 O O . LEU B 1 482 ? -12.781 4.016 30.672 1 92.44 482 LEU B O 1
ATOM 7875 N N . PRO B 1 483 ? -14.711 2.92 31.031 1 93.5 483 PRO B N 1
ATOM 7876 C CA . PRO B 1 483 ? -14.367 2.785 32.438 1 93.5 483 PRO B CA 1
ATOM 7877 C C . PRO B 1 483 ? -13.117 1.933 32.656 1 93.5 483 PRO B C 1
ATOM 7879 O O . PRO B 1 483 ? -12.305 2.24 33.531 1 93.5 483 PRO B O 1
ATOM 7882 N N . GLU B 1 484 ? -13.031 0.889 31.906 1 95 484 GLU B N 1
ATOM 7883 C CA . GLU B 1 484 ? -11.844 0.045 32 1 95 484 GLU B CA 1
ATOM 7884 C C . GLU B 1 484 ? -10.578 0.815 31.609 1 95 484 GLU B C 1
ATOM 7886 O O . GLU B 1 484 ? -9.539 0.683 32.281 1 95 484 GLU B O 1
ATOM 7891 N N . TYR B 1 485 ? -10.727 1.559 30.656 1 97.25 485 TYR B N 1
ATOM 7892 C CA . TYR B 1 485 ? -9.633 2.379 30.156 1 97.25 485 TYR B CA 1
ATOM 7893 C C . TYR B 1 485 ? -9.227 3.432 31.188 1 97.25 485 TYR B C 1
ATOM 7895 O O . TYR B 1 485 ? -8.039 3.666 31.406 1 97.25 485 TYR B O 1
ATOM 7903 N N . MET B 1 486 ? -10.164 4.031 31.828 1 96.75 486 MET B N 1
ATOM 7904 C CA . MET B 1 486 ? -9.891 5.051 32.844 1 96.75 486 MET B CA 1
ATOM 7905 C C . MET B 1 486 ? -9.125 4.457 34.031 1 96.75 486 MET B C 1
ATOM 7907 O O . MET B 1 486 ? -8.219 5.09 34.562 1 96.75 486 MET B O 1
ATOM 7911 N N . LYS B 1 487 ? -9.492 3.277 34.344 1 96.75 487 LYS B N 1
ATOM 7912 C CA . LYS B 1 487 ? -8.773 2.592 35.438 1 96.75 487 LYS B CA 1
ATOM 7913 C C . LYS B 1 487 ? -7.324 2.316 35.031 1 96.75 487 LYS B C 1
ATOM 7915 O O . LYS B 1 487 ? -6.41 2.451 35.844 1 96.75 487 LYS B O 1
ATOM 7920 N N . ALA B 1 488 ? -7.195 1.907 33.781 1 97.81 488 ALA B N 1
ATOM 7921 C CA . ALA B 1 488 ? -5.852 1.65 33.25 1 97.81 488 ALA B CA 1
ATOM 7922 C C . ALA B 1 488 ? -5.008 2.922 33.281 1 97.81 488 ALA B C 1
ATOM 7924 O O . ALA B 1 488 ? -3.832 2.891 33.656 1 97.81 488 ALA B O 1
ATOM 7925 N N . ILE B 1 489 ? -5.59 4.031 32.875 1 98.19 489 ILE B N 1
ATOM 7926 C CA . ILE B 1 489 ? -4.906 5.32 32.812 1 98.19 489 ILE B CA 1
ATOM 7927 C C . ILE B 1 489 ? -4.48 5.727 34.25 1 98.19 489 ILE B C 1
ATOM 7929 O O . ILE B 1 489 ? -3.357 6.188 34.438 1 98.19 489 ILE B O 1
ATOM 7933 N N . GLU B 1 490 ? -5.324 5.523 35.188 1 96.75 490 GLU B N 1
ATOM 7934 C CA . GLU B 1 490 ? -5.02 5.863 36.562 1 96.75 490 GLU B CA 1
ATOM 7935 C C . GLU B 1 490 ? -3.869 5.016 37.094 1 96.75 490 GLU B C 1
ATOM 7937 O O . GLU B 1 490 ? -3.074 5.484 37.906 1 96.75 490 GLU B O 1
ATOM 7942 N N . SER B 1 491 ? -3.82 3.871 36.594 1 96.88 491 SER B N 1
ATOM 7943 C CA . SER B 1 491 ? -2.809 2.941 37.094 1 96.88 491 SER B CA 1
ATOM 7944 C C . SER B 1 491 ? -1.466 3.17 36.406 1 96.88 491 SER B C 1
ATOM 7946 O O . SER B 1 491 ? -0.411 2.979 37 1 96.88 491 SER B O 1
ATOM 7948 N N . VAL B 1 492 ? -1.481 3.537 35.156 1 97.75 492 VAL B N 1
ATOM 7949 C CA . VAL B 1 492 ? -0.271 3.541 34.344 1 97.75 492 VAL B CA 1
ATOM 7950 C C . VAL B 1 492 ? 0.305 4.953 34.281 1 97.75 492 VAL B C 1
ATOM 7952 O O . VAL B 1 492 ? 1.523 5.133 34.188 1 97.75 492 VAL B O 1
ATOM 7955 N N . CYS B 1 493 ? -0.562 5.973 34.281 1 97.44 493 CYS B N 1
ATOM 7956 C CA . CYS B 1 493 ? -0.127 7.332 33.969 1 97.44 493 CYS B CA 1
ATOM 7957 C C . CYS B 1 493 ? 0.024 8.148 35.25 1 97.44 493 CYS B C 1
ATOM 7959 O O . CYS B 1 493 ? -0.822 8.078 36.156 1 97.44 493 CYS B O 1
ATOM 7961 N N . ASP B 1 494 ? 1.125 8.82 35.312 1 95 494 ASP B N 1
ATOM 7962 C CA . ASP B 1 494 ? 1.445 9.695 36.438 1 95 494 ASP B CA 1
ATOM 7963 C C . ASP B 1 494 ? 2.211 10.93 35.969 1 95 494 ASP B C 1
ATOM 7965 O O . ASP B 1 494 ? 2.172 11.281 34.781 1 95 494 ASP B O 1
ATOM 7969 N N . ASP B 1 495 ? 2.824 11.602 36.938 1 93.12 495 ASP B N 1
ATOM 7970 C CA . ASP B 1 495 ? 3.543 12.828 36.625 1 93.12 495 ASP B CA 1
ATOM 7971 C C . ASP B 1 495 ? 4.727 12.547 35.688 1 93.12 495 ASP B C 1
ATOM 7973 O O . ASP B 1 495 ? 5.074 13.375 34.844 1 93.12 495 ASP B O 1
ATOM 7977 N N . ARG B 1 496 ? 5.285 11.375 35.906 1 91.88 496 ARG B N 1
ATOM 7978 C CA . ARG B 1 496 ? 6.426 11 35.094 1 91.88 496 ARG B CA 1
ATOM 7979 C C . ARG B 1 496 ? 6.008 10.82 33.625 1 91.88 496 ARG B C 1
ATOM 7981 O O . ARG B 1 496 ? 6.723 11.242 32.719 1 91.88 496 ARG B O 1
ATOM 7988 N N . THR B 1 497 ? 4.863 10.227 33.438 1 94.75 497 THR B N 1
ATOM 7989 C CA . THR B 1 497 ? 4.363 10.031 32.062 1 94.75 497 THR B CA 1
ATOM 7990 C C . THR B 1 497 ? 3.957 11.367 31.453 1 94.75 497 THR B C 1
ATOM 7992 O O . THR B 1 497 ? 4.172 11.594 30.266 1 94.75 497 THR B O 1
ATOM 7995 N N . LEU B 1 498 ? 3.389 12.242 32.219 1 94.5 498 LEU B N 1
ATOM 7996 C CA . LEU B 1 498 ? 3.012 13.57 31.719 1 94.5 498 LEU B CA 1
ATOM 7997 C C . LEU B 1 498 ? 4.238 14.352 31.266 1 94.5 498 LEU B C 1
ATOM 7999 O O . LEU B 1 498 ? 4.156 15.133 30.312 1 94.5 498 LEU B O 1
ATOM 8003 N N . ALA B 1 499 ? 5.301 14.109 31.906 1 93.44 499 ALA B N 1
ATOM 8004 C CA . ALA B 1 499 ? 6.539 14.812 31.578 1 93.44 499 ALA B CA 1
ATOM 8005 C C . ALA B 1 499 ? 7.055 14.398 30.203 1 93.44 499 ALA B C 1
ATOM 8007 O O . ALA B 1 499 ? 7.805 15.148 29.562 1 93.44 499 ALA B O 1
ATOM 8008 N N . LEU B 1 500 ? 6.633 13.258 29.719 1 94.31 500 LEU B N 1
ATOM 8009 C CA . LEU B 1 500 ? 7.039 12.781 28.406 1 94.31 500 LEU B CA 1
ATOM 8010 C C . LEU B 1 500 ? 6.492 13.68 27.312 1 94.31 500 LEU B C 1
ATOM 8012 O O . LEU B 1 500 ? 6.988 13.664 26.172 1 94.31 500 LEU B O 1
ATOM 8016 N N . SER B 1 501 ? 5.52 14.477 27.609 1 92.81 501 SER B N 1
ATOM 8017 C CA . SER B 1 501 ? 4.906 15.398 26.656 1 92.81 501 SER B CA 1
ATOM 8018 C C . SER B 1 501 ? 5.926 16.391 26.109 1 92.81 501 SER B C 1
ATOM 8020 O O . SER B 1 501 ? 5.812 16.828 24.969 1 92.81 501 SER B O 1
ATOM 8022 N N . GLU B 1 502 ? 6.875 16.625 26.875 1 88.5 502 GLU B N 1
ATOM 8023 C CA . GLU B 1 502 ? 7.832 17.672 26.531 1 88.5 502 GLU B CA 1
ATOM 8024 C C . GLU B 1 502 ? 9.062 17.094 25.844 1 88.5 502 GLU B C 1
ATOM 8026 O O . GLU B 1 502 ? 9.969 17.828 25.453 1 88.5 502 GLU B O 1
ATOM 8031 N N . ILE B 1 503 ? 9.086 15.836 25.656 1 82.38 503 ILE B N 1
ATOM 8032 C CA . ILE B 1 503 ? 10.266 15.164 25.125 1 82.38 503 ILE B CA 1
ATOM 8033 C C . ILE B 1 503 ? 10.023 14.766 23.672 1 82.38 503 ILE B C 1
ATOM 8035 O O . ILE B 1 503 ? 9.656 13.625 23.391 1 82.38 503 ILE B O 1
ATOM 8039 N N . ASP B 1 504 ? 10.062 15.758 22.75 1 80.88 504 ASP B N 1
ATOM 8040 C CA . ASP B 1 504 ? 9.906 15.453 21.328 1 80.88 504 ASP B CA 1
ATOM 8041 C C . ASP B 1 504 ? 10.945 16.203 20.5 1 80.88 504 ASP B C 1
ATOM 8043 O O . ASP B 1 504 ? 11.352 17.312 20.844 1 80.88 504 ASP B O 1
#